Protein AF-A0A444TWR0-F1 (afdb_monomer_lite)

Foldseek 3Di:
DDDDDDDDDDDDDDDDDDDDDDDDPPPDPPDADCVVPVDHDQFDDPVNQVRLCVVCLVVVQVVLQPLDLPPLVAAAAEQEEDADALLAEDFLQVVLLQLLSLLLQLQVVLQRHRYAYAYEHLLFDDSLQVSQLVVVHDSVVSSVVSVVRRVVVCSVLSGHHPDVLYDYLQDQLQLLQLLVVLQVLVVVVQKDKDWDFFWADPVLGKTDWPLQADPVCAGVPPRGRTDTDTDTFMWGNLCVVVPQEPDDPVRSVVVQVVVCVVVVDHDDHDDNPDDTTTWWIQEQGAQFNQWKADPPPGIDGNDSVPPDLDRDDADDDNSDDGRSQVPVCVRQWDADPPPRHIIGGDRTHTHSLSSLLAVLQCSLPVNDNPHSHQAVSSQSRPQNAEYEEAPSCVSPNLSSNLSVLCVCVVVVSYVDNHNYPYYDHFAAAWFWFKAQPPPRQTDAPVQWDPPDPAIAGPPPRGHIDIDTGGDDPRRNRGHRVVVVCSVQNSLLSLLQSLAQDFRHHYHHDDPVVGCSVVSVVLLRLLSNLLVLLLCLLPVPDAAALVPDDPVLVVLLVVLLLLLLVLLVVLVCCSPPVVSSNVNVVSLSVSSVSLSPHDSNCSRHHLSSLVSSLLSLLSCCSRRVSSSQSSLLSSLPRPNRPDDQWPSVDTSSNHNNDHRDVVSVPDDQWDWAFEAEPNHTDGTFTDGPVCLQPQVRVVVRCCPDPNNCVPVPPWDFPDWDQDPPDRYIYTYTDDWAAADDPPCDVGGTCVVADWFAAPNGIHHPVSVVPPPPLPPFFAAPQPRHGARDDWDADPNGTHHQQGCAAPPPSDGCVVADWDADPVRHIHHPVVCQQVPAAAAPQPRGGQDDDPPDPDTDWDADPNHIHDQQRQAQPPPRHRADPDDQRHFDDDPRGTHTPVVVVVVVVVDDDDDDDDDDDDDD

Secondary structure (DSSP, 8-state):
---------------------------------HHHHS---S---HHHHHHHHHHHHHHHHHHHHHS-TT-TTSPEEEEEEPPPP-SS---HHHHHHHHHHHHHHHHHHHTT-EEE----B--SSHHHHHHHHTTT--HHHHHHHHHHHHHHHHHHTT----GGG--BTTSHHHHHHHHHHHHHHHHTT-EEEEEEEEEEETTTTEEE-GGGB-TTSBBTTT-PBPEEEEEEEEEE-GGGGSTTTT--HHHHHHHHHHHHHHHT-------TT---EE-EES-SSSPBP-EEEETTTEEEEPPGGG---PPPP-S---S-SS-GGGG-HHHHEEE-TTT-SEEEE--PEEPHHHHHTTHHHHTTSTT-SSSSS-HHHHHHHPSBSEEEEEGGGTTTHHHHHHHHHHHHHHTTS-S-S-SBS-EEEEPPEEEEEEEETTT--B--GGGEE-SSSS-EETTT--BEEEEEEE--TTTT-PPPHHHHHHHH-HHHHHHHHHHHS-TTS-EE--TTT-SHHHHHHHHHHHHHHHHHHHHHHTSSPPP-GGG--HHHHHHHHHHHHHHHHHHHHHHHIIIII--HHHHHHHHHHHHHHHHT--HHHHHH-HHHHHHHHHHHHHHTTTSHHHHHHHHHHHHT-SS----SS-TTS-GGGSPPPPPPHHHHS--SEEEEEEEETTEEEEEEEEETTTTT-HHHHHHHHHHSHHHHHHTTTS-EEEEEE-SSSSEEEEEE-PPPB---TT--S--B-TTS-EEEETTEEEEHHHHHTTSGGGSSPBPTTT-SB--S--EEETTEEE-TTTSB-TTT--B-TTS-EEE-TT--EEEHHHHHHHHSPBBTTT--B--PPTT-S----EEETTEEE-GGG-B-TTT-PBPSSSTTTSB--BTTB--BHHHHHHHHHHT-------------

InterPro domains:
  IPR001412 Aminoacyl-tRNA synthetase, class I, conserved site [PS00178] (84-95)
  IPR001781 Zinc finger, LIM-type [PF00412] (779-833)
  IPR001781 Zinc finger, LIM-type [PF00412] (839-902)
  IPR001781 Zinc finger, LIM-type [PS50023] (777-837)
  IPR001781 Zinc finger, LIM-type [PS50023] (838-906)
  IPR001781 Zinc finger, LIM-type [SM00132] (778-830)
  IPR001781 Zinc finger, LIM-type [SM00132] (838-899)
  IPR002300 Aminoacyl-tRNA synthetase, class Ia [PF00133] (61-430)
  IPR002300 Aminoacyl-tRNA synthetase, class Ia [PF00133] (469-509)
  IPR002302 Leucine-tRNA ligase [PR00985] (169-186)
  IPR002302 Leucine-tRNA ligase [PR00985] (195-211)
  IPR002302 Leucine-tRNA ligase [PR00985] (228-241)
  IPR002302 Leucine-tRNA ligase [PTHR43740] (243-731)
  IPR009080 Aminoacyl-tRNA synthetase, class Ia, anticodon-binding [SSF47323] (516-687)
  IPR013155 Methionyl/Valyl/Leucyl/Isoleucyl-tRNA synthetase, anticodon-binding [PF08264] (557-689)
  IPR014729 Rossmann-like alpha/beta/alpha sandwich fold [G3DSA:3.40.50.620] (74-432)
  IPR047247 Ajuba-like, LIM domain 2 [cd09355] (779-831)
  IPR047248 Ajuba-like, LIM domain 3 [cd09438] (839-900)

Organism: Acipenser ruthenus (NCBI:txid7906)

Sequence (920 aa):
MQQALQRLGPCSLCWGKQWGVSGAILRGQRRTIYSETGVWERDYKAETRSKVETWWRPRIKEQWCKASETDKSRPKFYMLSMFPYPSGKLHMGHVRVYTISDTIAHFQRMRGNQVLNPMGWDAFGLPAENAAIERGLDPEEWTKSNIAHMREQLNSLGLCFNWDREITTCQPDYYKWTQYLFVKLFENGLAYQKEALVNWDPVDQTVLADEQVDENGCSWRSGAKVEQKYLKQWFIKTTHYAKFTGLDRRAAFNAITQKAREKSVGGYLTSSKLRDWLVSRQRYWGTPIPIMHCQSCGTLPVPTEDLPVLLPKAGSFTGKGASPLAVASHWFTCTCPQCRGPARRETDTMDTFVDSAWYYFRYTDPHNAQRPFDRVLADHWMPVDLYIGGKEHAVMHLYYARFFSHFCKDQNLVKHREPFHKLLVQGLIKGQTFRLAESGQFLKREEIDFSGTEPVHADSKKALQVTWEKMSKSKHNGVDPEEVVKQYGIDTVRLYILYAAPPEQDILWDVKTDAIPGVLRWQSRLWTLMTKFIDARNSGILPSPDLLSKKEKTEAKKIWDNKNYALSQVTNHFTEDFLLNAAISRLMGLTNTLSQASQRVVLHSPEFEEALATLCVMAAPMAPHLASELWRGLSQVQNKLASRWQWDCDVLLQPWPSVDPEYLQQPDTVEVTVRINNKARGSVSVPQQVARNAEAVRELVLRSELGTTHLHNRTIKKAILSPRTALINFLVEDAWNCWSQYGCPDRRLRGKAFYYVCGKVFCEEDFLYSGFQQSADKCNVCGHLIMDMILQALGKSYHPGCFRCVICNEGLDGVPFTVDTENKIYCVRDYHKVLAPKCAACGQPILPSEGSDETIRVVSMDRNYHVECYHCEDCDIELNDEEGHRCFPLDGHLLCHSCHLKHIDSGTSTLPSSVYQHQF

pLDDT: mean 82.36, std 16.96, range [22.55, 98.75]

Structure (mmCIF, N/CA/C/O backbone):
data_AF-A0A444TWR0-F1
#
_entry.id   AF-A0A444TWR0-F1
#
loop_
_atom_site.group_PDB
_atom_site.id
_atom_site.type_symbol
_atom_site.label_atom_id
_atom_site.label_alt_id
_atom_site.label_comp_id
_atom_site.label_asym_id
_atom_site.label_entity_id
_atom_site.label_seq_id
_atom_site.pdbx_PDB_ins_code
_atom_site.Cartn_x
_atom_site.Cartn_y
_atom_site.Cartn_z
_atom_site.occupancy
_atom_site.B_iso_or_equiv
_atom_site.auth_seq_id
_atom_site.auth_comp_id
_atom_site.auth_asym_id
_atom_site.auth_atom_id
_atom_site.pdbx_PDB_model_num
ATOM 1 N N . MET A 1 1 ? 0.969 -55.536 10.357 1.00 28.55 1 MET A N 1
ATOM 2 C CA . MET A 1 1 ? 1.272 -56.650 11.278 1.00 28.55 1 MET A CA 1
ATOM 3 C C . MET A 1 1 ? 2.700 -56.472 11.753 1.00 28.55 1 MET A C 1
ATOM 5 O O . MET A 1 1 ? 3.551 -56.136 10.941 1.00 28.55 1 MET A O 1
ATOM 9 N N . GLN A 1 2 ? 2.903 -56.580 13.062 1.00 32.84 2 GLN A N 1
ATOM 10 C CA . GLN A 1 2 ? 4.170 -56.404 13.765 1.00 32.84 2 GLN A CA 1
ATOM 11 C C . GLN A 1 2 ? 5.329 -57.140 13.087 1.00 32.84 2 GLN A C 1
ATOM 13 O O . GLN A 1 2 ? 5.292 -58.362 12.993 1.00 32.84 2 GLN A O 1
ATOM 18 N N . GLN A 1 3 ? 6.364 -56.399 12.695 1.00 31.22 3 GLN A N 1
ATOM 19 C CA . GLN A 1 3 ? 7.777 -56.758 12.856 1.00 31.22 3 GLN A CA 1
ATOM 20 C C . GLN A 1 3 ? 8.652 -55.581 12.396 1.00 31.22 3 GLN A C 1
ATOM 22 O O . GLN A 1 3 ? 8.251 -54.819 11.525 1.00 31.22 3 GLN A O 1
ATOM 27 N N . ALA A 1 4 ? 9.839 -55.464 12.998 1.00 26.39 4 ALA A N 1
ATOM 28 C CA . ALA A 1 4 ? 10.867 -54.431 12.801 1.00 26.39 4 ALA A CA 1
ATOM 29 C C . ALA A 1 4 ? 10.735 -53.124 13.620 1.00 26.39 4 ALA A C 1
ATOM 31 O O . ALA A 1 4 ? 10.849 -52.018 13.103 1.00 26.39 4 ALA A O 1
ATOM 32 N N . LEU A 1 5 ? 10.608 -53.266 14.944 1.00 28.33 5 LEU A N 1
ATOM 33 C CA . LEU A 1 5 ? 11.211 -52.349 15.919 1.00 28.33 5 LEU A CA 1
ATOM 34 C C . LEU A 1 5 ? 12.468 -53.033 16.462 1.00 28.33 5 LEU A C 1
ATOM 36 O O . LEU A 1 5 ? 12.332 -54.002 17.203 1.00 28.33 5 LEU A O 1
ATOM 40 N N . GLN A 1 6 ? 13.662 -52.558 16.098 1.00 29.45 6 GLN A N 1
ATOM 41 C CA . GLN A 1 6 ? 14.885 -52.706 16.898 1.00 29.45 6 GLN A CA 1
ATOM 42 C C . GLN A 1 6 ? 16.067 -51.975 16.245 1.00 29.45 6 GLN A C 1
ATOM 44 O O . GLN A 1 6 ? 16.324 -52.177 15.062 1.00 29.45 6 GLN A O 1
ATOM 49 N N . ARG A 1 7 ? 16.829 -51.269 17.103 1.00 27.62 7 ARG A N 1
ATOM 50 C CA . ARG A 1 7 ? 18.182 -50.681 16.943 1.00 27.62 7 ARG A CA 1
ATOM 51 C C . ARG A 1 7 ? 18.193 -49.200 16.514 1.00 27.62 7 ARG A C 1
ATOM 53 O O . ARG A 1 7 ? 17.760 -48.894 15.420 1.00 27.62 7 ARG A O 1
ATOM 60 N N . LEU A 1 8 ? 18.682 -48.222 17.286 1.00 26.77 8 LEU A N 1
ATOM 61 C CA . LEU A 1 8 ? 19.494 -48.182 18.514 1.00 26.77 8 LEU A CA 1
ATOM 62 C C . LEU A 1 8 ? 19.353 -46.792 19.186 1.00 26.77 8 LEU A C 1
ATOM 64 O O . LEU A 1 8 ? 19.312 -45.773 18.506 1.00 26.77 8 LEU A O 1
ATOM 68 N N . GLY A 1 9 ? 19.379 -46.770 20.517 1.00 23.42 9 GLY A N 1
ATOM 69 C CA . GLY A 1 9 ? 19.933 -45.706 21.377 1.00 23.42 9 GLY A CA 1
ATOM 70 C C . GLY A 1 9 ? 20.652 -46.398 22.558 1.00 23.42 9 GLY A C 1
ATOM 71 O O . GLY A 1 9 ? 20.652 -47.635 22.556 1.00 23.42 9 GLY A O 1
ATOM 72 N N . PRO A 1 10 ? 21.181 -45.712 23.600 1.00 38.53 10 PRO A N 1
ATOM 73 C CA . PRO A 1 10 ? 21.309 -44.262 23.831 1.00 38.53 10 PRO A CA 1
ATOM 74 C C . PRO A 1 10 ? 22.660 -43.812 24.497 1.00 38.53 10 PRO A C 1
ATOM 76 O O . PRO A 1 10 ? 23.494 -44.633 24.859 1.00 38.53 10 PRO A O 1
ATOM 79 N N . CYS A 1 11 ? 22.773 -42.501 24.782 1.00 22.55 11 CYS A N 1
ATOM 80 C CA . CYS A 1 11 ? 23.374 -41.881 25.992 1.00 22.55 11 CYS A CA 1
ATOM 81 C C . CYS A 1 11 ? 24.775 -41.193 25.977 1.00 22.55 11 CYS A C 1
ATOM 83 O O . CYS A 1 11 ? 25.809 -41.809 25.755 1.00 22.55 11 CYS A O 1
ATOM 85 N N . SER A 1 12 ? 24.730 -39.905 26.372 1.00 24.25 12 SER A N 1
ATOM 86 C CA . SER A 1 12 ? 25.614 -39.116 27.266 1.00 24.25 12 SER A CA 1
ATOM 87 C C . SER A 1 12 ? 27.130 -38.998 27.034 1.00 24.25 12 SER A C 1
ATOM 89 O O . SER A 1 12 ? 27.867 -39.927 27.340 1.00 24.25 12 SER A O 1
ATOM 91 N N . LEU A 1 13 ? 27.594 -37.772 26.727 1.00 25.69 13 LEU A N 1
ATOM 92 C CA . LEU A 1 13 ? 28.664 -37.043 27.446 1.00 25.69 13 LEU A CA 1
ATOM 93 C C . LEU A 1 13 ? 28.925 -35.673 26.788 1.00 25.69 13 LEU A C 1
ATOM 95 O O . LEU A 1 13 ? 29.366 -35.621 25.647 1.00 25.69 13 LEU A O 1
ATOM 99 N N . CYS A 1 14 ? 28.630 -34.586 27.514 1.00 25.17 14 CYS A N 1
ATOM 100 C CA . CYS A 1 14 ? 29.446 -33.360 27.620 1.00 25.17 14 CYS A CA 1
ATOM 101 C C . CYS A 1 14 ? 28.707 -32.312 28.474 1.00 25.17 14 CYS A C 1
ATOM 103 O O . CYS A 1 14 ? 28.169 -31.331 27.970 1.00 25.17 14 CYS A O 1
ATOM 105 N N . TRP A 1 15 ? 28.678 -32.546 29.790 1.00 23.42 15 TRP A N 1
ATOM 106 C CA . TRP A 1 15 ? 28.338 -31.559 30.818 1.00 23.42 15 TRP A CA 1
ATOM 107 C C . TRP A 1 15 ? 29.464 -31.530 31.865 1.00 23.42 15 TRP A C 1
ATOM 109 O O . TRP A 1 15 ? 29.809 -32.571 32.417 1.00 23.42 15 TRP A O 1
ATOM 119 N N . GLY A 1 16 ? 29.967 -30.326 32.162 1.00 25.41 16 GLY A N 1
ATOM 120 C CA . GLY A 1 16 ? 30.434 -29.917 33.493 1.00 25.41 16 GLY A CA 1
ATOM 121 C C . GLY A 1 16 ? 31.919 -30.076 33.856 1.00 25.41 16 GLY A C 1
ATOM 122 O O . GLY A 1 16 ? 32.375 -31.173 34.161 1.00 25.41 16 GLY A O 1
ATOM 123 N N . LYS A 1 17 ? 32.613 -28.937 34.029 1.00 26.78 17 LYS A N 1
ATOM 124 C CA . LYS A 1 17 ? 33.431 -28.655 35.230 1.00 26.78 17 LYS A CA 1
ATOM 125 C C . LYS A 1 17 ? 33.585 -27.141 35.474 1.00 26.78 17 LYS A C 1
ATOM 127 O O . LYS A 1 17 ? 33.970 -26.391 34.586 1.00 26.78 17 LYS A O 1
ATOM 132 N N . GLN A 1 18 ? 33.226 -26.745 36.697 1.00 28.31 18 GLN A N 1
ATOM 133 C CA . GLN A 1 18 ? 33.219 -25.407 37.307 1.00 28.31 18 GLN A CA 1
ATOM 134 C C . GLN A 1 18 ? 34.606 -24.946 37.776 1.00 28.31 18 GLN A C 1
ATOM 136 O O . GLN A 1 18 ? 35.408 -25.800 38.139 1.00 28.31 18 GLN A O 1
ATOM 141 N N . TRP A 1 19 ? 34.772 -23.628 37.969 1.00 25.64 19 TRP A N 1
ATOM 142 C CA . TRP A 1 19 ? 35.424 -23.024 39.149 1.00 25.64 19 TRP A CA 1
ATOM 143 C C . TRP A 1 19 ? 34.626 -21.771 39.601 1.00 25.64 19 TRP A C 1
ATOM 145 O O . TRP A 1 19 ? 34.301 -20.925 38.771 1.00 25.64 19 TRP A O 1
ATOM 155 N N . GLY A 1 20 ? 34.267 -21.691 40.898 1.00 25.09 20 GLY A N 1
ATOM 156 C CA . GLY A 1 20 ? 33.750 -20.489 41.606 1.00 25.09 20 GLY A CA 1
ATOM 157 C C . GLY A 1 20 ? 34.888 -19.502 41.940 1.00 25.09 20 GLY A C 1
ATOM 158 O O . GLY A 1 20 ? 36.029 -19.793 41.607 1.00 25.09 20 GLY A O 1
ATOM 159 N N . VAL A 1 21 ? 34.756 -18.334 42.586 1.00 26.88 21 VAL A N 1
ATOM 160 C CA . VAL A 1 21 ? 33.893 -17.772 43.655 1.00 26.88 21 VAL A CA 1
ATOM 161 C C . VAL A 1 21 ? 34.052 -16.226 43.537 1.00 26.88 21 VAL A C 1
ATOM 163 O O . VAL A 1 21 ? 35.144 -15.766 43.229 1.00 26.88 21 VAL A O 1
ATOM 166 N N . SER A 1 22 ? 33.048 -15.351 43.665 1.00 25.86 22 SER A N 1
ATOM 167 C CA . SER A 1 22 ? 32.655 -14.672 44.917 1.00 25.86 22 SER A CA 1
ATOM 168 C C . SER A 1 22 ? 31.648 -13.549 44.608 1.00 25.86 22 SER A C 1
ATOM 170 O O . SER A 1 22 ? 31.560 -13.067 43.480 1.00 25.86 22 SER A O 1
ATOM 172 N N . GLY A 1 23 ? 30.838 -13.188 45.603 1.00 35.06 23 GLY A N 1
ATOM 173 C CA . GLY A 1 23 ? 29.635 -12.385 45.435 1.00 35.06 23 GLY A CA 1
ATOM 174 C C . GLY A 1 23 ? 29.837 -10.907 45.094 1.00 35.06 23 GLY A C 1
ATOM 175 O O . GLY A 1 23 ? 30.672 -10.213 45.660 1.00 35.06 23 GLY A O 1
ATOM 176 N N . ALA A 1 24 ? 28.913 -10.408 44.278 1.00 26.30 24 ALA A N 1
ATOM 177 C CA . ALA A 1 24 ? 28.342 -9.083 44.445 1.00 26.30 24 ALA A CA 1
ATOM 178 C C . ALA A 1 24 ? 26.830 -9.201 44.221 1.00 26.30 24 ALA A C 1
ATOM 180 O O . ALA A 1 24 ? 26.358 -9.517 43.130 1.00 26.30 24 ALA A O 1
ATOM 181 N N . ILE A 1 25 ? 26.065 -8.981 45.288 1.00 37.81 25 ILE A N 1
ATOM 182 C CA . ILE A 1 25 ? 24.620 -8.782 45.226 1.00 37.81 25 ILE A CA 1
ATOM 183 C C . ILE A 1 25 ? 24.394 -7.476 44.458 1.00 37.81 25 ILE A C 1
ATOM 185 O O . ILE A 1 25 ? 24.439 -6.395 45.037 1.00 37.81 25 ILE A O 1
ATOM 189 N N . LEU A 1 26 ? 24.140 -7.559 43.154 1.00 31.27 26 LEU A N 1
ATOM 190 C CA . LEU A 1 26 ? 23.533 -6.463 42.407 1.00 31.27 26 LEU A CA 1
ATOM 191 C C . LEU A 1 26 ? 22.023 -6.694 42.388 1.00 31.27 26 LEU A C 1
ATOM 193 O O . LEU A 1 26 ? 21.460 -7.310 41.485 1.00 31.27 26 LEU A O 1
ATOM 197 N N . ARG A 1 27 ? 21.360 -6.189 43.435 1.00 36.97 27 ARG A N 1
ATOM 198 C CA . ARG A 1 27 ? 19.922 -5.907 43.414 1.00 36.97 27 ARG A CA 1
ATOM 199 C C . ARG A 1 27 ? 19.657 -4.867 42.326 1.00 36.97 27 ARG A C 1
ATOM 201 O O . ARG A 1 27 ? 19.707 -3.669 42.569 1.00 36.97 27 ARG A O 1
ATOM 208 N N . GLY A 1 28 ? 19.351 -5.350 41.133 1.00 33.16 28 GLY A N 1
ATOM 209 C CA . GLY A 1 28 ? 18.748 -4.580 40.056 1.00 33.16 28 GLY A CA 1
ATOM 210 C C . GLY A 1 28 ? 17.770 -5.487 39.332 1.00 33.16 28 GLY A C 1
ATOM 211 O O . GLY A 1 28 ? 18.145 -6.148 38.371 1.00 33.16 28 GLY A O 1
ATOM 212 N N . GLN A 1 29 ? 16.531 -5.574 39.826 1.00 39.47 29 GLN A N 1
ATOM 213 C CA . GLN A 1 29 ? 15.443 -6.258 39.123 1.00 39.47 29 GLN A CA 1
ATOM 214 C C . GLN A 1 29 ? 15.241 -5.589 37.754 1.00 39.47 29 GLN A C 1
ATOM 216 O O . GLN A 1 29 ? 14.528 -4.594 37.649 1.00 39.47 29 GLN A O 1
ATOM 221 N N . ARG A 1 30 ? 15.851 -6.127 36.693 1.00 38.53 30 ARG A N 1
ATOM 222 C CA . ARG A 1 30 ? 15.424 -5.836 35.321 1.00 38.53 30 ARG A CA 1
ATOM 223 C C . ARG A 1 30 ? 14.127 -6.603 35.089 1.00 38.53 30 ARG A C 1
ATOM 225 O O . ARG A 1 30 ? 14.158 -7.793 34.801 1.00 38.53 30 ARG A O 1
ATOM 232 N N . ARG A 1 31 ? 12.990 -5.936 35.284 1.00 47.16 31 ARG A N 1
ATOM 233 C CA . ARG A 1 31 ? 11.682 -6.469 34.889 1.00 47.16 31 ARG A CA 1
ATOM 234 C C . ARG A 1 31 ? 11.621 -6.508 33.350 1.00 47.16 31 ARG A C 1
ATOM 236 O O . ARG A 1 31 ? 11.953 -5.521 32.681 1.00 47.16 31 ARG A O 1
ATOM 243 N N . THR A 1 32 ? 11.308 -7.677 32.800 1.00 62.59 32 THR A N 1
ATOM 244 C CA . THR A 1 32 ? 11.055 -7.935 31.370 1.00 62.59 32 THR A CA 1
ATOM 245 C C . THR A 1 32 ? 9.540 -7.887 31.084 1.00 62.59 32 THR A C 1
ATOM 247 O O . THR A 1 32 ? 8.770 -7.544 31.978 1.00 62.59 32 THR A O 1
ATOM 250 N N . ILE A 1 33 ? 9.096 -8.107 29.840 1.00 83.38 33 ILE A N 1
ATOM 251 C CA . ILE A 1 33 ? 7.686 -7.896 29.435 1.00 83.38 33 ILE A CA 1
ATOM 252 C C . ILE A 1 33 ? 6.764 -9.053 29.864 1.00 83.38 33 ILE A C 1
ATOM 254 O O . ILE A 1 33 ? 7.243 -10.125 30.249 1.00 83.38 33 ILE A O 1
ATOM 258 N N . TYR A 1 34 ? 5.443 -8.857 29.795 1.00 86.06 34 TYR A N 1
ATOM 259 C CA . TYR A 1 34 ? 4.457 -9.809 30.316 1.00 86.06 34 TYR A CA 1
ATOM 260 C C . TYR A 1 34 ? 4.521 -11.155 29.602 1.00 86.06 34 TYR A C 1
ATOM 262 O O . TYR A 1 34 ? 4.513 -12.201 30.249 1.00 86.06 34 TYR A O 1
ATOM 270 N N . SER A 1 35 ? 4.659 -11.134 28.277 1.00 85.56 35 SER A N 1
ATOM 271 C CA . SER A 1 35 ? 4.745 -12.353 27.464 1.00 85.56 35 SER A CA 1
ATOM 272 C C . SER A 1 35 ? 5.952 -13.239 27.781 1.00 85.56 35 SER A C 1
ATOM 274 O O . SER A 1 35 ? 5.914 -14.435 27.501 1.00 85.56 35 SER A O 1
ATOM 276 N N . GLU A 1 36 ? 7.005 -12.670 28.366 1.00 84.69 36 GLU A N 1
ATOM 277 C CA . GLU A 1 36 ? 8.226 -13.384 28.744 1.00 84.69 36 GLU A CA 1
ATOM 278 C C . GLU A 1 36 ? 8.225 -13.791 30.225 1.00 84.69 36 GLU A C 1
ATOM 280 O O . GLU A 1 36 ? 8.692 -14.871 30.575 1.00 84.69 36 GLU A O 1
ATOM 285 N N . THR A 1 37 ? 7.697 -12.937 31.105 1.00 86.25 37 THR A N 1
ATOM 286 C CA . THR A 1 37 ? 7.847 -13.092 32.565 1.00 86.25 37 THR A CA 1
ATOM 287 C C . THR A 1 37 ? 6.594 -13.502 33.312 1.00 86.25 37 THR A C 1
ATOM 289 O O . THR A 1 37 ? 6.689 -13.917 34.465 1.00 86.25 37 THR A O 1
ATOM 292 N N . GLY A 1 38 ? 5.420 -13.292 32.718 1.00 84.56 38 GLY A N 1
ATOM 293 C CA . GLY A 1 38 ? 4.149 -13.299 33.439 1.00 84.56 38 GLY A CA 1
ATOM 294 C C . GLY A 1 38 ? 3.953 -12.110 34.394 1.00 84.56 38 GLY A C 1
ATOM 295 O O . GLY A 1 38 ? 2.980 -12.097 35.143 1.00 84.56 38 GLY A O 1
ATOM 296 N N . VAL A 1 39 ? 4.837 -11.102 34.385 1.00 86.88 39 VAL A N 1
ATOM 297 C CA . VAL A 1 39 ? 4.740 -9.890 35.217 1.00 86.88 39 VAL A CA 1
ATOM 298 C C . VAL A 1 39 ? 4.389 -8.689 34.342 1.00 86.88 39 VAL A C 1
ATOM 300 O O . VAL A 1 39 ? 5.094 -8.375 33.387 1.00 86.88 39 VAL A O 1
ATOM 303 N N . TRP A 1 40 ? 3.267 -8.026 34.640 1.00 91.38 40 TRP A N 1
ATOM 304 C CA . TRP A 1 40 ? 2.775 -6.912 33.826 1.00 91.38 40 TRP A CA 1
ATOM 305 C C . TRP A 1 40 ? 3.547 -5.630 34.150 1.00 91.38 40 TRP A C 1
ATOM 307 O O . TRP A 1 40 ? 3.548 -5.168 35.294 1.00 91.38 40 TRP A O 1
ATOM 317 N N . GLU A 1 41 ? 4.199 -5.050 33.144 1.00 91.38 41 GLU A N 1
ATOM 318 C CA . GLU A 1 41 ? 4.850 -3.746 33.274 1.00 91.38 41 GLU A CA 1
ATOM 319 C C . GLU A 1 41 ? 3.785 -2.643 33.303 1.00 91.38 41 GLU A C 1
ATOM 321 O O . GLU A 1 41 ? 2.885 -2.612 32.469 1.00 91.38 41 GLU A O 1
ATOM 326 N N . ARG A 1 42 ? 3.864 -1.720 34.265 1.00 88.81 42 ARG A N 1
ATOM 327 C CA . ARG A 1 42 ? 2.833 -0.685 34.443 1.00 88.81 42 ARG A CA 1
ATOM 328 C C . ARG A 1 42 ? 3.039 0.492 33.493 1.00 88.81 42 ARG A C 1
ATOM 330 O O . ARG A 1 42 ? 2.054 1.103 33.080 1.00 88.81 42 ARG A O 1
ATOM 337 N N . ASP A 1 43 ? 4.287 0.769 33.119 1.00 87.75 43 ASP A N 1
ATOM 338 C CA . ASP A 1 43 ? 4.654 1.923 32.301 1.00 87.75 43 ASP A CA 1
ATOM 339 C C . ASP A 1 43 ? 4.987 1.541 30.847 1.00 87.75 43 ASP A C 1
ATOM 341 O O . ASP A 1 43 ? 5.927 0.791 30.573 1.00 87.75 43 ASP A O 1
ATOM 345 N N . TYR A 1 44 ? 4.305 2.164 29.881 1.00 91.94 44 TYR A N 1
ATOM 346 C CA . TYR A 1 44 ? 4.629 2.032 28.453 1.00 91.94 44 TYR A CA 1
ATOM 347 C C . TYR A 1 44 ? 5.569 3.145 27.975 1.00 91.94 44 TYR A C 1
ATOM 349 O O . TYR A 1 44 ? 5.156 4.116 27.334 1.00 91.94 44 TYR A O 1
ATOM 357 N N . LYS A 1 45 ? 6.850 3.019 28.331 1.00 90.50 45 LYS A N 1
ATOM 358 C CA . LYS A 1 45 ? 7.938 3.927 27.920 1.00 90.50 45 LYS A CA 1
ATOM 359 C C . LYS A 1 45 ? 8.698 3.356 26.722 1.00 90.50 45 LYS A C 1
ATOM 361 O O . LYS A 1 45 ? 8.497 2.204 26.354 1.00 90.50 45 LYS A O 1
ATOM 366 N N . ALA A 1 46 ? 9.598 4.149 26.135 1.00 89.56 46 ALA A N 1
ATOM 367 C CA . ALA A 1 46 ? 10.408 3.739 24.982 1.00 89.56 46 ALA A CA 1
ATOM 368 C C . ALA A 1 46 ? 11.132 2.393 25.195 1.00 89.56 46 ALA A C 1
ATOM 370 O O . ALA A 1 46 ? 11.139 1.558 24.296 1.00 89.56 46 ALA A O 1
ATOM 371 N N . GLU A 1 47 ? 11.657 2.143 26.400 1.00 90.06 47 GLU A N 1
ATOM 372 C CA . GLU A 1 47 ? 12.289 0.863 26.747 1.00 90.06 47 GLU A CA 1
ATOM 373 C C . GLU A 1 47 ? 11.293 -0.309 26.696 1.00 90.06 47 GLU A C 1
ATOM 375 O O . GLU A 1 47 ? 11.583 -1.338 26.088 1.00 90.06 47 GLU A O 1
ATOM 380 N N . THR A 1 48 ? 10.098 -0.150 27.276 1.00 91.75 48 THR A N 1
ATOM 381 C CA . THR A 1 48 ? 9.028 -1.158 27.221 1.00 91.75 48 THR A CA 1
ATOM 382 C C . THR A 1 48 ? 8.608 -1.427 25.777 1.00 91.75 48 THR A C 1
ATOM 384 O O . THR A 1 48 ? 8.526 -2.588 25.386 1.00 91.75 48 THR A O 1
ATOM 387 N N . ARG A 1 49 ? 8.430 -0.376 24.956 1.00 93.31 49 ARG A N 1
ATOM 388 C CA . ARG A 1 49 ? 8.115 -0.514 23.520 1.00 93.31 49 ARG A CA 1
ATOM 389 C C . ARG A 1 49 ? 9.161 -1.352 22.798 1.00 93.31 49 ARG A C 1
ATOM 391 O O . ARG A 1 49 ? 8.823 -2.323 22.134 1.00 93.31 49 ARG A O 1
ATOM 398 N N . SER A 1 50 ? 10.432 -1.003 22.984 1.00 93.25 50 SER A N 1
ATOM 399 C CA . SER A 1 50 ? 11.555 -1.700 22.360 1.00 93.25 50 SER A CA 1
ATOM 400 C C . SER A 1 50 ? 11.598 -3.183 22.747 1.00 93.25 50 SER A C 1
ATOM 402 O O . SER A 1 50 ? 11.788 -4.039 21.880 1.00 93.25 50 SER A O 1
ATOM 404 N N . LYS A 1 51 ? 11.352 -3.514 24.023 1.00 93.50 51 LYS A N 1
ATOM 405 C CA . LYS A 1 51 ? 11.269 -4.908 24.493 1.00 93.50 51 LYS A CA 1
ATOM 406 C C . LYS A 1 51 ? 10.092 -5.659 23.859 1.00 93.50 51 LYS A C 1
ATOM 408 O O . LYS A 1 51 ? 10.288 -6.764 23.360 1.00 93.50 51 LYS A O 1
ATOM 413 N N . VAL A 1 52 ? 8.902 -5.050 23.835 1.00 96.12 52 VAL A N 1
ATOM 414 C CA . VAL A 1 52 ? 7.687 -5.610 23.209 1.00 96.12 52 VAL A CA 1
ATOM 415 C C . VAL A 1 52 ? 7.924 -5.909 21.730 1.00 96.12 52 VAL A C 1
ATOM 417 O O . VAL A 1 52 ? 7.693 -7.028 21.276 1.00 96.12 52 VAL A O 1
ATOM 420 N N . GLU A 1 53 ? 8.452 -4.943 20.983 1.00 95.44 53 GLU A N 1
ATOM 421 C CA . GLU A 1 53 ? 8.741 -5.098 19.556 1.00 95.44 53 GLU A CA 1
ATOM 422 C C . GLU A 1 53 ? 9.815 -6.162 19.306 1.00 95.44 53 GLU A C 1
ATOM 424 O O . GLU A 1 53 ? 9.666 -6.994 18.414 1.00 95.44 53 GLU A O 1
ATOM 429 N N . THR A 1 54 ? 10.868 -6.202 20.126 1.00 94.56 54 THR A N 1
ATOM 430 C CA . THR A 1 54 ? 11.930 -7.219 20.029 1.00 94.56 54 THR A CA 1
ATOM 431 C C . THR A 1 54 ? 11.392 -8.631 20.256 1.00 94.56 54 THR A C 1
ATOM 433 O O . THR A 1 54 ? 11.796 -9.560 19.557 1.00 94.56 54 THR A O 1
ATOM 436 N N . TRP A 1 55 ? 10.460 -8.799 21.195 1.00 95.12 55 TRP A N 1
ATOM 437 C CA . TRP A 1 55 ? 9.848 -10.092 21.485 1.00 95.12 55 TRP A CA 1
ATOM 438 C C . TRP A 1 55 ? 8.876 -10.548 20.394 1.00 95.12 55 TRP A C 1
ATOM 440 O O . TRP A 1 55 ? 8.934 -11.700 19.948 1.00 95.12 55 TRP A O 1
ATOM 450 N N . TRP A 1 56 ? 7.979 -9.662 19.959 1.00 96.50 56 TRP A N 1
ATOM 451 C CA . TRP A 1 56 ? 6.890 -10.038 19.060 1.00 96.50 56 TRP A CA 1
ATOM 452 C C . TRP A 1 56 ? 7.282 -10.058 17.588 1.00 96.50 56 TRP A C 1
ATOM 454 O O . TRP A 1 56 ? 6.767 -10.900 16.858 1.00 96.50 56 TRP A O 1
ATOM 464 N N . ARG A 1 57 ? 8.223 -9.216 17.140 1.00 95.44 57 ARG A N 1
ATOM 465 C CA . ARG A 1 57 ? 8.613 -9.129 15.721 1.00 95.44 57 ARG A CA 1
ATOM 466 C C . ARG A 1 57 ? 8.964 -10.487 15.093 1.00 95.44 57 ARG A C 1
ATOM 468 O O . ARG A 1 57 ? 8.403 -10.796 14.043 1.00 95.44 57 ARG A O 1
ATOM 475 N N . PRO A 1 58 ? 9.852 -11.327 15.669 1.00 95.31 58 PRO A N 1
ATOM 476 C CA . PRO A 1 58 ? 10.149 -12.635 15.078 1.00 95.31 58 PRO A CA 1
ATOM 477 C C . PRO A 1 58 ? 8.945 -13.592 15.104 1.00 95.31 58 PRO A C 1
ATOM 479 O O . PRO A 1 58 ? 8.760 -14.348 14.156 1.00 95.31 58 PRO A O 1
ATOM 482 N N . ARG A 1 59 ? 8.097 -13.528 16.139 1.00 95.25 59 ARG A N 1
ATOM 483 C CA . ARG A 1 59 ? 6.916 -14.399 16.296 1.00 95.25 59 ARG A CA 1
ATOM 484 C C . ARG A 1 59 ? 5.820 -14.070 15.291 1.00 95.25 59 ARG A C 1
ATOM 486 O O . ARG A 1 59 ? 5.278 -14.973 14.666 1.00 95.25 59 ARG A O 1
ATOM 493 N N . ILE A 1 60 ? 5.545 -12.784 15.087 1.00 95.94 60 ILE A N 1
ATOM 494 C CA . ILE A 1 60 ? 4.585 -12.307 14.084 1.00 95.94 60 ILE A CA 1
ATOM 495 C C . ILE A 1 60 ? 5.029 -12.746 12.684 1.00 95.94 60 ILE A C 1
ATOM 497 O O . ILE A 1 60 ? 4.223 -13.264 11.914 1.00 95.94 60 ILE A O 1
ATOM 501 N N . LYS A 1 61 ? 6.325 -12.626 12.370 1.00 93.38 61 LYS A N 1
ATOM 502 C CA . LYS A 1 61 ? 6.872 -13.122 11.098 1.00 93.38 61 LYS A CA 1
ATOM 503 C C . LYS A 1 61 ? 6.728 -14.631 10.944 1.00 93.38 61 LYS A C 1
ATOM 505 O O . LYS A 1 61 ? 6.353 -15.108 9.880 1.00 93.38 61 LYS A O 1
ATOM 510 N N . GLU A 1 62 ? 7.010 -15.391 11.995 1.00 92.44 62 GLU A N 1
ATOM 511 C CA . GLU A 1 62 ? 6.858 -16.844 11.968 1.00 92.44 62 GLU A CA 1
ATOM 512 C C . GLU A 1 62 ? 5.393 -17.257 11.752 1.00 92.44 62 GLU A C 1
ATOM 514 O O . GLU A 1 62 ? 5.113 -18.110 10.908 1.00 92.44 62 GLU A O 1
ATOM 519 N N . GLN A 1 63 ? 4.451 -16.617 12.454 1.00 91.69 63 GLN A N 1
ATOM 520 C CA . GLN A 1 63 ? 3.010 -16.803 12.246 1.00 91.69 63 GLN A CA 1
ATOM 521 C C . GLN A 1 63 ? 2.611 -16.476 10.805 1.00 91.69 63 GLN A C 1
ATOM 523 O O . GLN A 1 63 ? 1.855 -17.227 10.186 1.00 91.69 63 GLN A O 1
ATOM 528 N N . TRP A 1 64 ? 3.147 -15.383 10.254 1.00 91.88 64 TRP A N 1
ATOM 529 C CA . TRP A 1 64 ? 2.889 -14.982 8.878 1.00 91.88 64 TRP A CA 1
ATOM 530 C C . TRP A 1 64 ? 3.314 -16.054 7.871 1.00 91.88 64 TRP A C 1
ATOM 532 O O . TRP A 1 64 ? 2.541 -16.354 6.959 1.00 91.88 64 TRP A O 1
ATOM 542 N N . CYS A 1 65 ? 4.497 -16.648 8.052 1.00 87.00 65 CYS A N 1
ATOM 543 C CA . CYS A 1 65 ? 5.021 -17.707 7.186 1.00 87.00 65 CYS A CA 1
ATOM 544 C C . CYS A 1 65 ? 4.284 -19.046 7.357 1.00 87.00 65 CYS A C 1
ATOM 546 O O . CYS A 1 65 ? 4.129 -19.791 6.393 1.00 87.00 65 CYS A O 1
ATOM 548 N N . LYS A 1 66 ? 3.831 -19.371 8.576 1.00 79.88 66 LYS A N 1
ATOM 549 C CA . LYS A 1 66 ? 3.124 -20.629 8.885 1.00 79.88 66 LYS A CA 1
ATOM 550 C C . LYS A 1 66 ? 1.687 -20.673 8.377 1.00 79.88 66 LYS A C 1
ATOM 552 O O . LYS A 1 66 ? 1.149 -21.768 8.219 1.00 79.88 66 LYS A O 1
ATOM 557 N N . ALA A 1 67 ? 1.063 -19.522 8.134 1.00 63.62 67 ALA A N 1
ATOM 558 C CA . ALA A 1 67 ? -0.265 -19.426 7.537 1.00 63.62 67 ALA A CA 1
ATOM 559 C C . ALA A 1 67 ? -0.221 -19.886 6.062 1.00 63.62 67 ALA A C 1
ATOM 561 O O . ALA A 1 67 ? -0.210 -19.080 5.137 1.00 63.62 67 ALA A O 1
ATOM 562 N N . SER A 1 68 ? -0.123 -21.203 5.863 1.00 53.34 68 SER A N 1
ATOM 563 C CA . SER A 1 68 ? 0.064 -21.875 4.578 1.00 53.34 68 SER A CA 1
ATOM 564 C C . SER A 1 68 ? -1.120 -21.668 3.627 1.00 53.34 68 SER A C 1
ATOM 566 O O . SER A 1 68 ? -2.285 -21.799 3.997 1.00 53.34 68 SER A O 1
ATOM 568 N N . GLU A 1 69 ? -0.775 -21.408 2.367 1.00 56.88 69 GLU A N 1
ATOM 569 C CA . GLU A 1 69 ? -1.614 -21.161 1.187 1.00 56.88 69 GLU A CA 1
ATOM 570 C C . GLU A 1 69 ? -2.384 -22.394 0.654 1.00 56.88 69 GLU A C 1
ATOM 572 O O . GLU A 1 69 ? -2.692 -22.481 -0.534 1.00 56.88 69 GLU A O 1
ATOM 577 N N . THR A 1 70 ? -2.665 -23.389 1.493 1.00 53.53 70 THR A N 1
ATOM 578 C CA . THR A 1 70 ? -3.085 -24.722 1.022 1.00 53.53 70 THR A CA 1
ATOM 579 C C . THR A 1 70 ? -4.588 -24.979 1.063 1.00 53.53 70 THR A C 1
ATOM 581 O O . THR A 1 70 ? -5.058 -25.892 0.382 1.00 53.53 70 THR A O 1
ATOM 584 N N . ASP A 1 71 ? -5.364 -24.163 1.778 1.00 64.88 71 ASP A N 1
ATOM 585 C CA . ASP A 1 71 ? -6.817 -24.318 1.820 1.00 64.88 71 ASP A CA 1
ATOM 586 C C . ASP A 1 71 ? -7.514 -23.498 0.723 1.00 64.88 71 ASP A C 1
ATOM 588 O O . ASP A 1 71 ? -7.889 -22.339 0.914 1.00 64.88 71 ASP A O 1
ATOM 592 N N . LYS A 1 72 ? -7.714 -24.136 -0.436 1.00 66.00 72 LYS A N 1
ATOM 593 C CA . LYS A 1 72 ? -8.432 -23.565 -1.588 1.00 66.00 72 LYS A CA 1
ATOM 594 C C . LYS A 1 72 ? -9.922 -23.296 -1.324 1.00 66.00 72 LYS A C 1
ATOM 596 O O . LYS A 1 72 ? -10.577 -22.733 -2.197 1.00 66.00 72 LYS A O 1
ATOM 601 N N . SER A 1 73 ? -10.477 -23.708 -0.178 1.00 76.50 73 SER A N 1
ATOM 602 C CA . SER A 1 73 ? -11.865 -23.389 0.186 1.00 76.50 73 SER A CA 1
ATOM 603 C C . SER A 1 73 ? -12.039 -21.939 0.650 1.00 76.50 73 SER A C 1
ATOM 605 O O . SER A 1 73 ? -13.152 -21.410 0.623 1.00 76.50 73 SER A O 1
ATOM 607 N N . ARG A 1 74 ? -10.944 -21.276 1.048 1.00 85.50 74 ARG A N 1
ATOM 608 C CA . ARG A 1 74 ? -10.962 -19.892 1.526 1.00 85.50 74 ARG A CA 1
ATOM 609 C C . ARG A 1 74 ? -10.979 -18.904 0.354 1.00 85.50 74 ARG A C 1
ATOM 611 O O . ARG A 1 74 ? -10.275 -19.117 -0.634 1.00 85.50 74 ARG A O 1
ATOM 618 N N . PRO A 1 75 ? -11.722 -17.789 0.462 1.00 92.31 75 PRO A N 1
ATOM 619 C CA . PRO A 1 75 ? -11.643 -16.711 -0.518 1.00 92.31 75 PRO A CA 1
ATOM 620 C C . PRO A 1 75 ? -10.221 -16.141 -0.579 1.00 92.31 75 PRO A C 1
ATOM 622 O O . PRO A 1 75 ? -9.568 -15.964 0.451 1.00 92.31 75 PRO A O 1
ATOM 625 N N . LYS A 1 76 ? -9.731 -15.850 -1.785 1.00 93.50 76 LYS A N 1
ATOM 626 C CA . LYS A 1 76 ? -8.415 -15.235 -1.992 1.00 93.50 76 LYS A CA 1
ATOM 627 C C . LYS A 1 76 ? -8.476 -13.718 -1.808 1.00 93.50 76 LYS A C 1
ATOM 629 O O . LYS A 1 76 ? -9.496 -13.097 -2.093 1.00 93.50 76 LYS A O 1
ATOM 634 N N . PHE A 1 77 ? -7.362 -13.127 -1.390 1.00 96.50 77 PHE A N 1
ATOM 635 C CA . PHE A 1 77 ? -7.128 -11.689 -1.452 1.00 96.50 77 PHE A CA 1
ATOM 636 C C . PHE A 1 77 ? -5.675 -11.409 -1.851 1.00 96.50 77 PHE A C 1
ATOM 638 O O . PHE A 1 77 ? -4.741 -11.662 -1.090 1.00 96.50 77 PHE A O 1
ATOM 645 N N . TYR A 1 78 ? -5.476 -10.889 -3.053 1.00 97.75 78 TYR A N 1
ATOM 646 C CA . TYR A 1 78 ? -4.187 -10.488 -3.582 1.00 97.75 78 TYR A CA 1
ATOM 647 C C . TYR A 1 78 ? -3.972 -8.990 -3.317 1.00 97.75 78 TYR A C 1
ATOM 649 O O . TYR A 1 78 ? -4.487 -8.124 -4.025 1.00 97.75 78 TYR A O 1
ATOM 657 N N . MET A 1 79 ? -3.189 -8.717 -2.273 1.00 97.62 79 MET A N 1
ATOM 658 C CA . MET A 1 79 ? -2.691 -7.404 -1.885 1.00 97.62 79 MET A CA 1
ATOM 659 C C . MET A 1 79 ? -1.343 -7.152 -2.564 1.00 97.62 79 MET A C 1
ATOM 661 O O . MET A 1 79 ? -0.413 -7.935 -2.389 1.00 97.62 79 MET A O 1
ATOM 665 N N . LEU A 1 80 ? -1.197 -6.075 -3.330 1.00 98.12 80 LEU A N 1
ATOM 666 C CA . LEU A 1 80 ? 0.073 -5.790 -3.993 1.00 98.12 80 LEU A CA 1
ATOM 667 C C . LEU A 1 80 ? 0.413 -4.304 -3.940 1.00 98.12 80 LEU A C 1
ATOM 669 O O . LEU A 1 80 ? -0.410 -3.447 -4.240 1.00 98.12 80 LEU A O 1
ATOM 673 N N . SER A 1 81 ? 1.661 -4.005 -3.600 1.00 96.81 81 SER A N 1
ATOM 674 C CA . SER A 1 81 ? 2.239 -2.671 -3.761 1.00 96.81 81 SER A CA 1
ATOM 675 C C . SER A 1 81 ? 3.151 -2.621 -4.984 1.00 96.81 81 SER A C 1
ATOM 677 O O . SER A 1 81 ? 3.727 -3.638 -5.387 1.00 96.81 81 SER A O 1
ATOM 679 N N . MET A 1 82 ? 3.322 -1.435 -5.570 1.00 95.44 82 MET A N 1
ATOM 680 C CA . MET A 1 82 ? 4.430 -1.184 -6.496 1.00 95.44 82 MET A CA 1
ATOM 681 C C . MET A 1 82 ? 5.751 -1.535 -5.798 1.00 95.44 82 MET A C 1
ATOM 683 O O . MET A 1 82 ? 6.056 -0.995 -4.734 1.00 95.44 82 MET A O 1
ATOM 687 N N . PHE A 1 83 ? 6.498 -2.481 -6.367 1.00 94.81 83 PHE A N 1
ATOM 688 C CA . PHE A 1 83 ? 7.803 -2.888 -5.850 1.00 94.81 83 PHE A CA 1
ATOM 689 C C . PHE A 1 83 ? 8.863 -1.784 -6.058 1.00 94.81 83 PHE A C 1
ATOM 691 O O . PHE A 1 83 ? 8.715 -0.951 -6.955 1.00 94.81 83 PHE A O 1
ATOM 698 N N . PRO A 1 84 ? 9.912 -1.701 -5.224 1.00 93.31 84 PRO A N 1
ATOM 699 C CA . PRO A 1 84 ? 10.857 -0.597 -5.296 1.00 93.31 84 PRO A CA 1
ATOM 700 C C . PRO A 1 84 ? 11.974 -0.833 -6.320 1.00 93.31 84 PRO A C 1
ATOM 702 O O . PRO A 1 84 ? 12.417 -1.961 -6.546 1.00 93.31 84 PRO A O 1
ATOM 705 N N . TYR A 1 85 ? 12.525 0.272 -6.828 1.00 90.75 85 TYR A N 1
ATOM 706 C CA . TYR A 1 85 ? 13.821 0.284 -7.508 1.00 90.75 85 TYR A CA 1
ATOM 707 C C . TYR A 1 85 ? 14.966 0.157 -6.483 1.00 90.75 85 TYR A C 1
ATOM 709 O O . TYR A 1 85 ? 15.083 1.030 -5.612 1.00 90.75 85 TYR A O 1
ATOM 717 N N . PRO A 1 86 ? 15.877 -0.831 -6.596 1.00 90.19 86 PRO A N 1
ATOM 718 C CA . PRO A 1 86 ? 17.020 -1.007 -5.704 1.00 90.19 86 PRO A CA 1
ATOM 719 C C . PRO A 1 86 ? 18.180 -0.063 -6.060 1.00 90.19 86 PRO A C 1
ATOM 721 O O . PRO A 1 86 ? 19.311 -0.469 -6.309 1.00 90.19 86 PRO A O 1
ATOM 724 N N . SER A 1 87 ? 17.899 1.239 -6.071 1.00 78.25 87 SER A N 1
ATOM 725 C CA . SER A 1 87 ? 18.859 2.312 -6.376 1.00 78.25 87 SER A CA 1
ATOM 726 C C . SER A 1 87 ? 19.579 2.851 -5.125 1.00 78.25 87 SER A C 1
ATOM 728 O O . SER A 1 87 ? 20.164 3.935 -5.143 1.00 78.25 87 SER A O 1
ATOM 730 N N . GLY A 1 88 ? 19.427 2.200 -3.966 1.00 81.69 88 GLY A N 1
ATOM 731 C CA . GLY A 1 88 ? 19.970 2.588 -2.649 1.00 81.69 88 GLY A CA 1
ATOM 732 C C . GLY A 1 88 ? 18.944 2.374 -1.528 1.00 81.69 88 GLY A C 1
ATOM 733 O O . GLY A 1 88 ? 17.985 1.643 -1.722 1.00 81.69 88 GLY A O 1
ATOM 734 N N . LYS A 1 89 ? 19.081 3.071 -0.395 1.00 86.19 89 LYS A N 1
ATOM 735 C CA . LYS A 1 89 ? 18.226 2.867 0.793 1.00 86.19 89 LYS A CA 1
ATOM 736 C C . LYS A 1 89 ? 16.752 3.265 0.623 1.00 86.19 89 LYS A C 1
ATOM 738 O O . LYS A 1 89 ? 16.434 4.171 -0.157 1.00 86.19 89 LYS A O 1
ATOM 743 N N . LEU A 1 90 ? 15.881 2.633 1.417 1.00 90.06 90 LEU A N 1
ATOM 744 C CA . LEU A 1 90 ? 14.490 3.052 1.613 1.00 90.06 90 LEU A CA 1
ATOM 745 C C . LEU A 1 90 ? 14.410 4.389 2.366 1.00 90.06 90 LEU A C 1
ATOM 747 O O . LEU A 1 90 ? 15.318 4.785 3.088 1.00 90.06 90 LEU A O 1
ATOM 751 N N . HIS A 1 91 ? 13.278 5.069 2.206 1.00 89.19 91 HIS A N 1
ATOM 752 C CA . HIS A 1 91 ? 12.926 6.310 2.903 1.00 89.19 91 HIS A CA 1
ATOM 753 C C . HIS A 1 91 ? 11.468 6.240 3.361 1.00 89.19 91 HIS A C 1
ATOM 755 O O . HIS A 1 91 ? 10.720 5.386 2.877 1.00 89.19 91 HIS A O 1
ATOM 761 N N . MET A 1 92 ? 11.017 7.167 4.210 1.00 90.31 92 MET A N 1
ATOM 762 C CA . MET A 1 92 ? 9.655 7.137 4.777 1.00 90.31 92 MET A CA 1
ATOM 763 C C . MET A 1 92 ? 8.526 7.035 3.737 1.00 90.31 92 MET A C 1
ATOM 765 O O . MET A 1 92 ? 7.549 6.327 3.969 1.00 90.31 92 MET A O 1
ATOM 769 N N . GLY A 1 93 ? 8.679 7.639 2.551 1.00 88.50 93 GLY A N 1
ATOM 770 C CA . GLY A 1 93 ? 7.736 7.436 1.436 1.00 88.50 93 GLY A CA 1
ATOM 771 C C . GLY A 1 93 ? 7.496 5.964 1.043 1.00 88.50 93 GLY A C 1
ATOM 772 O O . GLY A 1 93 ? 6.356 5.595 0.780 1.00 88.50 93 GLY A O 1
ATOM 773 N N . HIS A 1 94 ? 8.524 5.109 1.074 1.00 91.56 94 HIS A N 1
ATOM 774 C CA . HIS A 1 94 ? 8.363 3.667 0.850 1.00 91.56 94 HIS A CA 1
ATOM 775 C C . HIS A 1 94 ? 7.649 2.992 2.025 1.00 91.56 94 HIS A C 1
ATOM 777 O O . HIS A 1 94 ? 6.745 2.182 1.835 1.00 91.56 94 HIS A O 1
ATOM 783 N N . VAL A 1 95 ? 8.028 3.365 3.252 1.00 92.94 95 VAL A N 1
ATOM 784 C CA . VAL A 1 95 ? 7.435 2.822 4.483 1.00 92.94 95 VAL A CA 1
ATOM 785 C C . VAL A 1 95 ? 5.930 3.060 4.507 1.00 92.94 95 VAL A C 1
ATOM 787 O O . VAL A 1 95 ? 5.191 2.179 4.936 1.00 92.94 95 VAL A O 1
ATOM 790 N N . ARG A 1 96 ? 5.460 4.204 3.988 1.00 93.81 96 ARG A N 1
ATOM 791 C CA . ARG A 1 96 ? 4.029 4.503 3.869 1.00 93.81 96 ARG A CA 1
ATOM 792 C C . ARG A 1 96 ? 3.273 3.451 3.075 1.00 93.81 96 ARG A C 1
ATOM 794 O O . ARG A 1 96 ? 2.331 2.862 3.596 1.00 93.81 96 ARG A O 1
ATOM 801 N N . VAL A 1 97 ? 3.705 3.213 1.840 1.00 94.62 97 VAL A N 1
ATOM 802 C CA . VAL A 1 97 ? 3.074 2.259 0.917 1.00 94.62 97 VAL A CA 1
ATOM 803 C C . VAL A 1 97 ? 3.020 0.872 1.548 1.00 94.62 97 VAL A C 1
ATOM 805 O O . VAL A 1 97 ? 1.961 0.252 1.637 1.00 94.62 97 VAL A O 1
ATOM 808 N N . TYR A 1 98 ? 4.158 0.416 2.062 1.00 96.88 98 TYR A N 1
ATOM 809 C CA . TYR A 1 98 ? 4.287 -0.942 2.569 1.00 96.88 98 TYR A CA 1
ATOM 810 C C . TYR A 1 98 ? 3.587 -1.159 3.910 1.00 96.88 98 TYR A C 1
ATOM 812 O O . TYR A 1 98 ? 3.058 -2.243 4.135 1.00 96.88 98 TYR A O 1
ATOM 820 N N . THR A 1 99 ? 3.501 -0.133 4.762 1.00 97.19 99 THR A N 1
ATOM 821 C CA . THR A 1 99 ? 2.706 -0.188 6.000 1.00 97.19 99 THR A CA 1
ATOM 822 C C . THR A 1 99 ? 1.220 -0.331 5.689 1.00 97.19 99 THR A C 1
ATOM 824 O O . THR A 1 99 ? 0.555 -1.160 6.301 1.00 97.19 99 THR A O 1
ATOM 827 N N . ILE A 1 100 ? 0.696 0.426 4.715 1.00 97.44 100 ILE A N 1
ATOM 828 C CA . ILE A 1 100 ? -0.712 0.309 4.301 1.00 97.44 100 ILE A CA 1
ATOM 829 C C . ILE A 1 100 ? -0.984 -1.106 3.767 1.00 97.44 100 ILE A C 1
ATOM 831 O O . ILE A 1 100 ? -1.957 -1.736 4.183 1.00 97.44 100 ILE A O 1
ATOM 835 N N . SER A 1 101 ? -0.099 -1.623 2.904 1.00 97.38 101 SER A N 1
ATOM 836 C CA . SER A 1 101 ? -0.202 -2.982 2.349 1.00 97.38 101 SER A CA 1
ATOM 837 C C . SER A 1 101 ? -0.244 -4.041 3.446 1.00 97.38 101 SER A C 1
ATOM 839 O O . SER A 1 101 ? -1.161 -4.855 3.487 1.00 97.38 101 SER A O 1
ATOM 841 N N . ASP A 1 102 ? 0.712 -3.999 4.372 1.00 98.00 102 ASP A N 1
ATOM 842 C CA . ASP A 1 102 ? 0.831 -4.947 5.479 1.00 98.00 102 ASP A CA 1
ATOM 843 C C . ASP A 1 102 ? -0.375 -4.889 6.435 1.00 98.00 102 ASP A C 1
ATOM 845 O O . ASP A 1 102 ? -0.936 -5.923 6.803 1.00 98.00 102 ASP A O 1
ATOM 849 N N . THR A 1 103 ? -0.848 -3.684 6.767 1.00 98.44 103 THR A N 1
ATOM 850 C CA . THR A 1 103 ? -2.042 -3.481 7.597 1.00 98.44 103 THR A CA 1
ATOM 851 C C . THR A 1 103 ? -3.299 -4.068 6.959 1.00 98.44 103 THR A C 1
ATOM 853 O O . THR A 1 103 ? -4.053 -4.779 7.628 1.00 98.44 103 THR A O 1
ATOM 856 N N . ILE A 1 104 ? -3.534 -3.829 5.668 1.00 98.19 104 ILE A N 1
ATOM 857 C CA . ILE A 1 104 ? -4.694 -4.404 4.973 1.00 98.19 104 ILE A CA 1
ATOM 858 C C . ILE A 1 104 ? -4.531 -5.921 4.830 1.00 98.19 104 ILE A C 1
ATOM 860 O O . ILE A 1 104 ? -5.495 -6.663 5.015 1.00 98.19 104 ILE A O 1
ATOM 864 N N . ALA A 1 105 ? -3.317 -6.408 4.573 1.00 97.69 105 ALA A N 1
ATOM 865 C CA . ALA A 1 105 ? -3.051 -7.831 4.427 1.00 97.69 105 ALA A CA 1
ATOM 866 C C . ALA A 1 105 ? -3.329 -8.608 5.730 1.00 97.69 105 ALA A C 1
ATOM 868 O O . ALA A 1 105 ? -4.006 -9.638 5.695 1.00 97.69 105 ALA A O 1
ATOM 869 N N . HIS A 1 106 ? -2.899 -8.091 6.888 1.00 97.81 106 HIS A N 1
ATOM 870 C CA . HIS A 1 106 ? -3.255 -8.657 8.194 1.00 97.81 106 HIS A CA 1
ATOM 871 C C . HIS A 1 106 ? -4.768 -8.640 8.438 1.00 97.81 106 HIS A C 1
ATOM 873 O O . HIS A 1 106 ? -5.335 -9.670 8.803 1.00 97.81 106 HIS A O 1
ATOM 879 N N . PHE A 1 107 ? -5.440 -7.518 8.164 1.00 98.38 107 PHE A N 1
ATOM 880 C CA . PHE A 1 107 ? -6.898 -7.423 8.271 1.00 98.38 107 PHE A CA 1
ATOM 881 C C . PHE A 1 107 ? -7.613 -8.485 7.421 1.00 98.38 107 PHE A C 1
ATOM 883 O O . PHE A 1 107 ? -8.494 -9.192 7.914 1.00 98.38 107 PHE A O 1
ATOM 890 N N . GLN A 1 108 ? -7.205 -8.664 6.162 1.00 97.38 108 GLN A N 1
ATOM 891 C CA . GLN A 1 108 ? -7.834 -9.642 5.277 1.00 97.38 108 GLN A CA 1
ATOM 892 C C . GLN A 1 108 ? -7.567 -11.086 5.711 1.00 97.38 108 GLN A C 1
ATOM 894 O O . GLN A 1 108 ? -8.460 -11.925 5.577 1.00 97.38 108 GLN A O 1
ATOM 899 N N . ARG A 1 109 ? -6.396 -11.380 6.294 1.00 94.75 109 ARG A N 1
ATOM 900 C CA . ARG A 1 109 ? -6.126 -12.693 6.905 1.00 94.75 109 ARG A CA 1
ATOM 901 C C . ARG A 1 109 ? -7.058 -12.959 8.080 1.00 94.75 109 ARG A C 1
ATOM 903 O O . ARG A 1 109 ? -7.642 -14.039 8.145 1.00 94.75 109 ARG A O 1
ATOM 910 N N . MET A 1 110 ? -7.241 -11.970 8.954 1.00 96.06 110 MET A N 1
ATOM 911 C CA . MET A 1 110 ? -8.148 -12.062 10.104 1.00 96.06 110 MET A CA 1
ATOM 912 C C . MET A 1 110 ? -9.611 -12.218 9.663 1.00 96.06 110 MET A C 1
ATOM 914 O O . MET A 1 110 ? -10.389 -12.888 10.332 1.00 96.06 110 MET A O 1
ATOM 918 N N . ARG A 1 111 ? -9.995 -11.696 8.491 1.00 95.00 111 ARG A N 1
ATOM 919 C CA . ARG A 1 111 ? -11.308 -11.957 7.867 1.00 95.00 111 ARG A CA 1
ATOM 920 C C . ARG A 1 111 ? -11.477 -13.359 7.276 1.00 95.00 111 ARG A C 1
ATOM 922 O O . ARG A 1 111 ? -12.540 -13.663 6.742 1.00 95.00 111 ARG A O 1
ATOM 929 N N . GLY A 1 112 ? -10.455 -14.206 7.355 1.00 92.19 112 GLY A N 1
ATOM 930 C CA . GLY A 1 112 ? -10.506 -15.561 6.823 1.00 92.19 112 GLY A CA 1
ATOM 931 C C . GLY A 1 112 ? -10.091 -15.672 5.356 1.00 92.19 112 GLY A C 1
ATOM 932 O O . GLY A 1 112 ? -10.178 -16.764 4.803 1.00 92.19 112 GLY A O 1
ATOM 933 N N . ASN A 1 113 ? -9.553 -14.622 4.725 1.00 93.44 113 ASN A N 1
ATOM 934 C CA . ASN A 1 113 ? -9.041 -14.735 3.356 1.00 93.44 113 ASN A CA 1
ATOM 935 C C . ASN A 1 113 ? -7.679 -15.445 3.310 1.00 93.44 113 ASN A C 1
ATOM 937 O O . ASN A 1 113 ? -6.882 -15.359 4.250 1.00 93.44 113 ASN A O 1
ATOM 941 N N . GLN A 1 114 ? -7.397 -16.118 2.199 1.00 92.88 114 GLN A N 1
ATOM 942 C CA . GLN A 1 114 ? -6.055 -16.521 1.797 1.00 92.88 114 GLN A CA 1
ATOM 943 C C . GLN A 1 114 ? -5.357 -15.297 1.193 1.00 92.88 114 GLN A C 1
ATOM 945 O O . GLN A 1 114 ? -5.764 -14.818 0.138 1.00 92.88 114 GLN A O 1
ATOM 950 N N . VAL A 1 115 ? -4.335 -14.762 1.864 1.00 94.62 115 VAL A N 1
ATOM 951 C CA . VAL A 1 115 ? -3.732 -13.480 1.468 1.00 94.62 115 VAL A CA 1
ATOM 952 C C . VAL A 1 115 ? -2.362 -13.663 0.835 1.00 94.62 115 VAL A C 1
ATOM 954 O O . VAL A 1 115 ? -1.449 -14.167 1.493 1.00 94.62 115 VAL A O 1
ATOM 957 N N . LEU A 1 116 ? -2.228 -13.164 -0.393 1.00 95.38 116 LEU A N 1
ATOM 958 C CA . LEU A 1 116 ? -0.963 -12.990 -1.100 1.00 95.38 116 LEU A CA 1
ATOM 959 C C . LEU A 1 116 ? -0.547 -11.516 -0.996 1.00 95.38 116 LEU A C 1
ATOM 961 O O . LEU A 1 116 ? -1.233 -10.654 -1.535 1.00 95.38 116 LEU A O 1
ATOM 965 N N . ASN A 1 117 ? 0.551 -11.240 -0.288 1.00 97.06 117 ASN A N 1
ATOM 966 C CA . ASN A 1 117 ? 1.202 -9.929 -0.157 1.00 97.06 117 ASN A CA 1
ATOM 967 C C . ASN A 1 117 ? 2.698 -10.086 -0.494 1.00 97.06 117 ASN A C 1
ATOM 969 O O . ASN A 1 117 ? 3.525 -10.225 0.412 1.00 97.06 117 ASN A O 1
ATOM 973 N N . PRO A 1 118 ? 3.061 -10.182 -1.784 1.00 97.12 118 PRO A N 1
ATOM 974 C CA . PRO A 1 118 ? 4.423 -10.464 -2.202 1.00 97.12 118 PRO A CA 1
ATOM 975 C C . PRO A 1 118 ? 5.252 -9.178 -2.300 1.00 97.12 118 PRO A C 1
ATOM 977 O O . PRO A 1 118 ? 4.721 -8.067 -2.353 1.00 97.12 118 PRO A O 1
ATOM 980 N N . MET A 1 119 ? 6.571 -9.342 -2.348 1.00 97.31 119 MET A N 1
ATOM 981 C CA . MET A 1 119 ? 7.527 -8.260 -2.568 1.00 97.31 119 MET A CA 1
ATOM 982 C C . MET A 1 119 ? 8.663 -8.752 -3.460 1.00 97.31 119 MET A C 1
ATOM 984 O O . MET A 1 119 ? 8.951 -9.944 -3.504 1.00 97.31 119 MET A O 1
ATOM 988 N N . GLY A 1 120 ? 9.311 -7.835 -4.162 1.00 97.19 120 GLY A N 1
ATOM 989 C CA . GLY A 1 120 ? 10.383 -8.114 -5.107 1.00 97.19 120 GLY A CA 1
ATOM 990 C C . GLY A 1 120 ? 11.075 -6.819 -5.493 1.00 97.19 120 GLY A C 1
ATOM 991 O O . GLY A 1 120 ? 10.898 -5.807 -4.817 1.00 97.19 120 GLY A O 1
ATOM 992 N N . TRP A 1 121 ? 11.857 -6.841 -6.567 1.00 97.19 121 TRP A N 1
ATOM 993 C CA . TRP A 1 121 ? 12.785 -5.751 -6.875 1.00 97.19 121 TRP A CA 1
ATOM 994 C C . TRP A 1 121 ? 12.785 -5.422 -8.365 1.00 97.19 121 TRP A C 1
ATOM 996 O O . TRP A 1 121 ? 13.096 -6.294 -9.183 1.00 97.19 121 TRP A O 1
ATOM 1006 N N . ASP A 1 122 ? 12.486 -4.164 -8.706 1.00 95.44 122 ASP A N 1
ATOM 1007 C CA . ASP A 1 122 ? 12.605 -3.657 -10.079 1.00 95.44 122 ASP A CA 1
ATOM 1008 C C . ASP A 1 122 ? 14.055 -3.257 -10.360 1.00 95.44 122 ASP A C 1
ATOM 1010 O O . ASP A 1 122 ? 14.475 -2.117 -10.179 1.00 95.44 122 ASP A O 1
ATOM 1014 N N . ALA A 1 123 ? 14.861 -4.262 -10.658 1.00 93.44 123 ALA A N 1
ATOM 1015 C CA . ALA A 1 123 ? 16.304 -4.259 -10.509 1.00 93.44 123 ALA A CA 1
ATOM 1016 C C . ALA A 1 123 ? 17.080 -3.946 -11.799 1.00 93.44 123 ALA A C 1
ATOM 1018 O O . ALA A 1 123 ? 18.287 -3.698 -11.738 1.00 93.44 123 ALA A O 1
ATOM 1019 N N . PHE A 1 124 ? 16.408 -3.947 -12.952 1.00 91.50 124 PHE A N 1
ATOM 1020 C CA . PHE A 1 124 ? 16.979 -3.529 -14.231 1.00 91.50 124 PHE A CA 1
ATOM 1021 C C . PHE A 1 124 ? 16.696 -2.064 -14.565 1.00 91.50 124 PHE A C 1
ATOM 1023 O O . PHE A 1 124 ? 15.886 -1.376 -13.948 1.00 91.50 124 PHE A O 1
ATOM 1030 N N . GLY A 1 125 ? 17.390 -1.591 -15.593 1.00 85.00 125 GLY A N 1
ATOM 1031 C CA . GLY A 1 125 ? 17.206 -0.291 -16.191 1.00 85.00 125 GLY A CA 1
ATOM 1032 C C . GLY A 1 125 ? 18.052 0.798 -15.556 1.00 85.00 125 GLY A C 1
ATOM 1033 O O . GLY A 1 125 ? 18.829 0.624 -14.611 1.00 85.00 125 GLY A O 1
ATOM 1034 N N . LEU A 1 126 ? 17.839 1.985 -16.105 1.00 78.88 126 LEU A N 1
ATOM 1035 C CA . LEU A 1 126 ? 18.612 3.170 -15.801 1.00 78.88 126 LEU A CA 1
ATOM 1036 C C . LEU A 1 126 ? 18.720 3.502 -14.282 1.00 78.88 126 LEU A C 1
ATOM 1038 O O . LEU A 1 126 ? 19.746 4.072 -13.918 1.00 78.88 126 LEU A O 1
ATOM 1042 N N . PRO A 1 127 ? 17.710 3.300 -13.387 1.00 78.44 127 PRO A N 1
ATOM 1043 C CA . PRO A 1 127 ? 17.817 3.767 -11.994 1.00 78.44 127 PRO A CA 1
ATOM 1044 C C . PRO A 1 127 ? 18.949 3.097 -11.215 1.00 78.44 127 PRO A C 1
ATOM 1046 O O . PRO A 1 127 ? 19.646 3.756 -10.444 1.00 78.44 127 PRO A O 1
ATOM 1049 N N . ALA A 1 128 ? 19.118 1.788 -11.407 1.00 79.88 128 ALA A N 1
ATOM 1050 C CA . ALA A 1 128 ? 20.184 1.022 -10.777 1.00 79.88 128 ALA A CA 1
ATOM 1051 C C . ALA A 1 128 ? 21.533 1.298 -11.460 1.00 79.88 128 ALA A C 1
ATOM 1053 O O . ALA A 1 128 ? 22.532 1.510 -10.774 1.00 79.88 128 ALA A O 1
ATOM 1054 N N . GLU A 1 129 ? 21.540 1.378 -12.795 1.00 83.38 129 GLU A N 1
ATOM 1055 C CA . GLU A 1 129 ? 22.750 1.600 -13.594 1.00 83.38 129 GLU A CA 1
ATOM 1056 C C . GLU A 1 129 ? 23.404 2.958 -13.312 1.00 83.38 129 GLU A C 1
ATOM 1058 O O . GLU A 1 129 ? 24.586 3.010 -12.987 1.00 83.38 129 GLU A O 1
ATOM 1063 N N . ASN A 1 130 ? 22.640 4.057 -13.370 1.00 81.44 130 ASN A N 1
ATOM 1064 C CA . ASN A 1 130 ? 23.174 5.403 -13.129 1.00 81.44 130 ASN A CA 1
ATOM 1065 C C . ASN A 1 130 ? 23.753 5.520 -11.714 1.00 81.44 130 ASN A C 1
ATOM 1067 O O . ASN A 1 130 ? 24.848 6.045 -11.532 1.00 81.44 130 ASN A O 1
ATOM 1071 N N . ALA A 1 131 ? 23.045 4.980 -10.717 1.00 78.56 131 ALA A N 1
ATOM 1072 C CA . ALA A 1 131 ? 23.493 5.016 -9.329 1.00 78.56 131 ALA A CA 1
ATOM 1073 C C . ALA A 1 131 ? 24.808 4.245 -9.116 1.00 78.56 131 ALA A C 1
ATOM 1075 O O . ALA A 1 131 ? 25.638 4.684 -8.313 1.00 78.56 131 ALA A O 1
ATOM 1076 N N . ALA A 1 132 ? 25.006 3.131 -9.828 1.00 83.94 132 ALA A N 1
ATOM 1077 C CA . ALA A 1 132 ? 26.250 2.368 -9.808 1.00 83.94 132 ALA A CA 1
ATOM 1078 C C . ALA A 1 132 ? 27.393 3.121 -10.513 1.00 83.94 132 ALA A C 1
ATOM 1080 O O . ALA A 1 132 ? 28.475 3.262 -9.940 1.00 83.94 132 ALA A O 1
ATOM 1081 N N . ILE A 1 133 ? 27.132 3.688 -11.700 1.00 82.81 133 ILE A N 1
ATOM 1082 C CA . ILE A 1 133 ? 28.111 4.459 -12.489 1.00 82.81 133 ILE A CA 1
ATOM 1083 C C . ILE A 1 133 ? 28.620 5.677 -11.711 1.00 82.81 133 ILE A C 1
ATOM 1085 O O . ILE A 1 133 ? 29.828 5.883 -11.631 1.00 82.81 133 ILE A O 1
ATOM 1089 N N . GLU A 1 134 ? 27.730 6.446 -11.073 1.00 78.25 134 GLU A N 1
ATOM 1090 C CA . GLU A 1 134 ? 28.095 7.587 -10.212 1.00 78.25 134 GLU A CA 1
ATOM 1091 C C . GLU A 1 134 ? 29.094 7.218 -9.102 1.00 78.25 134 GLU A C 1
ATOM 1093 O O . GLU A 1 134 ? 29.816 8.077 -8.601 1.00 78.25 134 GLU A O 1
ATOM 1098 N N . ARG A 1 135 ? 29.115 5.945 -8.692 1.00 80.62 135 ARG A N 1
ATOM 1099 C CA . ARG A 1 135 ? 29.938 5.417 -7.597 1.00 80.62 135 ARG A CA 1
ATOM 1100 C C . ARG A 1 135 ? 31.131 4.601 -8.090 1.00 80.62 135 ARG A C 1
ATOM 1102 O O . ARG A 1 135 ? 31.897 4.118 -7.262 1.00 80.62 135 ARG A O 1
ATOM 1109 N N . GLY A 1 136 ? 31.289 4.445 -9.406 1.00 83.69 136 GLY A N 1
ATOM 1110 C CA . GLY A 1 136 ? 32.324 3.599 -10.001 1.00 83.69 136 GLY A CA 1
ATOM 1111 C C . GLY A 1 136 ? 32.173 2.115 -9.650 1.00 83.69 136 GLY A C 1
ATOM 1112 O O . GLY A 1 136 ? 33.178 1.419 -9.540 1.00 83.69 136 GLY A O 1
ATOM 1113 N N . LEU A 1 137 ? 30.941 1.646 -9.430 1.00 85.94 137 LEU A N 1
ATOM 1114 C CA . LEU A 1 137 ? 30.628 0.263 -9.062 1.00 85.94 137 LEU A CA 1
ATOM 1115 C C . LEU A 1 137 ? 29.993 -0.494 -10.230 1.00 85.94 137 LEU A C 1
ATOM 1117 O O . LEU A 1 137 ? 29.375 0.100 -11.115 1.00 85.94 137 LEU A O 1
ATOM 1121 N N . ASP A 1 138 ? 30.107 -1.821 -10.199 1.00 87.38 138 ASP A N 1
ATOM 1122 C CA . ASP A 1 138 ? 29.377 -2.694 -11.113 1.00 87.38 138 ASP A CA 1
ATOM 1123 C C . ASP A 1 138 ? 27.858 -2.655 -10.805 1.00 87.38 138 ASP A C 1
ATOM 1125 O O . ASP A 1 138 ? 27.465 -2.782 -9.636 1.00 87.38 138 ASP A O 1
ATOM 1129 N N . PRO A 1 139 ? 26.980 -2.470 -11.815 1.00 88.25 139 PRO A N 1
ATOM 1130 C CA . PRO A 1 139 ? 25.534 -2.416 -11.604 1.00 88.25 139 PRO A CA 1
ATOM 1131 C C . PRO A 1 139 ? 24.930 -3.674 -10.969 1.00 88.25 139 PRO A C 1
ATOM 1133 O O . PRO A 1 139 ? 23.978 -3.550 -10.196 1.00 88.25 139 PRO A O 1
ATOM 1136 N N . GLU A 1 140 ? 25.465 -4.867 -11.242 1.00 90.12 140 GLU A N 1
ATOM 1137 C CA . GLU A 1 140 ? 24.987 -6.121 -10.654 1.00 90.12 140 GLU A CA 1
ATOM 1138 C C . GLU A 1 140 ? 25.306 -6.173 -9.159 1.00 90.12 140 GLU A C 1
ATOM 1140 O O . GLU A 1 140 ? 24.418 -6.436 -8.341 1.00 90.12 140 GLU A O 1
ATOM 1145 N N . GLU A 1 141 ? 26.554 -5.881 -8.787 1.00 89.44 141 GLU A N 1
ATOM 1146 C CA . GLU A 1 141 ? 26.998 -5.858 -7.388 1.00 89.44 141 GLU A CA 1
ATOM 1147 C C . GLU A 1 141 ? 26.277 -4.770 -6.576 1.00 89.44 141 GLU A C 1
ATOM 1149 O O . GLU A 1 141 ? 25.789 -5.019 -5.465 1.00 89.44 141 GLU A O 1
ATOM 1154 N N . TRP A 1 142 ? 26.128 -3.572 -7.150 1.00 89.88 142 TRP A N 1
ATOM 1155 C CA . TRP A 1 142 ? 25.371 -2.472 -6.547 1.00 89.88 142 TRP A CA 1
ATOM 1156 C C . TRP A 1 142 ? 23.904 -2.851 -6.317 1.00 89.88 142 TRP A C 1
ATOM 1158 O O . TRP A 1 142 ? 23.352 -2.647 -5.235 1.00 89.88 142 TRP A O 1
ATOM 1168 N N . THR A 1 143 ? 23.274 -3.465 -7.314 1.00 91.88 143 THR A N 1
ATOM 1169 C CA . THR A 1 143 ? 21.878 -3.899 -7.225 1.00 91.88 143 THR A CA 1
ATOM 1170 C C . THR A 1 143 ? 21.693 -4.974 -6.156 1.00 91.88 143 THR A C 1
ATOM 1172 O O . THR A 1 143 ? 20.807 -4.851 -5.311 1.00 91.88 143 THR A O 1
ATOM 1175 N N . LYS A 1 144 ? 22.556 -5.998 -6.132 1.00 92.69 144 LYS A N 1
ATOM 1176 C CA . LYS A 1 144 ? 22.507 -7.082 -5.136 1.00 92.69 144 LYS A CA 1
ATOM 1177 C C . LYS A 1 144 ? 22.679 -6.566 -3.709 1.00 92.69 144 LYS A C 1
ATOM 1179 O O . LYS A 1 144 ? 21.926 -6.969 -2.822 1.00 92.69 144 LYS A O 1
ATOM 1184 N N . SER A 1 145 ? 23.633 -5.662 -3.487 1.00 93.19 145 SER A N 1
ATOM 1185 C CA . SER A 1 145 ? 23.858 -5.073 -2.161 1.00 93.19 145 SER A CA 1
ATOM 1186 C C . SER A 1 145 ? 22.675 -4.215 -1.697 1.00 93.19 145 SER A C 1
ATOM 1188 O O . SER A 1 145 ? 22.249 -4.337 -0.547 1.00 93.19 145 SER A O 1
ATOM 1190 N N . ASN A 1 146 ? 22.069 -3.428 -2.593 1.00 93.19 146 ASN A N 1
ATOM 1191 C CA . ASN A 1 146 ? 20.865 -2.660 -2.276 1.00 93.19 146 ASN A CA 1
ATOM 1192 C C . ASN A 1 146 ? 19.662 -3.551 -1.976 1.00 93.19 146 ASN A C 1
ATOM 1194 O O . ASN A 1 146 ? 18.952 -3.279 -1.015 1.00 93.19 146 ASN A O 1
ATOM 1198 N N . ILE A 1 147 ? 19.445 -4.619 -2.748 1.00 95.44 147 ILE A N 1
ATOM 1199 C CA . ILE A 1 147 ? 18.375 -5.591 -2.488 1.00 95.44 147 ILE A CA 1
ATOM 1200 C C . ILE A 1 147 ? 18.533 -6.196 -1.093 1.00 95.44 147 ILE A C 1
ATOM 1202 O O . ILE A 1 147 ? 17.587 -6.178 -0.306 1.00 95.44 147 ILE A O 1
ATOM 1206 N N . ALA A 1 148 ? 19.734 -6.680 -0.757 1.00 95.38 148 ALA A N 1
ATOM 1207 C CA . ALA A 1 148 ? 20.007 -7.259 0.555 1.00 95.38 148 ALA A CA 1
ATOM 1208 C C . ALA A 1 148 ? 19.718 -6.256 1.684 1.00 95.38 148 ALA A C 1
ATOM 1210 O O . ALA A 1 148 ? 19.004 -6.580 2.634 1.00 95.38 148 ALA A O 1
ATOM 1211 N N . HIS A 1 149 ? 20.197 -5.019 1.538 1.00 94.06 149 HIS A N 1
ATOM 1212 C CA . HIS A 1 149 ? 19.987 -3.971 2.529 1.00 94.06 149 HIS A CA 1
ATOM 1213 C C . HIS A 1 149 ? 18.513 -3.562 2.651 1.00 94.06 149 HIS A C 1
ATOM 1215 O O . HIS A 1 149 ? 17.969 -3.532 3.749 1.00 94.06 149 HIS A O 1
ATOM 1221 N N . MET A 1 150 ? 17.820 -3.297 1.542 1.00 94.94 150 MET A N 1
ATOM 1222 C CA . MET A 1 150 ? 16.404 -2.917 1.561 1.00 94.94 150 MET A CA 1
ATOM 1223 C C . MET A 1 150 ? 15.527 -4.044 2.107 1.00 94.94 150 MET A C 1
ATOM 1225 O O . MET A 1 150 ? 14.556 -3.778 2.814 1.00 94.94 150 MET A O 1
ATOM 1229 N N . ARG A 1 151 ? 15.867 -5.308 1.827 1.00 95.00 151 ARG A N 1
ATOM 1230 C CA . ARG A 1 151 ? 15.192 -6.464 2.423 1.00 95.00 151 ARG A CA 1
ATOM 1231 C C . ARG A 1 151 ? 15.368 -6.489 3.935 1.00 95.00 151 ARG A C 1
ATOM 1233 O O . ARG A 1 151 ? 14.405 -6.754 4.654 1.00 95.00 151 ARG A O 1
ATOM 1240 N N . GLU A 1 152 ? 16.574 -6.220 4.424 1.00 93.75 152 GLU A N 1
ATOM 1241 C CA . GLU A 1 152 ? 16.844 -6.091 5.854 1.00 93.75 152 GLU A CA 1
ATOM 1242 C C . GLU A 1 152 ? 16.060 -4.925 6.472 1.00 93.75 152 GLU A C 1
ATOM 1244 O O . GLU A 1 152 ? 15.414 -5.125 7.499 1.00 93.75 152 GLU A O 1
ATOM 1249 N N . GLN A 1 153 ? 15.993 -3.770 5.801 1.00 93.31 153 GLN A N 1
ATOM 1250 C CA . GLN A 1 153 ? 15.189 -2.622 6.231 1.00 93.31 153 GLN A CA 1
ATOM 1251 C C . GLN A 1 153 ? 13.692 -2.971 6.322 1.00 93.31 153 GLN A C 1
ATOM 1253 O O . GLN A 1 153 ? 13.065 -2.760 7.355 1.00 93.31 153 GLN A O 1
ATOM 1258 N N . LEU A 1 154 ? 13.090 -3.573 5.288 1.00 94.38 154 LEU A N 1
ATOM 1259 C CA . LEU A 1 154 ? 11.682 -4.009 5.349 1.00 94.38 154 LEU A CA 1
ATOM 1260 C C . LEU A 1 154 ? 11.447 -4.995 6.498 1.00 94.38 154 LEU A C 1
ATOM 1262 O O . LEU A 1 154 ? 10.431 -4.938 7.194 1.00 94.38 154 LEU A O 1
ATOM 1266 N N . ASN A 1 155 ? 12.419 -5.876 6.731 1.00 92.19 155 ASN A N 1
ATOM 1267 C CA . ASN A 1 155 ? 12.388 -6.818 7.832 1.00 92.19 155 ASN A CA 1
ATOM 1268 C C . ASN A 1 155 ? 12.512 -6.141 9.207 1.00 92.19 155 ASN A C 1
ATOM 1270 O O . ASN A 1 155 ? 11.837 -6.583 10.144 1.00 92.19 155 ASN A O 1
ATOM 1274 N N . SER A 1 156 ? 13.361 -5.128 9.362 1.00 91.00 156 SER A N 1
ATOM 1275 C CA . SER A 1 156 ? 13.552 -4.406 10.624 1.00 91.00 156 SER A CA 1
ATOM 1276 C C . SER A 1 156 ? 12.329 -3.552 10.972 1.00 91.00 156 SER A C 1
ATOM 1278 O O . SER A 1 156 ? 11.969 -3.462 12.144 1.00 91.00 156 SER A O 1
ATOM 1280 N N . LEU A 1 157 ? 11.606 -3.067 9.955 1.00 91.00 157 LEU A N 1
ATOM 1281 C CA . LEU A 1 157 ? 10.319 -2.366 10.063 1.00 91.00 157 LEU A CA 1
ATOM 1282 C C . LEU A 1 157 ? 9.134 -3.267 10.468 1.00 91.00 157 LEU A C 1
ATOM 1284 O O . LEU A 1 157 ? 8.011 -2.782 10.600 1.00 91.00 157 LEU A O 1
ATOM 1288 N N . GLY A 1 158 ? 9.349 -4.575 10.651 1.00 92.00 158 GLY A N 1
ATOM 1289 C CA . GLY A 1 158 ? 8.299 -5.511 11.070 1.00 92.00 158 GLY A CA 1
ATOM 1290 C C . GLY A 1 158 ? 7.211 -5.758 10.018 1.00 92.00 158 GLY A C 1
ATOM 1291 O O . GLY A 1 158 ? 6.125 -6.199 10.377 1.00 92.00 158 GLY A O 1
ATOM 1292 N N . LEU A 1 159 ? 7.489 -5.471 8.742 1.00 95.12 159 LEU A N 1
ATOM 1293 C CA . LEU A 1 159 ? 6.576 -5.725 7.627 1.00 95.12 159 LEU A CA 1
ATOM 1294 C C . LEU A 1 159 ? 6.631 -7.202 7.215 1.00 95.12 159 LEU A C 1
ATOM 1296 O O . LEU A 1 159 ? 7.709 -7.809 7.179 1.00 95.12 159 LEU A O 1
ATOM 1300 N N . CYS A 1 160 ? 5.477 -7.772 6.883 1.00 95.56 160 CYS A N 1
ATOM 1301 C CA . CYS A 1 160 ? 5.318 -9.173 6.538 1.00 95.56 160 CYS A CA 1
ATOM 1302 C C . CYS A 1 160 ? 4.948 -9.347 5.057 1.00 95.56 160 CYS A C 1
ATOM 1304 O O . CYS A 1 160 ? 3.866 -8.975 4.602 1.00 95.56 160 CYS A O 1
ATOM 1306 N N . PHE A 1 161 ? 5.855 -9.971 4.303 1.00 96.19 161 PHE A N 1
ATOM 1307 C CA . PHE A 1 161 ? 5.673 -10.296 2.889 1.00 96.19 161 PHE A CA 1
ATOM 1308 C C . PHE A 1 161 ? 5.808 -11.799 2.646 1.00 96.19 161 PHE A C 1
ATOM 1310 O O . PHE A 1 161 ? 6.473 -12.509 3.405 1.00 96.19 161 PHE A O 1
ATOM 1317 N N . ASN A 1 162 ? 5.195 -12.286 1.568 1.00 95.00 162 ASN A N 1
ATOM 1318 C CA . ASN A 1 162 ? 5.419 -13.629 1.029 1.00 95.00 162 ASN A CA 1
ATOM 1319 C C . ASN A 1 162 ? 6.801 -13.704 0.358 1.00 95.00 162 ASN A C 1
ATOM 1321 O O . ASN A 1 162 ? 6.926 -13.659 -0.864 1.00 95.00 162 ASN A O 1
ATOM 1325 N N . TRP A 1 163 ? 7.857 -13.751 1.173 1.00 94.88 163 TRP A N 1
ATOM 1326 C CA . TRP A 1 163 ? 9.248 -13.795 0.710 1.00 94.88 163 TRP A CA 1
ATOM 1327 C C . TRP A 1 163 ? 9.615 -15.083 -0.035 1.00 94.88 163 TRP A C 1
ATOM 1329 O O . TRP A 1 163 ? 10.595 -15.100 -0.770 1.00 94.88 163 TRP A O 1
ATOM 1339 N N . ASP A 1 164 ? 8.832 -16.148 0.129 1.00 93.25 164 ASP A N 1
ATOM 1340 C CA . ASP A 1 164 ? 8.901 -17.361 -0.688 1.00 93.25 164 ASP A CA 1
ATOM 1341 C C . ASP A 1 164 ? 8.545 -17.099 -2.159 1.00 93.25 164 ASP A C 1
ATOM 1343 O O . ASP A 1 164 ? 8.890 -17.896 -3.029 1.00 93.25 164 ASP A O 1
ATOM 1347 N N . ARG A 1 165 ? 7.898 -15.962 -2.439 1.00 95.31 165 ARG A N 1
ATOM 1348 C CA . ARG A 1 165 ? 7.513 -15.514 -3.776 1.00 95.31 165 ARG A CA 1
ATOM 1349 C C . ARG A 1 165 ? 8.337 -14.332 -4.281 1.00 95.31 165 ARG A C 1
ATOM 1351 O O . ARG A 1 165 ? 7.921 -13.661 -5.216 1.00 95.31 165 ARG A O 1
ATOM 1358 N N . GLU A 1 166 ? 9.477 -14.047 -3.665 1.00 97.44 166 GLU A N 1
ATOM 1359 C CA . GLU A 1 166 ? 10.337 -12.943 -4.082 1.00 97.44 166 GLU A CA 1
ATOM 1360 C C . GLU A 1 166 ? 10.812 -13.093 -5.532 1.00 97.44 166 GLU A C 1
ATOM 1362 O O . GLU A 1 166 ? 11.195 -14.176 -5.969 1.00 97.44 166 GLU A O 1
ATOM 1367 N N . ILE A 1 167 ? 10.812 -11.981 -6.268 1.00 97.44 167 ILE A N 1
ATOM 1368 C CA . ILE A 1 167 ? 11.332 -11.897 -7.636 1.00 97.44 167 ILE A CA 1
ATOM 1369 C C . ILE A 1 167 ? 12.315 -10.734 -7.746 1.00 97.44 167 ILE A C 1
ATOM 1371 O O . ILE A 1 167 ? 12.182 -9.723 -7.056 1.00 97.44 167 ILE A O 1
ATOM 1375 N N . THR A 1 168 ? 13.278 -10.852 -8.653 1.00 97.62 168 THR A N 1
ATOM 1376 C CA . THR A 1 168 ? 14.234 -9.786 -8.969 1.00 97.62 168 THR A CA 1
ATOM 1377 C C . THR A 1 168 ? 14.334 -9.667 -10.479 1.00 97.62 168 THR A C 1
ATOM 1379 O O . THR A 1 168 ? 14.764 -10.617 -11.130 1.00 97.62 168 THR A O 1
ATOM 1382 N N . THR A 1 169 ? 13.953 -8.522 -11.052 1.00 97.62 169 THR A N 1
ATOM 1383 C CA . THR A 1 169 ? 13.804 -8.423 -12.516 1.00 97.62 169 THR A CA 1
ATOM 1384 C C . THR A 1 169 ? 15.116 -8.598 -13.284 1.00 97.62 169 THR A C 1
ATOM 1386 O O . THR A 1 169 ? 15.096 -9.068 -14.417 1.00 97.62 169 THR A O 1
ATOM 1389 N N . CYS A 1 170 ? 16.262 -8.324 -12.648 1.00 96.00 170 CYS A N 1
ATOM 1390 C CA . CYS A 1 170 ? 17.583 -8.516 -13.248 1.00 96.00 170 CYS A CA 1
ATOM 1391 C C . CYS A 1 170 ? 18.134 -9.948 -13.188 1.00 96.00 170 CYS A C 1
ATOM 1393 O O . CYS A 1 170 ? 19.230 -10.198 -13.690 1.00 96.00 170 CYS A O 1
ATOM 1395 N N . GLN A 1 171 ? 17.408 -10.899 -12.589 1.00 96.06 171 GLN A N 1
ATOM 1396 C CA . GLN A 1 171 ? 17.855 -12.291 -12.514 1.00 96.06 171 GLN A CA 1
ATOM 1397 C C . GLN A 1 171 ? 17.435 -13.098 -13.756 1.00 96.06 171 GLN A C 1
ATOM 1399 O O . GLN A 1 171 ? 16.327 -12.902 -14.268 1.00 96.06 171 GLN A O 1
ATOM 1404 N N . PRO A 1 172 ? 18.288 -14.019 -14.256 1.00 95.94 172 PRO A N 1
ATOM 1405 C CA . PRO A 1 172 ? 18.001 -14.792 -15.469 1.00 95.94 172 PRO A CA 1
ATOM 1406 C C . PRO A 1 172 ? 16.715 -15.618 -15.416 1.00 95.94 172 PRO A C 1
ATOM 1408 O O . PRO A 1 172 ? 16.062 -15.802 -16.440 1.00 95.94 172 PRO A O 1
ATOM 1411 N N . ASP A 1 173 ? 16.336 -16.105 -14.239 1.00 95.38 173 ASP A N 1
ATOM 1412 C CA . ASP A 1 173 ? 15.095 -16.850 -14.007 1.00 95.38 173 ASP A CA 1
ATOM 1413 C C . ASP A 1 173 ? 13.829 -15.984 -14.141 1.00 95.38 173 ASP A C 1
ATOM 1415 O O . ASP A 1 173 ? 12.747 -16.524 -14.389 1.00 95.38 173 ASP A O 1
ATOM 1419 N N . TYR A 1 174 ? 13.964 -14.656 -14.055 1.00 97.62 174 TYR A N 1
ATOM 1420 C CA . TYR A 1 174 ? 12.920 -13.688 -14.371 1.00 97.62 174 TYR A CA 1
ATOM 1421 C C . TYR A 1 174 ? 12.972 -13.251 -15.838 1.00 97.62 174 TYR A C 1
ATOM 1423 O O . TYR A 1 174 ? 12.030 -13.503 -16.594 1.00 97.62 174 TYR A O 1
ATOM 1431 N N . TYR A 1 175 ? 14.067 -12.616 -16.274 1.00 97.25 175 TYR A N 1
ATOM 1432 C CA . TYR A 1 175 ? 14.088 -11.944 -17.577 1.00 97.25 175 TYR A CA 1
ATOM 1433 C C . TYR A 1 175 ? 14.112 -12.906 -18.771 1.00 97.25 175 TYR A C 1
ATOM 1435 O O . TYR A 1 175 ? 13.766 -12.495 -19.879 1.00 97.25 175 TYR A O 1
ATOM 1443 N N . LYS A 1 176 ? 14.413 -14.201 -18.567 1.00 97.69 176 LYS A N 1
ATOM 1444 C CA . LYS A 1 176 ? 14.112 -15.258 -19.554 1.00 97.69 176 LYS A CA 1
ATOM 1445 C C . LYS A 1 176 ? 12.663 -15.168 -20.031 1.00 97.69 176 LYS A C 1
ATOM 1447 O O . LYS A 1 176 ? 12.379 -15.329 -21.217 1.00 97.69 176 LYS A O 1
ATOM 1452 N N . TRP A 1 177 ? 11.741 -14.908 -19.109 1.00 97.88 177 TRP A N 1
ATOM 1453 C CA . TRP A 1 177 ? 10.317 -14.839 -19.405 1.00 97.88 177 TRP A CA 1
ATOM 1454 C C . TRP A 1 177 ? 9.895 -13.494 -19.977 1.00 97.88 177 TRP A C 1
ATOM 1456 O O . TRP A 1 177 ? 9.022 -13.475 -20.842 1.00 97.88 177 TRP A O 1
ATOM 1466 N N . THR A 1 178 ? 10.565 -12.399 -19.608 1.00 97.88 178 THR A N 1
ATOM 1467 C CA . THR A 1 178 ? 10.431 -11.130 -20.339 1.00 97.88 178 THR A CA 1
ATOM 1468 C C . THR A 1 178 ? 10.835 -11.321 -21.808 1.00 97.88 178 THR A C 1
ATOM 1470 O O . THR A 1 178 ? 10.083 -10.952 -22.710 1.00 97.88 178 THR A O 1
ATOM 1473 N N . GLN A 1 179 ? 11.969 -11.983 -22.069 1.00 98.12 179 GLN A N 1
ATOM 1474 C CA . GLN A 1 179 ? 12.424 -12.316 -23.424 1.00 98.12 179 GLN A CA 1
ATOM 1475 C C . GLN A 1 179 ? 11.418 -13.207 -24.162 1.00 98.12 179 GLN A C 1
ATOM 1477 O O . GLN A 1 179 ? 11.058 -12.917 -25.300 1.00 98.12 179 GLN A O 1
ATOM 1482 N N . TYR A 1 180 ? 10.905 -14.248 -23.505 1.00 97.38 180 TYR A N 1
ATOM 1483 C CA . TYR A 1 180 ? 9.863 -15.108 -24.067 1.00 97.38 180 TYR A CA 1
ATOM 1484 C C . TYR A 1 180 ? 8.609 -14.316 -24.470 1.00 97.38 180 TYR A C 1
ATOM 1486 O O . TYR A 1 180 ? 8.110 -14.472 -25.584 1.00 97.38 180 TYR A O 1
ATOM 1494 N N . LEU A 1 181 ? 8.105 -13.441 -23.592 1.00 95.56 181 LEU A N 1
ATOM 1495 C CA . LEU A 1 181 ? 6.927 -12.620 -23.878 1.00 95.56 181 LEU A CA 1
ATOM 1496 C C . LEU A 1 181 ? 7.188 -11.637 -25.027 1.00 95.56 181 LEU A C 1
ATOM 1498 O O . LEU A 1 181 ? 6.313 -11.448 -25.870 1.00 95.56 181 LEU A O 1
ATOM 1502 N N . PHE A 1 182 ? 8.396 -11.076 -25.119 1.00 96.75 182 PHE A N 1
ATOM 1503 C CA . PHE A 1 182 ? 8.796 -10.248 -26.256 1.00 96.75 182 PHE A CA 1
ATOM 1504 C C . PHE A 1 182 ? 8.813 -11.037 -27.570 1.00 96.75 182 PHE A C 1
ATOM 1506 O O . PHE A 1 182 ? 8.285 -10.557 -28.571 1.00 96.75 182 PHE A O 1
ATOM 1513 N N . VAL A 1 183 ? 9.350 -12.264 -27.577 1.00 96.19 183 VAL A N 1
ATOM 1514 C CA . VAL A 1 183 ? 9.293 -13.150 -28.754 1.00 96.19 183 VAL A CA 1
ATOM 1515 C C . VAL A 1 183 ? 7.840 -13.406 -29.157 1.00 96.19 183 VAL A C 1
ATOM 1517 O O . VAL A 1 183 ? 7.512 -13.291 -30.335 1.00 96.19 183 VAL A O 1
ATOM 1520 N N . LYS A 1 184 ? 6.937 -13.654 -28.199 1.00 95.00 184 LYS A N 1
ATOM 1521 C CA . LYS A 1 184 ? 5.506 -13.825 -28.500 1.00 95.00 184 LYS A CA 1
ATOM 1522 C C . LYS A 1 184 ? 4.870 -12.556 -29.065 1.00 95.00 184 LYS A C 1
ATOM 1524 O O . LYS A 1 184 ? 4.062 -12.654 -29.986 1.00 95.00 184 LYS A O 1
ATOM 1529 N N . LEU A 1 185 ? 5.238 -11.372 -28.576 1.00 92.25 185 LEU A N 1
ATOM 1530 C CA . LEU A 1 185 ? 4.802 -10.103 -29.170 1.00 92.25 185 LEU A CA 1
ATOM 1531 C C . LEU A 1 185 ? 5.317 -9.955 -30.610 1.00 92.25 185 LEU A C 1
ATOM 1533 O O . LEU A 1 185 ? 4.546 -9.577 -31.489 1.00 92.25 185 LEU A O 1
ATOM 1537 N N . PHE A 1 186 ? 6.583 -10.286 -30.869 1.00 93.62 186 PHE A N 1
ATOM 1538 C CA . PHE A 1 186 ? 7.186 -10.238 -32.204 1.00 93.62 186 PHE A CA 1
ATOM 1539 C C . PHE A 1 186 ? 6.493 -11.191 -33.187 1.00 93.62 186 PHE A C 1
ATOM 1541 O O . PHE A 1 186 ? 6.073 -10.767 -34.260 1.00 93.62 186 PHE A O 1
ATOM 1548 N N . GLU A 1 187 ? 6.287 -12.451 -32.795 1.00 91.75 187 GLU A N 1
ATOM 1549 C CA . GLU A 1 187 ? 5.584 -13.467 -33.595 1.00 91.75 187 GLU A CA 1
ATOM 1550 C C . GLU A 1 187 ? 4.141 -13.057 -33.940 1.00 91.75 187 GLU A C 1
ATOM 1552 O O . GLU A 1 187 ? 3.636 -13.406 -35.005 1.00 91.75 187 GLU A O 1
ATOM 1557 N N . ASN A 1 188 ? 3.485 -12.279 -33.071 1.00 87.56 188 ASN A N 1
ATOM 1558 C CA . ASN A 1 188 ? 2.143 -11.732 -33.301 1.00 87.56 188 ASN A CA 1
ATOM 1559 C C . ASN A 1 188 ? 2.152 -10.371 -34.039 1.00 87.56 188 ASN A C 1
ATOM 1561 O O . ASN A 1 188 ? 1.108 -9.730 -34.155 1.00 87.56 188 ASN A O 1
ATOM 1565 N N . GLY A 1 189 ? 3.308 -9.889 -34.513 1.00 89.88 189 GLY A N 1
ATOM 1566 C CA . GLY A 1 189 ? 3.435 -8.596 -35.200 1.00 89.88 189 GLY A CA 1
ATOM 1567 C C . GLY A 1 189 ? 3.201 -7.374 -34.301 1.00 89.88 189 GLY A C 1
ATOM 1568 O O . GLY A 1 189 ? 2.915 -6.281 -34.797 1.00 89.88 189 GLY A O 1
ATOM 1569 N N . LEU A 1 190 ? 3.291 -7.555 -32.980 1.00 87.88 190 LEU A N 1
ATOM 1570 C CA . LEU A 1 190 ? 3.118 -6.514 -31.968 1.00 87.88 190 LEU A CA 1
ATOM 1571 C C . LEU A 1 190 ? 4.446 -5.922 -31.495 1.00 87.88 190 LEU A C 1
ATOM 1573 O O . LEU A 1 190 ? 4.431 -4.812 -30.987 1.00 87.88 190 LEU A O 1
ATOM 1577 N N . ALA A 1 191 ? 5.579 -6.602 -31.666 1.00 92.25 191 ALA A N 1
ATOM 1578 C CA . ALA A 1 191 ? 6.903 -5.994 -31.520 1.00 92.25 191 ALA A CA 1
ATOM 1579 C C . ALA A 1 191 ? 7.537 -5.832 -32.906 1.00 92.25 191 ALA A C 1
ATOM 1581 O O . ALA A 1 191 ? 7.572 -6.785 -33.682 1.00 92.25 191 ALA A O 1
ATOM 1582 N N . TYR A 1 192 ? 8.016 -4.634 -33.237 1.00 90.81 192 TYR A N 1
ATOM 1583 C CA . TYR A 1 192 ? 8.574 -4.336 -34.557 1.00 90.81 192 TYR A CA 1
ATOM 1584 C C . TYR A 1 192 ? 9.663 -3.262 -34.483 1.00 90.81 192 TYR A C 1
ATOM 1586 O O . TYR A 1 192 ? 9.747 -2.507 -33.516 1.00 90.81 192 TYR A O 1
ATOM 1594 N N . GLN A 1 193 ? 10.496 -3.183 -35.523 1.00 90.06 193 GLN A N 1
ATOM 1595 C CA . GLN A 1 193 ? 11.555 -2.182 -35.638 1.00 90.06 193 GLN A CA 1
ATOM 1596 C C . GLN A 1 193 ? 11.207 -1.164 -36.731 1.00 90.06 193 GLN A C 1
ATOM 1598 O O . GLN A 1 193 ? 10.755 -1.545 -37.812 1.00 90.06 193 GLN A O 1
ATOM 1603 N N . LYS A 1 194 ? 11.425 0.128 -36.472 1.00 85.50 194 LYS A N 1
ATOM 1604 C CA . LYS A 1 194 ? 11.160 1.216 -37.427 1.00 85.50 194 LYS A CA 1
ATOM 1605 C C . LYS A 1 194 ? 12.180 2.348 -37.261 1.00 85.50 194 LYS A C 1
ATOM 1607 O O . LYS A 1 194 ? 12.636 2.608 -36.152 1.00 85.50 194 LYS A O 1
ATOM 1612 N N . GLU A 1 195 ? 12.523 3.022 -38.359 1.00 86.19 195 GLU A N 1
ATOM 1613 C CA . GLU A 1 195 ? 13.189 4.331 -38.318 1.00 86.19 195 GLU A CA 1
ATOM 1614 C C . GLU A 1 195 ? 12.169 5.423 -37.999 1.00 86.19 195 GLU A C 1
ATOM 1616 O O . GLU A 1 195 ? 11.143 5.560 -38.674 1.00 86.19 195 GLU A O 1
ATOM 1621 N N . ALA A 1 196 ? 12.425 6.166 -36.931 1.00 79.81 196 ALA A N 1
ATOM 1622 C CA . ALA A 1 196 ? 11.539 7.220 -36.473 1.00 79.81 196 ALA A CA 1
ATOM 1623 C C . ALA A 1 196 ? 12.339 8.368 -35.861 1.00 79.81 196 ALA A C 1
ATOM 1625 O O . ALA A 1 196 ? 13.476 8.195 -35.416 1.00 79.81 196 ALA A O 1
ATOM 1626 N N . LEU A 1 197 ? 11.704 9.538 -35.819 1.00 83.19 197 LEU A N 1
ATOM 1627 C CA . LEU A 1 197 ? 12.133 10.615 -34.945 1.00 83.19 197 LEU A CA 1
ATOM 1628 C C . LEU A 1 197 ? 11.783 10.208 -33.508 1.00 83.19 197 LEU A C 1
ATOM 1630 O O . LEU A 1 197 ? 10.618 9.932 -33.217 1.00 83.19 197 LEU A O 1
ATOM 1634 N N . VAL A 1 198 ? 12.796 10.085 -32.658 1.00 84.38 198 VAL A N 1
ATOM 1635 C CA . VAL A 1 198 ? 12.673 9.587 -31.287 1.00 84.38 198 VAL A CA 1
ATOM 1636 C C . VAL A 1 198 ? 13.188 10.615 -30.288 1.00 84.38 198 VAL A C 1
ATOM 1638 O O . VAL A 1 198 ? 14.136 11.355 -30.567 1.00 84.38 198 VAL A O 1
ATOM 1641 N N . ASN A 1 199 ? 12.579 10.611 -29.103 1.00 87.38 199 ASN A N 1
ATOM 1642 C CA . ASN A 1 199 ? 13.028 11.390 -27.956 1.00 87.38 199 ASN A CA 1
ATOM 1643 C C . ASN A 1 199 ? 14.407 10.890 -27.510 1.00 87.38 199 ASN A C 1
ATOM 1645 O O . ASN A 1 199 ? 14.585 9.693 -27.288 1.00 87.38 199 ASN A O 1
ATOM 1649 N N . TRP A 1 200 ? 15.365 11.797 -27.351 1.00 87.81 200 TRP A N 1
ATOM 1650 C CA . TRP A 1 200 ? 16.726 11.523 -26.907 1.00 87.81 200 TRP A CA 1
ATOM 1651 C C . TRP A 1 200 ? 17.052 12.344 -25.661 1.00 87.81 200 TRP A C 1
ATOM 1653 O O . TRP A 1 200 ? 16.953 13.571 -25.673 1.00 87.81 200 TRP A O 1
ATOM 1663 N N . ASP A 1 201 ? 17.485 11.670 -24.599 1.00 87.19 201 ASP A N 1
ATOM 1664 C CA . ASP A 1 201 ? 18.044 12.322 -23.419 1.00 87.19 201 ASP A CA 1
ATOM 1665 C C . ASP A 1 201 ? 19.546 12.585 -23.641 1.00 87.19 201 ASP A C 1
ATOM 1667 O O . ASP A 1 201 ? 20.324 11.630 -23.750 1.00 87.19 201 ASP A O 1
ATOM 1671 N N . PRO A 1 202 ? 19.998 13.852 -23.721 1.00 86.12 202 PRO A N 1
ATOM 1672 C CA . PRO A 1 202 ? 21.409 14.161 -23.941 1.00 86.12 202 PRO A CA 1
ATOM 1673 C C . PRO A 1 202 ? 22.298 13.869 -22.722 1.00 86.12 202 PRO A C 1
ATOM 1675 O O . PRO A 1 202 ? 23.508 13.696 -22.891 1.00 86.12 202 PRO A O 1
ATOM 1678 N N . VAL A 1 203 ? 21.722 13.791 -21.518 1.00 83.00 203 VAL A N 1
ATOM 1679 C CA . VAL A 1 203 ? 22.433 13.498 -20.266 1.00 83.00 203 VAL A CA 1
ATOM 1680 C C . VAL A 1 203 ? 22.559 11.992 -20.066 1.00 83.00 203 VAL A C 1
ATOM 1682 O O . VAL A 1 203 ? 23.671 11.496 -19.904 1.00 83.00 203 VAL A O 1
ATOM 1685 N N . ASP A 1 204 ? 21.444 11.262 -20.141 1.00 77.62 204 ASP A N 1
ATOM 1686 C CA . ASP A 1 204 ? 21.428 9.797 -20.003 1.00 77.62 204 ASP A CA 1
ATOM 1687 C C . ASP A 1 204 ? 21.898 9.067 -21.281 1.00 77.62 204 ASP A C 1
ATOM 1689 O O . ASP A 1 204 ? 22.054 7.842 -21.274 1.00 77.62 204 ASP A O 1
ATOM 1693 N N . GLN A 1 205 ? 22.120 9.813 -22.371 1.00 81.75 205 GLN A N 1
ATOM 1694 C CA . GLN A 1 205 ? 22.560 9.339 -23.688 1.00 81.75 205 GLN A CA 1
ATOM 1695 C C . GLN A 1 205 ? 21.779 8.117 -24.176 1.00 81.75 205 GLN A C 1
ATOM 1697 O O . GLN A 1 205 ? 22.342 7.101 -24.585 1.00 81.75 205 GLN A O 1
ATOM 1702 N N . THR A 1 206 ? 20.454 8.215 -24.115 1.00 79.38 206 THR A N 1
ATOM 1703 C CA . THR A 1 206 ? 19.562 7.132 -24.518 1.00 79.38 206 THR A CA 1
ATOM 1704 C C . THR A 1 206 ? 18.227 7.661 -25.022 1.00 79.38 206 THR A C 1
ATOM 1706 O O . THR A 1 206 ? 17.840 8.798 -24.742 1.00 79.38 206 THR A O 1
ATOM 1709 N N . VAL A 1 207 ? 17.522 6.827 -25.779 1.00 83.50 207 VAL A N 1
ATOM 1710 C CA . VAL A 1 207 ? 16.163 7.118 -26.233 1.00 83.50 207 VAL A CA 1
ATOM 1711 C C . VAL A 1 207 ? 15.146 6.993 -25.096 1.00 83.50 207 VAL A C 1
ATOM 1713 O O . VAL A 1 207 ? 15.272 6.133 -24.222 1.00 83.50 207 VAL A O 1
ATOM 1716 N N . LEU A 1 208 ? 14.109 7.826 -25.136 1.00 82.50 208 LEU A N 1
ATOM 1717 C CA . LEU A 1 208 ? 12.989 7.814 -24.195 1.00 82.50 208 LEU A CA 1
ATOM 1718 C C . LEU A 1 208 ? 11.674 7.500 -24.923 1.00 82.50 208 LEU A C 1
ATOM 1720 O O . LEU A 1 208 ? 11.483 7.872 -26.081 1.00 82.50 208 LEU A O 1
ATOM 1724 N N . ALA A 1 209 ? 10.746 6.829 -24.242 1.00 79.00 209 ALA A N 1
ATOM 1725 C CA . ALA A 1 209 ? 9.352 6.766 -24.686 1.00 79.00 209 ALA A CA 1
ATOM 1726 C C . ALA A 1 209 ? 8.666 8.135 -24.511 1.00 79.00 209 ALA A C 1
ATOM 1728 O O . ALA A 1 209 ? 9.143 8.970 -23.743 1.00 79.00 209 ALA A O 1
ATOM 1729 N N . ASP A 1 210 ? 7.541 8.371 -25.191 1.00 79.94 210 ASP A N 1
ATOM 1730 C CA . ASP A 1 210 ? 6.787 9.629 -25.052 1.00 79.94 210 ASP A CA 1
ATOM 1731 C C . ASP A 1 210 ? 6.299 9.829 -23.607 1.00 79.94 210 ASP A C 1
ATOM 1733 O O . ASP A 1 210 ? 6.386 10.923 -23.063 1.00 79.94 210 ASP A O 1
ATOM 1737 N N . GLU A 1 211 ? 5.897 8.753 -22.930 1.00 78.94 211 GLU A N 1
ATOM 1738 C CA . GLU A 1 211 ? 5.443 8.760 -21.535 1.00 78.94 211 GLU A CA 1
ATOM 1739 C C . GLU A 1 211 ? 6.576 9.030 -20.524 1.00 78.94 211 GLU A C 1
ATOM 1741 O O . GLU A 1 211 ? 6.320 9.219 -19.337 1.00 78.94 211 GLU A O 1
ATOM 1746 N N . GLN A 1 212 ? 7.835 9.015 -20.975 1.00 78.94 212 GLN A N 1
ATOM 1747 C CA . GLN A 1 212 ? 9.029 9.347 -20.188 1.00 78.94 212 GLN A CA 1
ATOM 1748 C C . GLN A 1 212 ? 9.462 10.814 -20.374 1.00 78.94 212 GLN A C 1
ATOM 1750 O O . GLN A 1 212 ? 10.482 11.229 -19.817 1.00 78.94 212 GLN A O 1
ATOM 1755 N N . VAL A 1 213 ? 8.697 11.597 -21.136 1.00 82.06 213 VAL A N 1
ATOM 1756 C CA . VAL A 1 213 ? 8.898 13.033 -21.324 1.00 82.06 213 VAL A CA 1
ATOM 1757 C C . VAL A 1 213 ? 7.771 13.775 -20.614 1.00 82.06 213 VAL A C 1
ATOM 1759 O O . VAL A 1 213 ? 6.594 13.476 -20.811 1.00 82.06 213 VAL A O 1
ATOM 1762 N N . ASP A 1 214 ? 8.127 14.717 -19.746 1.00 78.19 214 ASP A N 1
ATOM 1763 C CA . ASP A 1 214 ? 7.146 15.512 -19.015 1.00 78.19 214 ASP A CA 1
ATOM 1764 C C . ASP A 1 214 ? 6.495 16.598 -19.893 1.00 78.19 214 ASP A C 1
ATOM 1766 O O . ASP A 1 214 ? 6.852 16.816 -21.053 1.00 78.19 214 ASP A O 1
ATOM 1770 N N . GLU A 1 215 ? 5.524 17.314 -19.324 1.00 74.69 215 GLU A N 1
ATOM 1771 C CA . GLU A 1 215 ? 4.797 18.398 -20.000 1.00 74.69 215 GLU A CA 1
ATOM 1772 C C . GLU A 1 215 ? 5.689 19.565 -20.454 1.00 74.69 215 GLU A C 1
ATOM 1774 O O . GLU A 1 215 ? 5.340 20.283 -21.391 1.00 74.69 215 GLU A O 1
ATOM 1779 N N . ASN A 1 216 ? 6.864 19.727 -19.839 1.00 79.00 216 ASN A N 1
ATOM 1780 C CA . ASN A 1 216 ? 7.845 20.744 -20.201 1.00 79.00 216 ASN A CA 1
ATOM 1781 C C . ASN A 1 216 ? 8.816 20.248 -21.282 1.00 79.00 216 ASN A C 1
ATOM 1783 O O . ASN A 1 216 ? 9.731 20.981 -21.671 1.00 79.00 216 ASN A O 1
ATOM 1787 N N . GLY A 1 217 ? 8.642 19.028 -21.798 1.00 83.00 217 GLY A N 1
ATOM 1788 C CA . GLY A 1 217 ? 9.548 18.419 -22.768 1.00 83.00 217 GLY A CA 1
ATOM 1789 C C . GLY A 1 217 ? 10.878 17.986 -22.149 1.00 83.00 217 GLY A C 1
ATOM 1790 O O . GLY A 1 217 ? 11.894 17.955 -22.849 1.00 83.00 217 GLY A O 1
ATOM 1791 N N . CYS A 1 218 ? 10.904 17.728 -20.843 1.00 84.25 218 CYS A N 1
ATOM 1792 C CA . CYS A 1 218 ? 12.088 17.296 -20.118 1.00 84.25 218 CYS A CA 1
ATOM 1793 C C . CYS A 1 218 ? 12.011 15.807 -19.772 1.00 84.25 218 CYS A C 1
ATOM 1795 O O . CYS A 1 218 ? 10.941 15.225 -19.600 1.00 84.25 218 CYS A O 1
ATOM 1797 N N . SER A 1 219 ? 13.176 15.175 -19.670 1.00 81.56 219 SER A N 1
ATOM 1798 C CA . SER A 1 219 ? 13.301 13.793 -19.220 1.00 81.56 219 SER A CA 1
ATOM 1799 C C . SER A 1 219 ? 12.766 13.657 -17.801 1.00 81.56 219 SER A C 1
ATOM 1801 O O . SER A 1 219 ? 13.198 14.386 -16.903 1.00 81.56 219 SER A O 1
ATOM 1803 N N . TRP A 1 220 ? 11.894 12.668 -17.580 1.00 72.81 220 TRP A N 1
ATOM 1804 C CA . TRP A 1 220 ? 11.286 12.371 -16.275 1.00 72.81 220 TRP A CA 1
ATOM 1805 C C . TRP A 1 220 ? 12.295 12.166 -15.139 1.00 72.81 220 TRP A C 1
ATOM 1807 O O . TRP A 1 220 ? 11.919 12.160 -13.963 1.00 72.81 220 TRP A O 1
ATOM 1817 N N . ARG A 1 221 ? 13.570 11.946 -15.479 1.00 72.50 221 ARG A N 1
ATOM 1818 C CA . ARG A 1 221 ? 14.626 11.685 -14.514 1.00 72.50 221 ARG A CA 1
ATOM 1819 C C . ARG A 1 221 ? 15.754 12.692 -14.538 1.00 72.50 221 ARG A C 1
ATOM 1821 O O . ARG A 1 221 ? 16.021 13.286 -13.497 1.00 72.50 221 ARG A O 1
ATOM 1828 N N . SER A 1 222 ? 16.465 12.815 -15.659 1.00 76.31 222 SER A N 1
ATOM 1829 C CA . SER A 1 222 ? 17.629 13.702 -15.719 1.00 76.31 222 SER A CA 1
ATOM 1830 C C . SER A 1 222 ? 17.204 15.167 -15.591 1.00 76.31 222 SER A C 1
ATOM 1832 O O . SER A 1 222 ? 18.020 16.018 -15.245 1.00 76.31 222 SER A O 1
ATOM 1834 N N . GLY A 1 223 ? 15.924 15.466 -15.862 1.00 79.31 223 GLY A N 1
ATOM 1835 C CA . GLY A 1 223 ? 15.405 16.825 -15.966 1.00 79.31 223 GLY A CA 1
ATOM 1836 C C . GLY A 1 223 ? 15.938 17.568 -17.192 1.00 79.31 223 GLY A C 1
ATOM 1837 O O . GLY A 1 223 ? 15.625 18.743 -17.368 1.00 79.31 223 GLY A O 1
ATOM 1838 N N . ALA A 1 224 ? 16.743 16.910 -18.036 1.00 84.00 224 ALA A N 1
ATOM 1839 C CA . ALA A 1 224 ? 17.308 17.505 -19.232 1.00 84.00 224 ALA A CA 1
ATOM 1840 C C . ALA A 1 224 ? 16.227 17.732 -20.286 1.00 84.00 224 ALA A C 1
ATOM 1842 O O . ALA A 1 224 ? 15.304 16.925 -20.430 1.00 84.00 224 ALA A O 1
ATOM 1843 N N . LYS A 1 225 ? 16.373 18.811 -21.061 1.00 87.69 225 LYS A N 1
ATOM 1844 C CA . LYS A 1 225 ? 15.521 19.060 -22.221 1.00 87.69 225 LYS A CA 1
ATOM 1845 C C . LYS A 1 225 ? 15.750 17.953 -23.249 1.00 87.69 225 LYS A C 1
ATOM 1847 O O . LYS A 1 225 ? 16.887 17.696 -23.639 1.00 87.69 225 LYS A O 1
ATOM 1852 N N . VAL A 1 226 ? 14.671 17.300 -23.660 1.00 90.38 226 VAL A N 1
ATOM 1853 C CA . VAL A 1 226 ? 14.725 16.190 -24.611 1.00 90.38 226 VAL A CA 1
ATOM 1854 C C . VAL A 1 226 ? 14.992 16.721 -26.016 1.00 90.38 226 VAL A C 1
ATOM 1856 O O . VAL A 1 226 ? 14.354 17.672 -26.469 1.00 90.38 226 VAL A O 1
ATOM 1859 N N . GLU A 1 227 ? 15.925 16.082 -26.714 1.00 91.62 227 GLU A N 1
ATOM 1860 C CA . GLU A 1 227 ? 16.228 16.331 -28.123 1.00 91.62 227 GLU A CA 1
ATOM 1861 C C . GLU A 1 227 ? 15.472 15.339 -29.016 1.00 91.62 227 GLU A C 1
ATOM 1863 O O . GLU A 1 227 ? 15.083 14.260 -28.577 1.00 91.62 227 GLU A O 1
ATOM 1868 N N . GLN A 1 228 ? 15.298 15.669 -30.294 1.00 86.88 228 GLN A N 1
ATOM 1869 C CA . GLN A 1 228 ? 14.756 14.740 -31.287 1.00 86.88 228 GLN A CA 1
ATOM 1870 C C . GLN A 1 228 ? 15.886 14.205 -32.169 1.00 86.88 228 GLN A C 1
ATOM 1872 O O . GLN A 1 228 ? 16.653 14.986 -32.734 1.00 86.88 228 GLN A O 1
ATOM 1877 N N . LYS A 1 229 ? 15.990 12.879 -32.318 1.00 83.75 229 LYS A N 1
ATOM 1878 C CA . LYS A 1 229 ? 16.976 12.230 -33.203 1.00 83.75 229 LYS A CA 1
ATOM 1879 C C . LYS A 1 229 ? 16.316 11.200 -34.103 1.00 83.75 229 LYS A C 1
ATOM 1881 O O . LYS A 1 229 ? 15.386 10.522 -33.689 1.00 83.75 229 LYS A O 1
ATOM 1886 N N . TYR A 1 230 ? 16.801 11.067 -35.334 1.00 83.94 230 TYR A N 1
ATOM 1887 C CA . TYR A 1 230 ? 16.328 10.030 -36.251 1.00 83.94 230 TYR A CA 1
ATOM 1888 C C . TYR A 1 230 ? 17.115 8.742 -36.006 1.00 83.94 230 TYR A C 1
ATOM 1890 O O . TYR A 1 230 ? 18.320 8.707 -36.253 1.00 83.94 230 TYR A O 1
ATOM 1898 N N . LEU A 1 231 ? 16.461 7.704 -35.480 1.00 82.06 231 LEU A N 1
ATOM 1899 C CA . LEU A 1 231 ? 17.101 6.431 -35.135 1.00 82.06 231 LEU A CA 1
ATOM 1900 C C . LEU A 1 231 ? 16.198 5.244 -35.491 1.00 82.06 231 LEU A C 1
ATOM 1902 O O . LEU A 1 231 ? 14.970 5.321 -35.416 1.00 82.06 231 LEU A O 1
ATOM 1906 N N . LYS A 1 232 ? 16.817 4.112 -35.842 1.00 85.44 232 LYS A N 1
ATOM 1907 C CA . LYS A 1 232 ? 16.129 2.823 -35.990 1.00 85.44 232 LYS A CA 1
ATOM 1908 C C . LYS A 1 232 ? 15.965 2.186 -34.611 1.00 85.44 232 LYS A C 1
ATOM 1910 O O . LYS A 1 232 ? 16.969 1.906 -33.965 1.00 85.44 232 LYS A O 1
ATOM 1915 N N . GLN A 1 233 ? 14.730 1.994 -34.147 1.00 89.62 233 GLN A N 1
ATOM 1916 C CA . GLN A 1 233 ? 14.418 1.569 -32.771 1.00 89.62 233 GLN A CA 1
ATOM 1917 C C . GLN A 1 233 ? 13.298 0.516 -32.731 1.00 89.62 233 GLN A C 1
ATOM 1919 O O . GLN A 1 233 ? 12.573 0.339 -33.716 1.00 89.62 233 GLN A O 1
ATOM 1924 N N . TRP A 1 234 ? 13.175 -0.195 -31.604 1.00 89.94 234 TRP A N 1
ATOM 1925 C CA . TRP A 1 234 ? 12.125 -1.186 -31.344 1.00 89.94 234 TRP A CA 1
ATOM 1926 C C . TRP A 1 234 ? 10.910 -0.566 -30.656 1.00 89.94 234 TRP A C 1
ATOM 1928 O O . TRP A 1 234 ? 11.030 0.143 -29.654 1.00 89.94 234 TRP A O 1
ATOM 1938 N N . PHE A 1 235 ? 9.735 -0.913 -31.171 1.00 87.38 235 PHE A N 1
ATOM 1939 C CA . PHE A 1 235 ? 8.437 -0.464 -30.693 1.00 87.38 235 PHE A CA 1
ATOM 1940 C C . PHE A 1 235 ? 7.541 -1.662 -30.369 1.00 87.38 235 PHE A C 1
ATOM 1942 O O . PHE A 1 235 ? 7.537 -2.664 -31.089 1.00 87.38 235 PHE A O 1
ATOM 1949 N N . ILE A 1 236 ? 6.745 -1.535 -29.310 1.00 85.06 236 ILE A N 1
ATOM 1950 C CA . ILE A 1 236 ? 5.591 -2.390 -29.040 1.00 85.06 236 ILE A CA 1
ATOM 1951 C C . ILE A 1 236 ? 4.338 -1.650 -29.510 1.00 85.06 236 ILE A C 1
ATOM 1953 O O . ILE A 1 236 ? 4.078 -0.523 -29.090 1.00 85.06 236 ILE A O 1
ATOM 1957 N N . LYS A 1 237 ? 3.549 -2.304 -30.365 1.00 82.44 237 LYS A N 1
ATOM 1958 C CA . LYS A 1 237 ? 2.350 -1.784 -31.026 1.00 82.44 237 LYS A CA 1
ATOM 1959 C C . LYS A 1 237 ? 1.165 -1.659 -30.066 1.00 82.44 237 LYS A C 1
ATOM 1961 O O . LYS A 1 237 ? 0.129 -2.308 -30.233 1.00 82.44 237 LYS A O 1
ATOM 1966 N N . THR A 1 238 ? 1.322 -0.855 -29.020 1.00 75.75 238 THR A N 1
ATOM 1967 C CA . THR A 1 238 ? 0.291 -0.601 -28.007 1.00 75.75 238 THR A CA 1
ATOM 1968 C C . THR A 1 238 ? -0.972 -0.008 -28.632 1.00 75.75 238 THR A C 1
ATOM 1970 O O . THR A 1 238 ? -2.078 -0.323 -28.187 1.00 75.75 238 THR A O 1
ATOM 1973 N N . THR A 1 239 ? -0.842 0.737 -29.737 1.00 72.62 239 THR A N 1
ATOM 1974 C CA . THR A 1 239 ? -1.976 1.269 -30.506 1.00 72.62 239 THR A CA 1
ATOM 1975 C C . THR A 1 239 ? -2.881 0.185 -31.093 1.00 72.62 239 THR A C 1
ATOM 1977 O O . THR A 1 239 ? -4.062 0.443 -31.293 1.00 72.62 239 THR A O 1
ATOM 1980 N N . HIS A 1 240 ? -2.404 -1.051 -31.295 1.00 72.50 240 HIS A N 1
ATOM 1981 C CA . HIS A 1 240 ? -3.256 -2.164 -31.740 1.00 72.50 240 HIS A CA 1
ATOM 1982 C C . HIS A 1 240 ? -4.406 -2.449 -30.758 1.00 72.50 240 HIS A C 1
ATOM 1984 O O . HIS A 1 240 ? -5.503 -2.832 -31.163 1.00 72.50 240 HIS A O 1
ATOM 1990 N N . TYR A 1 241 ? -4.168 -2.225 -29.463 1.00 65.00 241 TYR A N 1
ATOM 1991 C CA . TYR A 1 241 ? -5.173 -2.382 -28.411 1.00 65.00 241 TYR A CA 1
ATOM 1992 C C . TYR A 1 241 ? -5.945 -1.083 -28.136 1.00 65.00 241 TYR A C 1
ATOM 1994 O O . TYR A 1 241 ? -6.948 -1.100 -27.416 1.00 65.00 241 TYR A O 1
ATOM 2002 N N . ALA A 1 242 ? -5.539 0.025 -28.759 1.00 61.34 242 ALA A N 1
ATOM 2003 C CA . ALA A 1 242 ? -6.294 1.263 -28.802 1.00 61.34 242 ALA A CA 1
ATOM 2004 C C . ALA A 1 242 ? -7.283 1.186 -29.972 1.00 61.34 242 ALA A C 1
ATOM 2006 O O . ALA A 1 242 ? -6.961 1.443 -31.127 1.00 61.34 242 ALA A O 1
ATOM 2007 N N . LYS A 1 243 ? -8.511 0.753 -29.674 1.00 55.31 243 LYS A N 1
ATOM 2008 C CA . LYS A 1 243 ? -9.481 0.304 -30.687 1.00 55.31 243 LYS A CA 1
ATOM 2009 C C . LYS A 1 243 ? -9.876 1.351 -31.747 1.00 55.31 243 LYS A C 1
ATOM 2011 O O . LYS A 1 243 ? -10.530 0.954 -32.707 1.00 55.31 243 LYS A O 1
ATOM 2016 N N . PHE A 1 244 ? -9.505 2.632 -31.614 1.00 52.25 244 PHE A N 1
ATOM 2017 C CA . PHE A 1 244 ? -9.991 3.719 -32.481 1.00 52.25 244 PHE A CA 1
ATOM 2018 C C . PHE A 1 244 ? -8.964 4.829 -32.794 1.00 52.25 244 PHE A C 1
ATOM 2020 O O . PHE A 1 244 ? -9.350 5.953 -33.111 1.00 52.25 244 PHE A O 1
ATOM 2027 N N . THR A 1 245 ? -7.661 4.554 -32.707 1.00 44.59 245 THR A N 1
ATOM 2028 C CA . THR A 1 245 ? -6.623 5.577 -32.939 1.00 44.59 245 THR A CA 1
ATOM 2029 C C . THR A 1 245 ? -6.484 5.938 -34.425 1.00 44.59 245 THR A C 1
ATOM 2031 O O . THR A 1 245 ? -6.448 5.055 -35.278 1.00 44.59 245 THR A O 1
ATOM 2034 N N . GLY A 1 246 ? -6.368 7.236 -34.735 1.00 50.84 246 GLY A N 1
ATOM 2035 C CA . GLY A 1 246 ? -6.052 7.745 -36.081 1.00 50.84 246 GLY A CA 1
ATOM 2036 C C . GLY A 1 246 ? -7.246 8.109 -36.974 1.00 50.84 246 GLY A C 1
ATOM 2037 O O . GLY A 1 246 ? -7.035 8.495 -38.119 1.00 50.84 246 GLY A O 1
ATOM 2038 N N . LEU A 1 247 ? -8.481 8.010 -36.475 1.00 54.34 247 LEU A N 1
ATOM 2039 C CA . LEU A 1 247 ? -9.685 8.455 -37.185 1.00 54.34 247 LEU A CA 1
ATOM 2040 C C . LEU A 1 247 ? -10.067 9.886 -36.785 1.00 54.34 247 LEU A C 1
ATOM 2042 O O . LEU A 1 247 ? -9.917 10.268 -35.623 1.00 54.34 247 LEU A O 1
ATOM 2046 N N . ASP A 1 248 ? -10.620 10.655 -37.728 1.00 62.09 248 ASP A N 1
ATOM 2047 C CA . ASP A 1 248 ? -11.291 11.914 -37.398 1.00 62.09 248 ASP A CA 1
ATOM 2048 C C . ASP A 1 248 ? -12.548 11.661 -36.544 1.00 62.09 248 ASP A C 1
ATOM 2050 O O . ASP A 1 248 ? -13.071 10.544 -36.475 1.00 62.09 248 ASP A O 1
ATOM 2054 N N . ARG A 1 249 ? -13.051 12.702 -35.873 1.00 53.84 249 ARG A N 1
ATOM 2055 C CA . ARG A 1 249 ? -14.147 12.588 -34.896 1.00 53.84 249 ARG A CA 1
ATOM 2056 C C . ARG A 1 249 ? -15.399 11.926 -35.478 1.00 53.84 249 ARG A C 1
ATOM 2058 O O . ARG A 1 249 ? -16.057 11.149 -34.785 1.00 53.84 249 ARG A O 1
ATOM 2065 N N . ARG A 1 250 ? -15.732 12.203 -36.741 1.00 62.69 250 ARG A N 1
ATOM 2066 C CA . ARG A 1 250 ? -16.956 11.717 -37.391 1.00 62.69 250 ARG A CA 1
ATOM 2067 C C . ARG A 1 250 ? -16.788 10.275 -37.868 1.00 62.69 250 ARG A C 1
ATOM 2069 O O . ARG A 1 250 ? -17.684 9.455 -37.659 1.00 62.69 250 ARG A O 1
ATOM 2076 N N . ALA A 1 251 ? -15.639 9.944 -38.447 1.00 65.81 251 ALA A N 1
ATOM 2077 C CA . ALA A 1 251 ? -15.273 8.591 -38.842 1.00 65.81 251 ALA A CA 1
ATOM 2078 C C . ALA A 1 251 ? -15.141 7.667 -37.622 1.00 65.81 251 ALA A C 1
ATOM 2080 O O . ALA A 1 251 ? -15.671 6.554 -37.635 1.00 65.81 251 ALA A O 1
ATOM 2081 N N . ALA A 1 252 ? -14.525 8.152 -36.539 1.00 59.34 252 ALA A N 1
ATOM 2082 C CA . ALA A 1 252 ? -14.411 7.444 -35.269 1.00 59.34 252 ALA A CA 1
ATOM 2083 C C . ALA A 1 252 ? -15.791 7.176 -34.663 1.00 59.34 252 ALA A C 1
ATOM 2085 O O . ALA A 1 252 ? -16.115 6.027 -34.379 1.00 59.34 252 ALA A O 1
ATOM 2086 N N . PHE A 1 253 ? -16.640 8.201 -34.528 1.00 57.72 253 PHE A N 1
ATOM 2087 C CA . PHE A 1 253 ? -17.987 8.056 -33.966 1.00 57.72 253 PHE A CA 1
ATOM 2088 C C . PHE A 1 253 ? -18.828 7.026 -34.736 1.00 57.72 253 PHE A C 1
ATOM 2090 O O . PHE A 1 253 ? -19.455 6.154 -34.129 1.00 57.72 253 PHE A O 1
ATOM 2097 N N . ASN A 1 254 ? -18.790 7.064 -36.070 1.00 66.44 254 ASN A N 1
ATOM 2098 C CA . ASN A 1 254 ? -19.530 6.125 -36.913 1.00 66.44 254 ASN A CA 1
ATOM 2099 C C . ASN A 1 254 ? -18.976 4.696 -36.820 1.00 66.44 254 ASN A C 1
ATOM 2101 O O . ASN A 1 254 ? -19.747 3.759 -36.610 1.00 66.44 254 ASN A O 1
ATOM 2105 N N . ALA A 1 255 ? -17.654 4.523 -36.896 1.00 64.62 255 ALA A N 1
ATOM 2106 C CA . ALA A 1 255 ? -17.010 3.215 -36.782 1.00 64.62 255 ALA A CA 1
ATOM 2107 C C . ALA A 1 255 ? -17.220 2.584 -35.391 1.00 64.62 255 ALA A C 1
ATOM 2109 O O . ALA A 1 255 ? -17.533 1.397 -35.293 1.00 64.62 255 ALA A O 1
ATOM 2110 N N . ILE A 1 256 ? -17.120 3.381 -34.319 1.00 56.41 256 ILE A N 1
ATOM 2111 C CA . ILE A 1 256 ? -17.366 2.971 -32.926 1.00 56.41 256 ILE A CA 1
ATOM 2112 C C . ILE A 1 256 ? -18.814 2.513 -32.753 1.00 56.41 256 ILE A C 1
ATOM 2114 O O . ILE A 1 256 ? -19.067 1.426 -32.232 1.00 56.41 256 ILE A O 1
ATOM 2118 N N . THR A 1 257 ? -19.767 3.318 -33.222 1.00 58.06 257 THR A N 1
ATOM 2119 C CA . THR A 1 257 ? -21.200 3.053 -33.053 1.00 58.06 257 THR A CA 1
ATOM 2120 C C . THR A 1 257 ? -21.642 1.841 -33.873 1.00 58.06 257 THR A C 1
ATOM 2122 O O . THR A 1 257 ? -22.417 1.016 -33.389 1.00 58.06 257 THR A O 1
ATOM 2125 N N . GLN A 1 258 ? -21.114 1.675 -35.088 1.00 62.28 258 GLN A N 1
ATOM 2126 C CA . GLN A 1 258 ? -21.399 0.513 -35.925 1.00 62.28 258 GLN A CA 1
ATOM 2127 C C . GLN A 1 258 ? -20.810 -0.772 -35.331 1.00 62.28 258 GLN A C 1
ATOM 2129 O O . GLN A 1 258 ? -21.519 -1.770 -35.208 1.00 62.28 258 GLN A O 1
ATOM 2134 N N . LYS A 1 259 ? -19.564 -0.738 -34.841 1.00 55.84 259 LYS A N 1
ATOM 2135 C CA . LYS A 1 259 ? -18.930 -1.903 -34.205 1.00 55.84 259 LYS A CA 1
ATOM 2136 C C . LYS A 1 259 ? -19.571 -2.285 -32.869 1.00 55.84 259 LYS A C 1
ATOM 2138 O O . LYS A 1 259 ? -19.675 -3.474 -32.567 1.00 55.84 259 LYS A O 1
ATOM 2143 N N . ALA A 1 260 ? -20.012 -1.303 -32.081 1.00 54.94 260 ALA A N 1
ATOM 2144 C CA . ALA A 1 260 ? -20.729 -1.527 -30.826 1.00 54.94 260 ALA A CA 1
ATOM 2145 C C . ALA A 1 260 ? -22.119 -2.146 -31.059 1.00 54.94 260 ALA A C 1
ATOM 2147 O O . ALA A 1 260 ? -22.515 -3.043 -30.315 1.00 54.94 260 ALA A O 1
ATOM 2148 N N . ARG A 1 261 ? -22.822 -1.735 -32.128 1.00 60.38 261 ARG A N 1
ATOM 2149 C CA . ARG A 1 261 ? -24.097 -2.337 -32.563 1.00 60.38 261 ARG A CA 1
ATOM 2150 C C . ARG A 1 261 ? -23.918 -3.765 -33.078 1.00 60.38 261 ARG A C 1
ATOM 2152 O O . ARG A 1 261 ? -24.666 -4.643 -32.671 1.00 60.38 261 ARG A O 1
ATOM 2159 N N . GLU A 1 262 ? -22.896 -4.019 -33.898 1.00 63.81 262 GLU A N 1
ATOM 2160 C CA . GLU A 1 262 ? -22.575 -5.365 -34.410 1.00 63.81 262 GLU A CA 1
ATOM 2161 C C . GLU A 1 262 ? -22.255 -6.371 -33.298 1.00 63.81 262 GLU A C 1
ATOM 2163 O O . GLU A 1 262 ? -22.487 -7.567 -33.457 1.00 63.81 262 GLU A O 1
ATOM 2168 N N . LYS A 1 263 ? -21.685 -5.902 -32.182 1.00 53.62 263 LYS A N 1
ATOM 2169 C CA . LYS A 1 263 ? -21.176 -6.772 -31.113 1.00 53.62 263 LYS A CA 1
ATOM 2170 C C . LYS A 1 263 ? -21.983 -6.741 -29.821 1.00 53.62 263 LYS A C 1
ATOM 2172 O O . LYS A 1 263 ? -21.672 -7.517 -28.928 1.00 53.62 263 LYS A O 1
ATOM 2177 N N . SER A 1 264 ? -22.999 -5.887 -29.709 1.00 49.56 264 SER A N 1
ATOM 2178 C CA . SER A 1 264 ? -23.784 -5.700 -28.477 1.00 49.56 264 SER A CA 1
ATOM 2179 C C . SER A 1 264 ? -22.931 -5.395 -27.228 1.00 49.56 264 SER A C 1
ATOM 2181 O O . SER A 1 264 ? -23.272 -5.817 -26.128 1.00 49.56 264 SER A O 1
ATOM 2183 N N . VAL A 1 265 ? -21.815 -4.666 -27.377 1.00 46.00 265 VAL A N 1
ATOM 2184 C CA . VAL A 1 265 ? -20.945 -4.223 -26.263 1.00 46.00 265 VAL A CA 1
ATOM 2185 C C . VAL A 1 265 ? -20.178 -2.938 -26.602 1.00 46.00 265 VAL A C 1
ATOM 2187 O O . VAL A 1 265 ? -19.622 -2.807 -27.694 1.00 46.00 265 VAL A O 1
ATOM 2190 N N . GLY A 1 266 ? -20.104 -2.016 -25.634 1.00 43.19 266 GLY A N 1
ATOM 2191 C CA . GLY A 1 266 ? -19.289 -0.791 -25.663 1.00 43.19 266 GLY A CA 1
ATOM 2192 C C . GLY A 1 266 ? -17.912 -0.953 -24.995 1.00 43.19 266 GLY A C 1
ATOM 2193 O O . GLY A 1 266 ? -17.683 -1.896 -24.239 1.00 43.19 266 GLY A O 1
ATOM 2194 N N . GLY A 1 267 ? -16.983 -0.035 -25.287 1.00 49.12 267 GLY A N 1
ATOM 2195 C CA . GLY A 1 267 ? -15.645 0.046 -24.682 1.00 49.12 267 GLY A CA 1
ATOM 2196 C C . GLY A 1 267 ? -15.207 1.497 -24.433 1.00 49.12 267 GLY A C 1
ATOM 2197 O O . GLY A 1 267 ? -15.897 2.424 -24.847 1.00 49.12 267 GLY A O 1
ATOM 2198 N N . TYR A 1 268 ? -14.078 1.683 -23.741 1.00 41.12 268 TYR A N 1
ATOM 2199 C CA . TYR A 1 268 ? -13.585 2.991 -23.279 1.00 41.12 268 TYR A CA 1
ATOM 2200 C C . TYR A 1 268 ? -12.994 3.872 -24.399 1.00 41.12 268 TYR A C 1
ATOM 2202 O O . TYR A 1 268 ? -12.401 3.359 -25.350 1.00 41.12 268 TYR A O 1
ATOM 2210 N N . LEU A 1 269 ? -13.120 5.197 -24.240 1.00 42.78 269 LEU A N 1
ATOM 2211 C CA . LEU A 1 269 ? -12.467 6.234 -25.054 1.00 42.78 269 LEU A CA 1
ATOM 2212 C C . LEU A 1 269 ? -10.931 6.106 -24.999 1.00 42.78 269 LEU A C 1
ATOM 2214 O O . LEU A 1 269 ? -10.368 5.860 -23.933 1.00 42.78 269 LEU A O 1
ATOM 2218 N N . THR A 1 270 ? -10.249 6.312 -26.131 1.00 45.28 270 THR A N 1
ATOM 2219 C CA . THR A 1 270 ? -8.776 6.340 -26.232 1.00 45.28 270 THR A CA 1
ATOM 2220 C C . THR A 1 270 ? -8.295 7.698 -26.746 1.00 45.28 270 THR A C 1
ATOM 2222 O O . THR A 1 270 ? -8.974 8.325 -27.555 1.00 45.28 270 THR A O 1
ATOM 2225 N N . SER A 1 271 ? -7.125 8.158 -26.290 1.00 49.38 271 SER A N 1
ATOM 2226 C CA . SER A 1 271 ? -6.536 9.444 -26.699 1.00 49.38 271 SER A CA 1
ATOM 2227 C C . SER A 1 271 ? -5.989 9.402 -28.131 1.00 49.38 271 SER A C 1
ATOM 2229 O O . SER A 1 271 ? -5.354 8.423 -28.519 1.00 49.38 271 SER A O 1
ATOM 2231 N N . SER A 1 272 ? -6.158 10.490 -28.891 1.00 48.16 272 SER A N 1
ATOM 2232 C CA . SER A 1 272 ? -5.536 10.682 -30.213 1.00 48.16 272 SER A CA 1
ATOM 2233 C C . SER A 1 272 ? -4.021 10.910 -30.150 1.00 48.16 272 SER A C 1
ATOM 2235 O O . SER A 1 272 ? -3.348 10.806 -31.170 1.00 48.16 272 SER A O 1
ATOM 2237 N N . LYS A 1 273 ? -3.479 11.209 -28.960 1.00 56.84 273 LYS A N 1
ATOM 2238 C CA . LYS A 1 273 ? -2.046 11.457 -28.730 1.00 56.84 273 LYS A CA 1
ATOM 2239 C C . LYS A 1 273 ? -1.241 10.187 -28.435 1.00 56.84 273 LYS A C 1
ATOM 2241 O O . LYS A 1 273 ? -0.026 10.268 -28.309 1.00 56.84 273 LYS A O 1
ATOM 2246 N N . LEU A 1 274 ? -1.901 9.039 -28.281 1.00 67.56 274 LEU A N 1
ATOM 2247 C CA . LEU A 1 274 ? -1.241 7.788 -27.918 1.00 67.56 274 LEU A CA 1
ATOM 2248 C C . LEU A 1 274 ? -0.339 7.295 -29.059 1.00 67.56 274 LEU A C 1
ATOM 2250 O O . LEU A 1 274 ? -0.809 7.128 -30.187 1.00 67.56 274 LEU A O 1
ATOM 2254 N N . ARG A 1 275 ? 0.929 7.016 -28.749 1.00 73.31 275 ARG A N 1
ATOM 2255 C CA . ARG A 1 275 ? 1.903 6.446 -29.688 1.00 73.31 275 ARG A CA 1
ATOM 2256 C C . ARG A 1 275 ? 2.293 5.025 -29.283 1.00 73.31 275 ARG A C 1
ATOM 2258 O O . ARG A 1 275 ? 1.989 4.567 -28.183 1.00 73.31 275 ARG A O 1
ATOM 2265 N N . ASP A 1 276 ? 2.922 4.308 -30.210 1.00 81.12 276 ASP A N 1
ATOM 2266 C CA . ASP A 1 276 ? 3.470 2.984 -29.927 1.00 81.12 276 ASP A CA 1
ATOM 2267 C C . ASP A 1 276 ? 4.662 3.089 -28.968 1.00 81.12 276 ASP A C 1
ATOM 2269 O O . ASP A 1 276 ? 5.455 4.030 -29.021 1.00 81.12 276 ASP A O 1
ATOM 2273 N N . TRP A 1 277 ? 4.785 2.111 -28.076 1.00 88.00 277 TRP A N 1
ATOM 2274 C CA . TRP A 1 277 ? 5.725 2.155 -26.963 1.00 88.00 277 TRP A CA 1
ATOM 2275 C C . TRP A 1 277 ? 7.151 1.848 -27.425 1.00 88.00 277 TRP A C 1
ATOM 2277 O O . TRP A 1 277 ? 7.455 0.725 -27.823 1.00 88.00 277 TRP A O 1
ATOM 2287 N N . LEU A 1 278 ? 8.042 2.838 -27.342 1.00 89.94 278 LEU A N 1
ATOM 2288 C CA . LEU A 1 278 ? 9.465 2.691 -27.652 1.00 89.94 278 LEU A CA 1
ATOM 2289 C C . LEU A 1 278 ? 10.199 1.977 -26.505 1.00 89.94 278 LEU A C 1
ATOM 2291 O O . LEU A 1 278 ? 10.383 2.546 -25.423 1.00 89.94 278 LEU A O 1
ATOM 2295 N N . VAL A 1 279 ? 10.672 0.752 -26.752 1.00 91.25 279 VAL A N 1
ATOM 2296 C CA . VAL A 1 279 ? 11.214 -0.144 -25.707 1.00 91.25 279 VAL A CA 1
ATOM 2297 C C . VAL A 1 279 ? 12.719 -0.372 -25.750 1.00 91.25 279 VAL A C 1
ATOM 2299 O O . VAL A 1 279 ? 13.278 -0.753 -24.728 1.00 91.25 279 VAL A O 1
ATOM 2302 N N . SER A 1 280 ? 13.391 -0.156 -26.882 1.00 91.50 280 SER A N 1
ATOM 2303 C CA . SER A 1 280 ? 14.846 -0.342 -26.970 1.00 91.50 280 SER A CA 1
ATOM 2304 C C . SER A 1 280 ? 15.610 0.763 -26.249 1.00 91.50 280 SER A C 1
ATOM 2306 O O . SER A 1 280 ? 15.232 1.930 -26.316 1.00 91.50 280 SER A O 1
ATOM 2308 N N . ARG A 1 281 ? 16.694 0.408 -25.563 1.00 88.88 281 ARG A N 1
ATOM 2309 C CA . ARG A 1 281 ? 17.600 1.318 -24.858 1.00 88.88 281 ARG A CA 1
ATOM 2310 C C . ARG A 1 281 ? 19.042 0.959 -25.207 1.00 88.88 281 ARG A C 1
ATOM 2312 O O . ARG A 1 281 ? 19.434 -0.205 -25.141 1.00 88.88 281 ARG A O 1
ATOM 2319 N N . GLN A 1 282 ? 19.858 1.966 -25.518 1.00 89.06 282 GLN A N 1
ATOM 2320 C CA . GLN A 1 282 ? 21.288 1.809 -25.839 1.00 89.06 282 GLN A CA 1
ATOM 2321 C C . GLN A 1 282 ? 22.135 1.690 -24.560 1.00 89.06 282 GLN A C 1
ATOM 2323 O O . GLN A 1 282 ? 23.112 2.408 -24.363 1.00 89.06 282 GLN A O 1
ATOM 2328 N N . ARG A 1 283 ? 21.712 0.819 -23.645 1.00 87.06 283 ARG A N 1
ATOM 2329 C CA . ARG A 1 283 ? 22.231 0.710 -22.278 1.00 87.06 283 ARG A CA 1
ATOM 2330 C C . ARG A 1 283 ? 22.612 -0.730 -21.973 1.00 87.06 283 ARG A C 1
ATOM 2332 O O . ARG A 1 283 ? 22.108 -1.651 -22.616 1.00 87.06 283 ARG A O 1
ATOM 2339 N N . TYR A 1 284 ? 23.501 -0.920 -21.003 1.00 89.69 284 TYR A N 1
ATOM 2340 C CA . TYR A 1 284 ? 23.982 -2.249 -20.637 1.00 89.69 284 TYR A CA 1
ATOM 2341 C C . TYR A 1 284 ? 23.044 -2.938 -19.649 1.00 89.69 284 TYR A C 1
ATOM 2343 O O . TYR A 1 284 ? 22.697 -4.100 -19.841 1.00 89.69 284 TYR A O 1
ATOM 2351 N N . TRP A 1 285 ? 22.629 -2.231 -18.597 1.00 91.81 285 TRP A N 1
ATOM 2352 C CA . TRP A 1 285 ? 21.887 -2.832 -17.490 1.00 91.81 285 TRP A CA 1
ATOM 2353 C C . TRP A 1 285 ? 20.381 -2.922 -17.765 1.00 91.81 285 TRP A C 1
ATOM 2355 O O . TRP A 1 285 ? 19.578 -2.188 -17.191 1.00 91.81 285 TRP A O 1
ATOM 2365 N N . GLY A 1 286 ? 19.988 -3.838 -18.645 1.00 93.44 286 GLY A N 1
ATOM 2366 C CA . GLY A 1 286 ? 18.592 -4.141 -18.956 1.00 93.44 286 GLY A CA 1
ATOM 2367 C C . GLY A 1 286 ? 18.442 -5.513 -19.606 1.00 93.44 286 GLY A C 1
ATOM 2368 O O . GLY A 1 286 ? 19.429 -6.143 -19.985 1.00 93.44 286 GLY A O 1
ATOM 2369 N N . THR A 1 287 ? 17.203 -5.974 -19.769 1.00 96.56 287 THR A N 1
ATOM 2370 C CA . THR A 1 287 ? 16.914 -7.266 -20.406 1.00 96.56 287 THR A CA 1
ATOM 2371 C C . THR A 1 287 ? 17.359 -7.253 -21.878 1.00 96.56 287 THR A C 1
ATOM 2373 O O . THR A 1 287 ? 16.833 -6.445 -22.645 1.00 96.56 287 THR A O 1
ATOM 2376 N N . PRO A 1 288 ? 18.282 -8.126 -22.334 1.00 96.94 288 PRO A N 1
ATOM 2377 C CA . PRO A 1 288 ? 18.684 -8.164 -23.743 1.00 96.94 288 PRO A CA 1
ATOM 2378 C C . PRO A 1 288 ? 17.501 -8.470 -24.661 1.00 96.94 288 PRO A C 1
ATOM 2380 O O . PRO A 1 288 ? 16.743 -9.408 -24.390 1.00 96.94 288 PRO A O 1
ATOM 2383 N N . ILE A 1 289 ? 17.352 -7.717 -25.755 1.00 97.06 289 ILE A N 1
ATOM 2384 C CA . ILE A 1 289 ? 16.309 -7.979 -26.752 1.00 97.06 289 ILE A CA 1
ATOM 2385 C C . ILE A 1 289 ? 16.640 -9.302 -27.474 1.00 97.06 289 ILE A C 1
ATOM 2387 O O . ILE A 1 289 ? 17.704 -9.411 -28.087 1.00 97.06 289 ILE A O 1
ATOM 2391 N N . PRO A 1 290 ? 15.766 -10.329 -27.430 1.00 97.06 290 PRO A N 1
ATOM 2392 C CA . PRO A 1 290 ? 16.061 -11.675 -27.925 1.00 97.06 290 PRO A CA 1
ATOM 2393 C C . PRO A 1 290 ? 15.859 -11.770 -29.444 1.00 97.06 290 PRO A C 1
ATOM 2395 O O . PRO A 1 290 ? 15.097 -12.600 -29.938 1.00 97.06 290 PRO A O 1
ATOM 2398 N N . ILE A 1 291 ? 16.534 -10.899 -30.191 1.00 96.62 291 ILE A N 1
ATOM 2399 C CA . ILE A 1 291 ? 16.482 -10.818 -31.650 1.00 96.62 291 ILE A CA 1
ATOM 2400 C C . ILE A 1 291 ? 17.892 -10.967 -32.229 1.00 96.62 291 ILE A C 1
ATOM 2402 O O . ILE A 1 291 ? 18.886 -10.550 -31.632 1.00 96.62 291 ILE A O 1
ATOM 2406 N N . MET A 1 292 ? 17.978 -11.566 -33.414 1.00 95.06 292 MET A N 1
ATOM 2407 C CA . MET A 1 292 ? 19.186 -11.672 -34.223 1.00 95.06 292 MET A CA 1
ATOM 2408 C C . MET A 1 292 ? 18.941 -11.110 -35.623 1.00 95.06 292 MET A C 1
ATOM 2410 O O . MET A 1 292 ? 17.873 -11.272 -36.208 1.00 95.06 292 MET A O 1
ATOM 2414 N N . HIS A 1 293 ? 19.974 -10.499 -36.186 1.00 95.25 293 HIS A N 1
ATOM 2415 C CA . HIS A 1 293 ? 20.005 -9.941 -37.529 1.00 95.25 293 HIS A CA 1
ATOM 2416 C C . HIS A 1 293 ? 20.915 -10.802 -38.407 1.00 95.25 293 HIS A C 1
ATOM 2418 O O . HIS A 1 293 ? 22.124 -10.894 -38.177 1.00 95.25 293 HIS A O 1
ATOM 2424 N N . CYS A 1 294 ? 20.331 -11.451 -39.411 1.00 94.56 294 CYS A N 1
ATOM 2425 C CA . CYS A 1 294 ? 21.027 -12.243 -40.419 1.00 94.56 294 CYS A CA 1
ATOM 2426 C C . CYS A 1 294 ? 20.958 -11.528 -41.772 1.00 94.56 294 CYS A C 1
ATOM 2428 O O . CYS A 1 294 ? 19.891 -11.078 -42.181 1.00 94.56 294 CYS A O 1
ATOM 2430 N N . GLN A 1 295 ? 22.071 -11.475 -42.505 1.00 93.19 295 GLN A N 1
ATOM 2431 C CA . GLN A 1 295 ? 22.097 -10.846 -43.832 1.00 93.19 295 GLN A CA 1
ATOM 2432 C C . GLN A 1 295 ? 21.189 -11.557 -44.848 1.00 93.19 295 GLN A C 1
ATOM 2434 O O . GLN A 1 295 ? 20.628 -10.903 -45.718 1.00 93.19 295 GLN A O 1
ATOM 2439 N N . SER A 1 296 ? 21.030 -12.879 -44.731 1.00 93.31 296 SER A N 1
ATOM 2440 C CA . SER A 1 296 ? 20.210 -13.673 -45.657 1.00 93.31 296 SER A CA 1
ATOM 2441 C C . SER A 1 296 ? 18.755 -13.810 -45.207 1.00 93.31 296 SER A C 1
ATOM 2443 O O . SER A 1 296 ? 17.856 -13.743 -46.036 1.00 93.31 296 SER A O 1
ATOM 2445 N N . CYS A 1 297 ? 18.514 -14.025 -43.909 1.00 93.00 297 CYS A N 1
ATOM 2446 C CA . CYS A 1 297 ? 17.172 -14.318 -43.383 1.00 93.00 297 CYS A CA 1
ATOM 2447 C C . CYS A 1 297 ? 16.465 -13.093 -42.779 1.00 93.00 297 CYS A C 1
ATOM 2449 O O . CYS A 1 297 ? 15.296 -13.183 -42.418 1.00 93.00 297 CYS A O 1
ATOM 2451 N N . GLY A 1 298 ? 17.158 -11.959 -42.644 1.00 92.19 298 GLY A N 1
ATOM 2452 C CA . GLY A 1 298 ? 16.624 -10.755 -42.016 1.00 92.19 298 GLY A CA 1
ATOM 2453 C C . GLY A 1 298 ? 16.607 -10.829 -40.487 1.00 92.19 298 GLY A C 1
ATOM 2454 O O . GLY A 1 298 ? 17.509 -11.392 -39.861 1.00 92.19 298 GLY A O 1
ATOM 2455 N N . THR A 1 299 ? 15.593 -10.208 -39.887 1.00 93.62 299 THR A N 1
ATOM 2456 C CA . THR A 1 299 ? 15.418 -10.098 -38.434 1.00 93.62 299 THR A CA 1
ATOM 2457 C C . THR A 1 299 ? 14.624 -11.290 -37.904 1.00 93.62 299 THR A C 1
ATOM 2459 O O . THR A 1 299 ? 13.483 -11.506 -38.306 1.00 93.62 299 THR A O 1
ATOM 2462 N N . LEU A 1 300 ? 15.226 -12.056 -36.996 1.00 93.44 300 LEU A N 1
ATOM 2463 C CA . LEU A 1 300 ? 14.691 -13.315 -36.475 1.00 93.44 300 LEU A CA 1
ATOM 2464 C C . LEU A 1 300 ? 14.684 -13.315 -34.942 1.00 93.44 300 LEU A C 1
ATOM 2466 O O . LEU A 1 300 ? 15.624 -12.788 -34.341 1.00 93.44 300 LEU A O 1
ATOM 2470 N N . PRO A 1 301 ? 13.697 -13.947 -34.288 1.00 95.62 301 PRO A N 1
ATOM 2471 C CA . PRO A 1 301 ? 13.752 -14.159 -32.852 1.00 95.62 301 PRO A CA 1
ATOM 2472 C C . PRO A 1 301 ? 14.809 -15.207 -32.490 1.00 95.62 301 PRO A C 1
ATOM 2474 O O . PRO A 1 301 ? 15.119 -16.112 -33.268 1.00 95.62 301 PRO A O 1
ATOM 2477 N N . VAL A 1 302 ? 15.360 -15.091 -31.286 1.00 95.88 302 VAL A N 1
ATOM 2478 C CA . VAL A 1 302 ? 16.128 -16.170 -30.657 1.00 95.88 302 VAL A CA 1
ATOM 2479 C C . VAL A 1 302 ? 15.174 -17.336 -30.354 1.00 95.88 302 VAL A C 1
ATOM 2481 O O . VAL A 1 302 ? 14.091 -17.081 -29.818 1.00 95.88 302 VAL A O 1
ATOM 2484 N N . PRO A 1 303 ? 15.532 -18.594 -30.692 1.00 94.56 303 PRO A N 1
ATOM 2485 C CA . PRO A 1 303 ? 14.723 -19.763 -30.354 1.00 94.56 303 PRO A CA 1
ATOM 2486 C C . PRO A 1 303 ? 14.406 -19.825 -28.857 1.00 94.56 303 PRO A C 1
ATOM 2488 O O . PRO A 1 303 ? 15.215 -19.427 -28.020 1.00 94.56 303 PRO A O 1
ATOM 2491 N N . THR A 1 304 ? 13.222 -20.323 -28.500 1.00 92.06 304 THR A N 1
ATOM 2492 C CA . THR A 1 304 ? 12.754 -20.306 -27.101 1.00 92.06 304 THR A CA 1
ATOM 2493 C C . THR A 1 304 ? 13.638 -21.164 -26.189 1.00 92.06 304 THR A C 1
ATOM 2495 O O . THR A 1 304 ? 13.849 -20.826 -25.025 1.00 92.06 304 THR A O 1
ATOM 2498 N N . GLU A 1 305 ? 14.170 -22.259 -26.723 1.00 92.44 305 GLU A N 1
ATOM 2499 C CA . GLU A 1 305 ? 15.112 -23.171 -26.077 1.00 92.44 305 GLU A CA 1
ATOM 2500 C C . GLU A 1 305 ? 16.478 -22.535 -25.777 1.00 92.44 305 GLU A C 1
ATOM 2502 O O . GLU A 1 305 ? 17.141 -22.956 -24.831 1.00 92.44 305 GLU A O 1
ATOM 2507 N N . ASP A 1 306 ? 16.855 -21.491 -26.520 1.00 94.06 306 ASP A N 1
ATOM 2508 C CA . ASP A 1 306 ? 18.118 -20.764 -26.360 1.00 94.06 306 ASP A CA 1
ATOM 2509 C C . ASP A 1 306 ? 17.993 -19.586 -25.372 1.00 94.06 306 ASP A C 1
ATOM 2511 O O . ASP A 1 306 ? 18.957 -18.850 -25.143 1.00 94.06 306 ASP A O 1
ATOM 2515 N N . LEU A 1 307 ? 16.808 -19.379 -24.784 1.00 95.88 307 LEU A N 1
ATOM 2516 C CA . LEU A 1 307 ? 16.585 -18.369 -23.752 1.00 95.88 307 LEU A CA 1
ATOM 2517 C C . LEU A 1 307 ? 17.017 -18.880 -22.361 1.00 95.88 307 LEU A C 1
ATOM 2519 O O . LEU A 1 307 ? 16.716 -20.022 -21.996 1.00 95.88 307 LEU A O 1
ATOM 2523 N N . PRO A 1 308 ? 17.598 -18.018 -21.504 1.00 97.31 308 PRO A N 1
ATOM 2524 C CA . PRO A 1 308 ? 17.777 -16.581 -21.702 1.00 97.31 308 PRO A CA 1
ATOM 2525 C C . PRO A 1 308 ? 19.031 -16.206 -22.502 1.00 97.31 308 PRO A C 1
ATOM 2527 O O . PRO A 1 308 ? 20.094 -16.802 -22.336 1.00 97.31 308 PRO A O 1
ATOM 2530 N N . VAL A 1 309 ? 18.948 -15.114 -23.267 1.00 96.69 309 VAL A N 1
ATOM 2531 C CA . VAL A 1 309 ? 20.150 -14.399 -23.719 1.00 96.69 309 VAL A CA 1
ATOM 2532 C C . VAL A 1 309 ? 20.712 -13.641 -22.517 1.00 96.69 309 VAL A C 1
ATOM 2534 O O . VAL A 1 309 ? 20.137 -12.636 -22.100 1.00 96.69 309 VAL A O 1
ATOM 2537 N N . LEU A 1 310 ? 21.804 -14.148 -21.946 1.00 95.56 310 LEU A N 1
ATOM 2538 C CA . LEU A 1 310 ? 22.459 -13.578 -20.766 1.00 95.56 310 LEU A CA 1
ATOM 2539 C C . LEU A 1 310 ? 23.248 -12.309 -21.112 1.00 95.56 310 LEU A C 1
ATOM 2541 O O . LEU A 1 310 ? 23.848 -12.232 -22.186 1.00 95.56 310 LEU A O 1
ATOM 2545 N N . LEU A 1 311 ? 23.311 -11.351 -20.183 1.00 92.19 311 LEU A N 1
ATOM 2546 C CA . LEU A 1 311 ? 24.240 -10.219 -20.279 1.00 92.19 311 LEU A CA 1
ATOM 2547 C C . LEU A 1 311 ? 25.701 -10.710 -20.178 1.00 92.19 311 LEU A C 1
ATOM 2549 O O . LEU A 1 311 ? 26.004 -11.545 -19.320 1.00 92.19 311 LEU A O 1
ATOM 2553 N N . PRO A 1 312 ? 26.621 -10.220 -21.029 1.00 90.31 312 PRO A N 1
ATOM 2554 C CA . PRO A 1 312 ? 28.043 -10.514 -20.899 1.00 90.31 312 PRO A CA 1
ATOM 2555 C C . PRO A 1 312 ? 28.646 -9.697 -19.756 1.00 90.31 312 PRO A C 1
ATOM 2557 O O . PRO A 1 312 ? 28.211 -8.581 -19.503 1.00 90.31 312 PRO A O 1
ATOM 2560 N N . LYS A 1 313 ? 29.720 -10.181 -19.125 1.00 83.19 313 LYS A N 1
ATOM 2561 C CA . LYS A 1 313 ? 30.508 -9.327 -18.224 1.00 83.19 313 LYS A CA 1
ATOM 2562 C C . LYS A 1 313 ? 31.201 -8.231 -19.036 1.00 83.19 313 LYS A C 1
ATOM 2564 O O . LYS A 1 313 ? 31.953 -8.540 -19.960 1.00 83.19 313 LYS A O 1
ATOM 2569 N N . ALA A 1 314 ? 30.976 -6.970 -18.684 1.00 74.69 314 ALA A N 1
ATOM 2570 C CA . ALA A 1 314 ? 31.631 -5.825 -19.313 1.00 74.69 314 ALA A CA 1
ATOM 2571 C C . ALA A 1 314 ? 32.690 -5.206 -18.383 1.00 74.69 314 ALA A C 1
ATOM 2573 O O . ALA A 1 314 ? 32.557 -5.242 -17.165 1.00 74.69 314 ALA A O 1
ATOM 2574 N N . GLY A 1 315 ? 33.771 -4.672 -18.964 1.00 65.31 315 GLY A N 1
ATOM 2575 C CA . GLY A 1 315 ? 34.928 -4.166 -18.209 1.00 65.31 315 GLY A CA 1
ATOM 2576 C C . GLY A 1 315 ? 34.891 -2.675 -17.846 1.00 65.31 315 GLY A C 1
ATOM 2577 O O . GLY A 1 315 ? 35.668 -2.248 -17.000 1.00 65.31 315 GLY A O 1
ATOM 2578 N N . SER A 1 316 ? 34.037 -1.863 -18.480 1.00 68.69 316 SER A N 1
ATOM 2579 C CA . SER A 1 316 ? 33.903 -0.432 -18.170 1.00 68.69 316 SER A CA 1
ATOM 2580 C C . SER A 1 316 ? 32.497 0.072 -18.492 1.00 68.69 316 SER A C 1
ATOM 2582 O O . SER A 1 316 ? 31.990 -0.156 -19.591 1.00 68.69 316 SER A O 1
ATOM 2584 N N . PHE A 1 317 ? 31.888 0.778 -17.537 1.00 73.50 317 PHE A N 1
ATOM 2585 C CA . PHE A 1 317 ? 30.564 1.387 -17.653 1.00 73.50 317 PHE A CA 1
ATOM 2586 C C . PHE A 1 317 ? 30.710 2.908 -17.645 1.00 73.50 317 PHE A C 1
ATOM 2588 O O . PHE A 1 317 ? 30.773 3.539 -16.595 1.00 73.50 317 PHE A O 1
ATOM 2595 N N . THR A 1 318 ? 30.810 3.513 -18.827 1.00 67.44 318 THR A N 1
ATOM 2596 C CA . THR A 1 318 ? 30.976 4.971 -18.959 1.00 67.44 318 THR A CA 1
ATOM 2597 C C . THR A 1 318 ? 29.651 5.728 -18.876 1.00 67.44 318 THR A C 1
ATOM 2599 O O . THR A 1 318 ? 29.662 6.944 -18.695 1.00 67.44 318 THR A O 1
ATOM 2602 N N . GLY A 1 319 ? 28.520 5.036 -19.080 1.00 64.56 319 GLY A N 1
ATOM 2603 C CA . GLY A 1 319 ? 27.195 5.647 -19.249 1.00 64.56 319 GLY A CA 1
ATOM 2604 C C . GLY A 1 319 ? 27.089 6.573 -20.467 1.00 64.56 319 GLY A C 1
ATOM 2605 O O . GLY A 1 319 ? 26.112 7.303 -20.589 1.00 64.56 319 GLY A O 1
ATOM 2606 N N . LYS A 1 320 ? 28.107 6.579 -21.339 1.00 63.03 320 LYS A N 1
ATOM 2607 C CA . LYS A 1 320 ? 28.261 7.504 -22.465 1.00 63.03 320 LYS A CA 1
ATOM 2608 C C . LYS A 1 320 ? 28.652 6.749 -23.735 1.00 63.03 320 LYS A C 1
ATOM 2610 O O . LYS A 1 320 ? 29.550 5.908 -23.688 1.00 63.03 320 LYS A O 1
ATOM 2615 N N . GLY A 1 321 ? 28.061 7.119 -24.868 1.00 63.81 321 GLY A N 1
ATOM 2616 C CA . GLY A 1 321 ? 28.323 6.552 -26.192 1.00 63.81 321 GLY A CA 1
ATOM 2617 C C . GLY A 1 321 ? 27.338 5.453 -26.602 1.00 63.81 321 GLY A C 1
ATOM 2618 O O . GLY A 1 321 ? 26.220 5.384 -26.103 1.00 63.81 321 GLY A O 1
ATOM 2619 N N . ALA A 1 322 ? 27.740 4.616 -27.563 1.00 65.69 322 ALA A N 1
ATOM 2620 C CA . ALA A 1 322 ? 26.948 3.463 -27.996 1.00 65.69 322 ALA A CA 1
ATOM 2621 C C . ALA A 1 322 ? 26.814 2.418 -26.872 1.00 65.69 322 ALA A C 1
ATOM 2623 O O . ALA A 1 322 ? 27.672 2.353 -25.991 1.00 65.69 322 ALA A O 1
ATOM 2624 N N . SER A 1 323 ? 25.771 1.576 -26.937 1.00 71.62 323 SER A N 1
ATOM 2625 C CA . SER A 1 323 ? 25.540 0.485 -25.976 1.00 71.62 323 SER A CA 1
ATOM 2626 C C . SER A 1 323 ? 26.842 -0.278 -25.683 1.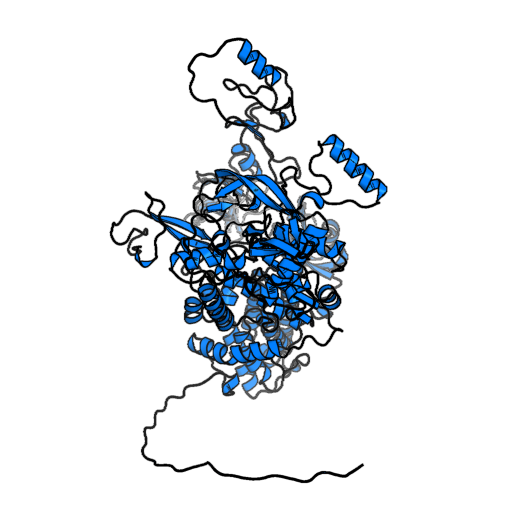00 71.62 323 SER A C 1
ATOM 2628 O O . SER A 1 323 ? 27.512 -0.694 -26.634 1.00 71.62 323 SER A O 1
ATOM 2630 N N . PRO A 1 324 ? 27.209 -0.535 -24.412 1.00 77.25 324 PRO A N 1
ATOM 2631 C CA . PRO A 1 324 ? 28.389 -1.343 -24.092 1.00 77.25 324 PRO A CA 1
ATOM 2632 C C . PRO A 1 324 ? 28.352 -2.748 -24.719 1.00 77.25 324 PRO A C 1
ATOM 2634 O O . PRO A 1 324 ? 29.394 -3.359 -24.949 1.00 77.25 324 PRO A O 1
ATOM 2637 N N . LEU A 1 325 ? 27.163 -3.246 -25.076 1.00 86.81 325 LEU A N 1
ATOM 2638 C CA . LEU A 1 325 ? 26.999 -4.508 -25.802 1.00 86.81 325 LEU A CA 1
ATOM 2639 C C . LEU A 1 325 ? 27.450 -4.412 -27.268 1.00 86.81 325 LEU A C 1
ATOM 2641 O O . LEU A 1 325 ? 27.871 -5.412 -27.847 1.00 86.81 325 LEU A O 1
ATOM 2645 N N . ALA A 1 326 ? 27.431 -3.218 -27.867 1.00 84.56 326 ALA A N 1
ATOM 2646 C CA . ALA A 1 326 ? 27.840 -2.989 -29.253 1.00 84.56 326 ALA A CA 1
ATOM 2647 C C . ALA A 1 326 ? 29.350 -3.169 -29.480 1.00 84.56 326 ALA A C 1
ATOM 2649 O O . ALA A 1 326 ? 29.771 -3.435 -30.606 1.00 84.56 326 ALA A O 1
ATOM 2650 N N . VAL A 1 327 ? 30.163 -3.074 -28.422 1.00 83.31 327 VAL A N 1
ATOM 2651 C CA . VAL A 1 327 ? 31.615 -3.323 -28.473 1.00 83.31 327 VAL A CA 1
ATOM 2652 C C . VAL A 1 327 ? 31.997 -4.747 -28.042 1.00 83.31 327 VAL A C 1
ATOM 2654 O O . VAL A 1 327 ? 33.142 -5.161 -28.215 1.00 83.31 327 VAL A O 1
ATOM 2657 N N . ALA A 1 328 ? 31.045 -5.542 -27.539 1.00 86.25 328 ALA A N 1
ATOM 2658 C CA . ALA A 1 328 ? 31.266 -6.916 -27.089 1.00 86.25 328 ALA A CA 1
ATOM 2659 C C . ALA A 1 328 ? 31.158 -7.927 -28.250 1.00 86.25 328 ALA A C 1
ATOM 2661 O O . ALA A 1 328 ? 30.212 -8.713 -28.331 1.00 86.25 328 ALA A O 1
ATOM 2662 N N . SER A 1 329 ? 32.139 -7.928 -29.162 1.00 87.00 329 SER A N 1
ATOM 2663 C CA . SER A 1 329 ? 32.134 -8.772 -30.377 1.00 87.00 329 SER A CA 1
ATOM 2664 C C . SER A 1 329 ? 31.976 -10.268 -30.117 1.00 87.00 329 SER A C 1
ATOM 2666 O O . SER A 1 329 ? 31.261 -10.940 -30.863 1.00 87.00 329 SER A O 1
ATOM 2668 N N . HIS A 1 330 ? 32.572 -10.771 -29.036 1.00 89.50 330 HIS A N 1
ATOM 2669 C CA . HIS A 1 330 ? 32.445 -12.163 -28.601 1.00 89.50 330 HIS A CA 1
ATOM 2670 C C . HIS A 1 330 ? 31.010 -12.545 -28.201 1.00 89.50 330 HIS A C 1
ATOM 2672 O O . HIS A 1 330 ? 30.662 -13.720 -28.242 1.00 89.50 330 HIS A O 1
ATOM 2678 N N . TRP A 1 331 ? 30.188 -11.569 -27.805 1.00 92.88 331 TRP A N 1
ATOM 2679 C CA . TRP A 1 331 ? 28.819 -11.784 -27.345 1.00 92.88 331 TRP A CA 1
ATOM 2680 C C . TRP A 1 331 ? 27.793 -11.550 -28.455 1.00 92.88 331 TRP A C 1
ATOM 2682 O O . TRP A 1 331 ? 26.900 -12.376 -28.650 1.00 92.88 331 TRP A O 1
ATOM 2692 N N . PHE A 1 332 ? 27.917 -10.450 -29.213 1.00 91.75 332 PHE A N 1
ATOM 2693 C CA . PHE A 1 332 ? 26.926 -10.146 -30.250 1.00 91.75 332 PHE A CA 1
ATOM 2694 C C . PHE A 1 332 ? 27.072 -11.039 -31.487 1.00 91.75 332 PHE A C 1
ATOM 2696 O O . PHE A 1 332 ? 26.114 -11.180 -32.243 1.00 91.75 332 PHE A O 1
ATOM 2703 N N . THR A 1 333 ? 28.243 -11.629 -31.743 1.00 93.94 333 THR A N 1
ATOM 2704 C CA . THR A 1 333 ? 28.438 -12.529 -32.891 1.00 93.94 333 THR A CA 1
ATOM 2705 C C . THR A 1 333 ? 27.790 -13.880 -32.602 1.00 93.94 333 THR A C 1
ATOM 2707 O O . THR A 1 333 ? 28.077 -14.506 -31.586 1.00 93.94 333 THR A O 1
ATOM 2710 N N . CYS A 1 334 ? 26.908 -14.343 -33.487 1.00 93.62 334 CYS A N 1
ATOM 2711 C CA . CYS A 1 334 ? 26.183 -15.600 -33.312 1.00 93.62 334 CYS A CA 1
ATOM 2712 C C . CYS A 1 334 ? 25.896 -16.284 -34.656 1.00 93.62 334 CYS A C 1
ATOM 2714 O O . CYS A 1 334 ? 26.249 -15.785 -35.727 1.00 93.62 334 CYS A O 1
ATOM 2716 N N . THR A 1 335 ? 25.262 -17.453 -34.601 1.00 94.62 335 THR A N 1
ATOM 2717 C CA . THR A 1 335 ? 24.885 -18.236 -35.780 1.00 94.62 335 THR A CA 1
ATOM 2718 C C . THR A 1 335 ? 23.383 -18.134 -36.008 1.00 94.62 335 THR A C 1
ATOM 2720 O O . THR A 1 335 ? 22.599 -18.292 -35.077 1.00 94.62 335 THR A O 1
ATOM 2723 N N . CYS A 1 336 ? 22.970 -17.890 -37.252 1.00 94.06 336 CYS A N 1
ATOM 2724 C CA . CYS A 1 336 ? 21.561 -17.839 -37.620 1.00 94.06 336 CYS A CA 1
ATOM 2725 C C . CYS A 1 336 ? 20.895 -19.207 -37.372 1.00 94.06 336 CYS A C 1
ATOM 2727 O O . CYS A 1 336 ? 21.370 -20.210 -37.916 1.00 94.06 336 CYS A O 1
ATOM 2729 N N . PRO A 1 337 ? 19.776 -19.276 -36.629 1.00 91.12 337 PRO A N 1
ATOM 2730 C CA . PRO A 1 337 ? 19.088 -20.541 -36.376 1.00 91.12 337 PRO A CA 1
ATOM 2731 C C . PRO A 1 337 ? 18.450 -21.125 -37.646 1.00 91.12 337 PRO A C 1
ATOM 2733 O O . PRO A 1 337 ? 18.294 -22.336 -37.742 1.00 91.12 337 PRO A O 1
ATOM 2736 N N . GLN A 1 338 ? 18.136 -20.284 -38.640 1.00 91.81 338 GLN A N 1
ATOM 2737 C CA . GLN A 1 338 ? 17.468 -20.690 -39.877 1.00 91.81 338 GLN A CA 1
ATOM 2738 C C . GLN A 1 338 ? 18.447 -21.163 -40.963 1.00 91.81 338 GLN A C 1
ATOM 2740 O O . GLN A 1 338 ? 18.298 -22.268 -41.475 1.00 91.81 338 GLN A O 1
ATOM 2745 N N . CYS A 1 339 ? 19.456 -20.358 -41.326 1.00 94.44 339 CYS A N 1
ATOM 2746 C CA . CYS A 1 339 ? 20.389 -20.695 -42.415 1.00 94.44 339 CYS A CA 1
ATOM 2747 C C . CYS A 1 339 ? 21.767 -21.186 -41.952 1.00 94.44 339 CYS A C 1
ATOM 2749 O O . CYS A 1 339 ? 22.607 -21.490 -42.794 1.00 94.44 339 CYS A O 1
ATOM 2751 N N . ARG A 1 340 ? 22.034 -21.219 -40.638 1.00 94.31 340 ARG A N 1
ATOM 2752 C CA . ARG A 1 340 ? 23.348 -21.534 -40.039 1.00 94.31 340 ARG A CA 1
ATOM 2753 C C . ARG A 1 340 ? 24.503 -20.599 -40.443 1.00 94.31 340 ARG A C 1
ATOM 2755 O O . ARG A 1 340 ? 25.641 -20.838 -40.054 1.00 94.31 340 ARG A O 1
ATOM 2762 N N . GLY A 1 341 ? 24.227 -19.526 -41.185 1.00 93.75 341 GLY A N 1
ATOM 2763 C CA . GLY A 1 341 ? 25.202 -18.491 -41.533 1.00 93.75 341 GLY A CA 1
ATOM 2764 C C . GLY A 1 341 ? 25.511 -17.530 -40.374 1.00 93.75 341 GLY A C 1
ATOM 2765 O O . GLY A 1 341 ? 24.886 -17.614 -39.312 1.00 93.75 341 GLY A O 1
ATOM 2766 N N . PRO A 1 342 ? 26.452 -16.589 -40.562 1.00 95.81 342 PRO A N 1
ATOM 2767 C CA . PRO A 1 342 ? 26.773 -15.575 -39.562 1.00 95.81 342 PRO A CA 1
ATOM 2768 C C . PRO A 1 342 ? 25.578 -14.644 -39.302 1.00 95.81 342 PRO A C 1
ATOM 2770 O O . PRO A 1 342 ? 24.897 -14.193 -40.227 1.00 95.81 342 PRO A O 1
ATOM 2773 N N . ALA A 1 343 ? 25.334 -14.344 -38.029 1.00 96.06 343 ALA A N 1
ATOM 2774 C CA . ALA A 1 343 ? 24.308 -13.419 -37.565 1.00 96.06 343 ALA A CA 1
ATOM 2775 C C . ALA A 1 343 ? 24.840 -12.553 -36.414 1.00 96.06 343 ALA A C 1
ATOM 2777 O O . ALA A 1 343 ? 25.876 -12.841 -35.807 1.00 96.06 343 ALA A O 1
ATOM 2778 N N . ARG A 1 344 ? 24.127 -11.469 -36.108 1.00 95.44 344 ARG A N 1
ATOM 2779 C CA . ARG A 1 344 ? 24.452 -10.574 -34.992 1.00 95.44 344 ARG A CA 1
ATOM 2780 C C . ARG A 1 344 ? 23.252 -10.427 -34.068 1.00 95.44 344 ARG A C 1
ATOM 2782 O O . ARG A 1 344 ? 22.157 -10.170 -34.553 1.00 95.44 344 ARG A O 1
ATOM 2789 N N . ARG A 1 345 ? 23.442 -10.579 -32.760 1.00 95.25 345 ARG A N 1
ATOM 2790 C CA . ARG A 1 345 ? 22.411 -10.289 -31.754 1.00 95.25 345 ARG A CA 1
ATOM 2791 C C . ARG A 1 345 ? 22.077 -8.800 -31.754 1.00 95.25 345 ARG A C 1
ATOM 2793 O O . ARG A 1 345 ? 22.936 -7.976 -32.072 1.00 95.25 345 ARG A O 1
ATOM 2800 N N . GLU A 1 346 ? 20.845 -8.478 -31.381 1.00 94.50 346 GLU A N 1
ATOM 2801 C CA . GLU A 1 346 ? 20.470 -7.116 -31.017 1.00 94.50 346 GLU A CA 1
ATOM 2802 C C . GLU A 1 346 ? 21.299 -6.654 -29.808 1.00 94.50 346 GLU A C 1
ATOM 2804 O O . GLU A 1 346 ? 21.525 -7.417 -28.867 1.00 94.50 346 GLU A O 1
ATOM 2809 N N . THR A 1 347 ? 21.800 -5.421 -29.865 1.00 92.81 347 THR A N 1
ATOM 2810 C CA . THR A 1 347 ? 22.702 -4.852 -28.843 1.00 92.81 347 THR A CA 1
ATOM 2811 C C . THR A 1 347 ? 22.000 -3.867 -27.917 1.00 92.81 347 THR A C 1
ATOM 2813 O O . THR A 1 347 ? 22.598 -3.400 -26.945 1.00 92.81 347 THR A O 1
ATOM 2816 N N . ASP A 1 348 ? 20.747 -3.544 -28.224 1.00 93.19 348 ASP A N 1
ATOM 2817 C CA . ASP A 1 348 ? 19.873 -2.785 -27.343 1.00 93.19 348 ASP A CA 1
ATOM 2818 C C . ASP A 1 348 ? 19.243 -3.698 -26.281 1.00 93.19 348 ASP A C 1
ATOM 2820 O O . ASP A 1 348 ? 18.945 -4.877 -26.508 1.00 93.19 348 ASP A O 1
ATOM 2824 N N . THR A 1 349 ? 19.022 -3.125 -25.104 1.00 94.50 349 THR A N 1
ATOM 2825 C CA . THR A 1 349 ? 18.282 -3.748 -24.005 1.00 94.50 349 THR A CA 1
ATOM 2826 C C . THR A 1 349 ? 16.865 -3.187 -23.940 1.00 94.50 349 THR A C 1
ATOM 2828 O O . THR A 1 349 ? 16.560 -2.156 -24.541 1.00 94.50 349 THR A O 1
ATOM 2831 N N . MET A 1 350 ? 15.963 -3.885 -23.257 1.00 95.25 350 MET A N 1
ATOM 2832 C CA . MET A 1 350 ? 14.603 -3.414 -23.021 1.00 95.25 350 MET A CA 1
ATOM 2833 C C . MET A 1 350 ? 14.566 -2.404 -21.875 1.00 95.25 350 MET A C 1
ATOM 2835 O O . MET A 1 350 ? 15.305 -2.510 -20.896 1.00 95.25 350 MET A O 1
ATOM 2839 N N . ASP A 1 351 ? 13.654 -1.446 -21.990 1.00 92.44 351 ASP A N 1
ATOM 2840 C CA . ASP A 1 351 ? 13.289 -0.542 -20.909 1.00 92.44 351 ASP A CA 1
ATOM 2841 C C . ASP A 1 351 ? 12.732 -1.301 -19.686 1.00 92.44 351 ASP A C 1
ATOM 2843 O O . ASP A 1 351 ? 12.014 -2.291 -19.823 1.00 92.44 351 ASP A O 1
ATOM 2847 N N . THR A 1 352 ? 13.025 -0.795 -18.483 1.00 91.62 352 THR A N 1
ATOM 2848 C CA . THR A 1 352 ? 12.572 -1.356 -17.191 1.00 91.62 352 THR A CA 1
ATOM 2849 C C . THR A 1 352 ? 11.054 -1.531 -17.101 1.00 91.62 352 THR A C 1
ATOM 2851 O O . THR A 1 352 ? 10.577 -2.463 -16.453 1.00 91.62 352 THR A O 1
ATOM 2854 N N . PHE A 1 353 ? 10.272 -0.701 -17.801 1.00 93.31 353 PHE A N 1
ATOM 2855 C CA . PHE A 1 353 ? 8.820 -0.834 -17.828 1.00 93.31 353 PHE A CA 1
ATOM 2856 C C . PHE A 1 353 ? 8.343 -2.109 -18.530 1.00 93.31 353 PHE A C 1
ATOM 2858 O O . PHE A 1 353 ? 7.223 -2.544 -18.278 1.00 93.31 353 PHE A O 1
ATOM 2865 N N . VAL A 1 354 ? 9.171 -2.753 -19.363 1.00 95.56 354 VAL A N 1
ATOM 2866 C CA . VAL A 1 354 ? 8.844 -4.069 -19.934 1.00 95.56 354 VAL A CA 1
ATOM 2867 C C . VAL A 1 354 ? 8.878 -5.144 -18.852 1.00 95.56 354 VAL A C 1
ATOM 2869 O O . VAL A 1 354 ? 7.971 -5.972 -18.785 1.00 95.56 354 VAL A O 1
ATOM 2872 N N . ASP A 1 355 ? 9.865 -5.097 -17.958 1.00 96.06 355 ASP A N 1
ATOM 2873 C CA . ASP A 1 355 ? 9.969 -6.037 -16.844 1.00 96.06 355 ASP A CA 1
ATOM 2874 C C . ASP A 1 355 ? 8.850 -5.828 -15.815 1.00 96.06 355 ASP A C 1
ATOM 2876 O O . ASP A 1 355 ? 8.236 -6.798 -15.365 1.00 96.06 355 ASP A O 1
ATOM 2880 N N . SER A 1 356 ? 8.522 -4.577 -15.477 1.00 96.44 356 SER A N 1
ATOM 2881 C CA . SER A 1 356 ? 7.452 -4.261 -14.518 1.00 96.44 356 SER A CA 1
ATOM 2882 C C . SER A 1 356 ? 6.032 -4.351 -15.096 1.00 96.44 356 SER A C 1
ATOM 2884 O O . SER A 1 356 ? 5.071 -4.402 -14.331 1.00 96.44 356 SER A O 1
ATOM 2886 N N . ALA A 1 357 ? 5.843 -4.496 -16.411 1.00 96.50 357 ALA A N 1
ATOM 2887 C CA . ALA A 1 357 ? 4.506 -4.617 -17.006 1.00 96.50 357 ALA A CA 1
ATOM 2888 C C . ALA A 1 357 ? 3.778 -5.947 -16.709 1.00 96.50 357 ALA A C 1
ATOM 2890 O O . ALA A 1 357 ? 2.581 -6.062 -16.976 1.00 96.50 357 ALA A O 1
ATOM 2891 N N . TRP A 1 358 ? 4.448 -6.966 -16.162 1.00 97.75 358 TRP A N 1
ATOM 2892 C CA . TRP A 1 358 ? 3.835 -8.293 -15.967 1.00 97.75 358 TRP A CA 1
ATOM 2893 C C . TRP A 1 358 ? 4.212 -9.001 -14.654 1.00 97.75 358 TRP A C 1
ATOM 2895 O O . TRP A 1 358 ? 3.712 -10.091 -14.376 1.00 97.75 358 TRP A O 1
ATOM 2905 N N . TYR A 1 359 ? 5.038 -8.375 -13.811 1.00 98.25 359 TYR A N 1
ATOM 2906 C CA . TYR A 1 359 ? 5.570 -8.944 -12.563 1.00 98.25 359 TYR A CA 1
ATOM 2907 C C . TYR A 1 359 ? 4.501 -9.481 -11.589 1.00 98.25 359 TYR A C 1
ATOM 2909 O O . TYR A 1 359 ? 4.721 -10.468 -10.886 1.00 98.25 359 TYR A O 1
ATOM 2917 N N . TYR A 1 360 ? 3.309 -8.878 -11.594 1.00 98.19 360 TYR A N 1
ATOM 2918 C CA . TYR A 1 360 ? 2.159 -9.300 -10.793 1.00 98.19 360 TYR A CA 1
ATOM 2919 C C . TYR A 1 360 ? 1.630 -10.688 -11.189 1.00 98.19 360 TYR A C 1
ATOM 2921 O O . TYR A 1 360 ? 1.100 -11.402 -10.344 1.00 98.19 360 TYR A O 1
ATOM 2929 N N . PHE A 1 361 ? 1.824 -11.129 -12.437 1.00 98.06 361 PHE A N 1
ATOM 2930 C CA . PHE A 1 361 ? 1.577 -12.522 -12.802 1.00 98.06 361 PHE A CA 1
ATOM 2931 C C . PHE A 1 361 ? 2.684 -13.439 -12.278 1.00 98.06 361 PHE A C 1
ATOM 2933 O O . PHE A 1 361 ? 2.386 -14.522 -11.774 1.00 98.06 361 PHE A O 1
ATOM 2940 N N . ARG A 1 362 ? 3.957 -13.017 -12.349 1.00 98.06 362 ARG A N 1
ATOM 2941 C CA . ARG A 1 362 ? 5.093 -13.856 -11.930 1.00 98.06 362 ARG A CA 1
ATOM 2942 C C . ARG A 1 362 ? 5.034 -14.219 -10.451 1.00 98.06 362 ARG A C 1
ATOM 2944 O O . ARG A 1 362 ? 5.333 -15.354 -10.107 1.00 98.06 362 ARG A O 1
ATOM 2951 N N . TYR A 1 363 ? 4.577 -13.315 -9.587 1.00 98.00 363 TYR A N 1
ATOM 2952 C CA . TYR A 1 363 ? 4.388 -13.609 -8.162 1.00 98.00 363 TYR A CA 1
ATOM 2953 C C . TYR A 1 363 ? 3.448 -14.785 -7.876 1.00 98.00 363 TYR A C 1
ATOM 2955 O O . TYR A 1 363 ? 3.566 -15.413 -6.822 1.00 98.00 363 TYR A O 1
ATOM 2963 N N . THR A 1 364 ? 2.525 -15.101 -8.788 1.00 96.19 364 THR A N 1
ATOM 2964 C CA . THR A 1 364 ? 1.604 -16.237 -8.626 1.00 96.19 364 THR A CA 1
ATOM 2965 C C . THR A 1 364 ? 2.321 -17.584 -8.747 1.00 96.19 364 THR A C 1
ATOM 2967 O O . THR A 1 364 ? 1.885 -18.560 -8.132 1.00 96.19 364 THR A O 1
ATOM 2970 N N . ASP A 1 365 ? 3.458 -17.622 -9.451 1.00 96.62 365 ASP A N 1
ATOM 2971 C CA . ASP A 1 365 ? 4.268 -18.819 -9.685 1.00 96.62 365 ASP A CA 1
ATOM 2972 C C . ASP A 1 365 ? 5.744 -18.468 -10.013 1.00 96.62 365 ASP A C 1
ATOM 2974 O O . ASP A 1 365 ? 6.207 -18.619 -11.151 1.00 96.62 365 ASP A O 1
ATOM 2978 N N . PRO A 1 366 ? 6.503 -17.945 -9.030 1.00 96.19 366 PRO A N 1
ATOM 2979 C CA . PRO A 1 366 ? 7.791 -17.296 -9.283 1.00 96.19 366 PRO A CA 1
ATOM 2980 C C . PRO A 1 366 ? 8.935 -18.274 -9.557 1.00 96.19 366 PRO A C 1
ATOM 2982 O O . PRO A 1 366 ? 9.951 -17.875 -10.123 1.00 96.19 366 PRO A O 1
ATOM 2985 N N . HIS A 1 367 ? 8.754 -19.554 -9.222 1.00 95.94 367 HIS A N 1
ATOM 2986 C CA . HIS A 1 367 ? 9.759 -20.612 -9.386 1.00 95.94 367 HIS A CA 1
ATOM 2987 C C . HIS A 1 367 ? 9.544 -21.449 -10.653 1.00 95.94 367 HIS A C 1
ATOM 2989 O O . HIS A 1 367 ? 10.229 -22.450 -10.867 1.00 95.94 367 HIS A O 1
ATOM 2995 N N . ASN A 1 368 ? 8.598 -21.065 -11.518 1.00 96.38 368 ASN A N 1
ATOM 2996 C CA . ASN A 1 368 ? 8.320 -21.828 -12.727 1.00 96.38 368 ASN A CA 1
ATOM 2997 C C . ASN A 1 368 ? 9.461 -21.707 -13.746 1.00 96.38 368 ASN A C 1
ATOM 2999 O O . ASN A 1 368 ? 9.742 -20.620 -14.261 1.00 96.38 368 ASN A O 1
ATOM 3003 N N . ALA A 1 369 ? 10.098 -22.839 -14.048 1.00 94.88 369 ALA A N 1
ATOM 3004 C CA . ALA A 1 369 ? 11.212 -22.941 -14.991 1.00 94.88 369 ALA A CA 1
ATOM 3005 C C . ALA A 1 369 ? 10.784 -23.258 -16.439 1.00 94.88 369 ALA A C 1
ATOM 3007 O O . ALA A 1 369 ? 11.618 -23.206 -17.347 1.00 94.88 369 ALA A O 1
ATOM 3008 N N . GLN A 1 370 ? 9.501 -23.561 -16.667 1.00 94.25 370 GLN A N 1
ATOM 3009 C CA . GLN A 1 370 ? 8.965 -24.025 -17.956 1.00 94.25 370 GLN A CA 1
ATOM 3010 C C . GLN A 1 370 ? 8.068 -22.999 -18.658 1.00 94.25 370 GLN A C 1
ATOM 3012 O O . GLN A 1 370 ? 7.874 -23.078 -19.868 1.00 94.25 370 GLN A O 1
ATOM 3017 N N . ARG A 1 371 ? 7.506 -22.041 -17.917 1.00 94.94 371 ARG A N 1
ATOM 3018 C CA . ARG A 1 371 ? 6.636 -20.974 -18.433 1.00 94.94 371 ARG A CA 1
ATOM 3019 C C . ARG A 1 371 ? 6.768 -19.703 -17.581 1.00 94.94 371 ARG A C 1
ATOM 3021 O O . ARG A 1 371 ? 7.204 -19.805 -16.432 1.00 94.94 371 ARG A O 1
ATOM 3028 N N . PRO A 1 372 ? 6.330 -18.530 -18.086 1.00 95.94 372 PRO A N 1
ATOM 3029 C CA . PRO A 1 372 ? 6.317 -17.291 -17.304 1.00 95.94 372 PRO A CA 1
ATOM 3030 C C . PRO A 1 372 ? 5.541 -17.403 -15.989 1.00 95.94 372 PRO A C 1
ATOM 3032 O O . PRO A 1 372 ? 5.947 -16.829 -14.985 1.00 95.94 372 PRO A O 1
ATOM 3035 N N . PHE A 1 373 ? 4.440 -18.150 -15.990 1.00 97.00 373 PHE A N 1
ATOM 3036 C CA . PHE A 1 373 ? 3.628 -18.483 -14.820 1.00 97.00 373 PHE A CA 1
ATOM 3037 C C . PHE A 1 373 ? 2.653 -19.603 -15.202 1.00 97.00 373 PHE A C 1
ATOM 3039 O O . PHE A 1 373 ? 2.304 -19.756 -16.378 1.00 97.00 373 PHE A O 1
ATOM 3046 N N . ASP A 1 374 ? 2.206 -20.403 -14.235 1.00 96.50 374 ASP A N 1
ATOM 3047 C CA . ASP A 1 374 ? 1.111 -21.340 -14.457 1.00 96.50 374 ASP A CA 1
ATOM 3048 C C . ASP A 1 374 ? -0.247 -20.636 -14.557 1.00 96.50 374 ASP A C 1
ATOM 3050 O O . ASP A 1 374 ? -0.609 -19.812 -13.719 1.00 96.50 374 ASP A O 1
ATOM 3054 N N . ARG A 1 375 ? -1.032 -20.998 -15.578 1.00 95.56 375 ARG A N 1
ATOM 3055 C CA . ARG A 1 375 ? -2.346 -20.396 -15.818 1.00 95.56 375 ARG A CA 1
ATOM 3056 C C . ARG A 1 375 ? -3.335 -20.668 -14.687 1.00 95.56 375 ARG A C 1
ATOM 3058 O O . ARG A 1 375 ? -4.111 -19.781 -14.364 1.00 95.56 375 ARG A O 1
ATOM 3065 N N . VAL A 1 376 ? -3.342 -21.863 -14.094 1.00 94.94 376 VAL A N 1
ATOM 3066 C CA . VAL A 1 376 ? -4.296 -22.198 -13.024 1.00 94.94 376 VAL A CA 1
ATOM 3067 C C . VAL A 1 376 ? -3.981 -21.386 -11.770 1.00 94.94 376 VAL A C 1
ATOM 3069 O O . VAL A 1 376 ? -4.897 -20.884 -11.122 1.00 94.94 376 VAL A O 1
ATOM 3072 N N . LEU A 1 377 ? -2.696 -21.211 -11.451 1.00 94.25 377 LEU A N 1
ATOM 3073 C CA . LEU A 1 377 ? -2.264 -20.362 -10.338 1.00 94.25 377 LEU A CA 1
ATOM 3074 C C . LEU A 1 377 ? -2.537 -18.877 -10.605 1.00 94.25 377 LEU A C 1
ATOM 3076 O O . LEU A 1 377 ? -3.050 -18.188 -9.722 1.00 94.25 377 LEU A O 1
ATOM 3080 N N . ALA A 1 378 ? -2.264 -18.397 -11.819 1.00 95.44 378 ALA A N 1
ATOM 3081 C CA . ALA A 1 378 ? -2.582 -17.029 -12.209 1.00 95.44 378 ALA A CA 1
ATOM 3082 C C . ALA A 1 378 ? -4.095 -16.765 -12.161 1.00 95.44 378 ALA A C 1
ATOM 3084 O O . ALA A 1 378 ? -4.514 -15.776 -11.573 1.00 95.44 378 ALA A O 1
ATOM 3085 N N . ASP A 1 379 ? -4.923 -17.664 -12.701 1.00 94.94 379 ASP A N 1
ATOM 3086 C CA . ASP A 1 379 ? -6.388 -17.541 -12.703 1.00 94.94 379 ASP A CA 1
ATOM 3087 C C . ASP A 1 379 ? -7.000 -17.652 -11.295 1.00 94.94 379 ASP A C 1
ATOM 3089 O O . ASP A 1 379 ? -8.081 -17.117 -11.061 1.00 94.94 379 ASP A O 1
ATOM 3093 N N . HIS A 1 380 ? -6.330 -18.324 -10.351 1.00 93.88 380 HIS A N 1
ATOM 3094 C CA . HIS A 1 380 ? -6.737 -18.350 -8.939 1.00 93.88 380 HIS A CA 1
ATOM 3095 C C . HIS A 1 380 ? -6.508 -16.996 -8.261 1.00 93.88 380 HIS A C 1
ATOM 3097 O O . HIS A 1 380 ? -7.390 -16.479 -7.579 1.00 93.88 380 HIS A O 1
ATOM 3103 N N . TRP A 1 381 ? -5.321 -16.415 -8.441 1.00 95.31 381 TRP A N 1
ATOM 3104 C CA . TRP A 1 381 ? -4.928 -15.197 -7.731 1.00 95.31 381 TRP A CA 1
ATOM 3105 C C . TRP A 1 381 ? -5.411 -13.909 -8.395 1.00 95.31 381 TRP A C 1
ATOM 3107 O O . TRP A 1 381 ? -5.695 -12.936 -7.694 1.00 95.31 381 TRP A O 1
ATOM 3117 N N . MET A 1 382 ? -5.505 -13.883 -9.723 1.00 95.56 382 MET A N 1
ATOM 3118 C CA . MET A 1 382 ? -5.833 -12.683 -10.489 1.00 95.56 382 MET A CA 1
ATOM 3119 C C . MET A 1 382 ? -7.346 -12.424 -10.554 1.00 95.56 382 MET A C 1
ATOM 3121 O O . MET A 1 382 ? -8.142 -13.358 -10.480 1.00 95.56 382 MET A O 1
ATOM 3125 N N . PRO A 1 383 ? -7.776 -11.158 -10.712 1.00 96.69 383 PRO A N 1
ATOM 3126 C CA . PRO A 1 383 ? -6.958 -9.939 -10.706 1.00 96.69 383 PRO A CA 1
ATOM 3127 C C . PRO A 1 383 ? -6.395 -9.635 -9.311 1.00 96.69 383 PRO A C 1
ATOM 3129 O O . PRO A 1 383 ? -6.887 -10.168 -8.320 1.00 96.69 383 PRO A O 1
ATOM 3132 N N . VAL A 1 384 ? -5.394 -8.760 -9.220 1.00 98.44 384 VAL A N 1
ATOM 3133 C CA . VAL A 1 384 ? -4.975 -8.182 -7.934 1.00 98.44 384 VAL A CA 1
ATOM 3134 C C . VAL A 1 384 ? -6.176 -7.454 -7.323 1.00 98.44 384 VAL A C 1
ATOM 3136 O O . VAL A 1 384 ? -6.771 -6.603 -7.985 1.00 98.44 384 VAL A O 1
ATOM 3139 N N . ASP A 1 385 ? -6.548 -7.772 -6.082 1.00 97.94 385 ASP A N 1
ATOM 3140 C CA . ASP A 1 385 ? -7.749 -7.210 -5.449 1.00 97.94 385 ASP A CA 1
ATOM 3141 C C . ASP A 1 385 ? -7.541 -5.751 -5.039 1.00 97.94 385 ASP A C 1
ATOM 3143 O O . ASP A 1 385 ? -8.415 -4.912 -5.262 1.00 97.94 385 ASP A O 1
ATOM 3147 N N . LEU A 1 386 ? -6.360 -5.438 -4.496 1.00 97.38 386 LEU A N 1
ATOM 3148 C CA . LEU A 1 386 ? -5.959 -4.076 -4.162 1.00 97.38 386 LEU A CA 1
ATOM 3149 C C . LEU A 1 386 ? -4.509 -3.820 -4.568 1.00 97.38 386 LEU A C 1
ATOM 3151 O O . LEU A 1 386 ? -3.588 -4.462 -4.060 1.00 97.38 386 LEU A O 1
ATOM 3155 N N . TYR A 1 387 ? -4.324 -2.853 -5.464 1.00 97.50 387 TYR A N 1
ATOM 3156 C CA . TYR A 1 387 ? -3.023 -2.389 -5.918 1.00 97.50 387 TYR A CA 1
ATOM 3157 C C . TYR A 1 387 ? -2.711 -1.012 -5.323 1.00 97.50 387 TYR A C 1
ATOM 3159 O O . TYR A 1 387 ? -3.488 -0.080 -5.520 1.00 97.50 387 TYR A O 1
ATOM 3167 N N . ILE A 1 388 ? -1.602 -0.870 -4.592 1.00 95.12 388 ILE A N 1
ATOM 3168 C CA . ILE A 1 388 ? -1.166 0.408 -4.003 1.00 95.12 388 ILE A CA 1
ATOM 3169 C C . ILE A 1 388 ? -0.010 0.963 -4.823 1.00 95.12 388 ILE A C 1
ATOM 3171 O O . ILE A 1 388 ? 1.020 0.302 -4.998 1.00 95.12 388 ILE A O 1
ATOM 3175 N N . GLY A 1 389 ? -0.180 2.181 -5.326 1.00 88.69 389 GLY A N 1
ATOM 3176 C CA . GLY A 1 389 ? 0.788 2.789 -6.221 1.00 88.69 389 GLY A CA 1
ATOM 3177 C C . GLY A 1 389 ? 0.641 4.296 -6.392 1.00 88.69 389 GLY A C 1
ATOM 3178 O O . GLY A 1 389 ? -0.401 4.886 -6.120 1.00 88.69 389 GLY A O 1
ATOM 3179 N N . GLY A 1 390 ? 1.727 4.937 -6.817 1.00 80.88 390 GLY A N 1
ATOM 3180 C CA . GLY A 1 390 ? 1.781 6.390 -6.925 1.00 80.88 390 GLY A CA 1
ATOM 3181 C C . GLY A 1 390 ? 1.118 6.882 -8.209 1.00 80.88 390 GLY A C 1
ATOM 3182 O O . GLY A 1 390 ? 1.184 6.210 -9.243 1.00 80.88 390 GLY A O 1
ATOM 3183 N N . LYS A 1 391 ? 0.494 8.067 -8.169 1.00 78.06 391 LYS A N 1
ATOM 3184 C CA . LYS A 1 391 ? -0.163 8.662 -9.349 1.00 78.06 391 LYS A CA 1
ATOM 3185 C C . LYS A 1 391 ? 0.799 8.941 -10.504 1.00 78.06 391 LYS A C 1
ATOM 3187 O O . LYS A 1 391 ? 0.367 8.996 -11.649 1.00 78.06 391 LYS A O 1
ATOM 3192 N N . GLU A 1 392 ? 2.095 9.077 -10.221 1.00 74.38 392 GLU A N 1
ATOM 3193 C CA . GLU A 1 392 ? 3.145 9.259 -11.229 1.00 74.38 392 GLU A CA 1
ATOM 3194 C C . GLU A 1 392 ? 3.203 8.114 -12.251 1.00 74.38 392 GLU A C 1
ATOM 3196 O O . GLU A 1 392 ? 3.690 8.295 -13.359 1.00 74.38 392 GLU A O 1
ATOM 3201 N N . HIS A 1 393 ? 2.667 6.943 -11.907 1.00 82.06 393 HIS A N 1
ATOM 3202 C CA . HIS A 1 393 ? 2.682 5.761 -12.757 1.00 82.06 393 HIS A CA 1
ATOM 3203 C C . HIS A 1 393 ? 1.402 5.580 -13.588 1.00 82.06 393 HIS A C 1
ATOM 3205 O O . HIS A 1 393 ? 1.277 4.568 -14.279 1.00 82.06 393 HIS A O 1
ATOM 3211 N N . ALA A 1 394 ? 0.465 6.538 -13.547 1.00 72.81 394 ALA A N 1
ATOM 3212 C CA . ALA A 1 394 ? -0.831 6.462 -14.228 1.00 72.81 394 ALA A CA 1
ATOM 3213 C C . ALA A 1 394 ? -0.717 6.252 -15.744 1.00 72.81 394 ALA A C 1
ATOM 3215 O O . ALA A 1 394 ? -1.390 5.381 -16.293 1.00 72.81 394 ALA A O 1
ATOM 3216 N N . VAL A 1 395 ? 0.154 7.018 -16.405 1.00 73.81 395 VAL A N 1
ATOM 3217 C CA . VAL A 1 395 ? 0.342 6.969 -17.867 1.00 73.81 395 VAL A CA 1
ATOM 3218 C C . VAL A 1 395 ? 1.510 6.083 -18.302 1.00 73.81 395 VAL A C 1
ATOM 3220 O O . VAL A 1 395 ? 1.694 5.872 -19.489 1.00 73.81 395 VAL A O 1
ATOM 3223 N N . MET A 1 396 ? 2.276 5.536 -17.353 1.00 83.50 396 MET A N 1
ATOM 3224 C CA . MET A 1 396 ? 3.443 4.688 -17.614 1.00 83.50 396 MET A CA 1
ATOM 3225 C C . MET A 1 396 ? 3.134 3.238 -17.216 1.00 83.50 396 MET A C 1
ATOM 3227 O O . MET A 1 396 ? 2.371 2.547 -17.884 1.00 83.50 396 MET A O 1
ATOM 3231 N N . HIS A 1 397 ? 3.672 2.782 -16.083 1.00 90.56 397 HIS A N 1
ATOM 3232 C CA . HIS A 1 397 ? 3.519 1.422 -15.572 1.00 90.56 397 HIS A CA 1
ATOM 3233 C C . HIS A 1 397 ? 2.070 0.917 -15.561 1.00 90.56 397 HIS A C 1
ATOM 3235 O O . HIS A 1 397 ? 1.815 -0.180 -16.045 1.00 90.56 397 HIS A O 1
ATOM 3241 N N . LEU A 1 398 ? 1.101 1.698 -15.064 1.00 87.50 398 LEU A N 1
ATOM 3242 C CA . LEU A 1 398 ? -0.297 1.249 -15.014 1.00 87.50 398 LEU A CA 1
ATOM 3243 C C . LEU A 1 398 ? -0.879 1.027 -16.416 1.00 87.50 398 LEU A C 1
ATOM 3245 O O . LEU A 1 398 ? -1.673 0.108 -16.614 1.00 87.50 398 LEU A O 1
ATOM 3249 N N . TYR A 1 399 ? -0.459 1.824 -17.398 1.00 85.75 399 TYR A N 1
ATOM 3250 C CA . TYR A 1 399 ? -0.842 1.635 -18.790 1.00 85.75 399 TYR A CA 1
ATOM 3251 C C . TYR A 1 399 ? -0.191 0.377 -19.388 1.00 85.75 399 TYR A C 1
ATOM 3253 O O . TYR A 1 399 ? -0.896 -0.485 -19.922 1.00 85.75 399 TYR A O 1
ATOM 3261 N N . TYR A 1 400 ? 1.125 0.214 -19.224 1.00 91.31 400 TYR A N 1
ATOM 3262 C CA . TYR A 1 400 ? 1.862 -0.947 -19.736 1.00 91.31 400 TYR A CA 1
ATOM 3263 C C . TYR A 1 400 ? 1.410 -2.264 -19.100 1.00 91.31 400 TYR A C 1
ATOM 3265 O O . TYR A 1 400 ? 1.238 -3.261 -19.802 1.00 91.31 400 TYR A O 1
ATOM 3273 N N . ALA A 1 401 ? 1.121 -2.258 -17.796 1.00 93.88 401 ALA A N 1
ATOM 3274 C CA . ALA A 1 401 ? 0.582 -3.407 -17.085 1.00 93.88 401 ALA A CA 1
ATOM 3275 C C . ALA A 1 401 ? -0.760 -3.860 -17.665 1.00 93.88 401 ALA A C 1
ATOM 3277 O O . ALA A 1 401 ? -0.971 -5.048 -17.912 1.00 93.88 401 ALA A O 1
ATOM 3278 N N . ARG A 1 402 ? -1.662 -2.915 -17.950 1.00 89.62 402 ARG A N 1
ATOM 3279 C CA . ARG A 1 402 ? -2.948 -3.223 -18.585 1.00 89.62 402 ARG A CA 1
ATOM 3280 C C . ARG A 1 402 ? -2.762 -3.763 -19.996 1.00 89.62 402 ARG A C 1
ATOM 3282 O O . ARG A 1 402 ? -3.382 -4.769 -20.329 1.00 89.62 402 ARG A O 1
ATOM 3289 N N . PHE A 1 403 ? -1.885 -3.157 -20.797 1.00 90.50 403 PHE A N 1
ATOM 3290 C CA . PHE A 1 403 ? -1.555 -3.667 -22.130 1.00 90.50 403 PHE A CA 1
ATOM 3291 C C . PHE A 1 403 ? -1.084 -5.131 -22.074 1.00 90.50 403 PHE A C 1
ATOM 3293 O O . PHE A 1 403 ? -1.655 -5.979 -22.759 1.00 90.50 403 PHE A O 1
ATOM 3300 N N . PHE A 1 404 ? -0.115 -5.453 -21.210 1.00 94.00 404 PHE A N 1
ATOM 3301 C CA . PHE A 1 404 ? 0.395 -6.820 -21.063 1.00 94.00 404 PHE A CA 1
ATOM 3302 C C . PHE A 1 404 ? -0.681 -7.797 -20.573 1.00 94.00 404 PHE A C 1
ATOM 3304 O O . PHE A 1 404 ? -0.767 -8.913 -21.078 1.00 94.00 404 PHE A O 1
ATOM 3311 N N . SER A 1 405 ? -1.552 -7.380 -19.651 1.00 93.19 405 SER A N 1
ATOM 3312 C CA . SER A 1 405 ? -2.690 -8.190 -19.200 1.00 93.19 405 SER A CA 1
ATOM 3313 C C . SER A 1 405 ? -3.666 -8.506 -20.341 1.00 93.19 405 SER A C 1
ATOM 3315 O O . SER A 1 405 ? -4.099 -9.650 -20.493 1.00 93.19 405 SER A O 1
ATOM 3317 N N . HIS A 1 406 ? -3.976 -7.523 -21.197 1.00 88.75 406 HIS A N 1
ATOM 3318 C CA . HIS A 1 406 ? -4.818 -7.730 -22.383 1.00 88.75 406 HIS A CA 1
ATOM 3319 C C . HIS A 1 406 ? -4.141 -8.658 -23.394 1.00 88.75 406 HIS A C 1
ATOM 3321 O O . HIS A 1 406 ? -4.793 -9.570 -23.895 1.00 88.75 406 HIS A O 1
ATOM 3327 N N . PHE A 1 407 ? -2.841 -8.486 -23.638 1.00 92.19 407 PHE A N 1
ATOM 3328 C CA . PHE A 1 407 ? -2.071 -9.384 -24.497 1.00 92.19 407 PHE A CA 1
ATOM 3329 C C . PHE A 1 407 ? -2.077 -10.824 -23.964 1.00 92.19 407 PHE A C 1
ATOM 3331 O O . PHE A 1 407 ? -2.468 -11.743 -24.6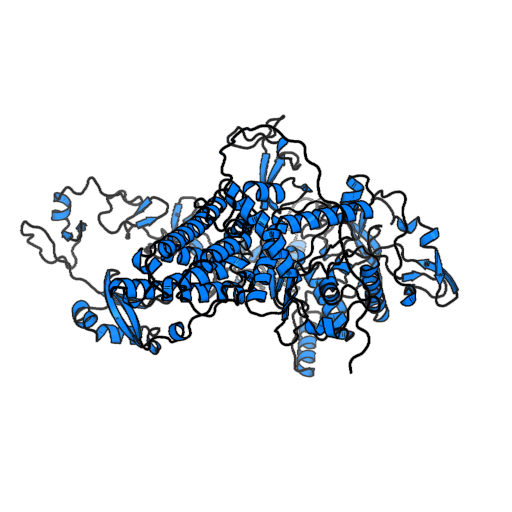81 1.00 92.19 407 PHE A O 1
ATOM 3338 N N . CYS A 1 408 ? -1.735 -11.039 -22.691 1.00 93.44 408 CYS A N 1
ATOM 3339 C CA . CYS A 1 408 ? -1.763 -12.360 -22.058 1.00 93.44 408 CYS A CA 1
ATOM 3340 C C . CYS A 1 408 ? -3.160 -12.994 -22.112 1.00 93.44 408 CYS A C 1
ATOM 3342 O O . CYS A 1 408 ? -3.288 -14.207 -22.306 1.00 93.44 408 CYS A O 1
ATOM 3344 N N . LYS A 1 409 ? -4.217 -12.185 -21.972 1.00 90.31 409 LYS A N 1
ATOM 3345 C CA . LYS A 1 409 ? -5.600 -12.639 -22.113 1.00 90.31 409 LYS A CA 1
ATOM 3346 C C . LYS A 1 409 ? -5.908 -13.110 -23.536 1.00 90.31 409 LYS A C 1
ATOM 3348 O O . LYS A 1 409 ? -6.488 -14.185 -23.700 1.00 90.31 409 LYS A O 1
ATOM 3353 N N . ASP A 1 410 ? -5.514 -12.338 -24.543 1.00 87.81 410 ASP A N 1
ATOM 3354 C CA . ASP A 1 410 ? -5.749 -12.654 -25.956 1.00 87.81 410 ASP A CA 1
ATOM 3355 C C . ASP A 1 410 ? -4.908 -13.870 -26.409 1.00 87.81 410 ASP A C 1
ATOM 3357 O O . ASP A 1 410 ? -5.353 -14.655 -27.244 1.00 87.81 410 ASP A O 1
ATOM 3361 N N . GLN A 1 411 ? -3.759 -14.115 -25.766 1.00 89.81 411 GLN A N 1
ATOM 3362 C CA . GLN A 1 411 ? -2.949 -15.335 -25.917 1.00 89.81 411 GLN A CA 1
ATOM 3363 C C . GLN A 1 411 ? -3.449 -16.530 -25.071 1.00 89.81 411 GLN A C 1
ATOM 3365 O O . GLN A 1 411 ? -2.795 -17.570 -25.022 1.00 89.81 411 GLN A O 1
ATOM 3370 N N . ASN A 1 412 ? -4.598 -16.418 -24.390 1.00 91.12 412 ASN A N 1
ATOM 3371 C CA . ASN A 1 412 ? -5.166 -17.447 -23.502 1.00 91.12 412 ASN A CA 1
ATOM 3372 C C . ASN A 1 412 ? -4.244 -17.902 -22.348 1.00 91.12 412 ASN A C 1
ATOM 3374 O O . ASN A 1 412 ? -4.414 -19.009 -21.822 1.00 91.12 412 ASN A O 1
ATOM 3378 N N . LEU A 1 413 ? -3.304 -17.052 -21.923 1.00 92.25 413 LEU A N 1
ATOM 3379 C CA . LEU A 1 413 ? -2.432 -17.303 -20.769 1.00 92.25 413 LEU A CA 1
ATOM 3380 C C . LEU A 1 413 ? -3.149 -17.046 -19.440 1.00 92.25 413 LEU A C 1
ATOM 3382 O O . LEU A 1 413 ? -2.802 -17.661 -18.437 1.00 92.25 413 LEU A O 1
ATOM 3386 N N . VAL A 1 414 ? -4.162 -16.175 -19.446 1.00 94.31 414 VAL A N 1
ATOM 3387 C CA . VAL A 1 414 ? -4.986 -15.831 -18.277 1.00 94.31 414 VAL A CA 1
ATOM 3388 C C . VAL A 1 414 ? -6.461 -15.669 -18.647 1.00 94.31 414 VAL A C 1
ATOM 3390 O O . VAL A 1 414 ? -6.826 -15.417 -19.799 1.00 94.31 414 VAL A O 1
ATOM 3393 N N . LYS A 1 415 ? -7.348 -15.802 -17.662 1.00 91.62 415 LYS A N 1
ATOM 3394 C CA . LYS A 1 415 ? -8.794 -15.586 -17.788 1.00 91.62 415 LYS A CA 1
ATOM 3395 C C . LYS A 1 415 ? -9.170 -14.109 -17.692 1.00 91.62 415 LYS A C 1
ATOM 3397 O O . LYS A 1 415 ? -10.111 -13.685 -18.367 1.00 91.62 415 LYS A O 1
ATOM 3402 N N . HIS A 1 416 ? -8.454 -13.345 -16.873 1.00 86.75 416 HIS A N 1
ATOM 3403 C CA . HIS A 1 416 ? -8.779 -11.960 -16.537 1.00 86.75 416 HIS A CA 1
ATOM 3404 C C . HIS A 1 416 ? -8.124 -10.983 -17.511 1.00 86.75 416 HIS A C 1
ATOM 3406 O O . HIS A 1 416 ? -6.985 -11.174 -17.918 1.00 86.75 416 HIS A O 1
ATOM 3412 N N . ARG A 1 417 ? -8.868 -9.947 -17.913 1.00 85.81 417 ARG A N 1
ATOM 3413 C CA . ARG A 1 417 ? -8.389 -8.938 -18.866 1.00 85.81 417 ARG A CA 1
ATOM 3414 C C . ARG A 1 417 ? -7.695 -7.773 -18.169 1.00 85.81 417 ARG A C 1
ATOM 3416 O O . ARG A 1 417 ? -6.634 -7.358 -18.614 1.00 85.81 417 ARG A O 1
ATOM 3423 N N . GLU A 1 418 ? -8.277 -7.267 -17.084 1.00 91.06 418 GLU A N 1
ATOM 3424 C CA . GLU A 1 418 ? -7.691 -6.189 -16.281 1.00 91.06 418 GLU A CA 1
ATOM 3425 C C . GLU A 1 418 ? -6.863 -6.776 -15.123 1.00 91.06 418 GLU A C 1
ATOM 3427 O O . GLU A 1 418 ? -7.340 -7.707 -14.466 1.00 91.06 418 GLU A O 1
ATOM 3432 N N . PRO A 1 419 ? -5.645 -6.259 -14.867 1.00 94.50 419 PRO A N 1
ATOM 3433 C CA . PRO A 1 419 ? -4.740 -6.826 -13.869 1.00 94.50 419 PRO A CA 1
ATOM 3434 C C . PRO A 1 419 ? -5.071 -6.396 -12.435 1.00 94.50 419 PRO A C 1
ATOM 3436 O O . PRO A 1 419 ? -4.764 -7.131 -11.498 1.00 94.50 419 PRO A O 1
ATOM 3439 N N . PHE A 1 420 ? -5.710 -5.236 -12.253 1.00 95.75 420 PHE A N 1
ATOM 3440 C CA . PHE A 1 420 ? -5.991 -4.639 -10.945 1.00 95.75 420 PHE A CA 1
ATOM 3441 C C . PHE A 1 420 ? -7.493 -4.369 -10.808 1.00 95.75 420 PHE A C 1
ATOM 3443 O O . PHE A 1 420 ? -8.075 -3.685 -11.648 1.00 95.75 420 PHE A O 1
ATOM 3450 N N . HIS A 1 421 ? -8.124 -4.901 -9.760 1.00 91.75 421 HIS A N 1
ATOM 3451 C CA . HIS A 1 421 ? -9.539 -4.666 -9.467 1.00 91.75 421 HIS A CA 1
ATOM 3452 C C . HIS A 1 421 ? -9.766 -3.276 -8.863 1.00 91.75 421 HIS A C 1
ATOM 3454 O O . HIS A 1 421 ? -10.657 -2.551 -9.302 1.00 91.75 421 HIS A O 1
ATOM 3460 N N . LYS A 1 422 ? -8.932 -2.890 -7.889 1.00 91.75 422 LYS A N 1
ATOM 3461 C CA . LYS A 1 422 ? -8.963 -1.574 -7.243 1.00 91.75 422 LYS A CA 1
ATOM 3462 C C . LYS A 1 422 ? -7.549 -1.008 -7.128 1.00 91.75 422 LYS A C 1
ATOM 3464 O O . LYS A 1 422 ? -6.630 -1.709 -6.711 1.00 91.75 422 LYS A O 1
ATOM 3469 N N . LEU A 1 423 ? -7.388 0.261 -7.497 1.00 91.69 423 LEU A N 1
ATOM 3470 C CA . LEU A 1 423 ? -6.157 1.031 -7.320 1.00 91.69 423 LEU A CA 1
ATOM 3471 C C . LEU A 1 423 ? -6.347 1.983 -6.137 1.00 91.69 423 LEU A C 1
ATOM 3473 O O . LEU A 1 423 ? -7.267 2.796 -6.156 1.00 91.69 423 LEU A O 1
ATOM 3477 N N . LEU A 1 424 ? -5.476 1.895 -5.135 1.00 91.38 424 LEU A N 1
ATOM 3478 C CA . LEU A 1 424 ? -5.356 2.893 -4.077 1.00 91.38 424 LEU A CA 1
ATOM 3479 C C . LEU A 1 424 ? -4.148 3.771 -4.389 1.00 91.38 424 LEU A C 1
ATOM 3481 O O . LEU A 1 424 ? -2.999 3.336 -4.287 1.00 91.38 424 LEU A O 1
ATOM 3485 N N . VAL A 1 425 ? -4.426 5.004 -4.798 1.00 89.44 425 VAL A N 1
ATOM 3486 C CA . VAL A 1 425 ? -3.389 5.969 -5.156 1.00 89.44 425 VAL A CA 1
ATOM 3487 C C . VAL A 1 425 ? -2.835 6.580 -3.879 1.00 89.44 425 VAL A C 1
ATOM 3489 O O . VAL A 1 425 ? -3.533 7.361 -3.241 1.00 89.44 425 VAL A O 1
ATOM 3492 N N . GLN A 1 426 ? -1.602 6.258 -3.478 1.00 86.06 426 GLN A N 1
ATOM 3493 C CA . GLN A 1 426 ? -1.061 6.900 -2.277 1.00 86.06 426 GLN A CA 1
ATOM 3494 C C . GLN A 1 426 ? -0.650 8.355 -2.533 1.00 86.06 426 GLN A C 1
ATOM 3496 O O . GLN A 1 426 ? -0.061 8.691 -3.564 1.00 86.06 426 GLN A O 1
ATOM 3501 N N . GLY A 1 427 ? -0.861 9.195 -1.525 1.00 85.94 427 GLY A N 1
ATOM 3502 C CA . GLY A 1 427 ? -0.207 10.484 -1.399 1.00 85.94 427 GLY A CA 1
ATOM 3503 C C . GLY A 1 427 ? 1.272 10.326 -1.049 1.00 85.94 427 GLY A C 1
ATOM 3504 O O . GLY A 1 427 ? 1.722 9.326 -0.474 1.00 85.94 427 GLY A O 1
ATOM 3505 N N . LEU A 1 428 ? 2.056 11.346 -1.358 1.00 87.62 428 LEU A N 1
ATOM 3506 C CA . LEU A 1 428 ? 3.498 11.354 -1.158 1.00 87.62 428 LEU A CA 1
ATOM 3507 C C . LEU A 1 428 ? 3.851 11.733 0.281 1.00 87.62 428 LEU A C 1
ATOM 3509 O O . LEU A 1 428 ? 3.180 12.551 0.904 1.00 87.62 428 LEU A O 1
ATOM 3513 N N . ILE A 1 429 ? 4.953 11.186 0.797 1.00 87.75 429 ILE A N 1
ATOM 3514 C CA . ILE A 1 429 ? 5.632 11.809 1.937 1.00 87.75 429 ILE A CA 1
ATOM 3515 C C . ILE A 1 429 ? 6.600 12.851 1.381 1.00 87.75 429 ILE A C 1
ATOM 3517 O O . ILE A 1 429 ? 7.490 12.532 0.583 1.00 87.75 429 ILE A O 1
ATOM 3521 N N . LYS A 1 430 ? 6.392 14.101 1.790 1.00 89.56 430 LYS A N 1
ATOM 3522 C CA . LYS A 1 430 ? 7.188 15.252 1.386 1.00 89.56 430 LYS A CA 1
ATOM 3523 C C . LYS A 1 430 ? 8.161 15.627 2.494 1.00 89.56 430 LYS A C 1
ATOM 3525 O O . LYS A 1 430 ? 7.767 15.756 3.649 1.00 89.56 430 LYS A O 1
ATOM 3530 N N . GLY A 1 431 ? 9.425 15.794 2.127 1.00 87.69 431 GLY A N 1
ATOM 3531 C CA . GLY A 1 431 ? 10.473 16.297 3.009 1.00 87.69 431 GLY A CA 1
ATOM 3532 C C . GLY A 1 431 ? 10.726 17.780 2.759 1.00 87.69 431 GLY A C 1
ATOM 3533 O O . GLY A 1 431 ? 10.579 18.267 1.630 1.00 87.69 431 GLY A O 1
ATOM 3534 N N . GLN A 1 432 ? 11.135 18.493 3.806 1.00 88.44 432 GLN A N 1
ATOM 3535 C CA . GLN A 1 432 ? 11.604 19.865 3.671 1.00 88.44 432 GLN A CA 1
ATOM 3536 C C . GLN A 1 432 ? 12.885 19.870 2.827 1.00 88.44 432 GLN A C 1
ATOM 3538 O O . GLN A 1 432 ? 13.838 19.148 3.117 1.00 88.44 432 GLN A O 1
ATOM 3543 N N . THR A 1 433 ? 12.870 20.636 1.744 1.00 89.56 433 THR A N 1
ATOM 3544 C CA . THR A 1 433 ? 13.899 20.648 0.704 1.00 89.56 433 THR A CA 1
ATOM 3545 C C . THR A 1 433 ? 14.512 22.032 0.631 1.00 89.56 433 THR A C 1
ATOM 3547 O O . THR A 1 433 ? 13.788 23.028 0.568 1.00 89.56 433 THR A O 1
ATOM 3550 N N . PHE A 1 434 ? 15.840 22.083 0.641 1.00 90.25 434 PHE A N 1
ATOM 3551 C CA . PHE A 1 434 ? 16.607 23.319 0.722 1.00 90.25 434 PHE A CA 1
ATOM 3552 C C . PHE A 1 434 ? 17.428 23.497 -0.544 1.00 90.25 434 PHE A C 1
ATOM 3554 O O . PHE A 1 434 ? 18.130 22.575 -0.967 1.00 90.25 434 PHE A O 1
ATOM 3561 N N . ARG A 1 435 ? 17.333 24.686 -1.139 1.00 91.38 435 ARG A N 1
ATOM 3562 C CA . ARG A 1 435 ? 18.101 25.063 -2.323 1.00 91.38 435 ARG A CA 1
ATOM 3563 C C . ARG A 1 435 ? 18.793 26.403 -2.113 1.00 91.38 435 ARG A C 1
ATOM 3565 O O . ARG A 1 435 ? 18.236 27.290 -1.467 1.00 91.38 435 ARG A O 1
ATOM 3572 N N . LEU A 1 436 ? 19.971 26.576 -2.704 1.00 85.88 436 LEU A N 1
ATOM 3573 C CA . LEU A 1 436 ? 20.572 27.904 -2.850 1.00 85.88 436 LEU A CA 1
ATOM 3574 C C . LEU A 1 436 ? 19.698 28.758 -3.776 1.00 85.88 436 LEU A C 1
ATOM 3576 O O . LEU A 1 436 ? 19.429 28.351 -4.904 1.00 85.88 436 LEU A O 1
ATOM 3580 N N . ALA A 1 437 ? 19.275 29.939 -3.317 1.00 81.06 437 ALA A N 1
ATOM 3581 C CA . ALA A 1 437 ? 18.345 30.790 -4.066 1.00 81.06 437 ALA A CA 1
ATOM 3582 C C . ALA A 1 437 ? 18.890 31.235 -5.439 1.00 81.06 437 ALA A C 1
ATOM 3584 O O . ALA A 1 437 ? 18.124 31.391 -6.383 1.00 81.06 437 ALA A O 1
ATOM 3585 N N . GLU A 1 438 ? 20.208 31.409 -5.559 1.00 77.44 438 GLU A N 1
ATOM 3586 C CA . GLU A 1 438 ? 20.863 31.866 -6.792 1.00 77.44 438 GLU A CA 1
ATOM 3587 C C . GLU A 1 438 ? 21.072 30.741 -7.820 1.00 77.44 438 GLU A C 1
ATOM 3589 O O . GLU A 1 438 ? 20.886 30.957 -9.013 1.00 77.44 438 GLU A O 1
ATOM 3594 N N . SER A 1 439 ? 21.484 29.546 -7.375 1.00 80.06 439 SER A N 1
ATOM 3595 C CA . SER A 1 439 ? 21.892 28.447 -8.267 1.00 80.06 439 SER A CA 1
ATOM 3596 C C . SER A 1 439 ? 20.860 27.326 -8.394 1.00 80.06 439 SER A C 1
ATOM 3598 O O . SER A 1 439 ? 20.977 26.482 -9.278 1.00 80.06 439 SER A O 1
ATOM 3600 N N . GLY A 1 440 ? 19.879 27.260 -7.490 1.00 80.94 440 GLY A N 1
ATOM 3601 C CA . GLY A 1 440 ? 18.920 26.159 -7.404 1.00 80.94 440 GLY A CA 1
ATOM 3602 C C . GLY A 1 440 ? 19.511 24.834 -6.904 1.00 80.94 440 GLY A C 1
ATOM 3603 O O . GLY A 1 440 ? 18.790 23.837 -6.860 1.00 80.94 440 GLY A O 1
ATOM 3604 N N . GLN A 1 441 ? 20.791 24.803 -6.513 1.00 83.94 441 GLN A N 1
ATOM 3605 C CA . GLN A 1 441 ? 21.475 23.600 -6.032 1.00 83.94 441 GLN A CA 1
ATOM 3606 C C . GLN A 1 441 ? 20.864 23.100 -4.718 1.00 83.94 441 GLN A C 1
ATOM 3608 O O . GLN A 1 441 ? 20.719 23.874 -3.771 1.00 83.94 441 GLN A O 1
ATOM 3613 N N . PHE A 1 442 ? 20.554 21.801 -4.653 1.00 88.06 442 PHE A N 1
ATOM 3614 C CA . PHE A 1 442 ? 20.079 21.132 -3.440 1.00 88.06 442 PHE A CA 1
ATOM 3615 C C . PHE A 1 442 ? 21.180 21.021 -2.383 1.00 88.06 442 PHE A C 1
ATOM 3617 O O . PHE A 1 442 ? 22.322 20.704 -2.712 1.00 88.06 442 PHE A O 1
ATOM 3624 N N . LEU A 1 443 ? 20.812 21.234 -1.120 1.00 85.88 443 LEU A N 1
ATOM 3625 C CA . LEU A 1 443 ? 21.729 21.216 0.020 1.00 85.88 443 LEU A CA 1
ATOM 3626 C C . LEU A 1 443 ? 21.441 20.051 0.966 1.00 85.88 443 LEU A C 1
ATOM 3628 O O . LEU A 1 443 ? 20.285 19.683 1.191 1.00 85.88 443 LEU A O 1
ATOM 3632 N N . LYS A 1 444 ? 22.500 19.500 1.559 1.00 87.94 444 LYS A N 1
ATOM 3633 C CA . LYS A 1 444 ? 22.424 18.534 2.656 1.00 87.94 444 LYS A CA 1
ATOM 3634 C C . LYS A 1 444 ? 22.145 19.241 3.976 1.00 87.94 444 LYS A C 1
ATOM 3636 O O . LYS A 1 444 ? 22.351 20.443 4.124 1.00 87.94 444 LYS A O 1
ATOM 3641 N N . ARG A 1 445 ? 21.706 18.476 4.978 1.00 84.25 445 ARG A N 1
ATOM 3642 C CA . ARG A 1 445 ? 21.336 19.032 6.284 1.00 84.25 445 ARG A CA 1
ATOM 3643 C C . ARG A 1 445 ? 22.513 19.684 7.013 1.00 84.25 445 ARG A C 1
ATOM 3645 O O . ARG A 1 445 ? 22.293 20.646 7.739 1.00 84.25 445 ARG A O 1
ATOM 3652 N N . GLU A 1 446 ? 23.728 19.180 6.818 1.00 88.19 446 GLU A N 1
ATOM 3653 C CA . GLU A 1 446 ? 24.942 19.692 7.466 1.00 88.19 446 GLU A CA 1
ATOM 3654 C C . GLU A 1 446 ? 25.405 21.033 6.873 1.00 88.19 446 GLU A C 1
ATOM 3656 O O . GLU A 1 446 ? 26.120 21.784 7.527 1.00 88.19 446 GLU A O 1
ATOM 3661 N N . GLU A 1 447 ? 24.962 21.355 5.656 1.00 88.88 447 GLU A N 1
ATOM 3662 C CA . GLU A 1 447 ? 25.287 22.593 4.935 1.00 88.88 447 GLU A CA 1
ATOM 3663 C C . GLU A 1 447 ? 24.324 23.740 5.295 1.00 88.88 447 GLU A C 1
ATOM 3665 O O . GLU A 1 447 ? 24.371 24.816 4.696 1.00 88.88 447 GLU A O 1
ATOM 3670 N N . ILE A 1 448 ? 23.433 23.524 6.271 1.00 88.69 448 ILE A N 1
ATOM 3671 C CA . ILE A 1 448 ? 22.365 24.451 6.649 1.00 88.69 448 ILE A CA 1
ATOM 3672 C C . ILE A 1 448 ? 22.488 24.820 8.127 1.00 88.69 448 ILE A C 1
ATOM 3674 O O . ILE A 1 448 ? 22.542 23.964 9.010 1.00 88.69 448 ILE A O 1
ATOM 3678 N N . ASP A 1 449 ? 22.459 26.119 8.398 1.00 89.12 449 ASP A N 1
ATOM 3679 C CA . ASP A 1 449 ? 22.401 26.681 9.740 1.00 89.12 449 ASP A CA 1
ATOM 3680 C C . ASP A 1 449 ? 20.945 26.971 10.131 1.00 89.12 449 ASP A C 1
ATOM 3682 O O . ASP A 1 449 ? 20.254 27.763 9.489 1.00 89.12 449 ASP A O 1
ATOM 3686 N N . PHE A 1 450 ? 20.490 26.315 11.202 1.00 88.25 450 PHE A N 1
ATOM 3687 C CA . PHE A 1 450 ? 19.143 26.445 11.770 1.00 88.25 450 PHE A CA 1
ATOM 3688 C C . PHE A 1 450 ? 19.105 27.298 13.052 1.00 88.25 450 PHE A C 1
ATOM 3690 O O . PHE A 1 450 ? 18.104 27.265 13.766 1.00 88.25 450 PHE A O 1
ATOM 3697 N N . SER A 1 451 ? 20.191 27.996 13.404 1.00 86.38 451 SER A N 1
ATOM 3698 C CA . SER A 1 451 ? 20.272 28.787 14.643 1.00 86.38 451 SER A CA 1
ATOM 3699 C C . SER A 1 451 ? 19.431 30.070 14.611 1.00 86.38 451 SER A C 1
ATOM 3701 O O . SER A 1 451 ? 19.025 30.557 15.667 1.00 86.38 451 SER A O 1
ATOM 3703 N N . GLY A 1 452 ? 19.151 30.601 13.417 1.00 80.81 452 GLY A N 1
ATOM 3704 C CA . GLY A 1 452 ? 18.311 31.779 13.197 1.00 80.81 452 GLY A CA 1
ATOM 3705 C C . GLY A 1 452 ? 16.816 31.470 13.047 1.00 80.81 452 GLY A C 1
ATOM 3706 O O . GLY A 1 452 ? 16.377 30.323 13.106 1.00 80.81 452 GLY A O 1
ATOM 3707 N N . THR A 1 453 ? 16.017 32.518 12.823 1.00 79.56 453 THR A N 1
ATOM 3708 C CA . THR A 1 453 ? 14.575 32.402 12.528 1.00 79.56 453 THR A CA 1
ATOM 3709 C C . THR A 1 453 ? 14.300 31.774 11.164 1.00 79.56 453 THR A C 1
ATOM 3711 O O . THR A 1 453 ? 13.291 31.093 11.002 1.00 79.56 453 THR A O 1
ATOM 3714 N N . GLU A 1 454 ? 15.202 31.979 10.204 1.00 85.19 454 GLU A N 1
ATOM 3715 C CA . GLU A 1 454 ? 15.163 31.362 8.881 1.00 85.19 454 GLU A CA 1
ATOM 3716 C C . GLU A 1 454 ? 16.455 30.577 8.617 1.00 85.19 454 GLU A C 1
ATOM 3718 O O . GLU A 1 454 ? 17.529 31.001 9.056 1.00 85.19 454 GLU A O 1
ATOM 3723 N N . PRO A 1 455 ? 16.369 29.431 7.921 1.00 87.62 455 PRO A N 1
ATOM 3724 C CA . PRO A 1 455 ? 17.534 28.623 7.597 1.00 87.62 455 PRO A CA 1
ATOM 3725 C C . PRO A 1 455 ? 18.396 29.304 6.528 1.00 87.62 455 PRO A C 1
ATOM 3727 O O . PRO A 1 455 ? 17.902 29.718 5.477 1.00 87.62 455 PRO A O 1
ATOM 3730 N N . VAL A 1 456 ? 19.703 29.363 6.776 1.00 90.94 456 VAL A N 1
ATOM 3731 C CA . VAL A 1 456 ? 20.702 29.925 5.852 1.00 90.94 456 VAL A CA 1
ATOM 3732 C C . VAL A 1 456 ? 21.784 28.897 5.540 1.00 90.94 456 VAL A C 1
ATOM 3734 O O . VAL A 1 456 ? 21.950 27.916 6.265 1.00 90.94 456 VAL A O 1
ATOM 3737 N N . HIS A 1 457 ? 22.544 29.101 4.468 1.00 92.19 457 HIS A N 1
ATOM 3738 C CA . HIS A 1 457 ? 23.710 28.263 4.189 1.00 92.19 457 HIS A CA 1
ATOM 3739 C C . HIS A 1 457 ? 24.736 28.376 5.330 1.00 92.19 457 HIS A C 1
ATOM 3741 O O . HIS A 1 457 ? 25.084 29.487 5.734 1.00 92.19 457 HIS A O 1
ATOM 3747 N N . ALA A 1 458 ? 25.260 27.247 5.816 1.00 89.56 458 ALA A N 1
ATOM 3748 C CA . ALA A 1 458 ? 26.090 27.186 7.019 1.00 89.56 458 ALA A CA 1
ATOM 3749 C C . ALA A 1 458 ? 27.324 28.098 6.949 1.00 89.56 458 ALA A C 1
ATOM 3751 O O . ALA A 1 458 ? 27.527 28.909 7.856 1.00 89.56 458 ALA A O 1
ATOM 3752 N N . ASP A 1 459 ? 28.076 28.025 5.847 1.00 88.50 459 ASP A N 1
ATOM 3753 C CA . ASP A 1 459 ? 29.302 28.814 5.675 1.00 88.50 459 ASP A CA 1
ATOM 3754 C C . ASP A 1 459 ? 29.029 30.224 5.139 1.00 88.50 459 ASP A C 1
ATOM 3756 O O . ASP A 1 459 ? 29.358 31.223 5.771 1.00 88.50 459 ASP A O 1
ATOM 3760 N N . SER A 1 460 ? 28.399 30.314 3.964 1.00 87.56 460 SER A N 1
ATOM 3761 C CA . SER A 1 460 ? 28.202 31.585 3.255 1.00 87.56 460 SER A CA 1
ATOM 3762 C C . SER A 1 460 ? 27.136 32.501 3.862 1.00 87.56 460 SER A C 1
ATOM 3764 O O . SER A 1 460 ? 27.044 33.659 3.460 1.00 87.56 460 SER A O 1
ATOM 3766 N N . LYS A 1 461 ? 26.300 31.990 4.779 1.00 89.12 461 LYS A N 1
ATOM 3767 C CA . LYS A 1 461 ? 25.136 32.685 5.360 1.00 89.12 461 LYS A CA 1
ATOM 3768 C C . LYS A 1 461 ? 24.126 33.208 4.329 1.00 89.12 461 LYS A C 1
ATOM 3770 O O . LYS A 1 461 ? 23.274 34.029 4.660 1.00 89.12 461 LYS A O 1
ATOM 3775 N N . LYS A 1 462 ? 24.186 32.719 3.085 1.00 88.75 462 LYS A N 1
ATOM 3776 C CA . LYS A 1 462 ? 23.229 33.062 2.028 1.00 88.75 462 LYS A CA 1
ATOM 3777 C C . LYS A 1 462 ? 21.839 32.502 2.328 1.00 88.75 462 LYS A C 1
ATOM 3779 O O . LYS A 1 462 ? 21.707 31.425 2.913 1.00 88.75 462 LYS A O 1
ATOM 3784 N N . ALA A 1 463 ? 20.818 33.226 1.871 1.00 87.31 463 ALA A N 1
ATOM 3785 C CA . ALA A 1 463 ? 19.422 32.823 1.990 1.00 87.31 463 ALA A CA 1
ATOM 3786 C C . ALA A 1 463 ? 19.126 31.554 1.176 1.00 87.31 463 ALA A C 1
ATOM 3788 O O . ALA A 1 463 ? 19.657 31.356 0.076 1.00 87.31 463 ALA A O 1
ATOM 3789 N N . LEU A 1 464 ? 18.258 30.705 1.724 1.00 90.44 464 LEU A N 1
ATOM 3790 C CA . LEU A 1 464 ? 17.852 29.444 1.115 1.00 90.44 464 LEU A CA 1
ATOM 3791 C C . LEU A 1 464 ? 16.397 29.507 0.661 1.00 90.44 464 LEU A C 1
ATOM 3793 O O . LEU A 1 464 ? 15.537 30.044 1.356 1.00 90.44 464 LEU A O 1
ATOM 3797 N N . GLN A 1 465 ? 16.102 28.888 -0.478 1.00 88.31 465 GLN A N 1
ATOM 3798 C CA . GLN A 1 465 ? 14.731 28.578 -0.854 1.00 88.31 465 GLN A CA 1
ATOM 3799 C C . GLN A 1 465 ? 14.314 27.279 -0.159 1.00 88.31 465 GLN A C 1
ATOM 3801 O O . GLN A 1 465 ? 14.961 26.241 -0.324 1.00 88.31 465 GLN A O 1
ATOM 3806 N N . VAL A 1 466 ? 13.220 27.335 0.601 1.00 88.94 466 VAL A N 1
ATOM 3807 C CA . VAL A 1 466 ? 12.695 26.198 1.364 1.00 88.94 466 VAL A CA 1
ATOM 3808 C C . VAL A 1 466 ? 11.351 25.775 0.789 1.00 88.94 466 VAL A C 1
ATOM 3810 O O . VAL A 1 466 ? 10.416 26.568 0.724 1.00 88.94 466 VAL A O 1
ATOM 3813 N N . THR A 1 467 ? 11.241 24.517 0.374 1.00 89.12 467 THR A N 1
ATOM 3814 C CA . THR A 1 467 ? 10.013 23.958 -0.213 1.00 89.12 467 THR A CA 1
ATOM 3815 C C . THR A 1 467 ? 9.712 22.569 0.351 1.00 89.12 467 THR A C 1
ATOM 3817 O O . THR A 1 467 ? 10.556 21.952 0.998 1.00 89.12 467 THR A O 1
ATOM 3820 N N . TRP A 1 468 ? 8.497 22.064 0.126 1.00 87.94 468 TRP A N 1
ATOM 3821 C CA . TRP A 1 468 ? 8.096 20.707 0.508 1.00 87.94 468 TRP A CA 1
ATOM 3822 C C . TRP A 1 468 ? 7.962 19.835 -0.735 1.00 87.94 468 TRP A C 1
ATOM 3824 O O . TRP A 1 468 ? 7.010 19.971 -1.504 1.00 87.94 468 TRP A O 1
ATOM 3834 N N . GLU A 1 469 ? 8.900 18.913 -0.926 1.00 85.94 469 GLU A N 1
ATOM 3835 C CA . GLU A 1 469 ? 8.982 18.104 -2.142 1.00 85.94 469 GLU A CA 1
ATOM 3836 C C . GLU A 1 469 ? 8.987 16.608 -1.832 1.00 85.94 469 GLU A C 1
ATOM 3838 O O . GLU A 1 469 ? 9.332 16.193 -0.726 1.00 85.94 469 GLU A O 1
ATOM 3843 N N . LYS A 1 470 ? 8.630 15.778 -2.826 1.00 83.62 470 LYS A N 1
ATOM 3844 C CA . LYS A 1 470 ? 8.747 14.311 -2.741 1.00 83.62 470 LYS A CA 1
ATOM 3845 C C . LYS A 1 470 ? 10.137 13.937 -2.227 1.00 83.62 470 LYS A C 1
ATOM 3847 O O . LYS A 1 470 ? 11.133 14.438 -2.756 1.00 83.62 470 LYS A O 1
ATOM 3852 N N . MET A 1 471 ? 10.189 13.057 -1.228 1.00 85.25 471 MET A N 1
ATOM 3853 C CA . MET A 1 471 ? 11.459 12.548 -0.719 1.00 85.25 471 MET A CA 1
ATOM 3854 C C . MET A 1 471 ? 12.240 11.841 -1.831 1.00 85.25 471 MET A C 1
ATOM 3856 O O . MET A 1 471 ? 11.717 10.936 -2.483 1.00 85.25 471 MET A O 1
ATOM 3860 N N . SER A 1 472 ? 13.486 12.253 -2.048 1.00 79.44 472 SER A N 1
ATOM 3861 C CA . SER A 1 472 ? 14.409 11.607 -2.976 1.00 79.44 472 SER A CA 1
ATOM 3862 C C . SER A 1 472 ? 15.857 11.777 -2.521 1.00 79.44 472 SER A C 1
ATOM 3864 O O . SER A 1 472 ? 16.209 12.692 -1.776 1.00 79.44 472 SER A O 1
ATOM 3866 N N . LYS A 1 473 ? 16.730 10.887 -3.002 1.00 74.38 473 LYS A N 1
ATOM 3867 C CA . LYS A 1 473 ? 18.169 10.946 -2.705 1.00 74.38 473 LYS A CA 1
ATOM 3868 C C . LYS A 1 473 ? 18.826 12.194 -3.298 1.00 74.38 473 LYS A C 1
ATOM 3870 O O . LYS A 1 473 ? 19.636 12.816 -2.623 1.00 74.38 473 LYS A O 1
ATOM 3875 N N . SER A 1 474 ? 18.439 12.573 -4.519 1.00 75.19 474 SER A N 1
ATOM 3876 C CA . SER A 1 474 ? 18.972 13.741 -5.236 1.00 75.19 474 SER A CA 1
ATOM 3877 C C . SER A 1 474 ? 18.636 15.080 -4.576 1.00 75.19 474 SER A C 1
ATOM 3879 O O . SER A 1 474 ? 19.360 16.047 -4.769 1.00 75.19 474 SER A O 1
ATOM 3881 N N . LYS A 1 475 ? 17.554 15.137 -3.792 1.00 82.50 475 LYS A N 1
ATOM 3882 C CA . LYS A 1 475 ? 17.097 16.351 -3.100 1.00 82.50 475 LYS A CA 1
ATOM 3883 C C . LYS A 1 475 ? 17.611 16.466 -1.666 1.00 82.50 475 LYS A C 1
ATOM 3885 O O . LYS A 1 475 ? 17.307 17.451 -1.004 1.00 82.50 475 LYS A O 1
ATOM 3890 N N . HIS A 1 476 ? 18.314 15.443 -1.168 1.00 83.50 476 HIS A N 1
ATOM 3891 C CA . HIS A 1 476 ? 18.815 15.363 0.211 1.00 83.50 476 HIS A CA 1
ATOM 3892 C C . HIS A 1 476 ? 17.744 15.594 1.300 1.00 83.50 476 HIS A C 1
ATOM 3894 O O . HIS A 1 476 ? 18.055 15.983 2.420 1.00 83.50 476 HIS A O 1
ATOM 3900 N N . ASN A 1 477 ? 16.477 15.309 0.982 1.00 84.50 477 ASN A N 1
ATOM 3901 C CA . ASN A 1 477 ? 15.311 15.543 1.842 1.00 84.50 477 ASN A CA 1
ATOM 3902 C C . ASN A 1 477 ? 14.675 14.237 2.368 1.00 84.50 477 ASN A C 1
ATOM 3904 O O . ASN A 1 477 ? 13.611 14.261 2.990 1.00 84.50 477 ASN A O 1
ATOM 3908 N N . GLY A 1 478 ? 15.280 13.084 2.062 1.00 82.38 478 GLY A N 1
ATOM 3909 C CA . GLY A 1 478 ? 14.810 11.772 2.495 1.00 82.38 478 GLY A CA 1
ATOM 3910 C C . GLY A 1 478 ? 15.122 11.506 3.965 1.00 82.38 478 GLY A C 1
ATOM 3911 O O . GLY A 1 478 ? 16.226 11.774 4.429 1.00 82.38 478 GLY A O 1
ATOM 3912 N N . VAL A 1 479 ? 14.155 10.938 4.683 1.00 86.12 479 VAL A N 1
ATOM 3913 C CA . VAL A 1 479 ? 14.311 10.541 6.088 1.00 86.12 479 VAL A CA 1
ATOM 3914 C C . VAL A 1 479 ? 14.549 9.038 6.171 1.00 86.12 479 VAL A C 1
ATOM 3916 O O . VAL A 1 479 ? 13.777 8.264 5.593 1.00 86.12 479 VAL A O 1
ATOM 3919 N N . ASP A 1 480 ? 15.615 8.651 6.877 1.00 88.06 480 ASP A N 1
ATOM 3920 C CA . ASP A 1 480 ? 15.992 7.253 7.100 1.00 88.06 480 ASP A CA 1
ATOM 3921 C C . ASP A 1 480 ? 14.995 6.575 8.061 1.00 88.06 480 ASP A C 1
ATOM 3923 O O . ASP A 1 480 ? 14.882 6.998 9.216 1.00 88.06 480 ASP A O 1
ATOM 3927 N N . PRO A 1 481 ? 14.265 5.533 7.620 1.00 90.56 481 PRO A N 1
ATOM 3928 C CA . PRO A 1 481 ? 13.301 4.836 8.460 1.00 90.56 481 PRO A CA 1
ATOM 3929 C C . PRO A 1 481 ? 13.893 4.210 9.719 1.00 90.56 481 PRO A C 1
ATOM 3931 O O . PRO A 1 481 ? 13.201 4.125 10.734 1.00 90.56 481 PRO A O 1
ATOM 3934 N N . GLU A 1 482 ? 15.148 3.763 9.667 1.00 90.00 482 GLU A N 1
ATOM 3935 C CA . GLU A 1 482 ? 15.774 3.047 10.779 1.00 90.00 482 GLU A CA 1
ATOM 3936 C C . GLU A 1 482 ? 16.004 3.974 11.972 1.00 90.00 482 GLU A C 1
ATOM 3938 O O . GLU A 1 482 ? 15.726 3.595 13.110 1.00 90.00 482 GLU A O 1
ATOM 3943 N N . GLU A 1 483 ? 16.412 5.220 11.719 1.00 88.69 483 GLU A N 1
ATOM 3944 C CA . GLU A 1 483 ? 16.587 6.226 12.770 1.00 88.69 483 GLU A CA 1
ATOM 3945 C C . GLU A 1 483 ? 15.246 6.618 13.404 1.00 88.69 483 GLU A C 1
ATOM 3947 O O . GLU A 1 483 ? 15.141 6.729 14.629 1.00 88.69 483 GLU A O 1
ATOM 3952 N N . VAL A 1 484 ? 14.183 6.735 12.601 1.00 89.56 484 VAL A N 1
ATOM 3953 C CA . VAL A 1 484 ? 12.839 7.031 13.121 1.00 89.56 484 VAL A CA 1
ATOM 3954 C C . VAL A 1 484 ? 12.323 5.872 13.981 1.00 89.56 484 VAL A C 1
ATOM 3956 O O . VAL A 1 484 ? 11.806 6.095 15.078 1.00 89.56 484 VAL A O 1
ATOM 3959 N N . VAL A 1 485 ? 12.490 4.623 13.533 1.00 91.19 485 VAL A N 1
ATOM 3960 C CA . VAL A 1 485 ? 12.089 3.441 14.312 1.00 91.19 485 VAL A CA 1
ATOM 3961 C C . VAL A 1 485 ? 12.911 3.304 15.586 1.00 91.19 485 VAL A C 1
ATOM 3963 O O . VAL A 1 485 ? 12.345 3.045 16.645 1.00 91.19 485 VAL A O 1
ATOM 3966 N N . LYS A 1 486 ? 14.220 3.540 15.530 1.00 90.44 486 LYS A N 1
ATOM 3967 C CA . LYS A 1 486 ? 15.086 3.540 16.714 1.00 90.44 486 LYS A CA 1
ATOM 3968 C C . LYS A 1 486 ? 14.631 4.566 17.754 1.00 90.44 486 LYS A C 1
ATOM 3970 O O . LYS A 1 486 ? 14.699 4.293 18.951 1.00 90.44 486 LYS A O 1
ATOM 3975 N N . GLN A 1 487 ? 14.141 5.722 17.310 1.00 89.31 487 GLN A N 1
ATOM 3976 C CA . GLN A 1 487 ? 13.658 6.777 18.196 1.00 89.31 487 GLN A CA 1
ATOM 3977 C C . GLN A 1 487 ? 12.258 6.494 18.768 1.00 89.31 487 GLN A C 1
ATOM 3979 O O . GLN A 1 487 ? 12.015 6.714 19.959 1.00 89.31 487 GLN A O 1
ATOM 3984 N N . TYR A 1 488 ? 11.318 6.030 17.942 1.00 91.25 488 TYR A N 1
ATOM 3985 C CA . TYR A 1 488 ? 9.896 5.992 18.304 1.00 91.25 488 TYR A CA 1
ATOM 3986 C C . TYR A 1 488 ? 9.316 4.583 18.491 1.00 91.25 488 TYR A C 1
ATOM 3988 O O . TYR A 1 488 ? 8.349 4.428 19.248 1.00 91.25 488 TYR A O 1
ATOM 3996 N N . GLY A 1 489 ? 9.923 3.563 17.893 1.00 93.81 489 GLY A N 1
ATOM 3997 C CA . GLY A 1 489 ? 9.413 2.193 17.801 1.00 93.81 489 GLY A CA 1
ATOM 3998 C C . GLY A 1 489 ? 8.625 1.945 16.512 1.00 93.81 489 GLY A C 1
ATOM 3999 O O . GLY A 1 489 ? 8.020 2.863 15.951 1.00 93.81 489 GLY A O 1
ATOM 4000 N N . ILE A 1 490 ? 8.625 0.693 16.060 1.00 96.12 490 ILE A N 1
ATOM 4001 C CA . ILE A 1 490 ? 7.949 0.207 14.851 1.00 96.12 490 ILE A CA 1
ATOM 4002 C C . ILE A 1 490 ? 6.467 0.591 14.854 1.00 96.12 490 ILE A C 1
ATOM 4004 O O . ILE A 1 490 ? 5.993 1.241 13.921 1.00 96.12 490 ILE A O 1
ATOM 4008 N N . ASP A 1 491 ? 5.727 0.239 15.907 1.00 97.31 491 ASP A N 1
ATOM 4009 C CA . ASP A 1 491 ? 4.273 0.448 15.926 1.00 97.31 491 ASP A CA 1
ATOM 4010 C C . ASP A 1 491 ? 3.908 1.929 15.994 1.00 97.31 491 ASP A C 1
ATOM 4012 O O . ASP A 1 491 ? 2.894 2.350 15.442 1.00 97.31 491 ASP A O 1
ATOM 4016 N N . THR A 1 492 ? 4.745 2.745 16.635 1.00 95.75 492 THR A N 1
ATOM 4017 C CA . THR A 1 492 ? 4.550 4.198 16.674 1.00 95.75 492 THR A CA 1
ATOM 4018 C C . THR A 1 492 ? 4.668 4.796 15.276 1.00 95.75 492 THR A C 1
ATOM 4020 O O . THR A 1 492 ? 3.825 5.601 14.884 1.00 95.75 492 THR A O 1
ATOM 4023 N N . VAL A 1 493 ? 5.685 4.386 14.511 1.00 94.19 493 VAL A N 1
ATOM 4024 C CA . VAL A 1 493 ? 5.898 4.852 13.133 1.00 94.19 493 VAL A CA 1
ATOM 4025 C C . VAL A 1 493 ? 4.765 4.392 12.222 1.00 94.19 493 VAL A C 1
ATOM 4027 O O . VAL A 1 493 ? 4.234 5.199 11.460 1.00 94.19 493 VAL A O 1
ATOM 4030 N N . ARG A 1 494 ? 4.337 3.130 12.340 1.00 96.00 494 ARG A N 1
ATOM 4031 C CA . ARG A 1 494 ? 3.201 2.597 11.576 1.00 96.00 494 ARG A CA 1
ATOM 4032 C C . ARG A 1 494 ? 1.923 3.382 11.849 1.00 96.00 494 ARG A C 1
ATOM 4034 O O . ARG A 1 494 ? 1.299 3.888 10.924 1.00 96.00 494 ARG A O 1
ATOM 4041 N N . LEU A 1 495 ? 1.558 3.537 13.120 1.00 96.19 495 LEU A N 1
ATOM 4042 C CA . LEU A 1 495 ? 0.365 4.283 13.515 1.00 96.19 495 LEU A CA 1
ATOM 4043 C C . LEU A 1 495 ? 0.423 5.741 13.068 1.00 96.19 495 LEU A C 1
ATOM 4045 O O . LEU A 1 495 ? -0.590 6.277 12.633 1.00 96.19 495 LEU A O 1
ATOM 4049 N N . TYR A 1 496 ? 1.592 6.373 13.151 1.00 93.62 496 TYR A N 1
ATOM 4050 C CA . TYR A 1 496 ? 1.787 7.726 12.651 1.00 93.62 496 TYR A CA 1
ATOM 4051 C C . TYR A 1 496 ? 1.473 7.825 11.155 1.00 93.62 496 TYR A C 1
ATOM 4053 O O . TYR A 1 496 ? 0.615 8.613 10.768 1.00 93.62 496 TYR A O 1
ATOM 4061 N N . ILE A 1 497 ? 2.100 6.979 10.337 1.00 92.75 497 ILE A N 1
ATOM 4062 C CA . ILE A 1 497 ? 1.898 6.937 8.884 1.00 92.75 497 ILE A CA 1
ATOM 4063 C C . ILE A 1 497 ? 0.420 6.759 8.527 1.00 92.75 497 ILE A C 1
ATOM 4065 O O . ILE A 1 497 ? -0.079 7.406 7.607 1.00 92.75 497 ILE A O 1
ATOM 4069 N N . LEU A 1 498 ? -0.267 5.868 9.242 1.00 94.94 498 LEU A N 1
ATOM 4070 C CA . LEU A 1 498 ? -1.667 5.536 8.992 1.00 94.94 498 LEU A CA 1
ATOM 4071 C C . LEU A 1 498 ? -2.639 6.614 9.490 1.00 94.94 498 LEU A C 1
ATOM 4073 O O . LEU A 1 498 ? -3.753 6.702 8.985 1.00 94.94 498 LEU A O 1
ATOM 4077 N N . TYR A 1 499 ? -2.243 7.412 10.485 1.00 94.00 499 TYR A N 1
ATOM 4078 C CA . TYR A 1 499 ? -3.099 8.408 11.131 1.00 94.00 499 TYR A CA 1
ATOM 4079 C C . TYR A 1 499 ? -2.906 9.830 10.597 1.00 94.00 499 TYR A C 1
ATOM 4081 O O . TYR A 1 499 ? -3.869 10.593 10.556 1.00 94.00 499 TYR A O 1
ATOM 4089 N N . ALA A 1 500 ? -1.681 10.192 10.205 1.00 89.06 500 ALA A N 1
ATOM 4090 C CA . ALA A 1 500 ? -1.303 11.564 9.871 1.00 89.06 500 ALA A CA 1
ATOM 4091 C C . ALA A 1 500 ? -2.149 12.161 8.739 1.00 89.06 500 ALA A C 1
ATOM 4093 O O . ALA A 1 500 ? -2.517 13.331 8.803 1.00 89.06 500 ALA A O 1
ATOM 4094 N N . ALA A 1 501 ? -2.486 11.354 7.732 1.00 87.38 501 ALA A N 1
ATOM 4095 C CA . ALA A 1 501 ? -3.366 11.746 6.641 1.00 87.38 501 ALA A CA 1
ATOM 4096 C C . ALA A 1 501 ? -4.075 10.518 6.038 1.00 87.38 501 ALA A C 1
ATOM 4098 O O . ALA A 1 501 ? -3.546 9.405 6.128 1.00 87.38 501 ALA A O 1
ATOM 4099 N N . PRO A 1 502 ? -5.235 10.699 5.376 1.00 87.94 502 PRO A N 1
ATOM 4100 C CA . PRO A 1 502 ? -5.808 9.689 4.487 1.00 87.94 502 PRO A CA 1
ATOM 4101 C C . PRO A 1 502 ? -4.765 9.148 3.495 1.00 87.94 502 PRO A C 1
ATOM 4103 O O . PRO A 1 502 ? -3.881 9.911 3.090 1.00 87.94 502 PRO A O 1
ATOM 4106 N N . PRO A 1 503 ? -4.854 7.876 3.053 1.00 87.38 503 PRO A N 1
ATOM 4107 C CA . PRO A 1 503 ? -3.848 7.276 2.174 1.00 87.38 503 PRO A CA 1
ATOM 4108 C C . PRO A 1 503 ? -3.525 8.092 0.922 1.00 87.38 503 PRO A C 1
ATOM 4110 O O . PRO A 1 503 ? -2.363 8.135 0.537 1.00 87.38 503 PRO A O 1
ATOM 4113 N N . GLU A 1 504 ? -4.517 8.765 0.336 1.00 86.38 504 GLU A N 1
ATOM 4114 C CA . GLU A 1 504 ? -4.405 9.533 -0.913 1.00 86.38 504 GLU A CA 1
ATOM 4115 C C . GLU A 1 504 ? -3.799 10.935 -0.739 1.00 86.38 504 GLU A C 1
ATOM 4117 O O . GLU A 1 504 ? -3.341 11.545 -1.703 1.00 86.38 504 GLU A O 1
ATOM 4122 N N . GLN A 1 505 ? -3.775 11.462 0.489 1.00 88.00 505 GLN A N 1
ATOM 4123 C CA . GLN A 1 505 ? -3.290 12.814 0.771 1.00 88.00 505 GLN A CA 1
ATOM 4124 C C . GLN A 1 505 ? -1.795 12.826 1.076 1.00 88.00 505 GLN A C 1
ATOM 4126 O O . GLN A 1 505 ? -1.269 11.899 1.689 1.00 88.00 505 GLN A O 1
ATOM 4131 N N . ASP A 1 506 ? -1.092 13.884 0.681 1.00 89.69 506 ASP A N 1
ATOM 4132 C CA . ASP A 1 506 ? 0.327 14.037 1.003 1.00 89.69 506 ASP A CA 1
ATOM 4133 C C . ASP A 1 506 ? 0.544 14.234 2.515 1.00 89.69 506 ASP A C 1
ATOM 4135 O O . ASP A 1 506 ? -0.252 14.885 3.188 1.00 89.69 506 ASP A O 1
ATOM 4139 N N . ILE A 1 507 ? 1.651 13.705 3.041 1.00 87.88 507 ILE A N 1
ATOM 4140 C CA . ILE A 1 507 ? 2.116 13.965 4.410 1.00 87.88 507 ILE A CA 1
ATOM 4141 C C . ILE A 1 507 ? 3.342 14.868 4.322 1.00 87.88 507 ILE A C 1
ATOM 4143 O O . ILE A 1 507 ? 4.319 14.527 3.650 1.00 87.88 507 ILE A O 1
ATOM 4147 N N . LEU A 1 508 ? 3.306 16.004 5.014 1.00 88.12 508 LEU A N 1
ATOM 4148 C CA . LEU A 1 508 ? 4.489 16.831 5.233 1.00 88.12 508 LEU A CA 1
ATOM 4149 C C . LEU A 1 508 ? 5.239 16.261 6.435 1.00 88.12 508 LEU A C 1
ATOM 4151 O O . LEU A 1 508 ? 4.711 16.253 7.543 1.00 88.12 508 LEU A O 1
ATOM 4155 N N . TRP A 1 509 ? 6.443 15.739 6.213 1.00 85.25 509 TRP A N 1
ATOM 4156 C CA . TRP A 1 509 ? 7.236 15.145 7.283 1.00 85.25 509 TRP A CA 1
ATOM 4157 C C . TRP A 1 509 ? 7.904 16.241 8.120 1.00 85.25 509 TRP A C 1
ATOM 4159 O O . TRP A 1 509 ? 9.011 16.686 7.807 1.00 85.25 509 TRP A O 1
ATOM 4169 N N . ASP A 1 510 ? 7.232 16.675 9.186 1.00 74.25 510 ASP A N 1
ATOM 4170 C CA . ASP A 1 510 ? 7.756 17.634 10.160 1.00 74.25 510 ASP A CA 1
ATOM 4171 C C . ASP A 1 510 ? 7.619 17.099 11.587 1.00 74.25 510 ASP A C 1
ATOM 4173 O O . ASP A 1 510 ? 6.532 17.053 12.155 1.00 74.25 510 ASP A O 1
ATOM 4177 N N . VAL A 1 511 ? 8.757 16.795 12.212 1.00 59.06 511 VAL A N 1
ATOM 4178 C CA . VAL A 1 511 ? 8.839 16.256 13.577 1.00 59.06 511 VAL A CA 1
ATOM 4179 C C . VAL A 1 511 ? 8.259 17.223 14.631 1.00 59.06 511 VAL A C 1
ATOM 4181 O O . VAL A 1 511 ? 7.892 16.784 15.723 1.00 59.06 511 VAL A O 1
ATOM 4184 N N . LYS A 1 512 ? 8.162 18.534 14.347 1.00 48.00 512 LYS A N 1
ATOM 4185 C CA . LYS A 1 512 ? 7.691 19.554 15.307 1.00 48.00 512 LYS A CA 1
ATOM 4186 C C . LYS A 1 512 ? 6.176 19.779 15.294 1.00 48.00 512 LYS A C 1
ATOM 4188 O O . LYS A 1 512 ? 5.624 20.126 16.337 1.00 48.00 512 LYS A O 1
ATOM 4193 N N . THR A 1 513 ? 5.509 19.582 14.160 1.00 51.94 513 THR A N 1
ATOM 4194 C CA . THR A 1 513 ? 4.052 19.783 13.999 1.00 51.94 513 THR A CA 1
ATOM 4195 C C . THR A 1 513 ? 3.272 18.465 13.921 1.00 51.94 513 THR A C 1
ATOM 4197 O O . THR A 1 513 ? 2.068 18.452 13.667 1.00 51.94 513 THR A O 1
ATOM 4200 N N . ASP A 1 514 ? 3.955 17.352 14.194 1.00 62.56 514 ASP A N 1
ATOM 4201 C CA . ASP A 1 514 ? 3.515 16.025 13.795 1.00 62.56 514 ASP A CA 1
ATOM 4202 C C . ASP A 1 514 ? 2.430 15.378 14.662 1.00 62.56 514 ASP A C 1
ATOM 4204 O O . ASP A 1 514 ? 2.270 15.657 15.852 1.00 62.56 514 ASP A O 1
ATOM 4208 N N . ALA A 1 515 ? 1.744 14.389 14.087 1.00 76.12 515 ALA A N 1
ATOM 4209 C CA . ALA A 1 515 ? 0.762 13.560 14.790 1.00 76.12 515 ALA A CA 1
ATOM 4210 C C . ALA A 1 515 ? 1.390 12.554 15.789 1.00 76.12 515 ALA A C 1
ATOM 4212 O O . ALA A 1 515 ? 0.672 11.960 16.604 1.00 76.12 515 ALA A O 1
ATOM 4213 N N . ILE A 1 516 ? 2.721 12.379 15.775 1.00 87.50 516 ILE A N 1
ATOM 4214 C CA . ILE A 1 516 ? 3.468 11.411 16.605 1.00 87.50 516 ILE A CA 1
ATOM 4215 C C . ILE A 1 516 ? 3.157 11.538 18.110 1.00 87.50 516 ILE A C 1
ATOM 4217 O O . ILE A 1 516 ? 2.846 10.517 18.732 1.00 87.50 516 ILE A O 1
ATOM 4221 N N . PRO A 1 517 ? 3.160 12.731 18.747 1.00 87.94 517 PRO A N 1
ATOM 4222 C CA . PRO A 1 517 ? 2.802 12.850 20.160 1.00 87.94 517 PRO A CA 1
ATOM 4223 C C . PRO A 1 517 ? 1.373 12.376 20.457 1.00 87.94 517 PRO A C 1
ATOM 4225 O O . PRO A 1 517 ? 1.108 11.856 21.539 1.00 87.94 517 PRO A O 1
ATOM 4228 N N . GLY A 1 518 ? 0.443 12.540 19.509 1.00 89.81 518 GLY A N 1
ATOM 4229 C CA . GLY A 1 518 ? -0.921 12.020 19.615 1.00 89.81 518 GLY A CA 1
ATOM 4230 C C . GLY A 1 518 ? -0.961 10.494 19.622 1.00 89.81 518 GLY A C 1
ATOM 4231 O O . GLY A 1 518 ? -1.602 9.906 20.494 1.00 89.81 518 GLY A O 1
ATOM 4232 N N . VAL A 1 519 ? -0.214 9.867 18.712 1.00 93.56 519 VAL A N 1
ATOM 4233 C CA . VAL A 1 519 ? -0.052 8.407 18.633 1.00 93.56 519 VAL A CA 1
ATOM 4234 C C . VAL A 1 519 ? 0.556 7.850 19.918 1.00 93.56 519 VAL A C 1
ATOM 4236 O O . VAL A 1 519 ? -0.016 6.946 20.523 1.00 93.56 519 VAL A O 1
ATOM 4239 N N . LEU A 1 520 ? 1.657 8.442 20.388 1.00 93.19 520 LEU A N 1
ATOM 4240 C CA . LEU A 1 520 ? 2.324 8.043 21.629 1.00 93.19 520 LEU A CA 1
ATOM 4241 C C . LEU A 1 520 ? 1.372 8.107 22.831 1.00 93.19 520 LEU A C 1
ATOM 4243 O O . LEU A 1 520 ? 1.281 7.157 23.608 1.00 93.19 520 LEU A O 1
ATOM 4247 N N . ARG A 1 521 ? 0.606 9.202 22.960 1.00 93.31 521 ARG A N 1
ATOM 4248 C CA . ARG A 1 521 ? -0.408 9.337 24.018 1.00 93.31 521 ARG A CA 1
ATOM 4249 C C . ARG A 1 521 ? -1.483 8.260 23.919 1.00 93.31 521 ARG A C 1
ATOM 4251 O O . ARG A 1 521 ? -1.922 7.760 24.952 1.00 93.31 521 ARG A O 1
ATOM 4258 N N . TRP A 1 522 ? -1.930 7.914 22.714 1.00 96.69 522 TRP A N 1
ATOM 4259 C CA . TRP A 1 522 ? -2.938 6.873 22.539 1.00 96.69 522 TRP A CA 1
ATOM 4260 C C . TRP A 1 522 ? -2.406 5.484 22.907 1.00 96.69 522 TRP A C 1
ATOM 4262 O O . TRP A 1 522 ? -3.075 4.778 23.659 1.00 96.69 522 TRP A O 1
ATOM 4272 N N . GLN A 1 523 ? -1.183 5.131 22.502 1.00 97.50 523 GLN A N 1
ATOM 4273 C CA . GLN A 1 523 ? -0.543 3.879 22.923 1.00 97.50 523 GLN A CA 1
ATOM 4274 C C . GLN A 1 523 ? -0.424 3.786 24.452 1.00 97.50 523 GLN A C 1
ATOM 4276 O O . GLN A 1 523 ? -0.787 2.769 25.040 1.00 97.50 523 GLN A O 1
ATOM 4281 N N . SER A 1 524 ? 0.005 4.865 25.121 1.00 96.12 524 SER A N 1
ATOM 4282 C CA . SER A 1 524 ? 0.041 4.905 26.588 1.00 96.12 524 SER A CA 1
ATOM 4283 C C . SER A 1 524 ? -1.350 4.742 27.212 1.00 96.12 524 SER A C 1
ATOM 4285 O O . SER A 1 524 ? -1.479 4.069 28.228 1.00 96.12 524 SER A O 1
ATOM 4287 N N . ARG A 1 525 ? -2.409 5.305 26.610 1.00 97.00 525 ARG A N 1
ATOM 4288 C CA . ARG A 1 525 ? -3.792 5.114 27.088 1.00 97.00 525 ARG A CA 1
ATOM 4289 C C . ARG A 1 525 ? -4.270 3.673 26.938 1.00 97.00 525 ARG A C 1
ATOM 4291 O O . ARG A 1 525 ? -4.894 3.172 27.867 1.00 97.00 525 ARG A O 1
ATOM 4298 N N . LEU A 1 526 ? -3.972 3.015 25.815 1.00 98.12 526 LEU A N 1
ATOM 4299 C CA . LEU A 1 526 ? -4.273 1.591 25.621 1.00 98.12 526 LEU A CA 1
ATOM 4300 C C . LEU A 1 526 ? -3.602 0.742 26.704 1.00 98.12 526 LEU A C 1
ATOM 4302 O O . LEU A 1 526 ? -4.248 -0.102 27.321 1.00 98.12 526 LEU A O 1
ATOM 4306 N N . TRP A 1 527 ? -2.328 1.023 26.983 1.00 97.88 527 TRP A N 1
ATOM 4307 C CA . TRP A 1 527 ? -1.583 0.328 28.025 1.00 97.88 527 TRP A CA 1
ATOM 4308 C C . TRP A 1 527 ? -2.178 0.549 29.417 1.00 97.88 527 TRP A C 1
ATOM 4310 O O . TRP A 1 527 ? -2.457 -0.412 30.125 1.00 97.88 527 TRP A O 1
ATOM 4320 N N . THR A 1 528 ? -2.460 1.800 29.796 1.00 96.88 528 THR A N 1
ATOM 4321 C CA . THR A 1 528 ? -3.092 2.128 31.086 1.00 96.88 528 THR A CA 1
ATOM 4322 C C . THR A 1 528 ? -4.467 1.480 31.236 1.00 96.88 528 THR A C 1
ATOM 4324 O O . THR A 1 528 ? -4.808 1.007 32.320 1.00 96.88 528 THR A O 1
ATOM 4327 N N . LEU A 1 529 ? -5.258 1.439 30.161 1.00 97.56 529 LEU A N 1
ATOM 4328 C CA . LEU A 1 529 ? -6.556 0.772 30.147 1.00 97.56 529 LEU A CA 1
ATOM 4329 C C . LEU A 1 529 ? -6.414 -0.729 30.434 1.00 97.56 529 LEU A C 1
ATOM 4331 O O . LEU A 1 529 ? -7.151 -1.260 31.265 1.00 97.56 529 LEU A O 1
ATOM 4335 N N . MET A 1 530 ? -5.437 -1.387 29.805 1.00 97.81 530 MET A N 1
ATOM 4336 C CA . MET A 1 530 ? -5.130 -2.794 30.060 1.00 97.81 530 MET A CA 1
ATOM 4337 C C . MET A 1 530 ? -4.633 -3.019 31.492 1.00 97.81 530 MET A C 1
ATOM 4339 O O . MET A 1 530 ? -5.143 -3.901 32.177 1.00 97.81 530 MET A O 1
ATOM 4343 N N . THR A 1 531 ? -3.730 -2.171 31.998 1.00 96.19 531 THR A N 1
ATOM 4344 C CA . THR A 1 531 ? -3.272 -2.212 33.399 1.00 96.19 531 THR A CA 1
ATOM 4345 C C . THR A 1 531 ? -4.448 -2.125 34.373 1.00 96.19 531 THR A C 1
ATOM 4347 O O . THR A 1 531 ? -4.540 -2.930 35.295 1.00 96.19 531 THR A O 1
ATOM 4350 N N . LYS A 1 532 ? -5.388 -1.193 34.152 1.00 96.00 532 LYS A N 1
ATOM 4351 C CA . LYS A 1 532 ? -6.589 -1.036 34.991 1.00 96.00 532 LYS A CA 1
ATOM 4352 C C . LYS A 1 532 ? -7.455 -2.298 34.990 1.00 96.00 532 LYS A C 1
ATOM 4354 O O . LYS A 1 532 ? -7.980 -2.672 36.037 1.00 96.00 532 LY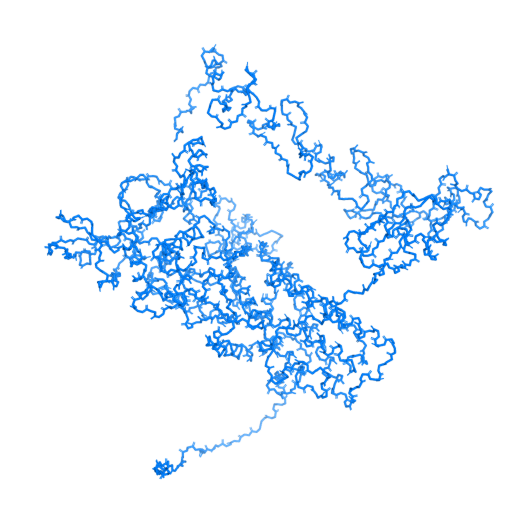S A O 1
ATOM 4359 N N . PHE A 1 533 ? -7.612 -2.943 33.834 1.00 96.94 533 PHE A N 1
ATOM 4360 C CA . PHE A 1 533 ? -8.372 -4.185 33.716 1.00 96.94 533 PHE A CA 1
ATOM 4361 C C . PHE A 1 533 ? -7.680 -5.358 34.427 1.00 96.94 533 PHE A C 1
ATOM 4363 O O . PHE A 1 533 ? -8.319 -6.042 35.225 1.00 96.94 533 PHE A O 1
ATOM 4370 N N . ILE A 1 534 ? -6.377 -5.550 34.199 1.00 95.38 534 ILE A N 1
ATOM 4371 C CA . ILE A 1 534 ? -5.580 -6.600 34.850 1.00 95.38 534 ILE A CA 1
ATOM 4372 C C . ILE A 1 534 ? -5.605 -6.426 36.374 1.00 95.38 534 ILE A C 1
ATOM 4374 O O . ILE A 1 534 ? -5.893 -7.383 37.090 1.00 95.38 534 ILE A O 1
ATOM 4378 N N . ASP A 1 535 ? -5.382 -5.207 36.877 1.00 93.88 535 ASP A N 1
ATOM 4379 C CA . ASP A 1 535 ? -5.437 -4.904 38.313 1.00 93.88 535 ASP A CA 1
ATOM 4380 C C . ASP A 1 535 ? -6.825 -5.220 38.899 1.00 93.88 535 ASP A C 1
ATOM 4382 O O . ASP A 1 535 ? -6.928 -5.820 39.970 1.00 93.88 535 ASP A O 1
ATOM 4386 N N . ALA A 1 536 ? -7.906 -4.866 38.191 1.00 94.38 536 ALA A N 1
ATOM 4387 C CA . ALA A 1 536 ? -9.264 -5.179 38.629 1.00 94.38 536 ALA A CA 1
ATOM 4388 C C . ALA A 1 536 ? -9.480 -6.696 38.744 1.00 94.38 536 ALA A C 1
ATOM 4390 O O . ALA A 1 536 ? -9.977 -7.173 39.766 1.00 94.38 536 ALA A O 1
ATOM 4391 N N . ARG A 1 537 ? -9.072 -7.461 37.725 1.00 92.50 537 ARG A N 1
ATOM 4392 C CA . ARG A 1 537 ? -9.245 -8.922 37.674 1.00 92.50 537 ARG A CA 1
ATOM 4393 C C . ARG A 1 537 ? -8.324 -9.685 38.624 1.00 92.50 537 ARG A C 1
ATOM 4395 O O . ARG A 1 537 ? -8.691 -10.767 39.070 1.00 92.50 537 ARG A O 1
ATOM 4402 N N . ASN A 1 538 ? -7.201 -9.091 39.016 1.00 90.75 538 ASN A N 1
ATOM 4403 C CA . ASN A 1 538 ? -6.282 -9.646 40.010 1.00 90.75 538 ASN A CA 1
ATOM 4404 C C . ASN A 1 538 ? -6.592 -9.207 41.453 1.00 90.75 538 ASN A C 1
ATOM 4406 O O . ASN A 1 538 ? -5.843 -9.542 42.366 1.00 90.75 538 ASN A O 1
ATOM 4410 N N . SER A 1 539 ? -7.701 -8.497 41.693 1.00 89.50 539 SER A N 1
ATOM 4411 C CA . SER A 1 539 ? -8.102 -8.046 43.038 1.00 89.50 539 SER A CA 1
ATOM 4412 C C . SER A 1 539 ? -8.541 -9.173 43.990 1.00 89.50 539 SER A C 1
ATOM 4414 O O . SER A 1 539 ? -8.758 -8.920 45.173 1.00 89.50 539 SER A O 1
ATOM 4416 N N . GLY A 1 540 ? -8.709 -10.403 43.488 1.00 87.44 540 GLY A N 1
ATOM 4417 C CA . GLY A 1 540 ? -9.232 -11.549 44.242 1.00 87.44 540 GLY A CA 1
ATOM 4418 C C . GLY A 1 540 ? -10.763 -11.626 44.300 1.00 87.44 540 GLY A C 1
ATOM 4419 O O . GLY A 1 540 ? -11.306 -12.604 44.806 1.00 87.44 540 GLY A O 1
ATOM 4420 N N . ILE A 1 541 ? -11.473 -10.632 43.756 1.00 91.94 541 ILE A N 1
ATOM 4421 C CA . ILE A 1 541 ? -12.938 -10.623 43.678 1.00 91.94 541 ILE A CA 1
ATOM 4422 C C . ILE A 1 541 ? -13.389 -11.359 42.412 1.00 91.94 541 ILE A C 1
ATOM 4424 O O . ILE A 1 541 ? -12.974 -11.013 41.305 1.00 91.94 541 ILE A O 1
ATOM 4428 N N . LEU A 1 542 ? -14.282 -12.343 42.566 1.00 93.38 542 LEU A N 1
ATOM 4429 C CA . LEU A 1 542 ? -14.852 -13.063 41.427 1.00 93.38 542 LEU A CA 1
ATOM 4430 C C . LEU A 1 542 ? -15.779 -12.146 40.603 1.00 93.38 542 LEU A C 1
ATOM 4432 O O . LEU A 1 542 ? -16.673 -11.499 41.162 1.00 93.38 542 LEU A O 1
ATOM 4436 N N . PRO A 1 543 ? -15.592 -12.075 39.276 1.00 94.00 543 PRO A N 1
ATOM 4437 C CA . PRO A 1 543 ? -16.433 -11.269 38.407 1.00 94.00 543 PRO A CA 1
ATOM 4438 C C . PRO A 1 543 ? -17.824 -11.908 38.260 1.00 94.00 543 PRO A C 1
ATOM 4440 O O . PRO A 1 543 ? -17.936 -13.093 37.959 1.00 94.00 543 PRO A O 1
ATOM 4443 N N . SER A 1 544 ? -18.892 -11.128 38.460 1.00 95.31 544 SER A N 1
ATOM 4444 C CA . SER A 1 544 ? -20.274 -11.567 38.248 1.00 95.31 544 SER A CA 1
ATOM 4445 C C . SER A 1 544 ? -21.126 -10.406 37.710 1.00 95.31 544 SER A C 1
ATOM 4447 O O . SER A 1 544 ? -21.239 -9.385 38.400 1.00 95.31 544 SER A O 1
ATOM 4449 N N . PRO A 1 545 ? -21.740 -10.539 36.516 1.00 93.56 545 PRO A N 1
ATOM 4450 C CA . PRO A 1 545 ? -22.584 -9.495 35.921 1.00 93.56 545 PRO A CA 1
ATOM 4451 C C . PRO A 1 545 ? -23.801 -9.114 36.778 1.00 93.56 545 PRO A C 1
ATOM 4453 O O . PRO A 1 545 ? -24.294 -7.984 36.703 1.00 93.56 545 PRO A O 1
ATOM 4456 N N . ASP A 1 546 ? -24.271 -10.027 37.631 1.00 94.69 546 ASP A N 1
ATOM 4457 C CA . ASP A 1 546 ? -25.429 -9.810 38.505 1.00 94.69 546 ASP A CA 1
ATOM 4458 C C . ASP A 1 546 ? -25.165 -8.777 39.604 1.00 94.69 546 ASP A C 1
ATOM 4460 O O . ASP A 1 546 ? -26.098 -8.168 40.126 1.00 94.69 546 ASP A O 1
ATOM 4464 N N . LEU A 1 547 ? -23.891 -8.515 39.908 1.00 94.56 547 LEU A N 1
ATOM 4465 C CA . LEU A 1 547 ? -23.476 -7.523 40.897 1.00 94.56 547 LEU A CA 1
ATOM 4466 C C . LEU A 1 547 ? -23.561 -6.080 40.377 1.00 94.56 547 LEU A C 1
ATOM 4468 O O . LEU A 1 547 ? -23.364 -5.139 41.151 1.00 94.56 547 LEU A O 1
ATOM 4472 N N . LEU A 1 548 ? -23.820 -5.872 39.084 1.00 95.94 548 LEU A N 1
ATOM 4473 C CA . LEU A 1 548 ? -23.957 -4.535 38.513 1.00 95.94 548 LEU A CA 1
ATOM 4474 C C . LEU A 1 548 ? -25.303 -3.909 38.902 1.00 95.94 548 LEU A C 1
ATOM 4476 O O . LEU A 1 548 ? -26.376 -4.474 38.677 1.00 95.94 548 LEU A O 1
ATOM 4480 N N . SER A 1 549 ? -25.256 -2.687 39.426 1.00 96.50 549 SER A N 1
ATOM 4481 C CA . SER A 1 549 ? -26.445 -1.864 39.642 1.00 96.50 549 SER A CA 1
ATOM 4482 C C . SER A 1 549 ? -27.111 -1.490 38.314 1.00 96.50 549 SER A C 1
ATOM 4484 O O . SER A 1 549 ? -26.497 -1.530 37.247 1.00 96.50 549 SER A O 1
ATOM 4486 N N . LYS A 1 550 ? -28.368 -1.033 38.361 1.00 95.25 550 LYS A N 1
ATOM 4487 C CA . LYS A 1 550 ? -29.094 -0.584 37.160 1.00 95.25 550 LYS A CA 1
ATOM 4488 C C . LYS A 1 550 ? -28.329 0.494 36.374 1.00 95.25 550 LYS A C 1
ATOM 4490 O O . LYS A 1 550 ? -28.292 0.439 35.150 1.00 95.25 550 LYS A O 1
ATOM 4495 N N . LYS A 1 551 ? -27.685 1.439 37.073 1.00 96.00 551 LYS A N 1
ATOM 4496 C CA . LYS A 1 551 ? -26.875 2.505 36.459 1.00 96.00 551 LYS A CA 1
ATOM 4497 C C . LYS A 1 551 ? -25.646 1.943 35.739 1.00 96.00 551 LYS A C 1
ATOM 4499 O O . LYS A 1 551 ? -25.350 2.368 34.627 1.00 96.00 551 LYS A O 1
ATOM 4504 N N . GLU A 1 552 ? -24.965 0.981 36.352 1.00 97.62 552 GLU A N 1
ATOM 4505 C CA . GLU A 1 552 ? -23.777 0.337 35.779 1.00 97.62 552 GLU A CA 1
ATOM 4506 C C . GLU A 1 552 ? -24.138 -0.589 34.611 1.00 97.62 552 GLU A C 1
ATOM 4508 O O . GLU A 1 552 ? -23.409 -0.643 33.629 1.00 97.62 552 GLU A O 1
ATOM 4513 N N . LYS A 1 553 ? -25.307 -1.243 34.646 1.00 96.06 553 LYS A N 1
ATOM 4514 C CA . LYS A 1 553 ? -25.844 -1.979 33.489 1.00 96.06 553 LYS A CA 1
ATOM 4515 C C . LYS A 1 553 ? -26.133 -1.048 32.306 1.00 96.06 553 LYS A C 1
ATOM 4517 O O . LYS A 1 553 ? -25.823 -1.386 31.168 1.00 96.06 553 LYS A O 1
ATOM 4522 N N . THR A 1 554 ? -26.663 0.155 32.549 1.00 94.56 554 THR A N 1
ATOM 4523 C CA . THR A 1 554 ? -26.812 1.175 31.493 1.00 94.56 554 THR A CA 1
ATOM 4524 C C . THR A 1 554 ? -25.459 1.638 30.945 1.00 94.56 554 THR A C 1
ATOM 4526 O O . THR A 1 554 ? -25.323 1.847 29.742 1.00 94.56 554 THR A O 1
ATOM 4529 N N . GLU A 1 555 ? -24.452 1.805 31.801 1.00 97.19 555 GLU A N 1
ATOM 4530 C CA . GLU A 1 555 ? -23.082 2.129 31.385 1.00 97.19 555 GLU A CA 1
ATOM 4531 C C . GLU A 1 555 ? -22.474 1.015 30.514 1.00 97.19 555 GLU A C 1
ATOM 4533 O O . GLU A 1 555 ? -21.950 1.296 29.436 1.00 97.19 555 GLU A O 1
ATOM 4538 N N . ALA A 1 556 ? -22.629 -0.246 30.923 1.00 97.44 556 ALA A N 1
ATOM 4539 C CA . ALA A 1 556 ? -22.205 -1.416 30.162 1.00 97.44 556 ALA A CA 1
ATOM 4540 C C . ALA A 1 556 ? -22.895 -1.508 28.788 1.00 97.44 556 ALA A C 1
ATOM 4542 O O . ALA A 1 556 ? -22.222 -1.714 27.776 1.00 97.44 556 ALA A O 1
ATOM 4543 N N . LYS A 1 557 ? -24.210 -1.245 28.706 1.00 95.25 557 LYS A N 1
ATOM 4544 C CA . LYS A 1 557 ? -24.927 -1.202 27.417 1.00 95.25 557 LYS A CA 1
ATOM 4545 C C . LYS A 1 557 ? -24.377 -0.111 26.492 1.00 95.25 557 LYS A C 1
ATOM 4547 O O . LYS A 1 557 ? -24.155 -0.382 25.317 1.00 95.25 557 LYS A O 1
ATOM 4552 N N . LYS A 1 558 ? -24.041 1.077 27.016 1.00 94.69 558 LYS A N 1
ATOM 4553 C CA . LYS A 1 558 ? -23.387 2.135 26.218 1.00 94.69 558 LYS A CA 1
ATOM 4554 C C . LYS A 1 558 ? -22.028 1.697 25.671 1.00 94.69 558 LYS A C 1
ATOM 4556 O O . LYS A 1 558 ? -21.672 2.080 24.558 1.00 94.69 558 LYS A O 1
ATOM 4561 N N . ILE A 1 559 ? -21.256 0.927 26.439 1.00 98.38 559 ILE A N 1
ATOM 4562 C CA . ILE A 1 559 ? -19.988 0.355 25.966 1.00 98.38 559 ILE A CA 1
ATOM 4563 C C . ILE A 1 559 ? -20.250 -0.640 24.832 1.00 98.38 559 ILE A C 1
ATOM 4565 O O . ILE A 1 559 ? -19.573 -0.576 23.807 1.00 98.38 559 ILE A O 1
ATOM 4569 N N . TRP A 1 560 ? -21.258 -1.504 24.973 1.00 97.38 560 TRP A N 1
ATOM 4570 C CA . TRP A 1 560 ? -21.668 -2.433 23.918 1.00 97.38 560 TRP A CA 1
ATOM 4571 C C . TRP A 1 560 ? -22.107 -1.704 22.634 1.00 97.38 560 TRP A C 1
ATOM 4573 O O . TRP A 1 560 ? -21.646 -2.075 21.551 1.00 97.38 560 TRP A O 1
ATOM 4583 N N . ASP A 1 561 ? -22.892 -0.625 22.740 1.00 92.69 561 ASP A N 1
ATOM 4584 C CA . ASP A 1 561 ? -23.303 0.205 21.595 1.00 92.69 561 ASP A CA 1
ATOM 4585 C C . ASP A 1 561 ? -22.086 0.829 20.895 1.00 92.69 561 ASP A C 1
ATOM 4587 O O . ASP A 1 561 ? -21.928 0.722 19.677 1.00 92.69 561 ASP A O 1
ATOM 4591 N N . ASN A 1 562 ? -21.179 1.443 21.667 1.00 95.69 562 ASN A N 1
ATOM 4592 C CA . ASN A 1 562 ? -19.973 2.077 21.127 1.00 95.69 562 ASN A CA 1
ATOM 4593 C C . ASN A 1 562 ? -19.014 1.062 20.499 1.00 95.69 562 ASN A C 1
ATOM 4595 O O . ASN A 1 562 ? -18.416 1.359 19.466 1.00 95.69 562 ASN A O 1
ATOM 4599 N N . LYS A 1 563 ? -18.877 -0.134 21.084 1.00 97.62 563 LYS A N 1
ATOM 4600 C CA . LYS A 1 563 ? -18.099 -1.240 20.513 1.00 97.62 563 LYS A CA 1
ATOM 4601 C C . LYS A 1 563 ? -18.644 -1.629 19.142 1.00 97.62 563 LYS A C 1
ATOM 4603 O O . LYS A 1 563 ? -17.869 -1.697 18.195 1.00 97.62 563 LYS A O 1
ATOM 4608 N N . ASN A 1 564 ? -19.948 -1.881 19.027 1.00 96.38 564 ASN A N 1
ATOM 4609 C CA . ASN A 1 564 ? -20.560 -2.300 17.764 1.00 96.38 564 ASN A CA 1
ATOM 4610 C C . ASN A 1 564 ? -20.507 -1.196 16.700 1.00 96.38 564 ASN A C 1
ATOM 4612 O O . ASN A 1 564 ? -20.174 -1.475 15.548 1.00 96.38 564 ASN A O 1
ATOM 4616 N N . TYR A 1 565 ? -20.739 0.060 17.092 1.00 93.56 565 TYR A N 1
ATOM 4617 C CA . TYR A 1 565 ? -20.557 1.208 16.208 1.00 93.56 565 TYR A CA 1
ATOM 4618 C C . TYR A 1 565 ? -19.110 1.317 15.710 1.00 93.56 565 TYR A C 1
ATOM 4620 O O . TYR A 1 565 ? -18.873 1.382 14.505 1.00 93.56 565 TYR A O 1
ATOM 4628 N N . ALA A 1 566 ? -18.130 1.298 16.621 1.00 96.50 566 ALA A N 1
ATOM 4629 C CA . ALA A 1 566 ? -16.718 1.371 16.261 1.00 96.50 566 ALA A CA 1
ATOM 4630 C C . ALA A 1 566 ? -16.319 0.206 15.351 1.00 96.50 566 ALA A C 1
ATOM 4632 O O . ALA A 1 566 ? -15.661 0.433 14.344 1.00 96.50 566 ALA A O 1
ATOM 4633 N N . LEU A 1 567 ? -16.775 -1.011 15.653 1.00 97.62 567 LEU A N 1
ATOM 4634 C CA . LEU A 1 567 ? -16.513 -2.194 14.843 1.00 97.62 567 LEU A CA 1
ATOM 4635 C C . LEU A 1 567 ? -17.079 -2.074 13.427 1.00 97.62 567 LEU A C 1
ATOM 4637 O O . LEU A 1 567 ? -16.363 -2.335 12.461 1.00 97.62 567 LEU A O 1
ATOM 4641 N N . SER A 1 568 ? -18.332 -1.638 13.294 1.00 94.69 568 SER A N 1
ATOM 4642 C CA . SER A 1 568 ? -18.949 -1.387 11.991 1.00 94.69 568 SER A CA 1
ATOM 4643 C C . SER A 1 568 ? -18.147 -0.354 11.196 1.00 94.69 568 SER A C 1
ATOM 4645 O O . SER A 1 568 ? -17.765 -0.612 10.058 1.00 94.69 568 SER A O 1
ATOM 4647 N N . GLN A 1 569 ? -17.827 0.788 11.809 1.00 93.62 569 GLN A N 1
ATOM 4648 C CA . GLN A 1 569 ? -17.121 1.874 11.130 1.00 93.62 569 GLN A CA 1
ATOM 4649 C C . GLN A 1 569 ? -15.685 1.499 10.755 1.00 93.62 569 GLN A C 1
ATOM 4651 O O . GLN A 1 569 ? -15.267 1.753 9.633 1.00 93.62 569 GLN A O 1
ATOM 4656 N N . VAL A 1 570 ? -14.933 0.870 11.660 1.00 97.94 570 VAL A N 1
ATOM 4657 C CA . VAL A 1 570 ? -13.563 0.412 11.382 1.00 97.94 570 VAL A CA 1
ATOM 4658 C C . VAL A 1 570 ? -13.577 -0.626 10.264 1.00 97.94 570 VAL A C 1
ATOM 4660 O O . VAL A 1 570 ? -12.799 -0.507 9.327 1.00 97.94 570 VAL A O 1
ATOM 4663 N N . THR A 1 571 ? -14.493 -1.598 10.301 1.00 97.06 571 THR A N 1
ATOM 4664 C CA . THR A 1 571 ? -14.605 -2.607 9.235 1.00 97.06 571 THR A CA 1
ATOM 4665 C C . THR A 1 571 ? -14.921 -1.961 7.886 1.00 97.06 571 THR A C 1
ATOM 4667 O O . THR A 1 571 ? -14.269 -2.289 6.896 1.00 97.06 571 THR A O 1
ATOM 4670 N N . ASN A 1 572 ? -15.853 -1.003 7.846 1.00 91.19 572 ASN A N 1
ATOM 4671 C CA . ASN A 1 572 ? -16.169 -0.249 6.632 1.00 91.19 572 ASN A CA 1
ATOM 4672 C C . ASN A 1 572 ? -14.951 0.533 6.126 1.00 91.19 572 ASN A C 1
ATOM 4674 O O . ASN A 1 572 ? -14.650 0.486 4.937 1.00 91.19 572 ASN A O 1
ATOM 4678 N N . HIS A 1 573 ? -14.191 1.170 7.022 1.00 93.69 573 HIS A N 1
ATOM 4679 C CA . HIS A 1 573 ? -12.990 1.900 6.627 1.00 93.69 573 HIS A CA 1
ATOM 4680 C C . HIS A 1 573 ? -11.890 1.001 6.065 1.00 93.69 573 HIS A C 1
ATOM 4682 O O . HIS A 1 573 ? -11.125 1.421 5.211 1.00 93.69 573 HIS A O 1
ATOM 4688 N N . PHE A 1 574 ? -11.804 -0.255 6.496 1.00 96.25 574 PHE A N 1
ATOM 4689 C CA . PHE A 1 574 ? -10.853 -1.215 5.934 1.00 96.25 574 PHE A CA 1
ATOM 4690 C C . PHE A 1 574 ? -11.311 -1.847 4.608 1.00 96.25 574 PHE A C 1
ATOM 4692 O O . PHE A 1 574 ? -10.495 -2.463 3.924 1.00 96.25 574 PHE A O 1
ATOM 4699 N N . THR A 1 575 ? -12.596 -1.750 4.253 1.00 90.44 575 THR A N 1
ATOM 4700 C CA . THR A 1 575 ? -13.186 -2.481 3.115 1.00 90.44 575 THR A CA 1
ATOM 4701 C C . THR A 1 575 ? -13.631 -1.570 1.978 1.00 90.44 575 THR A C 1
ATOM 4703 O O . THR A 1 575 ? -13.317 -1.846 0.820 1.00 90.44 575 THR A O 1
ATOM 4706 N N . GLU A 1 576 ? -14.309 -0.472 2.299 1.00 83.50 576 GLU A N 1
ATOM 4707 C CA . GLU A 1 576 ? -14.947 0.403 1.319 1.00 83.50 576 GLU A CA 1
ATOM 4708 C C . GLU A 1 576 ? -14.035 1.564 0.909 1.00 83.50 576 GLU A C 1
ATOM 4710 O O . GLU A 1 576 ? -13.699 1.704 -0.269 1.00 83.50 576 GLU A O 1
ATOM 4715 N N . ASP A 1 577 ? -13.586 2.376 1.869 1.00 84.12 577 ASP A N 1
ATOM 4716 C CA . ASP A 1 577 ? -12.911 3.656 1.596 1.00 84.12 577 ASP A CA 1
ATOM 4717 C C . ASP A 1 577 ? -11.399 3.669 1.900 1.00 84.12 577 ASP A C 1
ATOM 4719 O O . ASP A 1 577 ? -10.701 4.592 1.491 1.00 84.12 577 ASP A O 1
ATOM 4723 N N . PHE A 1 578 ? -10.874 2.641 2.577 1.00 92.06 578 PHE A N 1
ATOM 4724 C CA . PHE A 1 578 ? -9.478 2.557 3.031 1.00 92.06 578 PHE A CA 1
ATOM 4725 C C . PHE A 1 578 ? -9.021 3.741 3.907 1.00 92.06 578 PHE A C 1
ATOM 4727 O O . PHE A 1 578 ? -7.822 4.000 4.021 1.00 92.06 578 PHE A O 1
ATOM 4734 N N . LEU A 1 579 ? -9.935 4.450 4.581 1.00 90.62 579 LEU A N 1
ATOM 4735 C CA . LEU A 1 579 ? -9.625 5.572 5.476 1.00 90.62 579 LEU A CA 1
ATOM 4736 C C . LEU A 1 579 ? -9.079 5.079 6.827 1.00 90.62 579 LEU A C 1
ATOM 4738 O O . LEU A 1 579 ? -9.723 5.171 7.876 1.00 90.62 579 LEU A O 1
ATOM 4742 N N . LEU A 1 580 ? -7.847 4.565 6.814 1.00 95.44 580 LEU A N 1
ATOM 4743 C CA . LEU A 1 580 ? -7.174 4.009 7.994 1.00 95.44 580 LEU A CA 1
ATOM 4744 C C . LEU A 1 580 ? -6.975 5.051 9.111 1.00 95.44 580 LEU A C 1
ATOM 4746 O O . LEU A 1 580 ? -7.044 4.717 10.294 1.00 95.44 580 LEU A O 1
ATOM 4750 N N . ASN A 1 581 ? -6.842 6.332 8.761 1.00 93.38 581 ASN A N 1
ATOM 4751 C CA . ASN A 1 581 ? -6.810 7.430 9.726 1.00 93.38 581 ASN A CA 1
ATOM 4752 C C . ASN A 1 581 ? -8.142 7.557 10.486 1.00 93.38 581 ASN A C 1
ATOM 4754 O O . ASN A 1 581 ? -8.149 7.690 11.712 1.00 93.38 581 ASN A O 1
ATOM 4758 N N . ALA A 1 582 ? -9.271 7.450 9.778 1.00 92.81 582 ALA A N 1
ATOM 4759 C CA . ALA A 1 582 ? -10.599 7.472 10.381 1.00 92.81 582 ALA A CA 1
ATOM 4760 C C . ALA A 1 582 ? -10.849 6.214 11.226 1.00 92.81 582 ALA A C 1
ATOM 4762 O O . ALA A 1 582 ? -11.397 6.318 12.327 1.00 92.81 582 ALA A O 1
ATOM 4763 N N . ALA A 1 583 ? -10.374 5.045 10.780 1.00 97.06 583 ALA A N 1
ATOM 4764 C CA . ALA A 1 583 ? -10.393 3.819 11.576 1.00 97.06 583 ALA A CA 1
ATOM 4765 C C . ALA A 1 583 ? -9.666 4.004 12.923 1.00 97.06 583 ALA A C 1
ATOM 4767 O O . ALA A 1 583 ? -10.240 3.721 13.978 1.00 97.06 583 ALA A O 1
ATOM 4768 N N . ILE A 1 584 ? -8.455 4.575 12.916 1.00 97.69 584 ILE A N 1
ATOM 4769 C CA . ILE A 1 584 ? -7.706 4.897 14.141 1.00 97.69 584 ILE A CA 1
ATOM 4770 C C . ILE A 1 584 ? -8.490 5.880 15.024 1.00 97.69 584 ILE A C 1
ATOM 4772 O O . ILE A 1 584 ? -8.615 5.646 16.228 1.00 97.69 584 ILE A O 1
ATOM 4776 N N . SER A 1 585 ? -9.097 6.930 14.457 1.00 96.12 585 SER A N 1
ATOM 4777 C CA . SER A 1 585 ? -9.953 7.852 15.222 1.00 96.12 585 SER A CA 1
ATOM 4778 C C . SER A 1 585 ? -11.128 7.142 15.908 1.00 96.12 585 SER A C 1
ATOM 4780 O O . SER A 1 585 ? -11.464 7.470 17.050 1.00 96.12 585 SER A O 1
ATOM 4782 N N . ARG A 1 586 ? -11.749 6.147 15.258 1.00 97.31 586 ARG A N 1
ATOM 4783 C CA . ARG A 1 586 ? -12.822 5.336 15.865 1.00 97.31 586 ARG A CA 1
ATOM 4784 C C . ARG A 1 586 ? -12.304 4.482 17.020 1.00 97.31 586 ARG A C 1
ATOM 4786 O O . ARG A 1 586 ? -12.949 4.445 18.069 1.00 97.31 586 ARG A O 1
ATOM 4793 N N . LEU A 1 587 ? -11.124 3.878 16.884 1.00 98.44 587 LEU A N 1
ATOM 4794 C CA . LEU A 1 587 ? -10.490 3.122 17.970 1.00 98.44 587 LEU A CA 1
ATOM 4795 C C . LEU A 1 587 ? -10.078 4.012 19.148 1.00 98.44 587 LEU A C 1
ATOM 4797 O O . LEU A 1 587 ? -10.270 3.627 20.304 1.00 98.44 587 LEU A O 1
ATOM 4801 N N . MET A 1 588 ? -9.588 5.227 18.888 1.00 97.88 588 MET A N 1
ATOM 4802 C CA . MET A 1 588 ? -9.340 6.233 19.927 1.00 97.88 588 MET A CA 1
ATOM 4803 C C . MET A 1 588 ? -10.635 6.602 20.668 1.00 97.88 588 MET A C 1
ATOM 4805 O O . MET A 1 588 ? -10.638 6.693 21.896 1.00 97.88 588 MET A O 1
ATOM 4809 N N . GLY A 1 589 ? -11.752 6.754 19.948 1.00 96.56 589 GLY A N 1
ATOM 4810 C CA . GLY A 1 589 ? -13.078 6.984 20.532 1.00 96.56 589 GLY A CA 1
ATOM 4811 C C . GLY A 1 589 ? -13.542 5.845 21.450 1.00 96.56 589 GLY A C 1
ATOM 4812 O O . GLY A 1 589 ? -13.971 6.094 22.581 1.00 96.56 589 GLY A O 1
ATOM 4813 N N . LEU A 1 590 ? -13.382 4.593 21.011 1.00 98.25 590 LEU A N 1
ATOM 4814 C CA . LEU A 1 590 ? -13.676 3.418 21.838 1.00 98.25 590 LEU A CA 1
ATOM 4815 C C . LEU A 1 590 ? -12.760 3.352 23.071 1.00 98.25 590 LEU A C 1
ATOM 4817 O O . LEU A 1 590 ? -13.235 3.130 24.183 1.00 98.25 590 LEU A O 1
ATOM 4821 N N . THR A 1 591 ? -11.468 3.649 22.903 1.00 98.50 591 THR A N 1
ATOM 4822 C CA . THR A 1 591 ? -10.493 3.722 24.007 1.00 98.50 591 THR A CA 1
ATOM 4823 C C . THR A 1 591 ? -10.920 4.747 25.060 1.00 98.50 591 THR A C 1
ATOM 4825 O O . THR A 1 591 ? -10.854 4.467 26.257 1.00 98.50 591 THR A O 1
ATOM 4828 N N . ASN A 1 592 ? -11.390 5.926 24.635 1.00 97.19 592 ASN A N 1
ATOM 4829 C CA . ASN A 1 592 ? -11.870 6.967 25.545 1.00 97.19 592 ASN A CA 1
ATOM 4830 C C . ASN A 1 592 ? -13.124 6.516 26.311 1.00 97.19 592 ASN A C 1
ATOM 4832 O O . ASN A 1 592 ? -13.209 6.748 27.515 1.00 97.19 592 ASN A O 1
ATOM 4836 N N . THR A 1 593 ? -14.054 5.835 25.634 1.00 97.62 593 THR A N 1
ATOM 4837 C CA . THR A 1 593 ? -15.271 5.281 26.253 1.00 97.62 593 THR A CA 1
ATOM 4838 C C . THR A 1 593 ? -14.920 4.270 27.345 1.00 97.62 593 THR A C 1
ATOM 4840 O O . THR A 1 593 ? -15.402 4.379 28.469 1.00 97.62 593 THR A O 1
ATOM 4843 N N . LEU A 1 594 ? -14.015 3.332 27.054 1.00 98.50 594 LEU A N 1
ATOM 4844 C CA . LEU A 1 594 ? -13.566 2.328 28.023 1.00 98.50 594 LEU A CA 1
ATOM 4845 C C . LEU A 1 594 ? -12.770 2.945 29.182 1.00 98.50 594 LEU A C 1
ATOM 4847 O O . LEU A 1 594 ? -12.918 2.546 30.334 1.00 98.50 594 LEU A O 1
ATOM 4851 N N . SER A 1 595 ? -11.956 3.96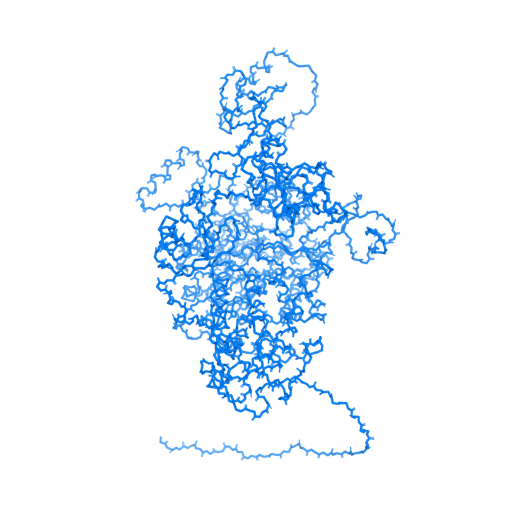5 28.910 1.00 97.25 595 SER A N 1
ATOM 4852 C CA . SER A 1 595 ? -11.158 4.639 29.945 1.00 97.25 595 SER A CA 1
ATOM 4853 C C . SER A 1 595 ? -12.027 5.292 31.030 1.00 97.25 595 SER A C 1
ATOM 4855 O O . SER A 1 595 ? -11.615 5.350 32.190 1.00 97.25 595 SER A O 1
ATOM 4857 N N . GLN A 1 596 ? -13.232 5.745 30.672 1.00 96.38 596 GLN A N 1
ATOM 4858 C CA . GLN A 1 596 ? -14.192 6.375 31.587 1.00 96.38 596 GLN A CA 1
ATOM 4859 C C . GLN A 1 596 ? -15.007 5.369 32.412 1.00 96.38 596 GLN A C 1
ATOM 4861 O O . GLN A 1 596 ? -15.718 5.789 33.323 1.00 96.38 596 GLN A O 1
ATOM 4866 N N . ALA A 1 597 ? -14.889 4.065 32.131 1.00 97.56 597 ALA A N 1
ATOM 4867 C CA . ALA A 1 597 ? -15.698 3.050 32.790 1.00 97.56 597 ALA A CA 1
ATOM 4868 C C . ALA A 1 597 ? -15.448 2.995 34.308 1.00 97.56 597 ALA A C 1
ATOM 4870 O O . ALA A 1 597 ? -14.298 3.048 34.771 1.00 97.56 597 ALA A O 1
ATOM 4871 N N . SER A 1 598 ? -16.513 2.845 35.092 1.00 97.25 598 SER A N 1
ATOM 4872 C CA . SER A 1 598 ? -16.433 2.672 36.543 1.00 97.25 598 SER A CA 1
ATOM 4873 C C . SER A 1 598 ? -15.696 1.380 36.919 1.00 97.25 598 SER A C 1
ATOM 4875 O O . SER A 1 598 ? -15.726 0.388 36.192 1.00 97.25 598 SER A O 1
ATOM 4877 N N . GLN A 1 599 ? -15.022 1.360 38.076 1.00 95.88 599 GLN A N 1
ATOM 4878 C CA . GLN A 1 599 ? -14.217 0.201 38.500 1.00 95.88 599 GLN A CA 1
ATOM 4879 C C . GLN A 1 599 ? -15.045 -1.093 38.578 1.00 95.88 599 GLN A C 1
ATOM 4881 O O . GLN A 1 599 ? -14.551 -2.172 38.257 1.00 95.88 599 GLN A O 1
ATOM 4886 N N . ARG A 1 600 ? -16.320 -0.973 38.965 1.00 96.81 600 ARG A N 1
ATOM 4887 C CA . ARG A 1 600 ? -17.263 -2.094 39.022 1.00 96.81 600 ARG A CA 1
ATOM 4888 C C . ARG A 1 600 ? -17.624 -2.609 37.632 1.00 96.81 600 ARG A C 1
ATOM 4890 O O . ARG A 1 600 ? -17.655 -3.820 37.452 1.00 96.81 600 ARG A O 1
ATOM 4897 N N . VAL A 1 601 ? -17.820 -1.729 36.647 1.00 97.81 601 VAL A N 1
ATOM 4898 C CA . VAL A 1 601 ? -18.026 -2.132 35.246 1.00 97.81 601 VAL A CA 1
ATOM 4899 C C . VAL A 1 601 ? -16.779 -2.825 34.695 1.00 97.81 601 VAL A C 1
ATOM 4901 O O . VAL A 1 601 ? -16.902 -3.912 34.146 1.00 97.81 601 VAL A O 1
ATOM 4904 N N . VAL A 1 602 ? -15.577 -2.286 34.923 1.00 97.44 602 VAL A N 1
ATOM 4905 C CA . VAL A 1 602 ? -14.315 -2.933 34.499 1.00 97.44 602 VAL A CA 1
ATOM 4906 C C . VAL A 1 602 ? -14.180 -4.359 35.057 1.00 97.44 602 VAL A C 1
ATOM 4908 O O . VAL A 1 602 ? -13.728 -5.265 34.356 1.00 97.44 602 VAL A O 1
ATOM 4911 N N . LEU A 1 603 ? -14.583 -4.568 36.314 1.00 96.88 603 LEU A N 1
ATOM 4912 C CA . LEU A 1 603 ? -14.495 -5.866 36.980 1.00 96.88 603 LEU A CA 1
ATOM 4913 C C . LEU A 1 603 ? -15.603 -6.843 36.556 1.00 96.88 603 LEU A C 1
ATOM 4915 O O . LEU A 1 603 ? -15.319 -8.013 36.328 1.00 96.88 603 LEU A O 1
ATOM 4919 N N . HIS A 1 604 ? -16.855 -6.393 36.486 1.00 97.38 604 HIS A N 1
ATOM 4920 C CA . HIS A 1 604 ? -18.020 -7.283 36.435 1.00 97.38 604 HIS A CA 1
ATOM 4921 C C . HIS A 1 604 ? -18.750 -7.317 35.083 1.00 97.38 604 HIS A C 1
ATOM 4923 O O . HIS A 1 604 ? -19.592 -8.192 34.892 1.00 97.38 604 HIS A O 1
ATOM 4929 N N . SER A 1 605 ? -18.478 -6.391 34.156 1.00 97.19 605 SER A N 1
ATOM 4930 C CA . SER A 1 605 ? -19.207 -6.312 32.881 1.00 97.19 605 SER A CA 1
ATOM 4931 C C . SER A 1 605 ? -18.576 -7.194 31.797 1.00 97.19 605 SER A C 1
ATOM 4933 O O . SER A 1 605 ? -17.404 -6.988 31.455 1.00 97.19 605 SER A O 1
ATOM 4935 N N . PRO A 1 606 ? -19.344 -8.122 31.193 1.00 96.50 606 PRO A N 1
ATOM 4936 C CA . PRO A 1 606 ? -18.911 -8.821 29.990 1.00 96.50 606 PRO A CA 1
ATOM 4937 C C . PRO A 1 606 ? -18.759 -7.850 28.814 1.00 96.50 606 PRO A C 1
ATOM 4939 O O . PRO A 1 606 ? -17.823 -7.989 28.038 1.00 96.50 606 PRO A O 1
ATOM 4942 N N . GLU A 1 607 ? -19.605 -6.821 28.707 1.00 97.25 607 GLU A N 1
ATOM 4943 C CA . GLU A 1 607 ? -19.550 -5.817 27.638 1.00 97.25 607 GLU A CA 1
ATOM 4944 C C . GLU A 1 607 ? -18.230 -5.041 27.636 1.00 97.25 607 GLU A C 1
ATOM 4946 O O . GLU A 1 607 ? -17.696 -4.750 26.565 1.00 97.25 607 GLU A O 1
ATOM 4951 N N . PHE A 1 608 ? -17.687 -4.723 28.817 1.00 98.19 608 PHE A N 1
ATOM 4952 C CA . PHE A 1 608 ? -16.382 -4.076 28.941 1.00 98.19 608 PHE A CA 1
ATOM 4953 C C . PHE A 1 608 ? -15.244 -4.987 28.472 1.00 98.19 608 PHE A C 1
ATOM 4955 O O . PHE A 1 608 ? -14.428 -4.568 27.650 1.00 98.19 608 PHE A O 1
ATOM 4962 N N . GLU A 1 609 ? -15.187 -6.222 28.982 1.00 97.94 609 GLU A N 1
ATOM 4963 C CA . GLU A 1 609 ? -14.157 -7.201 28.604 1.00 97.94 609 GLU A CA 1
ATOM 4964 C C . GLU A 1 609 ? -14.195 -7.473 27.096 1.00 97.94 609 GLU A C 1
ATOM 4966 O O . GLU A 1 609 ? -13.170 -7.459 26.416 1.00 97.94 609 GLU A O 1
ATOM 4971 N N . GLU A 1 610 ? -15.405 -7.611 26.562 1.00 97.19 610 GLU A N 1
ATOM 4972 C CA . GLU A 1 610 ? -15.671 -7.841 25.154 1.00 97.19 610 GLU A CA 1
ATOM 4973 C C . GLU A 1 610 ? -15.239 -6.662 24.273 1.00 97.19 610 GLU A C 1
ATOM 4975 O O . GLU A 1 610 ? -14.618 -6.829 23.219 1.00 97.19 610 GLU A O 1
ATOM 4980 N N . ALA A 1 611 ? -15.524 -5.436 24.705 1.00 98.38 611 ALA A N 1
ATOM 4981 C CA . ALA A 1 611 ? -15.095 -4.242 23.997 1.00 98.38 611 ALA A CA 1
ATOM 4982 C C . ALA A 1 611 ? -13.572 -4.036 24.050 1.00 98.38 611 ALA A C 1
ATOM 4984 O O . ALA A 1 611 ? -12.990 -3.612 23.050 1.00 98.38 611 ALA A O 1
ATOM 4985 N N . LEU A 1 612 ? -12.918 -4.375 25.166 1.00 98.44 612 LEU A N 1
ATOM 4986 C CA . LEU A 1 612 ? -11.461 -4.322 25.293 1.00 98.44 612 LEU A CA 1
ATOM 4987 C C . LEU A 1 612 ? -10.775 -5.368 24.401 1.00 98.44 612 LEU A C 1
ATOM 4989 O O . LEU A 1 612 ? -9.807 -5.039 23.713 1.00 98.44 612 LEU A O 1
ATOM 4993 N N . ALA A 1 613 ? -11.308 -6.591 24.350 1.00 98.31 613 ALA A N 1
ATOM 4994 C CA . ALA A 1 613 ? -10.854 -7.636 23.434 1.00 98.31 613 ALA A CA 1
ATOM 4995 C C . ALA A 1 613 ? -11.008 -7.201 21.968 1.00 98.31 613 ALA A C 1
ATOM 4997 O O . ALA A 1 613 ? -10.046 -7.234 21.200 1.00 98.31 613 ALA A O 1
ATOM 4998 N N . THR A 1 614 ? -12.188 -6.684 21.607 1.00 98.50 614 THR A N 1
ATOM 4999 C CA . THR A 1 614 ? -12.474 -6.162 20.260 1.00 98.50 614 THR A CA 1
ATOM 5000 C C . THR A 1 614 ? -11.503 -5.039 19.883 1.00 98.50 614 THR A C 1
ATOM 5002 O O . THR A 1 614 ? -10.991 -5.019 18.767 1.00 98.50 614 THR A O 1
ATOM 5005 N N . LEU A 1 615 ? -11.211 -4.116 20.806 1.00 98.75 615 LEU A N 1
ATOM 5006 C CA . LEU A 1 615 ? -10.251 -3.031 20.590 1.00 98.75 615 LEU A CA 1
ATOM 5007 C C . LEU A 1 615 ? -8.839 -3.562 20.304 1.00 98.75 615 LEU A C 1
ATOM 5009 O O . LEU A 1 615 ? -8.198 -3.071 19.377 1.00 98.75 615 LEU A O 1
ATOM 5013 N N . CYS A 1 616 ? -8.371 -4.571 21.048 1.00 98.44 616 CYS A N 1
ATOM 5014 C CA . CYS A 1 616 ? -7.065 -5.194 20.809 1.00 98.44 616 CYS A CA 1
ATOM 5015 C C . CYS A 1 616 ? -6.998 -5.835 19.415 1.00 98.44 616 CYS A C 1
ATOM 5017 O O . CYS A 1 616 ? -6.049 -5.597 18.671 1.00 98.44 616 CYS A O 1
ATOM 5019 N N . VAL A 1 617 ? -8.034 -6.586 19.037 1.00 98.62 617 VAL A N 1
ATOM 5020 C CA . VAL A 1 617 ? -8.105 -7.278 17.741 1.00 98.62 617 VAL A CA 1
ATOM 5021 C C . VAL A 1 617 ? -8.187 -6.288 16.579 1.00 98.62 617 VAL A C 1
ATOM 5023 O O . VAL A 1 617 ? -7.460 -6.437 15.601 1.00 98.62 617 VAL A O 1
ATOM 5026 N N . MET A 1 618 ? -8.982 -5.220 16.698 1.00 98.69 618 MET A N 1
ATOM 5027 C CA . MET A 1 618 ? -9.052 -4.184 15.661 1.00 98.69 618 MET A CA 1
ATOM 5028 C C . MET A 1 618 ? -7.775 -3.341 15.553 1.00 98.69 618 MET A C 1
ATOM 5030 O O . MET A 1 618 ? -7.471 -2.839 14.474 1.00 98.69 618 MET A O 1
ATOM 5034 N N . ALA A 1 619 ? -7.026 -3.163 16.646 1.00 98.69 619 ALA A N 1
ATOM 5035 C CA . ALA A 1 619 ? -5.752 -2.445 16.629 1.00 98.69 619 ALA A CA 1
ATOM 5036 C C . ALA A 1 619 ? -4.609 -3.273 16.017 1.00 98.69 619 ALA A C 1
ATOM 5038 O O . ALA A 1 619 ? -3.649 -2.694 15.503 1.00 98.69 619 ALA A O 1
ATOM 5039 N N . ALA A 1 620 ? -4.706 -4.606 16.045 1.00 98.56 620 ALA A N 1
ATOM 5040 C CA . ALA A 1 620 ? -3.616 -5.506 15.681 1.00 98.56 620 ALA A CA 1
ATOM 5041 C C . ALA A 1 620 ? -3.066 -5.335 14.253 1.00 98.56 620 ALA A C 1
ATOM 5043 O O . ALA A 1 620 ? -1.847 -5.295 14.117 1.00 98.56 620 ALA A O 1
ATOM 5044 N N . PRO A 1 621 ? -3.872 -5.136 13.191 1.00 98.38 621 PRO A N 1
ATOM 5045 C CA . PRO A 1 621 ? -3.310 -4.896 11.857 1.00 98.38 621 PRO A CA 1
ATOM 5046 C C . PRO A 1 621 ? -2.477 -3.604 11.752 1.00 98.38 621 PRO A C 1
ATOM 5048 O O . PRO A 1 621 ? -1.604 -3.474 10.892 1.00 98.38 621 PRO A O 1
ATOM 5051 N N . MET A 1 622 ? -2.739 -2.620 12.616 1.00 98.12 622 MET A N 1
ATOM 5052 C CA . MET A 1 622 ? -2.093 -1.303 12.580 1.00 98.12 622 MET A CA 1
ATOM 5053 C C . MET A 1 622 ? -0.879 -1.232 13.517 1.00 98.12 622 MET A C 1
ATOM 5055 O O . MET A 1 622 ? 0.159 -0.692 13.133 1.00 98.12 622 MET A O 1
ATOM 5059 N N . ALA A 1 623 ? -0.994 -1.822 14.710 1.00 98.38 623 ALA A N 1
ATOM 5060 C CA . ALA A 1 623 ? 0.043 -1.886 15.741 1.00 98.38 623 ALA A CA 1
ATOM 5061 C C . ALA A 1 623 ? 0.207 -3.329 16.265 1.00 98.38 623 ALA A C 1
ATOM 5063 O O . ALA A 1 623 ? -0.226 -3.639 17.382 1.00 98.38 623 ALA A O 1
ATOM 5064 N N . PRO A 1 624 ? 0.765 -4.239 15.445 1.00 98.31 624 PRO A N 1
ATOM 5065 C CA . PRO A 1 624 ? 0.749 -5.672 15.728 1.00 98.31 624 PRO A CA 1
ATOM 5066 C C . PRO A 1 624 ? 1.547 -6.065 16.975 1.00 98.31 624 PRO A C 1
ATOM 5068 O O . PRO A 1 624 ? 1.146 -6.993 17.677 1.00 98.31 624 PRO A O 1
ATOM 5071 N N . HIS A 1 625 ? 2.634 -5.365 17.304 1.00 98.25 625 HIS A N 1
ATOM 5072 C CA . HIS A 1 625 ? 3.481 -5.711 18.449 1.00 98.25 625 HIS A CA 1
ATOM 5073 C C . HIS A 1 625 ? 2.808 -5.322 19.772 1.00 98.25 625 HIS A C 1
ATOM 5075 O O . HIS A 1 625 ? 2.670 -6.147 20.676 1.00 98.25 625 HIS A O 1
ATOM 5081 N N . LEU A 1 626 ? 2.325 -4.080 19.864 1.00 98.19 626 LEU A N 1
ATOM 5082 C CA . LEU A 1 626 ? 1.576 -3.560 21.002 1.00 98.19 626 LEU A CA 1
ATOM 5083 C C . LEU A 1 626 ? 0.300 -4.372 21.219 1.00 98.19 626 LEU A C 1
ATOM 5085 O O . LEU A 1 626 ? 0.049 -4.820 22.334 1.00 98.19 626 LEU A O 1
ATOM 5089 N N . ALA A 1 627 ? -0.496 -4.587 20.169 1.00 98.50 627 ALA A N 1
ATOM 5090 C CA . ALA A 1 627 ? -1.741 -5.338 20.284 1.00 98.50 627 ALA A CA 1
ATOM 5091 C C . ALA A 1 627 ? -1.508 -6.783 20.745 1.00 98.50 627 ALA A C 1
ATOM 5093 O O . ALA A 1 627 ? -2.309 -7.292 21.526 1.00 98.50 627 ALA A O 1
ATOM 5094 N N . SER A 1 628 ? -0.412 -7.424 20.321 1.00 98.31 628 SER A N 1
ATOM 5095 C CA . SER A 1 628 ? -0.061 -8.779 20.769 1.00 98.31 628 SER A CA 1
ATOM 5096 C C . SER A 1 628 ? 0.262 -8.822 22.263 1.00 98.31 628 SER A C 1
ATOM 5098 O O . SER A 1 628 ? -0.221 -9.704 22.971 1.00 98.31 628 SER A O 1
ATOM 5100 N N . GLU A 1 629 ? 1.001 -7.837 22.779 1.00 98.00 629 GLU A N 1
ATOM 5101 C CA . GLU A 1 629 ? 1.302 -7.758 24.214 1.00 98.00 629 GLU A CA 1
ATOM 5102 C C . GLU A 1 629 ? 0.057 -7.429 25.052 1.00 98.00 629 GLU A C 1
ATOM 5104 O O . GLU A 1 629 ? -0.177 -8.057 26.086 1.00 98.00 629 GLU A O 1
ATOM 5109 N N . LEU A 1 630 ? -0.785 -6.495 24.587 1.00 98.25 630 LEU A N 1
ATOM 5110 C CA . LEU A 1 630 ? -2.071 -6.182 25.222 1.00 98.25 630 LEU A CA 1
ATOM 5111 C C . LEU A 1 630 ? -2.976 -7.419 25.258 1.00 98.25 630 LEU A C 1
ATOM 5113 O O . LEU A 1 630 ? -3.541 -7.744 26.302 1.00 98.25 630 LEU A O 1
ATOM 5117 N N . TRP A 1 631 ? -3.076 -8.137 24.138 1.00 97.81 631 TRP A N 1
ATOM 5118 C CA . TRP A 1 631 ? -3.837 -9.378 24.047 1.00 97.81 631 TRP A CA 1
ATOM 5119 C C . TRP A 1 631 ? -3.292 -10.447 24.984 1.00 97.81 631 TRP A C 1
ATOM 5121 O O . TRP A 1 631 ? -4.074 -11.126 25.643 1.00 97.81 631 TRP A O 1
ATOM 5131 N N . ARG A 1 632 ? -1.965 -10.572 25.120 1.00 96.00 632 ARG A N 1
ATOM 5132 C CA . ARG A 1 632 ? -1.380 -11.508 26.081 1.00 96.00 632 ARG A CA 1
ATOM 5133 C C . ARG A 1 632 ? -1.794 -11.162 27.509 1.00 96.00 632 ARG A C 1
ATOM 5135 O O . ARG A 1 632 ? -2.246 -12.059 28.218 1.00 96.00 632 ARG A O 1
ATOM 5142 N N . GLY A 1 633 ? -1.716 -9.887 27.894 1.00 94.75 633 GLY A N 1
ATOM 5143 C CA . GLY A 1 633 ? -2.209 -9.389 29.183 1.00 94.75 633 GLY A CA 1
ATOM 5144 C C . GLY A 1 633 ? -3.679 -9.738 29.428 1.00 94.75 633 GLY A C 1
ATOM 5145 O O . GLY A 1 633 ? -4.027 -10.280 30.475 1.00 94.75 633 GLY A O 1
ATOM 5146 N N . LEU A 1 634 ? -4.527 -9.513 28.422 1.00 95.12 634 LEU A N 1
ATOM 5147 C CA . LEU A 1 634 ? -5.951 -9.845 28.458 1.00 95.12 634 LEU A CA 1
ATOM 5148 C C . LEU A 1 634 ? -6.201 -11.362 28.561 1.00 95.12 634 LEU A C 1
ATOM 5150 O O . LEU A 1 634 ? -6.993 -11.812 29.379 1.00 95.12 634 LEU A O 1
ATOM 5154 N N . SER A 1 635 ? -5.509 -12.173 27.763 1.00 93.69 635 SER A N 1
ATOM 5155 C CA . SER A 1 635 ? -5.712 -13.628 27.665 1.00 93.69 635 SER A CA 1
ATOM 5156 C C . SER A 1 635 ? -5.327 -14.402 28.928 1.00 93.69 635 SER A C 1
ATOM 5158 O O . SER A 1 635 ? -5.777 -15.528 29.133 1.00 93.69 635 SER A O 1
ATOM 5160 N N . GLN A 1 636 ? -4.504 -13.824 29.798 1.00 90.81 636 GLN A N 1
ATOM 5161 C CA . GLN A 1 636 ? -4.006 -14.500 30.994 1.00 90.81 636 GLN A CA 1
ATOM 5162 C C . GLN A 1 636 ? -4.804 -14.162 32.259 1.00 90.81 636 GLN A C 1
ATOM 5164 O O . GLN A 1 636 ? -4.596 -14.802 33.293 1.00 90.81 636 GLN A O 1
ATOM 5169 N N . VAL A 1 637 ? -5.757 -13.218 32.200 1.00 90.62 637 VAL A N 1
ATOM 5170 C CA . VAL A 1 637 ? -6.641 -12.986 33.350 1.00 90.62 637 VAL A CA 1
ATOM 5171 C C . VAL A 1 637 ? -7.510 -14.217 33.613 1.00 90.62 637 VAL A C 1
ATOM 5173 O O . VAL A 1 637 ? -7.966 -14.902 32.691 1.00 90.62 637 VAL A O 1
ATOM 5176 N N . GLN A 1 638 ? -7.740 -14.513 34.887 1.00 88.25 638 GLN A N 1
ATOM 5177 C CA . GLN A 1 638 ? -8.624 -15.600 35.307 1.00 88.25 638 GLN A CA 1
ATOM 5178 C C . GLN A 1 638 ? -10.094 -15.158 35.236 1.00 88.25 638 GLN A C 1
ATOM 5180 O O . GLN A 1 638 ? -10.392 -13.964 35.268 1.00 88.25 638 GLN A O 1
ATOM 5185 N N . ASN A 1 639 ? -11.018 -16.124 35.184 1.00 90.88 639 ASN A N 1
ATOM 5186 C CA . ASN A 1 639 ? -12.469 -15.876 35.213 1.00 90.88 639 ASN A CA 1
ATOM 5187 C C . ASN A 1 639 ? -12.956 -14.934 34.093 1.00 90.88 639 ASN A C 1
ATOM 5189 O O . ASN A 1 639 ? -13.635 -13.936 34.345 1.00 90.88 639 ASN A O 1
ATOM 5193 N N . LYS A 1 640 ? -12.567 -15.233 32.850 1.00 93.38 640 LYS A N 1
ATOM 5194 C CA . LYS A 1 640 ? -12.994 -14.483 31.662 1.00 93.38 640 LYS A CA 1
ATOM 5195 C C . LYS A 1 640 ? -14.508 -14.583 31.491 1.00 93.38 640 LYS A C 1
ATOM 5197 O O . LYS A 1 640 ? -15.075 -15.662 31.652 1.00 93.38 640 LYS A O 1
ATOM 5202 N N . LEU A 1 641 ? -15.146 -13.461 31.185 1.00 92.56 641 LEU A N 1
ATOM 5203 C CA . LEU A 1 641 ? -16.588 -13.371 30.955 1.00 92.56 641 LEU A CA 1
ATOM 5204 C C . LEU A 1 641 ? -16.949 -13.504 29.470 1.00 92.56 641 LEU A C 1
ATOM 5206 O O . LEU A 1 641 ? -18.053 -13.936 29.148 1.00 92.56 641 LEU A O 1
ATOM 5210 N N . ALA A 1 642 ? -16.039 -13.141 28.566 1.00 88.62 642 ALA A N 1
ATOM 5211 C CA . ALA A 1 642 ? -16.246 -13.246 27.130 1.00 88.62 642 ALA A CA 1
ATOM 5212 C C . ALA A 1 642 ? -15.877 -14.651 26.619 1.00 88.62 642 ALA A C 1
ATOM 5214 O O . ALA A 1 642 ? -14.749 -15.126 26.767 1.00 88.62 642 ALA A O 1
ATOM 5215 N N . SER A 1 643 ? -16.840 -15.320 25.985 1.00 82.62 643 SER A N 1
ATOM 5216 C CA . SER A 1 643 ? -16.712 -16.707 25.511 1.00 82.62 643 SER A CA 1
ATOM 5217 C C . SER A 1 643 ? -16.346 -16.836 24.030 1.00 82.62 643 SER A C 1
ATOM 5219 O O . SER A 1 643 ? -15.969 -17.918 23.592 1.00 82.62 643 SER A O 1
ATOM 5221 N N . ARG A 1 644 ? -16.444 -15.753 23.246 1.00 86.50 644 ARG A N 1
ATOM 5222 C CA . ARG A 1 644 ? -16.293 -15.802 21.779 1.00 86.50 644 ARG A CA 1
ATOM 5223 C C . ARG A 1 644 ? -14.850 -15.808 21.269 1.00 86.50 644 ARG A C 1
ATOM 5225 O O . ARG A 1 644 ? -14.637 -15.999 20.075 1.00 86.50 644 ARG A O 1
ATOM 5232 N N . TRP A 1 645 ? -13.876 -15.571 22.143 1.00 94.00 645 TRP A N 1
ATOM 5233 C CA . TRP A 1 645 ? -12.469 -15.440 21.766 1.00 94.00 645 TRP A CA 1
ATOM 5234 C C . TRP A 1 645 ? -11.699 -16.738 21.953 1.00 94.00 645 TRP A C 1
ATOM 5236 O O . TRP A 1 645 ? -11.921 -17.488 22.903 1.00 94.00 645 TRP A O 1
ATOM 5246 N N . GLN A 1 646 ? -10.729 -16.968 21.073 1.00 94.06 646 GLN A N 1
ATOM 5247 C CA . GLN A 1 646 ? -9.813 -18.096 21.185 1.00 94.06 646 GLN A CA 1
ATOM 5248 C C . GLN A 1 646 ? -8.642 -17.679 22.074 1.00 94.06 646 GLN A C 1
ATOM 5250 O O . GLN A 1 646 ? -7.594 -17.276 21.580 1.00 94.06 646 GLN A O 1
ATOM 5255 N N . TRP A 1 647 ? -8.833 -17.713 23.392 1.00 92.50 647 TRP A N 1
ATOM 5256 C CA . TRP A 1 647 ? -7.894 -17.133 24.362 1.00 92.50 647 TRP A CA 1
ATOM 5257 C C . TRP A 1 647 ? -6.472 -17.709 24.325 1.00 92.50 647 TRP A C 1
ATOM 5259 O O . TRP A 1 647 ? -5.534 -17.015 24.710 1.00 92.50 647 TRP A O 1
ATOM 5269 N N . ASP A 1 648 ? -6.303 -18.933 23.829 1.00 90.81 648 ASP A N 1
ATOM 5270 C CA . ASP A 1 648 ? -4.991 -19.570 23.678 1.00 90.81 648 ASP A CA 1
ATOM 5271 C C . ASP A 1 648 ? -4.257 -19.161 22.386 1.00 90.81 648 ASP A C 1
ATOM 5273 O O . ASP A 1 648 ? -3.084 -19.487 22.212 1.00 90.81 648 ASP A O 1
ATOM 5277 N N . CYS A 1 649 ? -4.928 -18.442 21.479 1.00 92.81 649 CYS A N 1
ATOM 5278 C CA . CYS A 1 649 ? -4.363 -17.978 20.214 1.00 92.81 649 CYS A CA 1
ATOM 5279 C C . CYS A 1 649 ? -3.898 -16.519 20.298 1.00 92.81 649 CYS A C 1
ATOM 5281 O O . CYS A 1 649 ? -4.539 -15.675 20.929 1.00 92.81 649 CYS A O 1
ATOM 5283 N N . ASP A 1 650 ? -2.816 -16.202 19.586 1.00 95.50 650 ASP A N 1
ATOM 5284 C CA . ASP A 1 650 ? -2.302 -14.835 19.473 1.00 95.50 650 ASP A CA 1
ATOM 5285 C C . ASP A 1 650 ? -3.273 -13.917 18.710 1.00 95.50 650 ASP A C 1
ATOM 5287 O O . ASP A 1 650 ? -4.097 -14.368 17.911 1.00 95.50 650 ASP A O 1
ATOM 5291 N N . VAL A 1 651 ? -3.176 -12.603 18.942 1.00 97.69 651 VAL A N 1
ATOM 5292 C CA . VAL A 1 651 ? -4.179 -11.626 18.476 1.00 97.69 651 VAL A CA 1
ATOM 5293 C C . VAL A 1 651 ? -4.368 -11.611 16.955 1.00 97.69 651 VAL A C 1
ATOM 5295 O O . VAL A 1 651 ? -5.491 -11.490 16.479 1.00 97.69 651 VAL A O 1
ATOM 5298 N N . LEU A 1 652 ? -3.288 -11.777 16.183 1.00 96.56 652 LEU A N 1
ATOM 5299 C CA . LEU A 1 652 ? -3.327 -11.783 14.714 1.00 96.56 652 LEU A CA 1
ATOM 5300 C C . LEU A 1 652 ? -3.889 -13.088 14.131 1.00 96.56 652 LEU A C 1
ATOM 5302 O O . LEU A 1 652 ? -4.165 -13.149 12.934 1.00 96.56 652 LEU A O 1
ATOM 5306 N N . LEU A 1 653 ? -4.049 -14.121 14.963 1.00 95.06 653 LEU A N 1
ATOM 5307 C CA . LEU A 1 653 ? -4.707 -15.378 14.607 1.00 95.06 653 LEU A CA 1
ATOM 5308 C C . LEU A 1 653 ? -6.195 -15.373 14.983 1.00 95.06 653 LEU A C 1
ATOM 5310 O O . LEU A 1 653 ? -6.916 -16.292 14.599 1.00 95.06 653 LEU A O 1
ATOM 5314 N N . GLN A 1 654 ? -6.669 -14.351 15.706 1.00 96.50 654 GLN A N 1
ATOM 5315 C CA . GLN A 1 654 ? -8.093 -14.205 15.983 1.00 96.50 654 GLN A CA 1
ATOM 5316 C C . GLN A 1 654 ? -8.859 -13.893 14.692 1.00 96.50 654 GLN A C 1
ATOM 5318 O O . GLN A 1 654 ? -8.382 -13.110 13.860 1.00 96.50 654 GLN A O 1
ATOM 5323 N N . PRO A 1 655 ? -10.078 -14.436 14.533 1.00 95.69 655 PRO A N 1
ATOM 5324 C CA . PRO A 1 655 ? -10.971 -13.970 13.489 1.00 95.69 655 PRO A CA 1
ATOM 5325 C C . PRO A 1 655 ? -11.323 -12.495 13.719 1.00 95.69 655 PRO A C 1
ATOM 5327 O O . PRO A 1 655 ? -11.486 -12.038 14.855 1.00 95.69 655 PRO A O 1
ATOM 5330 N N . TRP A 1 656 ? -11.472 -11.745 12.628 1.00 97.69 656 TRP A N 1
ATOM 5331 C CA . TRP A 1 656 ? -11.953 -10.372 12.687 1.00 97.69 656 TRP A CA 1
ATOM 5332 C C . TRP A 1 656 ? -13.367 -10.352 13.290 1.00 97.69 656 TRP A C 1
ATOM 5334 O O . TRP A 1 656 ? -14.225 -11.118 12.838 1.00 97.69 656 TRP A O 1
ATOM 5344 N N . PRO A 1 657 ? -13.640 -9.509 14.301 1.00 96.19 657 PRO A N 1
ATOM 5345 C CA . PRO A 1 657 ? -14.917 -9.533 14.994 1.00 96.19 657 PRO A CA 1
ATOM 5346 C C . PRO A 1 657 ? -16.064 -9.093 14.082 1.00 96.19 657 PRO A C 1
ATOM 5348 O O . PRO A 1 657 ? -15.912 -8.221 13.227 1.00 96.19 657 PRO A O 1
ATOM 5351 N N . SER A 1 658 ? -17.244 -9.669 14.299 1.00 93.56 658 SER A N 1
ATOM 5352 C CA . SER A 1 658 ? -18.486 -9.253 13.648 1.00 93.56 658 SER A CA 1
ATOM 5353 C C . SER A 1 658 ? -19.313 -8.343 14.554 1.00 93.56 658 SER A C 1
ATOM 5355 O O . SER A 1 658 ? -19.272 -8.440 15.788 1.00 93.56 658 SER A O 1
ATOM 5357 N N . VAL A 1 659 ? -20.055 -7.429 13.922 1.00 93.12 659 VAL A N 1
ATOM 5358 C CA . VAL A 1 659 ? -21.060 -6.613 14.608 1.00 93.12 659 VAL A CA 1
ATOM 5359 C C . VAL A 1 659 ? -22.129 -7.544 15.163 1.00 93.12 659 VAL A C 1
ATOM 5361 O O . VAL A 1 659 ? -22.574 -8.464 14.478 1.00 93.12 659 VAL A O 1
ATOM 5364 N N . ASP A 1 660 ? -22.514 -7.307 16.412 1.00 91.62 660 ASP A N 1
ATOM 5365 C CA . ASP A 1 660 ? -23.554 -8.079 17.079 1.00 91.62 660 ASP A CA 1
ATOM 5366 C C . ASP A 1 660 ? -24.875 -7.995 16.286 1.00 91.62 660 ASP A C 1
ATOM 5368 O O . ASP A 1 660 ? -25.330 -6.881 16.006 1.00 91.62 660 ASP A O 1
ATOM 5372 N N . PRO A 1 661 ? -25.504 -9.123 15.905 1.00 90.19 661 PRO A N 1
ATOM 5373 C CA . PRO A 1 661 ? -26.773 -9.104 15.187 1.00 90.19 661 PRO A CA 1
ATOM 5374 C C . PRO A 1 661 ? -27.877 -8.325 15.910 1.00 90.19 661 PRO A C 1
ATOM 5376 O O . PRO A 1 661 ? -28.679 -7.685 15.238 1.00 90.19 661 PRO A O 1
ATOM 5379 N N . GLU A 1 662 ? -27.898 -8.311 17.250 1.00 89.19 662 GLU A N 1
ATOM 5380 C CA . GLU A 1 662 ? -28.863 -7.511 18.025 1.00 89.19 662 GLU A CA 1
ATOM 5381 C C . GLU A 1 662 ? -28.655 -6.006 17.793 1.00 89.19 662 GLU A C 1
ATOM 5383 O O . GLU A 1 662 ? -29.613 -5.245 17.755 1.00 89.19 662 GLU A O 1
ATOM 5388 N N . TYR A 1 663 ? -27.416 -5.559 17.566 1.00 86.38 663 TYR A N 1
ATOM 5389 C CA . TYR A 1 663 ? -27.138 -4.156 17.237 1.00 86.38 663 TYR A CA 1
ATOM 5390 C C . TYR A 1 663 ? -27.605 -3.782 15.823 1.00 86.38 663 TYR A C 1
ATOM 5392 O O . TYR A 1 663 ? -27.940 -2.629 15.559 1.00 86.38 663 TYR A O 1
ATOM 5400 N N . LEU A 1 664 ? -27.606 -4.748 14.899 1.00 78.94 664 LEU A N 1
ATOM 5401 C CA . LEU A 1 664 ? -28.073 -4.551 13.524 1.00 78.94 664 LEU A CA 1
ATOM 5402 C C . LEU A 1 664 ? -29.600 -4.572 13.407 1.00 78.94 664 LEU A C 1
ATOM 5404 O O . LEU A 1 664 ? -30.137 -4.100 12.403 1.00 78.94 664 LEU A O 1
ATOM 5408 N N . GLN A 1 665 ? -30.300 -5.090 14.417 1.00 74.69 665 GLN A N 1
ATOM 5409 C CA . GLN A 1 665 ? -31.743 -4.942 14.522 1.00 74.69 665 GLN A CA 1
ATOM 5410 C C . GLN A 1 665 ? -32.035 -3.466 14.800 1.00 74.69 665 GLN A C 1
ATOM 5412 O O . GLN A 1 665 ? -31.790 -2.958 15.893 1.00 74.69 665 GLN A O 1
ATOM 5417 N N . GLN A 1 666 ? -32.508 -2.745 13.781 1.00 56.00 666 GLN A N 1
ATOM 5418 C CA . GLN A 1 666 ? -32.962 -1.376 13.993 1.00 56.00 666 GLN A CA 1
ATOM 5419 C C . GLN A 1 666 ? -34.139 -1.413 14.971 1.00 56.00 666 GLN A C 1
ATOM 5421 O O . GLN A 1 666 ? -35.052 -2.216 14.769 1.00 56.00 666 GLN A O 1
ATOM 5426 N N . PRO A 1 667 ? -34.147 -0.570 16.016 1.00 61.09 667 PRO A N 1
ATOM 5427 C CA . PRO A 1 667 ? -35.336 -0.433 16.836 1.00 61.09 667 PRO A CA 1
ATOM 5428 C C . PRO A 1 667 ? -36.486 0.053 15.947 1.00 61.09 667 PRO A C 1
ATOM 5430 O O . PRO A 1 667 ? -36.285 0.901 15.073 1.00 61.09 667 PRO A O 1
ATOM 5433 N N . ASP A 1 668 ? -37.701 -0.447 16.186 1.00 67.88 668 ASP A N 1
ATOM 5434 C CA . ASP A 1 668 ? -38.903 -0.026 15.449 1.00 67.88 668 ASP A CA 1
ATOM 5435 C C . ASP A 1 668 ? -39.114 1.498 15.512 1.00 67.88 668 ASP A C 1
ATOM 5437 O O . ASP A 1 668 ? -39.779 2.088 14.655 1.00 67.88 668 ASP A O 1
ATOM 5441 N N . THR A 1 669 ? -38.504 2.149 16.508 1.00 75.44 669 THR A N 1
ATOM 5442 C CA . THR A 1 669 ? -38.585 3.576 16.803 1.00 75.44 669 THR A CA 1
ATOM 5443 C C . THR A 1 669 ? -37.213 4.217 17.042 1.00 75.44 669 THR A C 1
ATOM 5445 O O . THR A 1 669 ? -36.335 3.647 17.685 1.00 75.44 669 THR A O 1
ATOM 5448 N N . VAL A 1 670 ? -37.055 5.458 16.592 1.00 81.94 670 VAL A N 1
ATOM 5449 C CA . VAL A 1 670 ? -35.908 6.346 16.795 1.00 81.94 670 VAL A CA 1
ATOM 5450 C C . VAL A 1 670 ? -36.319 7.500 17.700 1.00 81.94 670 VAL A C 1
ATOM 5452 O O . VAL A 1 670 ? -37.325 8.160 17.445 1.00 81.94 670 VAL A O 1
ATOM 5455 N N . GLU A 1 671 ? -35.507 7.805 18.708 1.00 88.50 671 GLU A N 1
ATOM 5456 C CA . GLU A 1 671 ? -35.674 9.011 19.522 1.00 88.50 671 GLU A CA 1
ATOM 5457 C C . GLU A 1 671 ? -35.212 10.251 18.749 1.00 88.50 671 GLU A C 1
ATOM 5459 O O . GLU A 1 671 ? -34.015 10.514 18.604 1.00 88.50 671 GLU A O 1
ATOM 5464 N N . VAL A 1 672 ? -36.166 11.035 18.249 1.00 89.44 672 VAL A N 1
ATOM 5465 C CA . VAL A 1 672 ? -35.892 12.293 17.556 1.00 89.44 672 VAL A CA 1
ATOM 5466 C C . VAL A 1 672 ? -35.808 13.418 18.580 1.00 89.44 672 VAL A C 1
ATOM 5468 O O . VAL A 1 672 ? -36.797 13.770 19.221 1.00 89.44 672 VAL A O 1
ATOM 5471 N N . THR A 1 673 ? -34.631 14.030 18.712 1.00 94.19 673 THR A N 1
ATOM 5472 C CA . THR A 1 673 ? -34.434 15.200 19.579 1.00 94.19 673 THR A CA 1
ATOM 5473 C C . THR A 1 673 ? -35.206 16.399 19.027 1.00 94.19 673 THR A C 1
ATOM 5475 O O . THR A 1 673 ? -34.975 16.825 17.895 1.00 94.19 673 THR A O 1
ATOM 5478 N N . VAL A 1 674 ? -36.079 16.996 19.837 1.00 94.06 674 VAL A N 1
ATOM 5479 C CA . VAL A 1 674 ? -36.882 18.166 19.469 1.00 94.06 674 VAL A CA 1
ATOM 5480 C C . VAL A 1 674 ? -36.228 19.438 19.997 1.00 94.06 674 VAL A C 1
ATOM 5482 O O . VAL A 1 674 ? -35.996 19.604 21.201 1.00 94.06 674 VAL A O 1
ATOM 5485 N N . ARG A 1 675 ? -35.957 20.373 19.086 1.00 93.50 675 ARG A N 1
ATOM 5486 C CA . ARG A 1 675 ? -35.527 21.736 19.405 1.00 93.50 675 ARG A CA 1
ATOM 5487 C C . ARG A 1 675 ? -36.606 22.740 19.023 1.00 93.50 675 ARG A C 1
ATOM 5489 O O . ARG A 1 675 ? -37.306 22.554 18.035 1.00 93.50 675 ARG A O 1
ATOM 5496 N N . ILE A 1 676 ? -36.727 23.806 19.807 1.00 90.38 676 ILE A N 1
ATOM 5497 C CA . ILE A 1 676 ? -37.578 24.959 19.498 1.00 90.38 676 ILE A CA 1
ATOM 5498 C C . ILE A 1 676 ? -36.710 26.206 19.603 1.00 90.38 676 ILE A C 1
ATOM 5500 O O . ILE A 1 676 ? -36.129 26.449 20.664 1.00 90.38 676 ILE A O 1
ATOM 5504 N N . ASN A 1 677 ? -36.590 26.967 18.513 1.00 82.56 677 ASN A N 1
ATOM 5505 C CA . ASN A 1 677 ? -35.672 28.103 18.398 1.00 82.56 677 ASN A CA 1
ATOM 5506 C C . ASN A 1 677 ? -34.249 27.722 18.861 1.00 82.56 677 ASN A C 1
ATOM 5508 O O . ASN A 1 677 ? -33.659 28.372 19.722 1.00 82.56 677 ASN A O 1
ATOM 5512 N N . ASN A 1 678 ? -33.732 26.600 18.336 1.00 83.50 678 ASN A N 1
ATOM 5513 C CA . ASN A 1 678 ? -32.425 25.998 18.654 1.00 83.50 678 ASN A CA 1
ATOM 5514 C C . ASN A 1 678 ? -32.233 25.494 20.098 1.00 83.50 678 ASN A C 1
ATOM 5516 O O . ASN A 1 678 ? -31.200 24.888 20.390 1.00 83.50 678 ASN A O 1
ATOM 5520 N N . LYS A 1 679 ? -33.217 25.649 20.990 1.00 81.94 679 LYS A N 1
ATOM 5521 C CA . LYS A 1 679 ? -33.152 25.141 22.369 1.00 81.94 679 LYS A CA 1
ATOM 5522 C C . LYS A 1 679 ? -33.744 23.737 22.452 1.00 81.94 679 LYS A C 1
ATOM 5524 O O . LYS A 1 679 ? -34.871 23.522 22.012 1.00 81.94 679 LYS A O 1
ATOM 5529 N N . ALA A 1 680 ? -33.001 22.790 23.024 1.00 85.50 680 ALA A N 1
ATOM 5530 C CA . ALA A 1 680 ? -33.481 21.426 23.249 1.00 85.50 680 ALA A CA 1
ATOM 5531 C C . ALA A 1 680 ? -34.658 21.416 24.234 1.00 85.50 680 ALA A C 1
ATOM 5533 O O . ALA A 1 680 ? -34.600 22.063 25.280 1.00 85.50 680 ALA A O 1
ATOM 5534 N N . ARG A 1 681 ? -35.730 20.702 23.878 1.00 89.62 681 ARG A N 1
ATOM 5535 C CA . ARG A 1 681 ? -36.945 20.572 24.699 1.00 89.62 681 ARG A CA 1
ATOM 5536 C C . ARG A 1 681 ? -37.211 19.146 25.163 1.00 89.62 681 ARG A C 1
ATOM 5538 O O . ARG A 1 681 ? -37.880 18.967 26.169 1.00 89.62 681 ARG A O 1
ATOM 5545 N N . GLY A 1 682 ? -36.645 18.161 24.477 1.00 90.12 682 GLY A N 1
ATOM 5546 C CA . GLY A 1 682 ? -36.753 16.747 24.813 1.00 90.12 682 GLY A CA 1
ATOM 5547 C C . GLY A 1 682 ? -36.567 15.895 23.564 1.00 90.12 682 GLY A C 1
ATOM 5548 O O . GLY A 1 682 ? -36.060 16.393 22.556 1.00 90.12 682 GLY A O 1
ATOM 5549 N N . SER A 1 683 ? -37.007 14.644 23.625 1.00 90.88 683 SER A N 1
ATOM 5550 C CA . SER A 1 683 ? -37.030 13.720 22.489 1.00 90.88 683 SER A CA 1
ATOM 5551 C C . SER A 1 683 ? -38.418 13.110 22.334 1.00 90.88 683 SER A C 1
ATOM 5553 O O . SER A 1 683 ? -39.167 13.023 23.306 1.00 90.88 683 SER A O 1
ATOM 5555 N N . VAL A 1 684 ? -38.765 12.739 21.105 1.00 91.88 684 VAL A N 1
ATOM 5556 C CA . VAL A 1 684 ? -40.005 12.033 20.772 1.00 91.88 684 VAL A CA 1
ATOM 5557 C C . VAL A 1 684 ? -39.643 10.748 20.044 1.00 91.88 684 VAL A C 1
ATOM 5559 O O . VAL A 1 684 ? -38.874 10.781 19.081 1.00 91.88 684 VAL A O 1
ATOM 5562 N N . SER A 1 685 ? -40.232 9.635 20.473 1.00 89.56 685 SER A N 1
ATOM 5563 C CA . SER A 1 685 ? -40.093 8.348 19.796 1.00 89.56 685 SER A CA 1
ATOM 5564 C C . SER A 1 685 ? -40.859 8.345 18.474 1.00 89.56 685 SER A C 1
ATOM 5566 O O . SER A 1 685 ? -42.061 8.610 18.443 1.00 89.56 685 SER A O 1
ATOM 5568 N N . VAL A 1 686 ? -40.169 8.060 17.372 1.00 88.56 686 VAL A N 1
ATOM 5569 C CA . VAL A 1 686 ? -40.719 8.103 16.011 1.00 88.56 686 VAL A CA 1
ATOM 5570 C C . VAL A 1 686 ? -40.418 6.795 15.287 1.00 88.56 686 VAL A C 1
ATOM 5572 O O . VAL A 1 686 ? -39.267 6.374 15.316 1.00 88.56 686 VAL A O 1
ATOM 5575 N N . PRO A 1 687 ? -41.368 6.158 14.577 1.00 85.69 687 PRO A N 1
ATOM 5576 C CA . PRO A 1 687 ? -41.073 4.931 13.847 1.00 85.69 687 PRO A CA 1
ATOM 5577 C C . PRO A 1 687 ? -39.923 5.106 12.843 1.00 85.69 687 PRO A C 1
ATOM 5579 O O . PRO A 1 687 ? -39.907 6.056 12.057 1.00 85.69 687 PRO A O 1
ATOM 5582 N N . GLN A 1 688 ? -38.970 4.175 12.835 1.00 77.25 688 GLN A N 1
ATOM 5583 C CA . GLN A 1 688 ? -37.738 4.253 12.037 1.00 77.25 688 GLN A CA 1
ATOM 5584 C C . GLN A 1 688 ? -38.010 4.437 10.533 1.00 77.25 688 GLN A C 1
ATOM 5586 O O . GLN A 1 688 ? -37.306 5.194 9.860 1.00 77.25 688 GLN A O 1
ATOM 5591 N N . GLN A 1 689 ? -39.079 3.814 10.030 1.00 78.50 689 GLN A N 1
ATOM 5592 C CA . GLN A 1 689 ? -39.574 3.927 8.652 1.00 78.50 689 GLN A CA 1
ATOM 5593 C C . GLN A 1 689 ? -39.937 5.359 8.227 1.00 78.50 689 GLN A C 1
ATOM 5595 O O . GLN A 1 689 ? -39.807 5.707 7.055 1.00 78.50 689 GLN A O 1
ATOM 5600 N N . VAL A 1 690 ? -40.347 6.213 9.169 1.00 83.88 690 VAL A N 1
ATOM 5601 C CA . VAL A 1 690 ? -40.713 7.612 8.894 1.00 83.88 690 VAL A CA 1
ATOM 5602 C C . VAL A 1 690 ? -39.706 8.615 9.454 1.00 83.88 690 VAL A C 1
ATOM 5604 O O . VAL A 1 690 ? -39.836 9.803 9.185 1.00 83.88 690 VAL A O 1
ATOM 5607 N N . ALA A 1 691 ? -38.662 8.169 10.160 1.00 81.06 691 ALA A N 1
ATOM 5608 C CA . ALA A 1 691 ? -37.687 9.035 10.831 1.00 81.06 691 ALA A CA 1
ATOM 5609 C C . ALA A 1 691 ? -36.889 9.958 9.886 1.00 81.06 691 ALA A C 1
ATOM 5611 O O . ALA A 1 691 ? -36.308 10.942 10.338 1.00 81.06 691 ALA A O 1
ATOM 5612 N N . ARG A 1 692 ? -36.859 9.662 8.577 1.00 80.94 692 ARG A N 1
ATOM 5613 C CA . ARG A 1 692 ? -36.251 10.517 7.535 1.00 80.94 692 ARG A CA 1
ATOM 5614 C C . ARG A 1 692 ? -37.260 11.389 6.780 1.00 80.94 692 ARG A C 1
ATOM 5616 O O . ARG A 1 692 ? -36.858 12.212 5.963 1.00 80.94 692 ARG A O 1
ATOM 5623 N N . ASN A 1 693 ? -38.555 11.221 7.034 1.00 85.31 693 ASN A N 1
ATOM 5624 C CA . ASN A 1 693 ? -39.609 12.015 6.418 1.00 85.31 693 ASN A CA 1
ATOM 5625 C C . ASN A 1 693 ? -39.915 13.222 7.316 1.00 85.31 693 ASN A C 1
ATOM 5627 O O . ASN A 1 693 ? -40.533 13.085 8.370 1.00 85.31 693 ASN A O 1
ATOM 5631 N N . ALA A 1 694 ? -39.473 14.406 6.885 1.00 84.56 694 ALA A N 1
ATOM 5632 C CA . ALA A 1 694 ? -39.604 15.643 7.653 1.00 84.56 694 ALA A CA 1
ATOM 5633 C C . ALA A 1 694 ? -41.053 15.961 8.054 1.00 84.56 694 ALA A C 1
ATOM 5635 O O . ALA A 1 694 ? -41.278 16.402 9.181 1.00 84.56 694 ALA A O 1
ATOM 5636 N N . GLU A 1 695 ? -42.024 15.691 7.179 1.00 86.38 695 GLU A N 1
ATOM 5637 C CA . GLU A 1 695 ? -43.435 15.983 7.443 1.00 86.38 695 GLU A CA 1
ATOM 5638 C C . GLU A 1 695 ? -44.051 14.969 8.412 1.00 86.38 695 GLU A C 1
ATOM 5640 O O . GLU A 1 695 ? -44.729 15.339 9.368 1.00 86.38 695 GLU A O 1
ATOM 5645 N N . ALA A 1 696 ? -43.736 13.683 8.240 1.00 87.25 696 ALA A N 1
ATOM 5646 C CA . ALA A 1 696 ? -44.213 12.642 9.147 1.00 87.25 696 ALA A CA 1
ATOM 5647 C C . ALA A 1 696 ? -43.641 12.807 10.568 1.00 87.25 696 ALA A C 1
ATOM 5649 O O . ALA A 1 696 ? -44.375 12.692 11.549 1.00 87.25 696 ALA A O 1
ATOM 5650 N N . VAL A 1 697 ? -42.345 13.127 10.691 1.00 90.31 697 VAL A N 1
ATOM 5651 C CA . VAL A 1 697 ? -41.707 13.432 11.984 1.00 90.31 697 VAL A CA 1
ATOM 5652 C C . VAL A 1 697 ? -42.339 14.673 12.612 1.00 90.31 697 VAL A C 1
ATOM 5654 O O . VAL A 1 697 ? -42.625 14.677 13.809 1.00 90.31 697 VAL A O 1
ATOM 5657 N N . ARG A 1 698 ? -42.580 15.723 11.817 1.00 92.88 698 ARG A N 1
ATOM 5658 C CA . ARG A 1 698 ? -43.232 16.954 12.273 1.00 92.88 698 ARG A CA 1
ATOM 5659 C C . ARG A 1 698 ? -44.600 16.656 12.889 1.00 92.88 698 ARG A C 1
ATOM 5661 O O . ARG A 1 698 ? -44.841 17.075 14.017 1.00 92.88 698 ARG A O 1
ATOM 5668 N N . GLU A 1 699 ? -45.457 15.920 12.188 1.00 91.19 699 GLU A N 1
ATOM 5669 C CA . GLU A 1 699 ? -46.796 15.557 12.667 1.00 91.19 699 GLU A CA 1
ATOM 5670 C C . GLU A 1 699 ? -46.756 14.744 13.966 1.00 91.19 699 GLU A C 1
ATOM 5672 O O . GLU A 1 699 ? -47.505 15.024 14.903 1.00 91.19 699 GLU A O 1
ATOM 5677 N N . LEU A 1 700 ? -45.843 13.776 14.063 1.00 91.88 700 LEU A N 1
ATOM 5678 C CA . LEU A 1 700 ? -45.666 12.978 15.277 1.00 91.88 700 LEU A CA 1
ATOM 5679 C C . LEU A 1 700 ? -45.206 13.829 16.465 1.00 91.88 700 LEU A C 1
ATOM 5681 O O . LEU A 1 700 ? -45.710 13.660 17.575 1.00 91.88 700 LEU A O 1
ATOM 5685 N N . VAL A 1 701 ? -44.307 14.792 16.240 1.00 93.31 701 VAL A N 1
ATOM 5686 C CA . VAL A 1 701 ? -43.892 15.727 17.293 1.00 93.31 701 VAL A CA 1
ATOM 5687 C C . VAL A 1 701 ? -45.039 16.651 17.696 1.00 93.31 701 VAL A C 1
ATOM 5689 O O . VAL A 1 701 ? -45.226 16.863 18.891 1.00 93.31 701 VAL A O 1
ATOM 5692 N N . LEU A 1 702 ? -45.844 17.157 16.756 1.00 91.50 702 LEU A N 1
ATOM 5693 C CA . LEU A 1 702 ? -46.999 18.015 17.063 1.00 91.50 702 LEU A CA 1
ATOM 5694 C C . LEU A 1 702 ? -48.064 17.297 17.898 1.00 91.50 702 LEU A C 1
ATOM 5696 O O . LEU A 1 702 ? -48.660 17.920 18.773 1.00 91.50 702 LEU A O 1
ATOM 5700 N N . ARG A 1 703 ? -48.255 15.993 17.672 1.00 91.06 703 ARG A N 1
ATOM 5701 C CA . ARG A 1 703 ? -49.188 15.139 18.429 1.00 91.06 703 ARG A CA 1
ATOM 5702 C C . ARG A 1 703 ? -48.626 14.632 19.758 1.00 91.06 703 ARG A C 1
ATOM 5704 O O . ARG A 1 703 ? -49.370 14.067 20.553 1.00 91.06 703 ARG A O 1
ATOM 5711 N N . SER A 1 704 ? -47.328 14.803 19.999 1.00 92.06 704 SER A N 1
ATOM 5712 C CA . SER A 1 704 ? -46.700 14.416 21.263 1.00 92.06 704 SER A CA 1
ATOM 5713 C C . SER A 1 704 ? -47.048 15.390 22.396 1.00 92.06 704 SER A C 1
ATOM 5715 O O . SER A 1 704 ? -47.484 16.524 22.166 1.00 92.06 704 SER A O 1
ATOM 5717 N N . GLU A 1 705 ? -46.780 14.986 23.637 1.00 89.81 705 GLU A N 1
ATOM 5718 C CA . GLU A 1 705 ? -46.894 15.861 24.810 1.00 89.81 705 GLU A CA 1
ATOM 5719 C C . GLU A 1 705 ? -46.013 17.118 24.674 1.00 89.81 705 GLU A C 1
ATOM 5721 O O . GLU A 1 705 ? -46.447 18.225 24.999 1.00 89.81 705 GLU A O 1
ATOM 5726 N N . LEU A 1 706 ? -44.811 16.982 24.096 1.00 88.69 706 LEU A N 1
ATOM 5727 C CA . LEU A 1 706 ? -43.903 18.104 23.828 1.00 88.69 706 LEU A CA 1
ATOM 5728 C C . LEU A 1 706 ? -44.488 19.095 22.815 1.00 88.69 706 LEU A C 1
ATOM 5730 O O . LEU A 1 706 ? -44.398 20.307 23.021 1.00 88.69 706 LEU A O 1
ATOM 5734 N N . GLY A 1 707 ? -45.092 18.596 21.733 1.00 88.31 707 GLY A N 1
ATOM 5735 C CA . GLY A 1 707 ? -45.752 19.436 20.732 1.00 88.31 707 GLY A CA 1
ATOM 5736 C C . GLY A 1 707 ? -46.967 20.151 21.306 1.00 88.31 707 GLY A C 1
ATOM 5737 O O . GLY A 1 707 ? -47.101 21.366 21.163 1.00 88.31 707 GLY A O 1
ATOM 5738 N N . THR A 1 708 ? -47.794 19.425 22.051 1.00 87.88 708 THR A N 1
ATOM 5739 C CA . THR A 1 708 ? -48.988 19.980 22.697 1.00 87.88 708 THR A CA 1
ATOM 5740 C C . THR A 1 708 ? -48.624 21.036 23.746 1.00 87.88 708 THR A C 1
ATOM 5742 O O . THR A 1 708 ? -49.293 22.056 23.859 1.00 87.88 708 THR A O 1
ATOM 5745 N N . THR A 1 709 ? -47.522 20.855 24.475 1.00 85.19 709 THR A N 1
ATOM 5746 C CA . THR A 1 709 ? -47.094 21.797 25.521 1.00 85.19 709 THR A CA 1
ATOM 5747 C C . THR A 1 709 ? -46.384 23.027 24.955 1.00 85.19 709 THR A C 1
ATOM 5749 O O . THR A 1 709 ? -46.566 24.141 25.450 1.00 85.19 709 THR A O 1
ATOM 5752 N N . HIS A 1 710 ? -45.536 22.852 23.938 1.00 84.12 710 HIS A N 1
ATOM 5753 C CA . HIS A 1 710 ? -44.611 23.905 23.509 1.00 84.12 710 HIS A CA 1
ATOM 5754 C C . HIS A 1 710 ? -44.869 24.480 22.116 1.00 84.12 710 HIS A C 1
ATOM 5756 O O . HIS A 1 710 ? -44.329 25.543 21.809 1.00 84.12 710 HIS A O 1
ATOM 5762 N N . LEU A 1 711 ? -45.652 23.806 21.273 1.00 85.44 711 LEU A N 1
ATOM 5763 C CA . LEU A 1 711 ? -45.932 24.219 19.892 1.00 85.44 711 LEU A CA 1
ATOM 5764 C C . LEU A 1 711 ? -47.416 24.536 19.656 1.00 85.44 711 LEU A C 1
ATOM 5766 O O . LEU A 1 711 ? -47.731 25.273 18.722 1.00 85.44 711 LEU A O 1
ATOM 5770 N N . HIS A 1 712 ? -48.320 24.045 20.509 1.00 79.38 712 HIS A N 1
ATOM 5771 C CA . HIS A 1 712 ? -49.747 24.363 20.449 1.00 79.38 712 HIS A CA 1
ATOM 5772 C C . HIS A 1 712 ? -49.987 25.882 20.549 1.00 79.38 712 HIS A C 1
ATOM 5774 O O . HIS A 1 712 ? -49.411 26.562 21.399 1.00 79.38 712 HIS A O 1
ATOM 5780 N N . ASN A 1 713 ? -50.824 26.418 19.654 1.00 71.50 713 ASN A N 1
ATOM 5781 C CA . ASN A 1 713 ? -51.138 27.849 19.501 1.00 71.50 713 ASN A CA 1
ATOM 5782 C C . ASN A 1 713 ? -49.951 28.775 19.176 1.00 71.50 713 ASN A C 1
ATOM 5784 O O . ASN A 1 713 ? -50.067 29.994 19.316 1.00 71.50 713 ASN A O 1
ATOM 5788 N N . ARG A 1 714 ? -48.819 28.231 18.712 1.00 79.81 714 ARG A N 1
ATOM 5789 C CA . ARG A 1 714 ? -47.700 29.028 18.196 1.00 79.81 714 ARG A CA 1
ATOM 5790 C C . ARG A 1 714 ? -47.642 28.972 16.676 1.00 79.81 714 ARG A C 1
ATOM 5792 O O . ARG A 1 714 ? -47.816 27.915 16.074 1.00 79.81 714 ARG A O 1
ATOM 5799 N N . THR A 1 715 ? -47.310 30.098 16.052 1.00 79.44 715 THR A N 1
ATOM 5800 C CA . THR A 1 715 ? -47.046 30.147 14.611 1.00 79.44 715 THR A CA 1
ATOM 5801 C C . THR A 1 715 ? -45.682 29.518 14.324 1.00 79.44 715 THR A C 1
ATOM 5803 O O . THR A 1 715 ? -44.638 30.092 14.645 1.00 79.44 715 THR A O 1
ATOM 5806 N N . ILE A 1 716 ? -45.684 28.320 13.732 1.00 87.31 716 ILE A N 1
ATOM 5807 C CA . ILE A 1 716 ? -44.471 27.614 13.299 1.00 87.31 716 ILE A CA 1
ATOM 5808 C C . ILE A 1 716 ? -44.061 28.151 11.927 1.00 87.31 716 ILE A C 1
ATOM 5810 O O . ILE A 1 716 ? -44.720 27.866 10.930 1.00 87.31 716 ILE A O 1
ATOM 5814 N N . LYS A 1 717 ? -42.945 28.881 11.862 1.00 82.19 717 LYS A N 1
ATOM 5815 C CA . LYS A 1 717 ? -42.395 29.408 10.603 1.00 82.19 717 LYS A CA 1
ATOM 5816 C C . LYS A 1 717 ? -41.718 28.323 9.774 1.00 82.19 717 LYS A C 1
ATOM 5818 O O . LYS A 1 717 ? -41.811 28.328 8.552 1.00 82.19 717 LYS A O 1
ATOM 5823 N N . LYS A 1 718 ? -41.007 27.403 10.432 1.00 84.25 718 LYS A N 1
ATOM 5824 C CA . LYS A 1 718 ? -40.269 26.324 9.762 1.00 84.25 718 LYS A CA 1
ATOM 5825 C C . LYS A 1 718 ? -40.040 25.152 10.710 1.00 84.25 718 LYS A C 1
ATOM 5827 O O . LYS A 1 718 ? -39.800 25.362 11.895 1.00 84.25 718 LYS A O 1
ATOM 5832 N N . ALA A 1 719 ? -40.070 23.934 10.180 1.00 88.75 719 ALA A N 1
ATOM 5833 C CA . ALA A 1 719 ? -39.591 22.735 10.860 1.00 88.75 719 ALA A CA 1
ATOM 5834 C C . ALA A 1 719 ? -38.441 22.153 10.031 1.00 88.75 719 ALA A C 1
ATOM 5836 O O . ALA A 1 719 ? -38.585 21.968 8.825 1.00 88.75 719 ALA A O 1
ATOM 5837 N N . ILE A 1 720 ? -37.282 21.936 10.650 1.00 89.62 720 ILE A N 1
ATOM 5838 C CA . ILE A 1 720 ? -36.059 21.502 9.967 1.00 89.62 720 ILE A CA 1
ATOM 5839 C C . ILE A 1 720 ? -35.626 20.172 10.568 1.00 89.62 720 ILE A C 1
ATOM 5841 O O . ILE A 1 720 ? -35.170 20.134 11.711 1.00 89.62 720 ILE A O 1
ATOM 5845 N N . LEU A 1 721 ? -35.770 19.093 9.800 1.00 88.88 721 LEU A N 1
ATOM 5846 C CA . LEU A 1 721 ? -35.240 17.777 10.148 1.00 88.88 721 LEU A CA 1
ATOM 5847 C C . LEU A 1 721 ? -33.767 17.694 9.722 1.00 88.88 721 LEU A C 1
ATOM 5849 O O . LEU A 1 721 ? -33.419 18.050 8.597 1.00 88.88 721 LEU A O 1
ATOM 5853 N N . SER A 1 722 ? -32.896 17.239 10.620 1.00 80.31 722 SER A N 1
ATOM 5854 C CA . SER A 1 722 ? -31.477 17.048 10.325 1.00 80.31 722 SER A CA 1
ATOM 5855 C C . SER A 1 722 ? -31.276 15.854 9.380 1.00 80.31 722 SER A C 1
ATOM 5857 O O . SER A 1 722 ? -31.789 14.769 9.650 1.00 80.31 722 SER A O 1
ATOM 5859 N N . PRO A 1 723 ? -30.483 15.999 8.302 1.00 61.78 723 PRO A N 1
ATOM 5860 C CA . PRO A 1 723 ? -30.188 14.893 7.392 1.00 61.78 723 PRO A CA 1
ATOM 5861 C C . PRO A 1 723 ? -29.167 13.896 7.967 1.00 61.78 723 PRO A C 1
ATOM 5863 O O . PRO A 1 723 ? -28.980 12.820 7.407 1.00 61.78 723 PRO A O 1
ATOM 5866 N N . ARG A 1 724 ? -28.473 14.253 9.060 1.00 57.75 724 ARG A N 1
ATOM 5867 C CA . ARG A 1 724 ? -27.350 13.476 9.623 1.00 57.75 724 ARG A CA 1
ATOM 5868 C C . ARG A 1 724 ? -27.625 12.902 11.011 1.00 57.75 724 ARG A C 1
ATOM 5870 O O . ARG A 1 724 ? -26.946 11.972 11.427 1.00 57.75 724 ARG A O 1
ATOM 5877 N N . THR A 1 725 ? -28.577 13.469 11.745 1.00 71.00 725 THR A N 1
ATOM 5878 C CA . THR A 1 725 ? -28.881 13.099 13.134 1.00 71.00 725 THR A CA 1
ATOM 5879 C C . THR A 1 725 ? -30.389 13.054 13.342 1.00 71.00 725 THR A C 1
ATOM 5881 O O . THR A 1 725 ? -31.118 13.796 12.692 1.00 71.00 725 THR A O 1
ATOM 5884 N N . ALA A 1 726 ? -30.874 12.206 14.252 1.00 84.12 726 ALA A N 1
ATOM 5885 C CA . ALA A 1 726 ? -32.292 12.132 14.604 1.00 84.12 726 ALA A CA 1
ATOM 5886 C C . ALA A 1 726 ? -32.707 13.366 15.425 1.00 84.12 726 ALA A C 1
ATOM 5888 O O . ALA A 1 726 ? -32.772 13.340 16.653 1.00 84.12 726 ALA A O 1
ATOM 5889 N N . LEU A 1 727 ? -32.904 14.492 14.741 1.00 92.12 727 LEU A N 1
ATOM 5890 C CA . LEU A 1 727 ? -33.195 15.784 15.347 1.00 92.12 727 LEU A CA 1
ATOM 5891 C C . LEU A 1 727 ? -34.101 16.606 14.442 1.00 92.12 727 LEU A C 1
ATOM 5893 O O . LEU A 1 727 ? -33.815 16.747 13.255 1.00 92.12 727 LEU A O 1
ATOM 5897 N N . ILE A 1 728 ? -35.124 17.228 15.024 1.00 94.38 728 ILE A N 1
ATOM 5898 C CA . ILE A 1 728 ? -35.974 18.211 14.352 1.00 94.38 728 ILE A CA 1
ATOM 5899 C C . ILE A 1 728 ? -36.000 19.524 15.138 1.00 94.38 728 ILE A C 1
ATOM 5901 O O . ILE A 1 728 ? -36.134 19.537 16.362 1.00 94.38 728 ILE A O 1
ATOM 5905 N N . ASN A 1 729 ? -35.848 20.644 14.436 1.00 93.50 729 ASN A N 1
ATOM 5906 C CA . ASN A 1 729 ? -35.868 21.981 15.018 1.00 93.50 729 ASN A CA 1
ATOM 5907 C C . ASN A 1 729 ? -37.059 22.786 14.491 1.00 93.50 729 ASN A C 1
ATOM 5909 O O . ASN A 1 729 ? -37.181 22.997 13.285 1.00 93.50 729 ASN A O 1
ATOM 5913 N N . PHE A 1 730 ? -37.907 23.258 15.399 1.00 91.88 730 PHE A N 1
ATOM 5914 C CA . PHE A 1 730 ? -39.045 24.121 15.115 1.00 91.88 730 PHE A CA 1
ATOM 5915 C C . PHE A 1 730 ? -38.666 25.581 15.349 1.00 91.88 730 PHE A C 1
ATOM 5917 O O . PHE A 1 730 ? -38.273 25.968 16.449 1.00 91.88 730 PHE A O 1
ATOM 5924 N N . LEU A 1 731 ? -38.821 26.405 14.321 1.00 84.94 731 LEU A N 1
ATOM 5925 C CA . LEU A 1 731 ? -38.713 27.852 14.428 1.00 84.94 731 LEU A CA 1
ATOM 5926 C C . LEU A 1 731 ? -40.110 28.420 14.678 1.00 84.94 731 LEU A C 1
ATOM 5928 O O . LEU A 1 731 ? -40.981 28.323 13.809 1.00 84.94 731 LEU A O 1
ATOM 5932 N N . VAL A 1 732 ? -40.325 28.981 15.869 1.00 84.69 732 VAL A N 1
ATOM 5933 C CA . VAL A 1 732 ? -41.614 29.540 16.310 1.00 84.69 732 VAL A CA 1
ATOM 5934 C C . VAL A 1 732 ? -41.489 31.021 16.634 1.00 84.69 732 VAL A C 1
ATOM 5936 O O . VAL A 1 732 ? -40.438 31.494 17.063 1.00 84.69 732 VAL A O 1
ATOM 5939 N N . GLU A 1 733 ? -42.575 31.757 16.440 1.00 67.50 733 GLU A N 1
ATOM 5940 C CA . GLU A 1 733 ? -42.647 33.181 16.758 1.00 67.50 733 GLU A CA 1
ATOM 5941 C C . GLU A 1 733 ? -42.920 33.379 18.265 1.00 67.50 733 GLU A C 1
ATOM 5943 O O . GLU A 1 733 ? -44.000 33.048 18.749 1.00 67.50 733 GLU A O 1
ATOM 5948 N N . ASP A 1 734 ? -41.930 33.860 19.030 1.00 56.34 734 ASP A N 1
ATOM 5949 C CA . ASP A 1 734 ? -42.061 34.113 20.476 1.00 56.34 734 ASP A CA 1
ATOM 5950 C C . ASP A 1 734 ? -42.465 35.579 20.757 1.00 56.34 734 ASP A C 1
ATOM 5952 O O . ASP A 1 734 ? -41.893 36.511 20.189 1.00 56.34 734 ASP A O 1
ATOM 5956 N N . ALA A 1 735 ? -43.422 35.794 21.672 1.00 50.41 735 ALA A N 1
ATOM 5957 C CA . ALA A 1 735 ? -43.733 37.105 22.253 1.00 50.41 735 ALA A CA 1
ATOM 5958 C C . ALA A 1 735 ? -42.986 37.269 23.591 1.00 50.41 735 ALA A C 1
ATOM 5960 O O . ALA A 1 735 ? -43.225 36.505 24.526 1.00 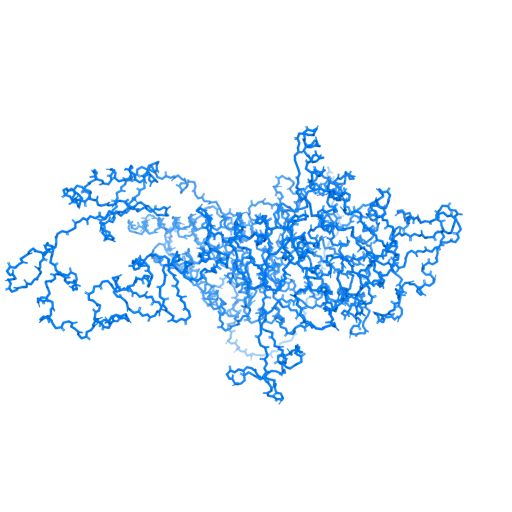50.41 735 ALA A O 1
ATOM 5961 N N . TRP A 1 736 ? -42.085 38.250 23.692 1.00 52.59 736 TRP A N 1
ATOM 5962 C CA . TRP A 1 736 ? -41.232 38.457 24.872 1.00 52.59 736 TRP A CA 1
ATOM 5963 C C . TRP A 1 736 ? -41.804 39.521 25.828 1.00 52.59 736 TRP A C 1
ATOM 5965 O O . TRP A 1 736 ? -42.370 40.521 25.384 1.00 52.59 736 TRP A O 1
ATOM 5975 N N . ASN A 1 737 ? -41.635 39.321 27.142 1.00 58.25 737 ASN A N 1
ATOM 5976 C CA . ASN A 1 737 ? -41.985 40.281 28.201 1.00 58.25 737 ASN A CA 1
ATOM 5977 C C . ASN A 1 737 ? -40.710 40.779 28.912 1.00 58.25 737 ASN A C 1
ATOM 5979 O O . ASN A 1 737 ? -39.778 39.993 29.079 1.00 58.25 737 ASN A O 1
ATOM 5983 N N . CYS A 1 738 ? -40.678 42.044 29.353 1.00 56.25 738 CYS A N 1
ATOM 5984 C CA . CYS A 1 738 ? -39.541 42.624 30.091 1.00 56.25 738 CYS A CA 1
ATOM 5985 C C . CYS A 1 738 ? -39.462 42.088 31.542 1.00 56.25 738 CYS A C 1
ATOM 5987 O O . CYS A 1 738 ? -40.485 41.957 32.213 1.00 56.25 738 CYS A O 1
ATOM 5989 N N . TRP A 1 739 ? -38.253 41.788 32.030 1.00 63.78 739 TRP A N 1
ATOM 5990 C CA . TRP A 1 739 ? -37.933 41.127 33.305 1.00 63.78 739 TRP A CA 1
ATOM 5991 C C . TRP A 1 739 ? -37.490 42.109 34.415 1.00 63.78 739 TRP A C 1
ATOM 5993 O O . TRP A 1 739 ? -36.869 41.701 35.388 1.00 63.78 739 TRP A O 1
ATOM 6003 N N . SER A 1 740 ? -37.772 43.412 34.321 1.00 62.62 740 SER A N 1
ATOM 6004 C CA . SER A 1 740 ? -37.376 44.368 35.376 1.00 62.62 740 SER A CA 1
ATOM 6005 C C . SER A 1 740 ? -38.095 44.116 36.715 1.00 62.62 740 SER A C 1
ATOM 6007 O O . SER A 1 740 ? -39.317 43.953 36.760 1.00 62.62 740 SER A O 1
ATOM 6009 N N . GLN A 1 741 ? -37.335 44.114 37.821 1.00 49.22 741 GLN A N 1
ATOM 6010 C CA . GLN A 1 741 ? -37.839 43.955 39.198 1.00 49.22 741 GLN A CA 1
ATOM 6011 C C . GLN A 1 741 ? -38.568 45.201 39.737 1.00 49.22 741 GLN A C 1
ATOM 6013 O O . GLN A 1 741 ? -39.221 45.109 40.773 1.00 49.22 741 GLN A O 1
ATOM 6018 N N . TYR A 1 742 ? -38.509 46.337 39.031 1.00 52.25 742 TYR A N 1
ATOM 6019 C CA . TYR A 1 742 ? -39.050 47.626 39.486 1.00 52.25 742 TYR A CA 1
ATOM 6020 C C . TYR A 1 742 ? -40.341 48.059 38.775 1.00 52.25 742 TYR A C 1
ATOM 6022 O O . TYR A 1 742 ? -40.739 49.214 38.856 1.00 52.25 742 TYR A O 1
ATOM 6030 N N . GLY A 1 743 ? -41.046 47.124 38.128 1.00 55.47 743 GLY A N 1
ATOM 6031 C CA . GLY A 1 743 ? -42.361 47.399 37.545 1.00 55.47 743 GLY A CA 1
ATOM 6032 C C . GLY A 1 743 ? -42.286 48.232 36.265 1.00 55.47 743 GLY A C 1
ATOM 6033 O O . GLY A 1 743 ? -42.807 49.339 36.213 1.00 55.47 743 GLY A O 1
ATOM 6034 N N . CYS A 1 744 ? -41.683 47.667 35.215 1.00 53.81 744 CYS A N 1
ATOM 6035 C CA . CYS A 1 744 ? -41.667 48.265 33.878 1.00 53.81 744 CYS A CA 1
ATOM 6036 C C . CYS A 1 744 ? -43.114 48.450 33.348 1.00 53.81 744 CYS A C 1
ATOM 6038 O O . CYS A 1 744 ? -43.864 47.461 33.295 1.00 53.81 744 CYS A O 1
ATOM 6040 N N . PRO A 1 745 ? -43.536 49.672 32.961 1.00 54.44 745 PRO A N 1
ATOM 6041 C CA . PRO A 1 745 ? -44.907 49.945 32.518 1.00 54.44 745 PRO A CA 1
ATOM 6042 C C . PRO A 1 745 ? -45.269 49.261 31.186 1.00 54.44 745 PRO A C 1
ATOM 6044 O O . PRO A 1 745 ? -46.443 49.017 30.914 1.00 54.44 745 PRO A O 1
ATOM 6047 N N . ASP A 1 746 ? -44.272 48.852 30.397 1.00 53.75 746 ASP A N 1
ATOM 6048 C CA . ASP A 1 746 ? -44.423 48.211 29.088 1.00 53.75 746 ASP A CA 1
ATOM 6049 C C . ASP A 1 746 ? -44.110 46.702 29.147 1.00 53.75 746 ASP A C 1
ATOM 6051 O O . ASP A 1 746 ? -43.119 46.199 28.618 1.00 53.75 746 ASP A O 1
ATOM 6055 N N . ARG A 1 747 ? -44.968 45.926 29.825 1.00 57.00 747 ARG A N 1
ATOM 6056 C CA . ARG A 1 747 ? -44.709 44.490 30.069 1.00 57.00 747 ARG A CA 1
ATOM 6057 C C . ARG A 1 747 ? -44.568 43.630 28.807 1.00 57.00 747 ARG A C 1
ATOM 6059 O O . ARG A 1 747 ? -44.029 42.534 28.922 1.00 57.00 747 ARG A O 1
ATOM 6066 N N . ARG A 1 748 ? -45.047 44.068 27.635 1.00 59.16 748 ARG A N 1
ATOM 6067 C CA . ARG A 1 748 ? -45.023 43.296 26.376 1.00 59.16 748 ARG A CA 1
ATOM 6068 C C . ARG A 1 748 ? -44.114 43.966 25.346 1.00 59.16 748 ARG A C 1
ATOM 6070 O O . ARG A 1 748 ? -44.434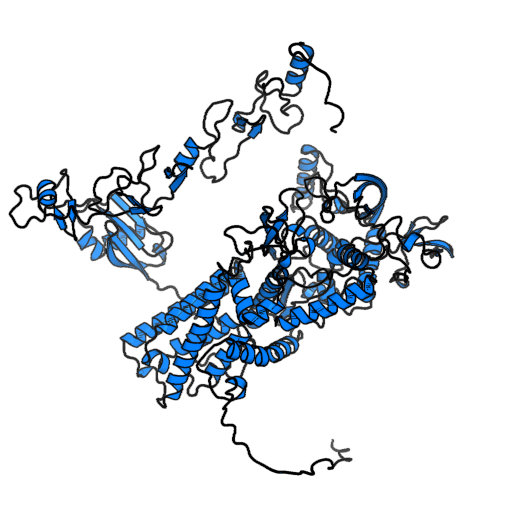 45.033 24.839 1.00 59.16 748 ARG A O 1
ATOM 6077 N N . LEU A 1 749 ? -43.041 43.286 24.949 1.00 58.59 749 LEU A N 1
ATOM 6078 C CA . LEU A 1 749 ? -42.025 43.786 24.009 1.00 58.59 749 LEU A CA 1
ATOM 6079 C C . LEU A 1 749 ? -42.394 43.515 22.539 1.00 58.59 749 LEU A C 1
ATOM 6081 O O . LEU A 1 749 ? -41.533 43.371 21.673 1.00 58.59 749 LEU A O 1
ATOM 6085 N N . ARG A 1 750 ? -43.691 43.401 22.227 1.00 52.56 750 ARG A N 1
ATOM 6086 C CA . ARG A 1 750 ? -44.151 43.073 20.872 1.00 52.56 750 ARG A CA 1
ATOM 6087 C C . ARG A 1 750 ? -43.879 44.259 19.942 1.00 52.56 750 ARG A C 1
ATOM 6089 O O . ARG A 1 750 ? -44.540 45.284 20.054 1.00 52.56 750 ARG A O 1
ATOM 6096 N N . GLY A 1 751 ? -42.914 44.100 19.036 1.00 50.53 751 GLY A N 1
ATOM 6097 C CA . GLY A 1 751 ? -42.496 45.150 18.098 1.00 50.53 751 GLY A CA 1
ATOM 6098 C C . GLY A 1 751 ? -41.581 46.226 18.699 1.00 50.53 751 GLY A C 1
ATOM 6099 O O . GLY A 1 751 ? -41.371 47.245 18.053 1.00 50.53 751 GLY A O 1
ATOM 6100 N N . LYS A 1 752 ? -41.045 46.016 19.912 1.00 56.91 752 LYS A N 1
ATOM 6101 C CA . LYS A 1 752 ? -40.109 46.930 20.593 1.00 56.91 752 LYS A CA 1
ATOM 6102 C C . LYS A 1 752 ? -38.720 46.290 20.697 1.00 56.91 752 LYS A C 1
ATOM 6104 O O . LYS A 1 752 ? -38.620 45.065 20.766 1.00 56.91 752 LYS A O 1
ATOM 6109 N N . ALA A 1 753 ? -37.663 47.105 20.710 1.00 53.34 753 ALA A N 1
ATOM 6110 C CA . ALA A 1 753 ? -36.298 46.628 20.932 1.00 53.34 753 ALA A CA 1
ATOM 6111 C C . ALA A 1 753 ? -36.154 46.038 22.349 1.00 53.34 753 ALA A C 1
ATOM 6113 O O . ALA A 1 753 ? -36.714 46.567 23.313 1.00 53.34 753 ALA A O 1
ATOM 6114 N N . PHE A 1 754 ? -35.439 44.919 22.474 1.00 61.91 754 PHE A N 1
ATOM 6115 C CA . PHE A 1 754 ? -35.225 44.226 23.744 1.00 61.91 754 PHE A CA 1
ATOM 6116 C C . PHE A 1 754 ? -33.832 43.592 23.820 1.00 61.91 754 PHE A C 1
ATOM 6118 O O . PHE A 1 754 ? -33.228 43.289 22.795 1.00 61.91 754 PHE A O 1
ATOM 6125 N N . TYR A 1 755 ? -33.348 43.357 25.041 1.00 58.91 755 TYR A N 1
ATOM 6126 C CA . TYR A 1 755 ? -31.966 42.975 25.351 1.00 58.91 755 TYR A CA 1
ATOM 6127 C C . TYR A 1 755 ? -31.944 41.744 26.259 1.00 58.91 755 TYR A C 1
ATOM 6129 O O . TYR A 1 755 ? -32.755 41.636 27.178 1.00 58.91 755 TYR A O 1
ATOM 6137 N N . TYR A 1 756 ? -31.045 40.789 26.008 1.00 51.34 756 TYR A N 1
ATOM 6138 C CA . TYR A 1 756 ? -31.077 39.464 26.637 1.00 51.34 756 TYR A CA 1
ATOM 6139 C C . TYR A 1 756 ? -29.840 39.237 27.517 1.00 51.34 756 TYR A C 1
ATOM 6141 O O . TYR A 1 756 ? -28.782 38.870 27.024 1.00 51.34 756 TYR A O 1
ATOM 6149 N N . VAL A 1 757 ? -29.966 39.391 28.838 1.00 52.31 757 VAL A N 1
ATOM 6150 C CA . VAL A 1 757 ? -28.833 39.292 29.779 1.00 52.31 757 VAL A CA 1
ATOM 6151 C C . VAL A 1 757 ? -29.050 38.150 30.761 1.00 52.31 757 VAL A C 1
ATOM 6153 O O . VAL A 1 757 ? -30.095 38.068 31.408 1.00 52.31 757 VAL A O 1
ATOM 6156 N N . CYS A 1 758 ? -28.067 37.251 30.887 1.00 52.88 758 CYS A N 1
ATOM 6157 C CA . CYS A 1 758 ? -28.072 36.153 31.867 1.00 52.88 758 CYS A CA 1
ATOM 6158 C C . CYS A 1 758 ? -29.385 35.340 31.894 1.00 52.88 758 CYS A C 1
ATOM 6160 O O . CYS A 1 758 ? -29.901 34.990 32.956 1.00 52.88 758 CYS A O 1
ATOM 6162 N N . GLY A 1 759 ? -29.958 35.056 30.720 1.00 49.03 759 GLY A N 1
ATOM 6163 C CA . GLY A 1 759 ? -31.188 34.268 30.608 1.00 49.03 759 GLY A CA 1
ATOM 6164 C C . GLY A 1 759 ? -32.499 35.070 30.622 1.00 49.03 759 GLY A C 1
ATOM 6165 O O . GLY A 1 759 ? -33.551 34.464 30.409 1.00 49.03 759 GLY A O 1
ATOM 6166 N N . LYS A 1 760 ? -32.455 36.391 30.842 1.00 61.19 760 LYS A N 1
ATOM 6167 C CA . LYS A 1 760 ? -33.618 37.269 31.077 1.00 61.19 760 LYS A CA 1
ATOM 6168 C C . LYS A 1 760 ? -33.705 38.389 30.035 1.00 61.19 760 LYS A C 1
ATOM 6170 O O . LYS A 1 760 ? -32.680 38.823 29.522 1.00 61.19 760 LYS A O 1
ATOM 6175 N N . VAL A 1 761 ? -34.923 38.844 29.728 1.00 60.22 761 VAL A N 1
ATOM 6176 C CA . VAL A 1 761 ? -35.196 39.854 28.688 1.00 60.22 761 VAL A CA 1
ATOM 6177 C C . VAL A 1 761 ? -35.496 41.207 29.316 1.00 60.22 761 VAL A C 1
ATOM 6179 O O . VAL A 1 761 ? -36.351 41.276 30.186 1.00 60.22 761 VAL A O 1
ATOM 6182 N N . PHE A 1 762 ? -34.857 42.275 28.858 1.00 65.00 762 PHE A N 1
ATOM 6183 C CA . PHE A 1 762 ? -35.035 43.650 29.328 1.00 65.00 762 PHE A CA 1
ATOM 6184 C C . PHE A 1 762 ? -35.440 44.565 28.164 1.00 65.00 762 PHE A C 1
ATOM 6186 O O . PHE A 1 762 ? -35.116 44.273 27.013 1.00 65.00 762 PHE A O 1
ATOM 6193 N N . CYS A 1 763 ? -36.154 45.659 28.434 1.00 69.75 763 CYS A N 1
ATOM 6194 C CA . CYS A 1 763 ? -36.302 46.740 27.458 1.00 69.75 763 CYS A CA 1
ATOM 6195 C C . CYS A 1 763 ? -34.996 47.551 27.368 1.00 69.75 763 CYS A C 1
ATOM 6197 O O . CYS A 1 763 ? -34.089 47.369 28.180 1.00 69.75 763 CYS A O 1
ATOM 6199 N N . GLU A 1 764 ? -34.901 48.431 26.373 1.00 66.50 764 GLU A N 1
ATOM 6200 C CA . GLU A 1 764 ? -33.725 49.282 26.144 1.00 66.50 764 GLU A CA 1
ATOM 6201 C C . GLU A 1 764 ? -33.326 50.118 27.360 1.00 66.50 764 GLU A C 1
ATOM 6203 O O . GLU A 1 764 ? -32.165 50.090 27.763 1.00 66.50 764 GLU A O 1
ATOM 6208 N N . GLU A 1 765 ? -34.288 50.779 28.004 1.00 68.69 765 GLU A N 1
ATOM 6209 C CA . GLU A 1 765 ? -34.032 51.559 29.218 1.00 68.69 765 GLU A CA 1
ATOM 6210 C C . GLU A 1 765 ? -33.505 50.682 30.357 1.00 68.69 765 GLU A C 1
ATOM 6212 O O . GLU A 1 765 ? -32.412 50.922 30.870 1.00 68.69 765 GLU A O 1
ATOM 6217 N N . ASP A 1 766 ? -34.238 49.628 30.725 1.00 69.06 766 ASP A N 1
ATOM 6218 C CA . ASP A 1 766 ? -33.874 48.765 31.856 1.00 69.06 766 ASP A CA 1
ATOM 6219 C C . ASP A 1 766 ? -32.510 48.080 31.646 1.00 69.06 766 ASP A C 1
ATOM 6221 O O . ASP A 1 766 ? -31.774 47.825 32.602 1.00 69.06 766 ASP A O 1
ATOM 6225 N N . PHE A 1 767 ? -32.142 47.800 30.393 1.00 65.62 767 PHE A N 1
ATOM 6226 C CA . PHE A 1 767 ? -30.831 47.265 30.046 1.00 65.62 767 PHE A CA 1
ATOM 6227 C C . PHE A 1 767 ? -29.710 48.294 30.258 1.00 65.62 767 PHE A C 1
ATOM 6229 O O . PHE A 1 767 ? -28.696 47.970 30.881 1.00 65.62 767 PHE A O 1
ATOM 6236 N N . LEU A 1 768 ? -29.892 49.537 29.807 1.00 63.62 768 LEU A N 1
ATOM 6237 C CA . LEU A 1 768 ? -28.876 50.590 29.912 1.00 63.62 768 LEU A CA 1
ATOM 6238 C C . LEU A 1 768 ? -28.583 51.005 31.366 1.00 63.62 768 LEU A C 1
ATOM 6240 O O . LEU A 1 768 ? -27.438 51.325 31.682 1.00 63.62 768 LEU A O 1
ATOM 6244 N N . TYR A 1 769 ? -29.561 50.917 32.272 1.00 62.69 769 TYR A N 1
ATOM 6245 C CA . TYR A 1 769 ? -29.388 51.259 33.695 1.00 62.69 769 TYR A CA 1
ATOM 6246 C C . TYR A 1 769 ? -28.837 50.120 34.578 1.00 62.69 769 TYR A C 1
ATOM 6248 O O . TYR A 1 769 ? -28.555 50.332 35.755 1.00 62.69 769 TYR A O 1
ATOM 6256 N N . SER A 1 770 ? -28.644 48.914 34.033 1.00 63.16 770 SER A N 1
ATOM 6257 C CA . SER A 1 770 ? -28.288 47.708 34.807 1.00 63.16 770 SER A CA 1
ATOM 6258 C C . SER A 1 770 ? -26.790 47.519 35.117 1.00 63.16 770 SER A C 1
ATOM 6260 O O . SER A 1 770 ? -26.425 46.611 35.862 1.00 63.16 770 SER A O 1
ATOM 6262 N N . GLY A 1 771 ? -25.905 48.355 34.558 1.00 60.19 771 GLY A N 1
ATOM 6263 C CA . GLY A 1 771 ? -24.461 48.328 34.841 1.00 60.19 771 GLY A CA 1
ATOM 6264 C C . GLY A 1 771 ? -23.640 47.242 34.120 1.00 60.19 771 GLY A C 1
ATOM 6265 O O . GLY A 1 771 ? -22.424 47.198 34.287 1.00 60.19 771 GLY A O 1
ATOM 6266 N N . PHE A 1 772 ? -24.241 46.403 33.265 1.00 59.75 772 PHE A N 1
ATOM 6267 C CA . PHE A 1 772 ? -23.545 45.309 32.554 1.00 59.75 772 PHE A CA 1
ATOM 6268 C C . PHE A 1 772 ? -22.647 45.745 31.372 1.00 59.75 772 PHE A C 1
ATOM 6270 O O . PHE A 1 772 ? -22.095 44.900 30.669 1.00 59.75 772 PHE A O 1
ATOM 6277 N N . GLN A 1 773 ? -22.450 47.048 31.139 1.00 53.09 773 GLN A N 1
ATOM 6278 C CA . GLN A 1 773 ? -21.677 47.559 29.995 1.00 53.09 773 GLN A CA 1
ATOM 6279 C C . GLN A 1 773 ? -20.167 47.246 30.032 1.00 53.09 773 GLN A C 1
ATOM 6281 O O . GLN A 1 773 ? -19.528 47.283 28.984 1.00 53.09 773 GLN A O 1
ATOM 6286 N N . GLN A 1 774 ? -19.572 46.941 31.193 1.00 51.88 774 GLN A N 1
ATOM 6287 C CA . GLN A 1 774 ? -18.106 46.846 31.326 1.00 51.88 774 GLN A CA 1
ATOM 6288 C C . GLN A 1 774 ? -17.491 45.473 30.991 1.00 51.88 774 GLN A C 1
ATOM 6290 O O . GLN A 1 774 ? -16.295 45.416 30.721 1.00 51.88 774 GLN A O 1
ATOM 6295 N N . SER A 1 775 ? -18.262 44.378 30.974 1.00 53.28 775 SER A N 1
ATOM 6296 C CA . SER A 1 775 ? -17.749 43.009 30.743 1.00 53.28 775 SER A CA 1
ATOM 6297 C C . SER A 1 775 ? -18.163 42.391 29.403 1.00 53.28 775 SER A C 1
ATOM 6299 O O . SER A 1 775 ? -17.970 41.197 29.192 1.00 53.28 775 SER A O 1
ATOM 6301 N N . ALA A 1 776 ? -18.784 43.169 28.521 1.00 56.91 776 ALA A N 1
ATOM 6302 C CA . ALA A 1 776 ? -19.301 42.677 27.253 1.00 56.91 776 ALA A CA 1
ATOM 6303 C C . ALA A 1 776 ? -18.282 42.833 26.118 1.00 56.91 776 ALA A C 1
ATOM 6305 O O . ALA A 1 776 ? -17.656 43.885 25.965 1.00 56.91 776 ALA A O 1
ATOM 6306 N N . ASP A 1 777 ? -18.149 41.791 25.299 1.00 61.62 777 ASP A N 1
ATOM 6307 C CA . ASP A 1 777 ? -17.305 41.813 24.106 1.00 61.62 777 ASP A CA 1
ATOM 6308 C C . ASP A 1 777 ? -17.794 42.882 23.128 1.00 61.62 777 ASP A C 1
ATOM 6310 O O . ASP A 1 777 ? -18.985 42.990 22.861 1.00 61.62 777 ASP A O 1
ATOM 6314 N N . LYS A 1 778 ? -16.889 43.673 22.553 1.00 76.00 778 LYS A N 1
ATOM 6315 C CA . LYS A 1 778 ? -17.249 44.645 21.511 1.00 76.00 778 LYS A CA 1
ATOM 6316 C C . LYS A 1 778 ? -17.260 43.971 20.149 1.00 76.00 778 LYS A C 1
ATOM 6318 O O . LYS A 1 778 ? -16.343 43.224 19.810 1.00 76.00 778 LYS A O 1
ATOM 6323 N N . CYS A 1 779 ? -18.272 44.270 19.344 1.00 77.06 779 CYS A N 1
ATOM 6324 C CA . CYS A 1 779 ? -18.325 43.788 17.977 1.00 77.06 779 CYS A CA 1
ATOM 6325 C C . CYS A 1 779 ? -17.233 44.439 17.145 1.00 77.06 779 CYS A C 1
ATOM 6327 O O . CYS A 1 779 ? -17.142 45.662 17.059 1.00 77.06 779 CYS A O 1
ATOM 6329 N N . ASN A 1 780 ? -16.453 43.607 16.459 1.00 78.62 780 ASN A N 1
ATOM 6330 C CA . ASN A 1 780 ? -15.377 44.077 15.595 1.00 78.62 780 ASN A CA 1
ATOM 6331 C C . ASN A 1 780 ? -15.871 44.873 14.365 1.00 78.62 780 ASN A C 1
ATOM 6333 O O . ASN A 1 780 ? -15.059 45.495 13.690 1.00 78.62 780 ASN A O 1
ATOM 6337 N N . VAL A 1 781 ? -17.172 44.853 14.052 1.00 78.81 781 VAL A N 1
ATOM 6338 C CA . VAL A 1 781 ? -17.745 45.609 12.924 1.00 78.81 781 VAL A CA 1
ATOM 6339 C C . VAL A 1 781 ? -18.254 46.972 13.378 1.00 78.81 781 VAL A C 1
ATOM 6341 O O . VAL A 1 781 ? -17.805 47.988 12.865 1.00 78.81 781 VAL A O 1
ATOM 6344 N N . CYS A 1 782 ? -19.177 47.022 14.342 1.00 75.69 782 CYS A N 1
ATOM 6345 C CA . CYS A 1 782 ? -19.807 48.285 14.733 1.00 75.69 782 CYS A CA 1
ATOM 6346 C C . CYS A 1 782 ? -19.193 48.939 15.978 1.00 75.69 782 CYS A C 1
ATOM 6348 O O . CYS A 1 782 ? -19.635 50.015 16.364 1.00 75.69 782 CYS A O 1
ATOM 6350 N N . GLY A 1 783 ? -18.254 48.287 16.669 1.00 67.50 783 GLY A N 1
ATOM 6351 C CA . GLY A 1 783 ? -17.629 48.792 17.900 1.00 67.50 783 GLY A CA 1
ATOM 6352 C C . GLY A 1 783 ? -18.531 48.788 19.144 1.00 67.50 783 GLY A C 1
ATOM 6353 O O . GLY A 1 783 ? -18.025 48.858 20.265 1.00 67.50 783 GLY A O 1
ATOM 6354 N N . HIS A 1 784 ? -19.850 48.671 18.968 1.00 64.88 784 HIS A N 1
ATOM 6355 C CA . HIS A 1 784 ? -20.819 48.499 20.050 1.00 64.88 784 HIS A CA 1
ATOM 6356 C C . HIS A 1 784 ? -20.661 47.153 20.765 1.00 64.88 784 HIS A C 1
ATOM 6358 O O . HIS A 1 784 ? -20.201 46.166 20.190 1.00 64.88 784 HIS A O 1
ATOM 6364 N N . LEU A 1 785 ? -21.075 47.119 22.027 1.00 64.81 785 LEU A N 1
ATOM 6365 C CA . LEU A 1 785 ? -21.018 45.926 22.865 1.00 64.81 785 LEU A CA 1
ATOM 6366 C C . LEU A 1 785 ? -22.001 44.852 22.354 1.00 64.81 785 LEU A C 1
ATOM 6368 O O . LEU A 1 785 ? -23.123 45.169 21.956 1.00 64.81 785 LEU A O 1
ATOM 6372 N N . ILE A 1 786 ? -21.575 43.590 22.354 1.00 61.47 786 ILE A N 1
ATOM 6373 C CA . ILE A 1 786 ? -22.355 42.400 22.001 1.00 61.47 786 ILE A CA 1
ATOM 6374 C C . ILE A 1 786 ? -23.013 41.895 23.272 1.00 61.47 786 ILE A C 1
ATOM 6376 O O . ILE A 1 786 ? -22.342 41.452 24.201 1.00 61.47 786 ILE A O 1
ATOM 6380 N N . MET A 1 787 ? -24.333 42.012 23.319 1.00 53.66 787 MET A N 1
ATOM 6381 C CA . MET A 1 787 ? -25.127 41.881 24.543 1.00 53.66 787 MET A CA 1
ATOM 6382 C C . MET A 1 787 ? -26.096 40.695 24.471 1.00 53.66 787 MET A C 1
ATOM 6384 O O . MET A 1 787 ? -27.046 40.597 25.241 1.00 53.66 787 MET A O 1
ATOM 6388 N N . ASP A 1 788 ? -25.840 39.805 23.516 1.00 54.75 788 ASP A N 1
ATOM 6389 C CA . ASP A 1 788 ? -26.676 38.716 23.030 1.00 54.75 788 ASP A CA 1
ATOM 6390 C C . ASP A 1 788 ? -25.773 37.569 22.501 1.00 54.75 788 ASP A C 1
ATOM 6392 O O . ASP A 1 788 ? -24.676 37.370 23.025 1.00 54.75 788 ASP A O 1
ATOM 6396 N N . MET A 1 789 ? -26.210 36.726 21.552 1.00 54.62 789 MET A N 1
ATOM 6397 C CA . MET A 1 789 ? -25.415 35.564 21.102 1.00 54.62 789 MET A CA 1
ATOM 6398 C C . MET A 1 789 ? -24.099 36.017 20.451 1.00 54.62 789 MET A C 1
ATOM 6400 O O . MET A 1 789 ? -24.116 36.629 19.391 1.00 54.62 789 MET A O 1
ATOM 6404 N N . ILE A 1 790 ? -22.957 35.695 21.061 1.00 67.81 790 ILE A N 1
ATOM 6405 C CA . ILE A 1 790 ? -21.643 36.061 20.522 1.00 67.81 790 ILE A CA 1
ATOM 6406 C C . ILE A 1 790 ? -21.258 35.072 19.423 1.00 67.81 790 ILE A C 1
ATOM 6408 O O . ILE A 1 790 ? -21.100 33.877 19.678 1.00 67.81 790 ILE A O 1
ATOM 6412 N N . LEU A 1 791 ? -21.065 35.586 18.209 1.00 65.25 791 LEU A N 1
ATOM 6413 C CA . LEU A 1 791 ? -20.449 34.835 17.123 1.00 65.25 791 LEU A CA 1
ATOM 6414 C C . LEU A 1 791 ? -18.945 35.053 17.142 1.00 65.25 791 LEU A C 1
ATOM 6416 O O . LEU A 1 791 ? -18.468 36.177 16.976 1.00 65.25 791 LEU A O 1
ATOM 6420 N N . GLN A 1 792 ? -18.212 33.961 17.339 1.00 74.06 792 GLN A N 1
ATOM 6421 C CA . GLN A 1 792 ? -16.760 33.942 17.247 1.00 74.06 792 GLN A CA 1
ATOM 6422 C C . GLN A 1 792 ? -16.342 33.358 15.902 1.00 74.06 792 GLN A C 1
ATOM 6424 O O . GLN A 1 792 ? -16.572 32.184 15.615 1.00 74.06 792 GLN A O 1
ATOM 6429 N N . ALA A 1 793 ? -15.714 34.189 15.080 1.00 69.12 793 ALA A N 1
ATOM 6430 C CA . ALA A 1 793 ? -15.168 33.812 13.785 1.00 69.12 793 ALA A CA 1
ATOM 6431 C C . ALA A 1 793 ? -13.867 34.584 13.563 1.00 69.12 793 ALA A C 1
ATOM 6433 O O . ALA A 1 793 ? -13.729 35.707 14.038 1.00 69.12 793 ALA A O 1
ATOM 6434 N N . LEU A 1 794 ? -12.886 33.990 12.876 1.00 73.12 794 LEU A N 1
ATOM 6435 C CA . LEU A 1 794 ? -11.613 34.663 12.554 1.00 73.12 794 LEU A CA 1
ATOM 6436 C C . LEU A 1 794 ? -10.880 35.238 13.791 1.00 73.12 794 LEU A C 1
ATOM 6438 O O . LEU A 1 794 ? -10.194 36.252 13.701 1.00 73.12 794 LEU A O 1
ATOM 6442 N N . GLY A 1 795 ? -11.063 34.622 14.966 1.00 66.69 795 GLY A N 1
ATOM 6443 C CA . GLY A 1 795 ? -10.478 35.084 16.231 1.00 66.69 795 GLY A CA 1
ATOM 6444 C C . GLY A 1 795 ? -11.093 36.365 16.815 1.00 66.69 795 GLY A C 1
ATOM 6445 O O . GLY A 1 795 ? -10.488 36.960 17.703 1.00 66.69 795 GLY A O 1
ATOM 6446 N N . LYS A 1 796 ? -12.265 36.809 16.337 1.00 78.69 796 LYS A N 1
ATOM 6447 C CA . LYS A 1 796 ? -12.938 38.042 16.778 1.00 78.69 796 LYS A CA 1
ATOM 6448 C C . LYS A 1 796 ? -14.418 37.810 17.104 1.00 78.69 796 LYS A C 1
ATOM 6450 O O . LYS A 1 796 ? -15.016 36.845 16.628 1.00 78.69 796 LYS A O 1
ATOM 6455 N N . SER A 1 797 ? -14.999 38.714 17.895 1.00 78.94 797 SER A N 1
ATOM 6456 C CA . SER A 1 797 ? -16.405 38.667 18.320 1.00 78.94 797 SER A CA 1
ATOM 6457 C C . SER A 1 797 ? -17.292 39.575 17.453 1.00 78.94 797 SER A C 1
ATOM 6459 O O . SER A 1 797 ? -16.939 40.722 17.154 1.00 78.94 797 SER A O 1
ATOM 6461 N N . TYR A 1 798 ? -18.464 39.070 17.062 1.00 77.81 798 TYR A N 1
ATOM 6462 C CA . TYR A 1 798 ? -19.440 39.763 16.216 1.00 77.81 798 TYR A CA 1
ATOM 6463 C C . TYR A 1 798 ? -20.865 39.641 16.774 1.00 77.81 798 TYR A C 1
ATOM 6465 O O . TYR A 1 798 ? -21.211 38.609 17.353 1.00 77.81 798 TYR A O 1
ATOM 6473 N N . HIS A 1 799 ? -21.721 40.650 16.546 1.00 74.56 799 HIS A N 1
ATOM 6474 C CA . HIS A 1 799 ? -23.171 40.437 16.648 1.00 74.56 799 HIS A CA 1
ATOM 6475 C C . HIS A 1 799 ? -23.624 39.496 15.521 1.00 74.56 799 HIS A C 1
ATOM 6477 O O . HIS A 1 799 ? -23.130 39.636 14.397 1.00 74.56 799 HIS A O 1
ATOM 6483 N N . PRO A 1 800 ? -24.632 38.632 15.731 1.00 73.94 800 PRO A N 1
ATOM 6484 C CA . PRO A 1 800 ? -25.208 37.823 14.655 1.00 73.94 800 PRO A CA 1
ATOM 6485 C C . PRO A 1 800 ? -25.776 38.673 13.523 1.00 73.94 800 PRO A C 1
ATOM 6487 O O . PRO A 1 800 ? -25.659 38.331 12.351 1.00 73.94 800 PRO A O 1
ATOM 6490 N N . GLY A 1 801 ? -26.315 39.845 13.869 1.00 74.06 801 GLY A N 1
ATOM 6491 C CA . GLY A 1 801 ? -26.752 40.843 12.901 1.00 74.06 801 GLY A CA 1
ATOM 6492 C C . GLY A 1 801 ? -25.619 41.619 12.220 1.00 74.06 801 GLY A C 1
ATOM 6493 O O . GLY A 1 801 ? -25.892 42.271 11.222 1.00 74.06 801 GLY A O 1
ATOM 6494 N N . CYS A 1 802 ? -24.380 41.570 12.711 1.00 78.12 802 CYS A N 1
ATOM 6495 C CA . CYS A 1 802 ? -23.229 42.249 12.099 1.00 78.12 802 CYS A CA 1
ATOM 6496 C C . CYS A 1 802 ? -22.307 41.290 11.337 1.00 78.12 802 CYS A C 1
ATOM 6498 O O . CYS A 1 802 ? -21.483 41.741 10.546 1.00 78.12 802 CYS A O 1
ATOM 6500 N N . PHE A 1 803 ? -22.447 39.979 11.540 1.00 87.38 803 PHE A N 1
ATOM 6501 C CA . PHE A 1 803 ? -21.728 38.958 10.784 1.00 87.38 803 PHE A CA 1
ATOM 6502 C C . PHE A 1 803 ? -22.441 38.666 9.458 1.00 87.38 803 PHE A C 1
ATOM 6504 O O . PHE A 1 803 ? -23.103 37.640 9.275 1.00 87.38 803 PHE A O 1
ATOM 6511 N N . ARG A 1 804 ? -22.361 39.636 8.546 1.00 84.06 804 ARG A N 1
ATOM 6512 C CA . ARG A 1 804 ? -23.070 39.628 7.266 1.00 84.06 804 ARG A CA 1
ATOM 6513 C C . ARG A 1 804 ? -22.105 39.653 6.097 1.00 84.06 804 ARG A C 1
ATOM 6515 O O . ARG A 1 804 ? -20.998 40.178 6.196 1.00 84.06 804 ARG A O 1
ATOM 6522 N N . CYS A 1 805 ? -22.556 39.109 4.974 1.00 84.88 805 CYS A N 1
ATOM 6523 C CA . CYS A 1 805 ? -21.857 39.288 3.713 1.00 84.88 805 CYS A CA 1
ATOM 6524 C C . CYS A 1 805 ? -21.818 40.776 3.354 1.00 84.88 805 CYS A C 1
ATOM 6526 O O . CYS A 1 805 ? -22.863 41.415 3.304 1.00 84.88 805 CYS A O 1
ATOM 6528 N N . VAL A 1 806 ? -20.644 41.309 3.017 1.00 83.81 806 VAL A N 1
ATOM 6529 C CA . VAL A 1 806 ? -20.491 42.726 2.635 1.00 83.81 806 VAL A CA 1
ATOM 6530 C C . VAL A 1 806 ? -21.229 43.118 1.342 1.00 83.81 806 VAL A C 1
ATOM 6532 O O . VAL A 1 806 ? -21.316 44.302 1.038 1.00 83.81 806 VAL A O 1
ATOM 6535 N N . ILE A 1 807 ? -21.763 42.147 0.589 1.00 82.19 807 ILE A N 1
ATOM 6536 C CA . ILE A 1 807 ? -22.439 42.356 -0.701 1.00 82.19 807 ILE A CA 1
ATOM 6537 C C . ILE A 1 807 ? -23.957 42.231 -0.567 1.00 82.19 807 ILE A C 1
ATOM 6539 O O . ILE A 1 807 ? -24.649 43.240 -0.630 1.00 82.19 807 ILE A O 1
ATOM 6543 N N . CYS A 1 808 ? -24.506 41.027 -0.354 1.00 83.88 808 CYS A N 1
ATOM 6544 C CA . CYS A 1 808 ? -25.959 40.872 -0.181 1.00 83.88 808 CYS A CA 1
ATOM 6545 C C . CYS A 1 808 ? -26.476 41.248 1.207 1.00 83.88 808 CYS A C 1
ATOM 6547 O O . CYS A 1 808 ? -27.688 41.261 1.407 1.00 83.88 808 CYS A O 1
ATOM 6549 N N . ASN A 1 809 ? -25.593 41.506 2.175 1.00 81.56 809 ASN A N 1
ATOM 6550 C CA . ASN A 1 809 ? -25.965 41.774 3.561 1.00 81.56 809 ASN A CA 1
ATOM 6551 C C . ASN A 1 809 ? -26.722 40.610 4.248 1.00 81.56 809 ASN A C 1
ATOM 6553 O O . ASN A 1 809 ? -27.339 40.803 5.295 1.00 81.56 809 ASN A O 1
ATOM 6557 N N . GLU A 1 810 ? -26.678 39.388 3.703 1.00 81.81 810 GLU A N 1
ATOM 6558 C CA . GLU A 1 810 ? -27.234 38.190 4.353 1.00 81.81 810 GLU A CA 1
ATOM 6559 C C . GLU A 1 810 ? -26.407 37.784 5.577 1.00 81.81 810 GLU A C 1
ATOM 6561 O O . GLU A 1 810 ? -25.180 37.919 5.581 1.00 81.81 810 GLU A O 1
ATOM 6566 N N . GLY A 1 811 ? -27.079 37.277 6.613 1.00 81.94 811 GLY A N 1
ATOM 6567 C CA . GLY A 1 811 ? -26.433 36.794 7.838 1.00 81.94 811 GLY A CA 1
ATOM 6568 C C . GLY A 1 811 ? -25.734 35.455 7.616 1.00 81.94 811 GLY A C 1
ATOM 6569 O O . GLY A 1 811 ? -26.322 34.542 7.041 1.00 81.94 811 GLY A O 1
ATOM 6570 N N . LEU A 1 812 ? -24.488 35.331 8.080 1.00 82.19 812 LEU A N 1
ATOM 6571 C CA . LEU A 1 812 ? -23.636 34.162 7.811 1.00 82.19 812 LEU A CA 1
ATOM 6572 C C . LEU A 1 812 ? -23.474 33.223 9.015 1.00 82.19 812 LEU A C 1
ATOM 6574 O O . LEU A 1 812 ? -22.580 32.381 9.042 1.00 82.19 812 LEU A O 1
ATOM 6578 N N . ASP A 1 813 ? -24.344 33.347 10.015 1.00 77.62 813 ASP A N 1
ATOM 6579 C CA . ASP A 1 813 ? -24.375 32.448 11.168 1.00 77.62 813 ASP A CA 1
ATOM 6580 C C . ASP A 1 813 ? -24.735 31.013 10.747 1.00 77.62 813 ASP A C 1
ATOM 6582 O O . ASP A 1 813 ? -25.812 30.758 10.205 1.00 77.62 813 ASP A O 1
ATOM 6586 N N . GLY A 1 814 ? -23.817 30.068 10.970 1.00 66.50 814 GLY A N 1
ATOM 6587 C CA . GLY A 1 814 ? -23.978 28.665 10.577 1.00 66.50 814 GLY A CA 1
ATOM 6588 C C . GLY A 1 814 ? -23.976 28.416 9.062 1.00 66.50 814 GLY A C 1
ATOM 6589 O O . GLY A 1 814 ? -24.232 27.289 8.634 1.00 66.50 814 GLY A O 1
ATOM 6590 N N . VAL A 1 815 ? -23.677 29.437 8.254 1.00 74.25 815 VAL A N 1
ATOM 6591 C CA . VAL A 1 815 ? -23.601 29.370 6.790 1.00 74.25 815 VAL A CA 1
ATOM 6592 C C . VAL A 1 815 ? -22.127 29.423 6.370 1.00 74.25 815 VAL A C 1
ATOM 6594 O O . VAL A 1 815 ? -21.384 30.253 6.895 1.00 74.25 815 VAL A O 1
ATOM 6597 N N . PRO A 1 816 ? -21.668 28.574 5.429 1.00 68.88 816 PRO A N 1
ATOM 6598 C CA . PRO A 1 816 ? -20.315 28.674 4.892 1.00 68.88 816 PRO A CA 1
ATOM 6599 C C . PRO A 1 816 ? -20.034 30.083 4.357 1.00 68.88 816 PRO A C 1
ATOM 6601 O O . PRO A 1 816 ? -20.808 30.635 3.570 1.00 68.88 816 PRO A O 1
ATOM 6604 N N . PHE A 1 817 ? -18.913 30.658 4.778 1.00 84.31 817 PHE A N 1
ATOM 6605 C CA . PHE A 1 817 ? -18.461 31.984 4.374 1.00 84.31 817 PHE A CA 1
ATOM 6606 C C . PHE A 1 817 ? -16.977 31.943 4.025 1.00 84.31 817 PHE A C 1
ATOM 6608 O O . PHE A 1 817 ? -16.273 30.979 4.327 1.00 84.31 817 PHE A O 1
ATOM 6615 N N . THR A 1 818 ? -16.507 33.005 3.392 1.00 81.56 818 THR A N 1
ATOM 6616 C CA . THR A 1 818 ? -15.100 33.190 3.047 1.00 81.56 818 THR A CA 1
ATOM 6617 C C . THR A 1 818 ? -14.713 34.656 3.227 1.00 81.56 818 THR A C 1
ATOM 6619 O O . THR A 1 818 ? -15.579 35.514 3.430 1.00 81.56 818 THR A O 1
ATOM 6622 N N . VAL A 1 819 ? -13.416 34.942 3.195 1.00 80.19 819 VAL A N 1
ATOM 6623 C CA . VAL A 1 819 ? -12.865 36.290 3.332 1.00 80.19 819 VAL A CA 1
ATOM 6624 C C . VAL A 1 819 ? -11.905 36.614 2.196 1.00 80.19 819 VAL A C 1
ATOM 6626 O O . VAL A 1 819 ? -11.299 35.716 1.613 1.00 80.19 819 VAL A O 1
ATOM 6629 N N . ASP A 1 820 ? -11.780 37.893 1.854 1.00 79.06 820 ASP A N 1
ATOM 6630 C CA . ASP A 1 820 ? -10.749 38.364 0.923 1.00 79.06 820 ASP A CA 1
ATOM 6631 C C . ASP A 1 820 ? -9.429 38.698 1.640 1.00 79.06 820 ASP A C 1
ATOM 6633 O O . ASP A 1 820 ? -9.283 38.529 2.853 1.00 79.06 820 ASP A O 1
ATOM 6637 N N . THR A 1 821 ? -8.454 39.194 0.876 1.00 73.94 821 THR A N 1
ATOM 6638 C CA . THR A 1 821 ? -7.132 39.609 1.369 1.00 73.94 821 THR A CA 1
ATOM 6639 C C . THR A 1 821 ? -7.180 40.771 2.369 1.00 73.94 821 THR A C 1
ATOM 6641 O O . THR A 1 821 ? -6.199 41.003 3.069 1.00 73.94 821 THR A O 1
ATOM 6644 N N . GLU A 1 822 ? -8.305 41.484 2.473 1.00 75.88 822 GLU A N 1
ATOM 6645 C CA . GLU A 1 822 ? -8.539 42.573 3.430 1.00 75.88 822 GLU A CA 1
ATOM 6646 C C . GLU A 1 822 ? -9.395 42.127 4.634 1.00 75.88 822 GLU A C 1
ATOM 6648 O O . GLU A 1 822 ? -9.792 42.952 5.458 1.00 75.88 822 GLU A O 1
ATOM 6653 N N . ASN A 1 823 ? -9.669 40.822 4.773 1.00 73.06 823 ASN A N 1
ATOM 6654 C CA . ASN A 1 823 ? -10.562 40.232 5.777 1.00 73.06 823 ASN A CA 1
ATOM 6655 C C . ASN A 1 823 ? -12.026 40.712 5.702 1.00 73.06 823 ASN A C 1
ATOM 6657 O O . ASN A 1 823 ? -12.756 40.622 6.697 1.00 73.06 823 ASN A O 1
ATOM 6661 N N . LYS A 1 824 ? -12.497 41.200 4.546 1.00 80.88 824 LYS A N 1
ATOM 6662 C CA . LYS A 1 824 ? -13.933 41.446 4.339 1.00 80.88 824 LYS A CA 1
ATOM 6663 C C . LYS A 1 824 ? -14.650 40.110 4.198 1.00 80.88 824 LYS A C 1
ATOM 6665 O O . LYS A 1 824 ? -14.130 39.183 3.590 1.00 80.88 824 LYS A O 1
ATOM 6670 N N . ILE A 1 825 ? -15.837 40.006 4.785 1.00 83.12 825 ILE A N 1
ATOM 6671 C CA . ILE A 1 825 ? -16.561 38.740 4.948 1.00 83.12 825 ILE A CA 1
ATOM 6672 C C . ILE A 1 825 ? -17.628 38.625 3.861 1.00 83.12 825 ILE A C 1
ATOM 6674 O O . ILE A 1 825 ? -18.474 39.504 3.699 1.00 83.12 825 ILE A O 1
ATOM 6678 N N . TYR A 1 826 ? -17.620 37.514 3.131 1.00 81.94 826 TYR A N 1
ATOM 6679 C CA . TYR A 1 826 ? -18.533 37.258 2.025 1.00 81.94 826 TYR A CA 1
ATOM 6680 C C . TYR A 1 826 ? -19.266 35.931 2.226 1.00 81.94 826 TYR A C 1
ATOM 6682 O O . TYR A 1 826 ? -18.683 34.949 2.691 1.00 81.94 826 TYR A O 1
ATOM 6690 N N . CYS A 1 827 ? -20.536 35.862 1.813 1.00 85.00 827 CYS A N 1
ATOM 6691 C CA . CYS A 1 827 ? -21.139 34.558 1.553 1.00 85.00 827 CYS A CA 1
ATOM 6692 C C . CYS A 1 827 ? -20.422 33.933 0.353 1.00 85.00 827 CYS A C 1
ATOM 6694 O O . CYS A 1 827 ? -19.997 34.658 -0.546 1.00 85.00 827 CYS A O 1
ATOM 6696 N N . VAL A 1 828 ? -20.314 32.604 0.312 1.00 76.25 828 VAL A N 1
ATOM 6697 C CA . VAL A 1 828 ? -19.624 31.904 -0.787 1.00 76.25 828 VAL A CA 1
ATOM 6698 C C . VAL A 1 828 ? -20.165 32.352 -2.152 1.00 76.25 828 VAL A C 1
ATOM 6700 O O . VAL A 1 828 ? -19.395 32.720 -3.033 1.00 76.25 828 VAL A O 1
ATOM 6703 N N . ARG A 1 829 ? -21.493 32.464 -2.293 1.00 79.19 829 ARG A N 1
ATOM 6704 C CA . ARG A 1 829 ? -22.148 32.916 -3.531 1.00 79.19 829 ARG A CA 1
ATOM 6705 C C . ARG A 1 829 ? -21.696 34.307 -3.983 1.00 79.19 829 ARG A C 1
ATOM 6707 O O . ARG A 1 829 ? -21.426 34.501 -5.162 1.00 79.19 829 ARG A O 1
ATOM 6714 N N . ASP A 1 830 ? -21.632 35.280 -3.081 1.00 76.19 830 ASP A N 1
ATOM 6715 C CA . ASP A 1 830 ? -21.308 36.658 -3.460 1.00 76.19 830 ASP A CA 1
ATOM 6716 C C . ASP A 1 830 ? -19.809 36.932 -3.489 1.00 76.19 830 ASP A C 1
ATOM 6718 O O . ASP A 1 830 ? -19.376 37.789 -4.252 1.00 76.19 830 ASP A O 1
ATOM 6722 N N . TYR A 1 831 ? -19.012 36.178 -2.730 1.00 79.06 831 TYR A N 1
ATOM 6723 C CA . TYR A 1 831 ? -17.568 36.126 -2.933 1.00 79.06 831 TYR A CA 1
ATOM 6724 C C . TYR A 1 831 ? -17.267 35.731 -4.373 1.00 79.06 831 TYR A C 1
ATOM 6726 O O . TYR A 1 831 ? -16.536 36.431 -5.069 1.00 79.06 831 TYR A O 1
ATOM 6734 N N . HIS A 1 832 ? -17.921 34.664 -4.848 1.00 71.88 832 HIS A N 1
ATOM 6735 C CA . HIS A 1 832 ? -17.840 34.268 -6.243 1.00 71.88 832 HIS A CA 1
ATOM 6736 C C . HIS A 1 832 ? -18.403 35.343 -7.169 1.00 71.88 832 HIS A C 1
ATOM 6738 O O . HIS A 1 832 ? -17.791 35.584 -8.185 1.00 71.88 832 HIS A O 1
ATOM 6744 N N . LYS A 1 833 ? -19.471 36.082 -6.848 1.00 68.38 833 LYS A N 1
ATOM 6745 C CA . LYS A 1 833 ? -19.925 37.189 -7.723 1.00 68.38 833 LYS A CA 1
ATOM 6746 C C . LYS A 1 833 ? -18.946 38.357 -7.837 1.00 68.38 833 LYS A C 1
ATOM 6748 O O . LYS A 1 833 ? -18.881 38.971 -8.897 1.00 68.38 833 LYS A O 1
ATOM 6753 N N . VAL A 1 834 ? -18.233 38.696 -6.764 1.00 67.62 834 VAL A N 1
ATOM 6754 C CA . VAL A 1 834 ? -17.339 39.867 -6.733 1.00 67.62 834 VAL A CA 1
ATOM 6755 C C . VAL A 1 834 ? -15.943 39.544 -7.243 1.00 67.62 834 VAL A C 1
ATOM 6757 O O . VAL A 1 834 ? -15.345 40.369 -7.928 1.00 67.62 834 VAL A O 1
ATOM 6760 N N . LEU A 1 835 ? -15.437 38.352 -6.932 1.00 67.88 835 LEU A N 1
ATOM 6761 C CA . LEU A 1 835 ? -14.111 37.895 -7.345 1.00 67.88 835 LEU A CA 1
ATOM 6762 C C . LEU A 1 835 ? -14.157 36.935 -8.533 1.00 67.88 835 LEU A C 1
ATOM 6764 O O . LEU A 1 835 ? -13.099 36.514 -9.003 1.00 67.88 835 LEU A O 1
ATOM 6768 N N . ALA A 1 836 ? -15.348 36.588 -9.039 1.00 71.50 836 ALA A N 1
ATOM 6769 C CA . ALA A 1 836 ? -15.439 35.894 -10.312 1.00 71.50 836 ALA A CA 1
ATOM 6770 C C . ALA A 1 836 ? -14.748 36.749 -11.368 1.00 71.50 836 ALA A C 1
ATOM 6772 O O . ALA A 1 836 ? -15.012 37.955 -11.463 1.00 71.50 836 ALA A O 1
ATOM 6773 N N . PRO A 1 837 ? -13.906 36.129 -12.202 1.00 72.88 837 PRO A N 1
ATOM 6774 C CA . PRO A 1 837 ? -13.423 36.803 -13.386 1.00 72.88 837 PRO A CA 1
ATOM 6775 C C . PRO A 1 837 ? -14.626 37.290 -14.196 1.00 72.88 837 PRO A C 1
ATOM 6777 O O . PRO A 1 837 ? -15.571 36.540 -14.455 1.00 72.88 837 PRO A O 1
ATOM 6780 N N . LYS A 1 838 ? -14.603 38.570 -14.564 1.00 81.88 838 LYS A N 1
ATOM 6781 C CA . LYS A 1 838 ? -15.615 39.144 -15.446 1.00 81.88 838 LYS A CA 1
ATOM 6782 C C . LYS A 1 838 ? -15.323 38.714 -16.870 1.00 81.88 838 LYS A C 1
ATOM 6784 O O . LYS A 1 838 ? -14.166 38.718 -17.296 1.00 81.88 838 LYS A O 1
ATOM 6789 N N . CYS A 1 839 ? -16.374 38.360 -17.595 1.00 84.25 839 CYS A N 1
ATOM 6790 C CA . CYS A 1 839 ? -16.267 38.141 -19.020 1.00 84.25 839 CYS A CA 1
ATOM 6791 C C . CYS A 1 839 ? -15.896 39.460 -19.705 1.00 84.25 839 CYS A C 1
ATOM 6793 O O . CYS A 1 839 ? -16.563 40.471 -19.502 1.00 84.25 839 CYS A O 1
ATOM 6795 N N . ALA A 1 840 ? -14.840 39.456 -20.512 1.00 83.12 840 ALA A N 1
ATOM 6796 C CA . ALA A 1 840 ? -14.370 40.644 -21.211 1.00 83.12 840 ALA A CA 1
ATOM 6797 C C . ALA A 1 840 ? -15.298 41.078 -22.357 1.00 83.12 840 ALA A C 1
ATOM 6799 O O . ALA A 1 840 ? -15.264 42.247 -22.724 1.00 83.12 840 ALA A O 1
ATOM 6800 N N . ALA A 1 841 ? -16.149 40.182 -22.871 1.00 82.31 841 ALA A N 1
ATOM 6801 C CA . ALA A 1 841 ? -17.146 40.518 -23.887 1.00 82.31 841 ALA A CA 1
ATOM 6802 C C . ALA A 1 841 ? -18.419 41.141 -23.282 1.00 82.31 841 ALA A C 1
ATOM 6804 O O . ALA A 1 841 ? -18.820 42.227 -23.682 1.00 82.31 841 ALA A O 1
ATOM 6805 N N . CYS A 1 842 ? -19.050 40.504 -22.287 1.00 84.06 842 CYS A N 1
ATOM 6806 C CA . CYS A 1 842 ? -20.334 40.982 -21.742 1.00 84.06 842 CYS A CA 1
ATOM 6807 C C . CYS A 1 842 ? -20.222 41.758 -20.415 1.00 84.06 842 CYS A C 1
ATOM 6809 O O . CYS A 1 842 ? -21.210 42.301 -19.918 1.00 84.06 842 CYS A O 1
ATOM 6811 N N . GLY A 1 843 ? -19.042 41.779 -19.788 1.00 79.75 843 GLY A N 1
ATOM 6812 C CA . GLY A 1 843 ? -18.786 42.448 -18.508 1.00 79.75 843 GLY A CA 1
ATOM 6813 C C . GLY A 1 843 ? -19.387 41.758 -17.276 1.00 79.75 843 GLY A C 1
ATOM 6814 O O . GLY A 1 843 ? -19.146 42.208 -16.151 1.00 79.75 843 GLY A O 1
ATOM 6815 N N . GLN A 1 844 ? -20.150 40.674 -17.456 1.00 81.88 844 GLN A N 1
ATOM 6816 C CA . GLN A 1 844 ? -20.804 39.940 -16.370 1.00 81.88 844 GLN A CA 1
ATOM 6817 C C . GLN A 1 844 ? -19.846 38.936 -15.701 1.00 81.88 844 GLN A C 1
ATOM 6819 O O . GLN A 1 844 ? -18.954 38.401 -16.365 1.00 81.88 844 GLN A O 1
ATOM 6824 N N . PRO A 1 845 ? -20.002 38.655 -14.393 1.00 78.25 845 PRO A N 1
ATOM 6825 C CA . PRO A 1 845 ? -19.193 37.657 -13.694 1.00 78.25 845 PRO A CA 1
ATOM 6826 C C . PRO A 1 845 ? -19.418 36.246 -14.259 1.00 78.25 845 PRO A C 1
ATOM 6828 O O . PRO A 1 845 ? -20.545 35.857 -14.573 1.00 78.25 845 PRO A O 1
ATOM 6831 N N . ILE A 1 846 ? -18.344 35.463 -14.373 1.00 79.69 846 ILE A N 1
ATOM 6832 C CA . ILE A 1 846 ? -18.403 34.067 -14.821 1.00 79.69 846 ILE A CA 1
ATOM 6833 C C . ILE A 1 846 ? -18.603 33.167 -13.596 1.00 79.69 846 ILE A C 1
ATOM 6835 O O . ILE A 1 846 ? -17.713 33.054 -12.753 1.00 79.69 846 ILE A O 1
ATOM 6839 N N . LEU A 1 847 ? -19.790 32.567 -13.485 1.00 75.88 847 LEU A N 1
ATOM 6840 C CA . LEU A 1 847 ? -20.251 31.785 -12.332 1.00 75.88 847 LEU A CA 1
ATOM 6841 C C . LEU A 1 847 ? -20.565 30.331 -12.740 1.00 75.88 847 LEU A C 1
ATOM 6843 O O . LEU A 1 847 ? -20.820 30.093 -13.921 1.00 75.88 847 LEU A O 1
ATOM 6847 N N . PRO A 1 848 ? -20.576 29.367 -11.797 1.00 70.06 848 PRO A N 1
ATOM 6848 C CA . PRO A 1 848 ? -21.055 28.010 -12.060 1.00 70.06 848 PRO A CA 1
ATOM 6849 C C . PRO A 1 848 ? -22.510 28.003 -12.556 1.00 70.06 848 PRO A C 1
ATOM 6851 O O . PRO A 1 848 ? -23.333 28.792 -12.086 1.00 70.06 848 PRO A O 1
ATOM 6854 N N . SER A 1 849 ? -22.842 27.089 -13.468 1.00 66.00 849 SER A N 1
ATOM 6855 C CA . SER A 1 849 ? -24.220 26.838 -13.917 1.00 66.00 849 SER A CA 1
ATOM 6856 C C . SER A 1 849 ? -25.076 26.216 -12.798 1.00 66.00 849 SER A C 1
ATOM 6858 O O . SER A 1 849 ? -24.555 25.455 -11.982 1.00 66.00 849 SER A O 1
ATOM 6860 N N . GLU A 1 850 ? -26.386 26.503 -12.750 1.00 49.91 850 GLU A N 1
ATOM 6861 C CA . GLU A 1 850 ? -27.286 26.002 -11.690 1.00 49.91 850 GLU A CA 1
ATOM 6862 C C . GLU A 1 850 ? -27.194 24.471 -11.519 1.00 49.91 850 GLU A C 1
ATOM 6864 O O . GLU A 1 850 ? -27.482 23.710 -12.440 1.00 49.91 850 GLU A O 1
ATOM 6869 N N . GLY A 1 851 ? -26.790 24.020 -10.323 1.00 53.97 851 GLY A N 1
ATOM 6870 C CA . GLY A 1 851 ? -26.630 22.599 -9.978 1.00 53.97 851 GLY A CA 1
ATOM 6871 C C . GLY A 1 851 ? -25.208 22.034 -10.119 1.00 53.97 851 GLY A C 1
ATOM 6872 O O . GLY A 1 851 ? -25.004 20.865 -9.800 1.00 53.97 851 GLY A O 1
ATOM 6873 N N . SER A 1 852 ? -24.238 22.845 -10.553 1.00 56.50 852 SER A N 1
ATOM 6874 C CA . SER A 1 852 ? -22.812 22.504 -10.641 1.00 56.50 852 SER A CA 1
ATOM 6875 C C . SER A 1 852 ? -21.982 23.345 -9.664 1.00 56.50 852 SER A C 1
ATOM 6877 O O . SER A 1 852 ? -22.207 24.548 -9.541 1.00 56.50 852 SER A O 1
ATOM 6879 N N . ASP A 1 853 ? -20.987 22.730 -9.018 1.00 55.53 853 ASP A N 1
ATOM 6880 C CA . ASP A 1 853 ? -19.976 23.435 -8.213 1.00 55.53 853 ASP A CA 1
ATOM 6881 C C . ASP A 1 853 ? -18.766 23.899 -9.065 1.00 55.53 853 ASP A C 1
ATOM 6883 O O . ASP A 1 853 ? -17.872 24.584 -8.565 1.00 55.53 853 ASP A O 1
ATOM 6887 N N . GLU A 1 854 ? -18.724 23.558 -10.361 1.00 52.72 854 GLU A N 1
ATOM 6888 C CA . GLU A 1 854 ? -17.622 23.878 -11.280 1.00 52.72 854 GLU A CA 1
ATOM 6889 C C . GLU A 1 854 ? -17.929 25.108 -12.153 1.00 52.72 854 GLU A C 1
ATOM 6891 O O . GLU A 1 854 ? -18.973 25.197 -12.801 1.00 52.72 854 GLU A O 1
ATOM 6896 N N . THR A 1 855 ? -16.991 26.064 -12.202 1.00 68.56 855 THR A N 1
ATOM 6897 C CA . THR A 1 855 ? -17.059 27.247 -13.082 1.00 68.56 855 THR A CA 1
ATOM 6898 C C . THR A 1 855 ? -16.231 27.011 -14.341 1.00 68.56 855 THR A C 1
ATOM 6900 O O . THR A 1 855 ? -15.004 26.933 -14.263 1.00 68.56 855 THR A O 1
ATOM 6903 N N . ILE A 1 856 ? -16.878 26.953 -15.505 1.00 72.88 856 ILE A N 1
ATOM 6904 C CA . ILE A 1 856 ? -16.201 26.829 -16.803 1.00 72.88 856 ILE A CA 1
ATOM 6905 C C . ILE A 1 856 ? -16.020 28.229 -17.397 1.00 72.88 856 ILE A C 1
ATOM 6907 O O . ILE A 1 856 ? -16.976 28.996 -17.505 1.00 72.88 856 ILE A O 1
ATOM 6911 N N . ARG A 1 857 ? -14.787 28.575 -17.779 1.00 80.62 857 ARG A N 1
ATOM 6912 C CA . ARG A 1 857 ? -14.457 29.846 -18.435 1.00 80.62 857 ARG A CA 1
ATOM 6913 C C . ARG A 1 857 ? -13.430 29.632 -19.534 1.00 80.62 857 ARG A C 1
ATOM 6915 O O . ARG A 1 857 ? -12.538 28.800 -19.378 1.00 80.62 857 ARG A O 1
ATOM 6922 N N . VAL A 1 858 ? -13.516 30.425 -20.594 1.00 80.38 858 VAL A N 1
ATOM 6923 C CA . VAL A 1 858 ? -12.484 30.482 -21.632 1.00 80.38 858 VAL A CA 1
ATOM 6924 C C . VAL A 1 858 ? -11.501 31.587 -21.267 1.00 80.38 858 VAL A C 1
ATOM 6926 O O . VAL A 1 858 ? -11.912 32.698 -20.934 1.00 80.38 858 VAL A O 1
ATOM 6929 N N . VAL A 1 859 ? -10.203 31.289 -21.285 1.00 81.31 859 VAL A N 1
ATOM 6930 C CA . VAL A 1 859 ? -9.144 32.275 -21.029 1.00 81.31 859 VAL A CA 1
ATOM 6931 C C . VAL A 1 859 ? -8.378 32.496 -22.326 1.00 81.31 859 VAL A C 1
ATOM 6933 O O . VAL A 1 859 ? -7.837 31.548 -22.884 1.00 81.31 859 VAL A O 1
ATOM 6936 N N . SER A 1 860 ? -8.348 33.736 -22.812 1.00 78.75 860 SER A N 1
ATOM 6937 C CA . SER A 1 860 ? -7.688 34.119 -24.064 1.00 78.75 860 SER A CA 1
ATOM 6938 C C . SER A 1 860 ? -7.134 35.537 -23.949 1.00 78.75 860 SER A C 1
ATOM 6940 O O . SER A 1 860 ? -7.849 36.429 -23.493 1.00 78.75 860 SER A O 1
ATOM 6942 N N . MET A 1 861 ? -5.878 35.757 -24.360 1.00 77.50 861 MET A N 1
ATOM 6943 C CA . MET A 1 861 ? -5.169 37.048 -24.241 1.00 77.50 861 MET A CA 1
ATOM 6944 C C . MET A 1 861 ? -5.262 37.676 -22.833 1.00 77.50 861 MET A C 1
ATOM 6946 O O . MET A 1 861 ? -5.620 38.844 -22.695 1.00 77.50 861 MET A O 1
ATOM 6950 N N . ASP A 1 862 ? -5.041 36.882 -21.779 1.00 73.81 862 ASP A N 1
ATOM 6951 C CA . ASP A 1 862 ? -5.164 37.292 -20.364 1.00 73.81 862 ASP A CA 1
ATOM 6952 C C . ASP A 1 862 ? -6.544 37.850 -19.953 1.00 73.81 862 ASP A C 1
ATOM 6954 O O . ASP A 1 862 ? -6.723 38.414 -18.870 1.00 73.81 862 ASP A O 1
ATOM 6958 N N . ARG A 1 863 ? -7.561 37.650 -20.796 1.00 81.50 863 ARG A N 1
ATOM 6959 C CA . ARG A 1 863 ? -8.960 38.000 -20.548 1.00 81.50 863 ARG A CA 1
ATOM 6960 C C . ARG A 1 863 ? -9.786 36.731 -20.375 1.00 81.50 863 ARG A C 1
ATOM 6962 O O . ARG A 1 863 ? -9.476 35.679 -20.930 1.00 81.50 863 ARG A O 1
ATOM 6969 N N . ASN A 1 864 ? -10.848 36.826 -19.582 1.00 86.38 864 ASN A N 1
ATOM 6970 C CA . ASN A 1 864 ? -11.752 35.709 -19.320 1.00 86.38 864 ASN A CA 1
ATOM 6971 C C . ASN A 1 864 ? -13.047 35.909 -20.109 1.00 86.38 864 ASN A C 1
ATOM 6973 O O . ASN A 1 864 ? -13.502 37.040 -20.243 1.00 86.38 864 ASN A O 1
ATOM 6977 N N . TYR A 1 865 ? -13.664 34.832 -20.583 1.00 86.25 865 TYR A N 1
ATOM 6978 C CA . TYR A 1 865 ? -14.926 34.857 -21.319 1.00 86.25 865 TYR A CA 1
ATOM 6979 C C . TYR A 1 865 ? -15.848 33.736 -20.832 1.00 86.25 865 TYR A C 1
ATOM 6981 O O . TYR A 1 865 ? -15.374 32.664 -20.441 1.00 86.25 865 TYR A O 1
ATOM 6989 N N . HIS A 1 866 ? -17.168 33.962 -20.852 1.00 86.38 866 HIS A N 1
ATOM 6990 C CA . HIS A 1 866 ? -18.093 32.824 -20.890 1.00 86.38 866 HIS A CA 1
ATOM 6991 C C . HIS A 1 866 ? -17.830 32.045 -22.177 1.00 86.38 866 HIS A C 1
ATOM 6993 O O . HIS A 1 866 ? -17.446 32.647 -23.178 1.00 86.38 866 HIS A O 1
ATOM 6999 N N . VAL A 1 867 ? -18.063 30.733 -22.151 1.00 83.81 867 VAL A N 1
ATOM 7000 C CA . VAL A 1 867 ? -17.967 29.890 -23.356 1.00 83.81 867 VAL A CA 1
ATOM 7001 C C . VAL A 1 867 ? -18.810 30.502 -24.479 1.00 83.81 867 VAL A C 1
ATOM 7003 O O . VAL A 1 867 ? -18.305 30.802 -25.550 1.00 83.81 867 VAL A O 1
ATOM 7006 N N . GLU A 1 868 ? -20.037 30.889 -24.140 1.00 85.19 868 GLU A N 1
ATOM 7007 C CA . GLU A 1 868 ? -21.017 31.491 -25.052 1.00 85.19 868 GLU A CA 1
ATOM 7008 C C . GLU A 1 868 ? -20.757 32.974 -25.362 1.00 85.19 868 GLU A C 1
ATOM 7010 O O . GLU A 1 868 ? -21.512 33.610 -26.081 1.00 85.19 868 GLU A O 1
ATOM 7015 N N . CYS A 1 869 ? -19.700 33.562 -24.808 1.00 86.38 869 CYS A N 1
ATOM 7016 C CA . CYS A 1 869 ? -19.290 34.935 -25.100 1.00 86.38 869 CYS A CA 1
ATOM 7017 C C . CYS A 1 869 ? -17.964 34.976 -25.872 1.00 86.38 869 CYS A C 1
ATOM 7019 O O . CYS A 1 869 ? -17.441 36.060 -26.126 1.00 86.38 869 CYS A O 1
ATOM 7021 N N . TYR A 1 870 ? -17.391 33.820 -26.212 1.00 91.19 870 TYR A N 1
ATOM 7022 C CA . TYR A 1 870 ? -16.114 33.723 -26.905 1.00 91.19 870 TYR A CA 1
ATOM 7023 C C . TYR A 1 870 ? -16.347 33.593 -28.413 1.00 91.19 870 TYR A C 1
ATOM 7025 O O . TYR A 1 870 ? -16.347 32.499 -28.965 1.00 91.19 870 TYR A O 1
ATOM 7033 N N . HIS A 1 871 ? -16.595 34.728 -29.066 1.00 90.62 871 HIS A N 1
ATOM 7034 C CA . HIS A 1 871 ? -16.964 34.811 -30.481 1.00 90.62 871 HIS A CA 1
ATOM 7035 C C . HIS A 1 871 ? -15.966 35.659 -31.272 1.00 90.62 871 HIS A C 1
ATOM 7037 O O . HIS A 1 871 ? -15.262 36.504 -30.716 1.00 90.62 871 HIS A O 1
ATOM 7043 N N . CYS A 1 872 ? -15.903 35.424 -32.581 1.00 89.06 872 CYS A N 1
ATOM 7044 C CA . CYS A 1 872 ? -15.153 36.258 -33.507 1.00 89.06 872 CYS A CA 1
ATOM 7045 C C . CYS A 1 872 ? -15.811 37.634 -33.601 1.00 89.06 872 CYS A C 1
ATOM 7047 O O . CYS A 1 872 ? -16.957 37.725 -34.018 1.00 89.06 872 CYS A O 1
ATOM 7049 N N . GLU A 1 873 ? -15.072 38.705 -33.344 1.00 86.06 873 GLU A N 1
ATOM 7050 C CA . GLU A 1 873 ? -15.617 40.069 -33.340 1.00 86.06 873 GLU A CA 1
ATOM 7051 C C . GLU A 1 873 ? -16.136 40.519 -34.721 1.00 86.06 873 GLU A C 1
ATOM 7053 O O . GLU A 1 873 ? -17.091 41.285 -34.798 1.00 86.06 873 GLU A O 1
ATOM 7058 N N . ASP A 1 874 ? -15.574 39.987 -35.812 1.00 87.00 874 ASP A N 1
ATOM 7059 C CA . ASP A 1 874 ? -15.964 40.363 -37.181 1.00 87.00 874 ASP A CA 1
ATOM 7060 C C . ASP A 1 874 ? -17.173 39.617 -37.755 1.00 87.00 874 ASP A C 1
ATOM 7062 O O . ASP A 1 874 ? -17.907 40.154 -38.585 1.00 87.00 874 ASP A O 1
ATOM 7066 N N . CYS A 1 875 ? -17.328 38.336 -37.419 1.00 88.56 875 CYS A N 1
ATOM 7067 C CA . CYS A 1 875 ? -18.346 37.474 -38.035 1.00 88.56 875 CYS A CA 1
ATOM 7068 C C . CYS A 1 875 ? -19.254 36.776 -37.026 1.00 88.56 875 CYS A C 1
ATOM 7070 O O . CYS A 1 875 ? -20.117 36.004 -37.434 1.00 88.56 875 CYS A O 1
ATOM 7072 N N . ASP A 1 876 ? -19.046 37.050 -35.738 1.00 87.00 876 ASP A N 1
ATOM 7073 C CA . ASP A 1 876 ? -19.822 36.549 -34.606 1.00 87.00 876 ASP A CA 1
ATOM 7074 C C . ASP A 1 876 ? -19.910 35.017 -34.544 1.00 87.00 876 ASP A C 1
ATOM 7076 O O . ASP A 1 876 ? -20.852 34.447 -34.006 1.00 87.00 876 ASP A O 1
ATOM 7080 N N . ILE A 1 877 ? -18.928 34.316 -35.125 1.00 87.31 877 ILE A N 1
ATOM 7081 C CA . ILE A 1 877 ? -18.849 32.858 -35.036 1.00 87.31 877 ILE A CA 1
ATOM 7082 C C . ILE A 1 877 ? -18.270 32.452 -33.682 1.00 87.31 877 ILE A C 1
ATOM 7084 O O . ILE A 1 877 ? -17.283 33.042 -33.237 1.00 87.31 877 ILE A O 1
ATOM 7088 N N . GLU A 1 878 ? -18.861 31.447 -33.036 1.00 87.50 878 GLU A N 1
ATOM 7089 C CA . GLU A 1 878 ? -18.349 30.915 -31.771 1.00 87.50 878 GLU A CA 1
ATOM 7090 C C . GLU A 1 878 ? -16.948 30.342 -31.986 1.00 87.50 878 GLU A C 1
ATOM 7092 O O . GLU A 1 878 ? -16.737 29.480 -32.850 1.00 87.50 878 GLU A O 1
ATOM 7097 N N . LEU A 1 879 ? -15.991 30.844 -31.208 1.00 85.00 879 LEU A N 1
ATOM 7098 C CA . LEU A 1 879 ? -14.603 30.437 -31.283 1.00 85.00 879 LEU A CA 1
ATOM 7099 C C . LEU A 1 879 ? -14.368 29.229 -30.380 1.00 85.00 879 LEU A C 1
ATOM 7101 O O . LEU A 1 879 ? -14.749 29.212 -29.214 1.00 85.00 879 LEU A O 1
ATOM 7105 N N . ASN A 1 880 ? -13.720 28.198 -30.904 1.00 81.69 880 ASN A N 1
ATOM 7106 C CA . ASN A 1 880 ? -13.412 26.975 -30.167 1.00 81.69 880 ASN A CA 1
ATOM 7107 C C . ASN A 1 880 ? -12.272 26.210 -30.865 1.00 81.69 880 ASN A C 1
ATOM 7109 O O . ASN A 1 880 ? -11.696 26.682 -31.842 1.00 81.69 880 ASN A O 1
ATOM 7113 N N . ASP A 1 881 ? -11.915 25.024 -30.373 1.00 76.81 881 ASP A N 1
ATOM 7114 C CA . ASP A 1 881 ? -10.785 24.258 -30.920 1.00 76.81 881 ASP A CA 1
ATOM 7115 C C . ASP A 1 881 ? -11.071 23.580 -32.285 1.00 76.81 881 ASP A C 1
ATOM 7117 O O . ASP A 1 881 ? -10.159 22.972 -32.870 1.00 76.81 881 ASP A O 1
ATOM 7121 N N . GLU A 1 882 ? -12.301 23.683 -32.816 1.00 73.81 882 GLU A N 1
ATOM 7122 C CA . GLU A 1 882 ? -12.703 23.125 -34.114 1.00 73.81 882 GLU A CA 1
ATOM 7123 C C . GLU A 1 882 ? -12.055 23.871 -35.298 1.00 73.81 882 GLU A C 1
ATOM 7125 O O . GLU A 1 882 ? -11.743 25.065 -35.261 1.00 73.81 882 GLU A O 1
ATOM 7130 N N . GLU A 1 883 ? -11.789 23.135 -36.377 1.00 64.06 883 GLU A N 1
ATOM 7131 C CA . GLU A 1 883 ? -11.058 23.629 -37.546 1.00 64.06 883 GLU A CA 1
ATOM 7132 C C . GLU A 1 883 ? -11.858 24.733 -38.268 1.00 64.06 883 GLU A C 1
ATOM 7134 O O . GLU A 1 883 ? -12.975 24.507 -38.723 1.00 64.06 883 GLU A O 1
ATOM 7139 N N . GLY A 1 884 ? -11.298 25.950 -38.335 1.00 67.38 884 GLY A N 1
ATOM 7140 C CA . GLY A 1 884 ? -11.957 27.156 -38.868 1.00 67.38 884 GLY A CA 1
ATOM 7141 C C . GLY A 1 884 ? -12.584 28.079 -37.811 1.00 67.38 884 GLY A C 1
ATOM 7142 O O . GLY A 1 884 ? -12.769 29.262 -38.083 1.00 67.38 884 GLY A O 1
ATOM 7143 N N . HIS A 1 885 ? -12.830 27.572 -36.601 1.00 76.75 885 HIS A N 1
ATOM 7144 C CA . HIS A 1 885 ? -13.412 28.316 -35.475 1.00 76.75 885 HIS A CA 1
ATOM 7145 C C . HIS A 1 885 ? -12.370 28.652 -34.400 1.00 76.75 885 HIS A C 1
ATOM 7147 O O . HIS A 1 885 ? -12.673 29.304 -33.408 1.00 76.75 885 HIS A O 1
ATOM 7153 N N . ARG A 1 886 ? -11.110 28.253 -34.590 1.00 83.00 886 ARG A N 1
ATOM 7154 C CA . ARG A 1 886 ? -10.021 28.650 -33.690 1.00 83.00 886 ARG A CA 1
ATOM 7155 C C . ARG A 1 886 ? -9.854 30.160 -33.652 1.00 83.00 886 ARG A C 1
ATOM 7157 O O . ARG A 1 886 ? -9.984 30.835 -34.674 1.00 83.00 886 ARG A O 1
ATOM 7164 N N . CYS A 1 887 ? -9.514 30.664 -32.472 1.00 84.00 887 CYS A N 1
ATOM 7165 C CA . CYS A 1 887 ? -9.183 32.064 -32.277 1.00 84.00 887 CYS A CA 1
ATOM 7166 C C . CYS A 1 887 ? -7.761 32.360 -32.772 1.00 84.00 887 CYS A C 1
ATOM 7168 O O . CYS A 1 887 ? -6.793 31.753 -32.319 1.00 84.00 887 CYS A O 1
ATOM 7170 N N . PHE A 1 888 ? -7.645 33.348 -33.650 1.00 86.44 888 PHE A N 1
ATOM 7171 C CA . PHE A 1 888 ? -6.415 33.943 -34.157 1.00 86.44 888 PHE A CA 1
ATOM 7172 C C . PHE A 1 888 ? -6.406 35.421 -33.756 1.00 86.44 888 PHE A C 1
ATOM 7174 O O . PHE A 1 888 ? -6.855 36.280 -34.517 1.00 86.44 888 PHE A O 1
ATOM 7181 N N . PRO A 1 889 ? -5.972 35.733 -32.528 1.00 80.88 889 PRO A N 1
ATOM 7182 C CA . PRO A 1 889 ? -6.013 37.098 -32.038 1.00 80.88 889 PRO A CA 1
ATOM 7183 C C . PRO A 1 889 ? -5.075 38.016 -32.832 1.00 80.88 889 PRO A C 1
ATOM 7185 O O . PRO A 1 889 ? -3.962 37.619 -33.178 1.00 80.88 889 PRO A O 1
ATOM 7188 N N . LEU A 1 890 ? -5.507 39.250 -33.094 1.00 82.31 890 LEU A N 1
ATOM 7189 C CA . LEU A 1 890 ? -4.693 40.287 -33.739 1.00 82.31 890 LEU A CA 1
ATOM 7190 C C . LEU A 1 890 ? -5.016 41.652 -33.128 1.00 82.31 890 LEU A C 1
ATOM 7192 O O . LEU A 1 890 ? -6.184 42.009 -33.024 1.00 82.31 890 LEU A O 1
ATOM 7196 N N . ASP A 1 891 ? -3.994 42.387 -32.683 1.00 78.06 891 ASP A N 1
ATOM 7197 C CA . ASP A 1 891 ? -4.112 43.736 -32.097 1.00 78.06 891 ASP A CA 1
ATOM 7198 C C . ASP A 1 891 ? -5.184 43.880 -30.992 1.00 78.06 891 ASP A C 1
ATOM 7200 O O . ASP A 1 891 ? -5.743 44.948 -30.757 1.00 78.06 891 ASP A O 1
ATOM 7204 N N . GLY A 1 892 ? -5.447 42.791 -30.261 1.00 72.12 892 GLY A N 1
ATOM 7205 C CA . GLY A 1 892 ? -6.423 42.743 -29.170 1.00 72.12 892 GLY A CA 1
ATOM 7206 C C . GLY A 1 892 ? -7.844 42.331 -29.570 1.00 72.12 892 GLY A C 1
ATOM 7207 O O . GLY A 1 892 ? -8.678 42.223 -28.670 1.00 72.12 892 GLY A O 1
ATOM 7208 N N . HIS A 1 893 ? -8.093 42.052 -30.854 1.00 79.19 893 HIS A N 1
ATOM 7209 C CA . HIS A 1 893 ? -9.355 41.523 -31.380 1.00 79.19 893 HIS A CA 1
ATOM 7210 C C . HIS A 1 893 ? -9.369 39.990 -31.401 1.00 79.19 893 HIS A C 1
ATOM 7212 O O . HIS A 1 893 ? -8.387 39.354 -31.800 1.00 79.19 893 HIS A O 1
ATOM 7218 N N . LEU A 1 894 ? -10.488 39.383 -31.000 1.00 86.81 894 LEU A N 1
ATOM 7219 C CA . LEU A 1 894 ? -10.744 37.949 -31.162 1.00 86.81 894 LEU A CA 1
ATOM 7220 C C . LEU A 1 894 ? -11.259 37.661 -32.574 1.00 86.81 894 LEU A C 1
ATOM 7222 O O . LEU A 1 894 ? -12.397 37.986 -32.895 1.00 86.81 894 LEU A O 1
ATOM 7226 N N . LEU A 1 895 ? -10.447 37.028 -33.420 1.00 86.75 895 LEU A N 1
ATOM 7227 C CA . LEU A 1 895 ? -10.817 36.741 -34.808 1.00 86.75 895 LEU A CA 1
ATOM 7228 C C . LEU A 1 895 ? -10.786 35.240 -35.086 1.00 86.75 895 LEU A C 1
ATOM 7230 O O . LEU A 1 895 ? -9.930 34.527 -34.574 1.00 86.75 895 LEU A O 1
ATOM 7234 N N . CYS A 1 896 ? -11.685 34.741 -35.931 1.00 88.12 896 CYS A N 1
ATOM 7235 C CA . CYS A 1 896 ? -11.522 33.420 -36.531 1.00 88.12 896 CYS A CA 1
ATOM 7236 C C . CYS A 1 896 ? -10.444 33.479 -37.624 1.00 88.12 896 CYS A C 1
ATOM 7238 O O . CYS A 1 896 ? -10.087 34.557 -38.107 1.00 88.12 896 CYS A O 1
ATOM 7240 N N . HIS A 1 897 ? -9.955 32.321 -38.068 1.00 84.88 897 HIS A N 1
ATOM 7241 C CA . HIS A 1 897 ? -8.882 32.236 -39.067 1.00 84.88 897 HIS A CA 1
ATOM 7242 C C . HIS A 1 897 ? -9.141 33.092 -40.317 1.00 84.88 897 HIS A C 1
ATOM 7244 O O . HIS A 1 897 ? -8.270 33.829 -40.776 1.00 84.88 897 HIS A O 1
ATOM 7250 N N . SER A 1 898 ? -10.361 33.031 -40.858 1.00 85.25 898 SER A N 1
ATOM 7251 C CA . SER A 1 898 ? -10.721 33.773 -42.067 1.00 85.25 898 SER A CA 1
ATOM 7252 C C . SER A 1 898 ? -10.766 35.284 -41.861 1.00 85.25 898 SER A C 1
ATOM 7254 O O . SER A 1 898 ? -10.436 36.023 -42.784 1.00 85.25 898 SER A O 1
ATOM 7256 N N . CYS A 1 899 ? -11.177 35.756 -40.683 1.00 85.31 899 CYS A N 1
ATOM 7257 C CA . CYS A 1 899 ? -11.222 37.188 -40.384 1.00 85.31 899 CYS A CA 1
ATOM 7258 C C . CYS A 1 899 ? -9.831 37.731 -40.036 1.00 85.31 899 CYS A C 1
ATOM 7260 O O . CYS A 1 899 ? -9.455 38.802 -40.498 1.00 85.31 899 CYS A O 1
ATOM 7262 N N . HIS A 1 900 ? -9.012 36.933 -39.351 1.00 85.00 900 HIS A N 1
ATOM 7263 C CA . HIS A 1 900 ? -7.612 37.248 -39.086 1.00 85.00 900 HIS A CA 1
ATOM 7264 C C . HIS A 1 900 ? -6.808 37.480 -40.374 1.00 85.00 900 HIS A C 1
ATOM 7266 O O . HIS A 1 900 ? -6.121 38.491 -40.503 1.00 85.00 900 HIS A O 1
ATOM 7272 N N . LEU A 1 901 ? -6.949 36.591 -41.365 1.00 83.94 901 LEU A N 1
ATOM 7273 C CA . LEU A 1 901 ? -6.280 36.749 -42.661 1.00 83.94 901 LEU A CA 1
ATOM 7274 C C . LEU A 1 901 ? -6.741 38.007 -43.412 1.00 83.94 901 LEU A C 1
ATOM 7276 O O . LEU A 1 901 ? -5.913 38.705 -43.988 1.00 83.94 901 LEU A O 1
ATOM 7280 N N . LYS A 1 902 ? -8.037 38.349 -43.349 1.00 82.56 902 LYS A N 1
ATOM 7281 C CA . LYS A 1 902 ? -8.551 39.600 -43.936 1.00 82.56 902 LYS A CA 1
ATOM 7282 C C . LYS A 1 902 ? -7.920 40.834 -43.296 1.00 82.56 902 LYS A C 1
ATOM 7284 O O . LYS A 1 902 ? -7.604 41.784 -44.007 1.00 82.56 902 LYS A O 1
ATOM 7289 N N . HIS A 1 903 ? -7.723 40.817 -41.980 1.00 76.31 903 HIS A N 1
ATOM 7290 C CA . HIS A 1 903 ? -7.070 41.919 -41.283 1.00 76.31 903 HIS A CA 1
ATOM 7291 C C . HIS A 1 903 ? -5.587 42.047 -41.658 1.00 76.31 903 HIS A C 1
ATOM 7293 O O . HIS A 1 903 ? -5.135 43.163 -41.923 1.00 76.31 903 HIS A O 1
ATOM 7299 N N . ILE A 1 904 ? -4.859 40.930 -41.772 1.00 74.56 904 ILE A N 1
ATOM 7300 C CA . ILE A 1 904 ? -3.456 40.916 -42.224 1.00 74.56 904 ILE A CA 1
ATOM 7301 C C . ILE A 1 904 ? -3.316 41.484 -43.645 1.00 74.56 904 ILE A C 1
ATOM 7303 O O . ILE A 1 904 ? -2.422 42.292 -43.891 1.00 74.56 904 ILE A O 1
ATOM 7307 N N . ASP A 1 905 ? -4.225 41.132 -44.557 1.00 67.75 905 ASP A N 1
ATOM 7308 C CA . ASP A 1 905 ? -4.205 41.631 -45.939 1.00 67.75 905 ASP A CA 1
ATOM 7309 C C . ASP A 1 905 ? -4.611 43.118 -46.057 1.00 67.75 905 ASP A C 1
ATOM 7311 O O . ASP A 1 905 ? -4.272 43.778 -47.041 1.00 67.75 905 ASP A O 1
ATOM 7315 N N . SER A 1 906 ? -5.313 43.672 -45.058 1.00 60.44 906 SER A N 1
ATOM 7316 C CA . SER A 1 906 ? -5.828 45.055 -45.066 1.00 60.44 906 SER A CA 1
ATOM 7317 C C . SER A 1 906 ? -4.850 46.136 -44.564 1.00 60.44 906 SER A C 1
ATOM 7319 O O . SER A 1 906 ? -5.124 47.325 -44.725 1.00 60.44 906 SER A O 1
ATOM 7321 N N . GLY A 1 907 ? -3.676 45.757 -44.042 1.00 56.25 907 GLY A N 1
ATOM 7322 C CA . GLY A 1 907 ? -2.512 46.651 -43.954 1.00 56.25 907 GLY A CA 1
ATOM 7323 C C . GLY A 1 907 ? -2.533 47.756 -42.887 1.00 56.25 907 GLY A C 1
ATOM 7324 O O . GLY A 1 907 ? -2.059 48.860 -43.158 1.00 56.25 907 GLY A O 1
ATOM 7325 N N . THR A 1 908 ? -3.000 47.490 -41.665 1.00 48.19 908 THR A N 1
ATOM 7326 C CA . THR A 1 908 ? -2.863 48.439 -40.540 1.00 48.19 908 THR A CA 1
ATOM 7327 C C . THR A 1 908 ? -2.267 47.808 -39.278 1.00 48.19 908 THR A C 1
ATOM 7329 O O . THR A 1 908 ? -2.981 47.624 -38.305 1.00 48.19 908 THR A O 1
ATOM 7332 N N . SER A 1 909 ? -0.954 47.552 -39.247 1.00 38.06 909 SER A N 1
ATOM 7333 C CA . SER A 1 909 ? -0.128 47.778 -38.044 1.00 38.06 909 SER A CA 1
ATOM 7334 C C . SER A 1 909 ? 1.371 47.785 -38.385 1.00 38.06 909 SER A C 1
ATOM 7336 O O . SER A 1 909 ? 1.862 47.081 -39.265 1.00 38.06 909 SER A O 1
ATOM 7338 N N . THR A 1 910 ? 2.093 48.704 -37.747 1.00 39.91 910 THR A N 1
ATOM 7339 C CA . THR A 1 910 ? 3.485 49.092 -38.017 1.00 39.91 910 THR A CA 1
ATOM 7340 C C . THR A 1 910 ? 4.479 48.452 -37.033 1.00 39.91 910 THR A C 1
ATOM 7342 O O . THR A 1 910 ? 4.283 48.607 -35.831 1.00 39.91 910 THR A O 1
ATOM 7345 N N . LEU A 1 911 ? 5.608 47.937 -37.570 1.00 36.28 911 LEU A N 1
ATOM 7346 C CA . LEU A 1 911 ? 6.920 47.593 -36.942 1.00 36.28 911 LEU A CA 1
ATOM 7347 C C . LEU A 1 911 ? 7.081 46.200 -36.270 1.00 36.28 911 LEU A C 1
ATOM 7349 O O . LEU A 1 911 ? 6.102 45.589 -35.871 1.00 36.28 911 LEU A O 1
ATOM 7353 N N . PRO A 1 912 ? 8.330 45.715 -36.053 1.00 37.16 912 PRO A N 1
ATOM 7354 C CA . PRO A 1 912 ? 9.310 45.299 -37.055 1.00 37.16 912 PRO A CA 1
ATOM 7355 C C . PRO A 1 912 ? 9.718 43.817 -36.885 1.00 37.16 912 PRO A C 1
ATOM 7357 O O . PRO A 1 912 ? 9.716 43.235 -35.804 1.00 37.16 912 PRO A O 1
ATOM 7360 N N . SER A 1 913 ? 10.134 43.225 -37.996 1.00 41.88 913 SER A N 1
ATOM 7361 C CA . SER A 1 913 ? 10.574 41.842 -38.181 1.00 41.88 913 SER A CA 1
ATOM 7362 C C . SER A 1 913 ? 11.708 41.383 -37.247 1.00 41.88 913 SER A C 1
ATOM 7364 O O . SER A 1 913 ? 12.886 41.579 -37.538 1.00 41.88 913 SER A O 1
ATOM 7366 N N . SER A 1 914 ? 11.347 40.683 -36.173 1.00 38.81 914 SER A N 1
ATOM 7367 C CA . SER A 1 914 ? 12.124 39.597 -35.561 1.00 38.81 914 SER A CA 1
ATOM 7368 C C . SER A 1 914 ? 11.183 38.805 -34.657 1.00 38.81 914 SER A C 1
ATOM 7370 O O . SER A 1 914 ? 10.412 39.421 -33.933 1.00 38.81 914 SER A O 1
ATOM 7372 N N . VAL A 1 915 ? 11.287 37.474 -34.673 1.00 42.59 915 VAL A N 1
ATOM 7373 C CA . VAL A 1 915 ? 10.355 36.490 -34.080 1.00 42.59 915 VAL A CA 1
ATOM 7374 C C . VAL A 1 915 ? 9.197 36.139 -35.016 1.00 42.59 915 VAL A C 1
ATOM 7376 O O . VAL A 1 915 ? 8.151 36.756 -34.968 1.00 42.59 915 VAL A O 1
ATOM 7379 N N . TYR A 1 916 ? 9.423 35.155 -35.890 1.00 33.06 916 TYR A N 1
ATOM 7380 C CA . TYR A 1 916 ? 8.498 34.057 -36.217 1.00 33.06 916 TYR A CA 1
ATOM 7381 C C . TYR A 1 916 ? 9.202 33.147 -37.228 1.00 33.06 916 TYR A C 1
ATOM 7383 O O . TYR A 1 916 ? 9.038 33.266 -38.437 1.00 33.06 916 TYR A O 1
ATOM 7391 N N . GLN A 1 917 ? 10.015 32.223 -36.728 1.00 36.91 917 GLN A N 1
ATOM 7392 C CA . GLN A 1 917 ? 10.246 30.963 -37.419 1.00 36.91 917 GLN A CA 1
ATOM 7393 C C . GLN A 1 917 ? 10.317 29.866 -36.364 1.00 36.91 917 GLN A C 1
ATOM 7395 O O . GLN A 1 917 ? 11.061 29.980 -35.394 1.00 36.91 917 GLN A O 1
ATOM 7400 N N . HIS A 1 918 ? 9.523 28.827 -36.613 1.00 32.28 918 HIS A N 1
ATOM 7401 C CA . HIS A 1 918 ? 9.315 27.610 -35.831 1.00 32.28 918 HIS A CA 1
ATOM 7402 C C . HIS A 1 918 ? 8.253 27.674 -34.732 1.00 32.28 918 HIS A C 1
ATOM 7404 O O . HIS A 1 918 ? 8.555 27.881 -33.564 1.00 32.28 918 HIS A O 1
ATOM 7410 N N . GLN A 1 919 ? 7.025 27.332 -35.126 1.00 27.80 919 GLN A N 1
ATOM 7411 C CA . GLN A 1 919 ? 6.251 26.291 -34.448 1.00 27.80 919 GLN A CA 1
ATOM 7412 C C . GLN A 1 919 ? 5.303 25.622 -35.458 1.00 27.80 919 GLN A C 1
ATOM 7414 O O . GLN A 1 919 ? 4.381 26.251 -35.967 1.00 27.80 919 GLN A O 1
ATOM 7419 N N . PHE A 1 920 ? 5.588 24.354 -35.754 1.00 32.94 920 PHE A N 1
ATOM 7420 C CA . PHE A 1 920 ? 4.627 23.319 -36.129 1.00 32.94 920 PHE A CA 1
ATOM 7421 C C . PHE A 1 920 ? 4.934 22.102 -35.264 1.00 32.94 920 PHE A C 1
ATOM 7423 O O . PHE A 1 920 ? 6.147 21.837 -35.069 1.00 32.94 920 PHE A O 1
#

Radius of gyration: 36.36 Å; chains: 1; bounding box: 87×108×91 Å